Protein AF-0000000077863018 (afdb_homodimer)

Sequence (1254 aa):
MVYASTLLSLLALSTGALASYSTNLNYRSPSLNHARMGIDLDIVQRRSLSKRDETPFSPSDLKFTHSVASGDPYPDSVILWTRIAPSMEADNSNVTVSGDVPLYNHETERYIKASPHPICLDYRVYADQNGTKVVTKGRAYTTSDIDYTVKVEADGLKPFTTYWYQFNVCNSHVVSPMGRTKTAPKGRTDEVKLAVHSCSNYPNGYFNAYGNVVRKDNVDYVVHLGDYIYEYENGVPGVDERAAQPPHEIFTLYDYRTRFNQYRTDPDLSASHQNFPWINVWDDHEIANNGYRDGFSGLRNTEDSFLNYGPQISVDQRKMNAVRAYFEWMPLRQVDMDDGLRIWRSFKMGDLLDLIMLDTRHYDRSITDIGDNEDYIYLIHNDAGRSLMGARQENWFYRQMSESAARGTKWRVVGNQLRFTRVETTSADDGTVSFSLDSWDGYRAHQNRTLKHLFDNNIGDNIMIAGDTHVNWVSDLAWIGEHDYDERTGAGSVGVEFAGTAVSSTGFGGTISSAEEEAAGYKENKELLWTEGYYRGYYELHLRRDEAEARFFGCPTVATRNAWELPLANFTVKHGDSHLMRPVAGGKVEAGFIQEGEVKHTNLTLNTETGEWRVIGFEQMFLKSEHMVYASTLLSLLALSTGALASYSTNLNYRSPSLNHARMGIDLDIVQRRSLSKRDETPFSPSDLKFTHSVASGDPYPDSVILWTRIAPSMEADNSNVTVSGDVPLYNHETERYIKASPHPICLDYRVYADQNGTKVVTKGRAYTTSDIDYTVKVEADGLKPFTTYWYQFNVCNSHVVSPMGRTKTAPKGRTDEVKLAVHSCSNYPNGYFNAYGNVVRKDNVDYVVHLGDYIYEYENGVPGVDERAAQPPHEIFTLYDYRTRFNQYRTDPDLSASHQNFPWINVWDDHEIANNGYRDGFSGLRNTEDSFLNYGPQISVDQRKMNAVRAYFEWMPLRQVDMDDGLRIWRSFKMGDLLDLIMLDTRHYDRSITDIGDNEDYIYLIHNDAGRSLMGARQENWFYRQMSESAARGTKWRVVGNQLRFTRVETTSADDGTVSFSLDSWDGYRAHQNRTLKHLFDNNIGDNIMIAGDTHVNWVSDLAWIGEHDYDERTGAGSVGVEFAGTAVSSTGFGGTISSAEEEAAGYKENKELLWTEGYYRGYYELHLRRDEAEARFFGCPTVATRNAWELPLANFTVKHGDSHLMRPVAGGKVEAGFIQEGEVKHTNLTLNTETGEWRVIGFEQMFLKSEH

Secondary structure (DSSP, 8-state):
-------------------------------TTS---S--GGG-----S----PPPPPGGG-B-TT-EEEE---SS-EEEEEE-BSSSPPP---GGGSTTPPTT----HHHHHH-SSPEEEEEEEESSTTS--EEEEEEEEE-GGGTTEEEEEE-SPPTT-EEEEEEEETTSS-BPPPEEEEPPP-SS--EEEEEEE----GGG---HHHHHHHHH---SEEEE-S-SS--S--S-TTTSTT--SSSS---SHHHHHHHHHHHTT-HHHHHHHHHSEEEE---GGGT-TT-BTTB-SS--SSHHHHHHSSSS--HHHHHHHHHHHHHHHS----S-TT-TT---EEEEETTTEEEEE---STTTPPP---SS-HHHHHHHTT-TT--SSHHHHHHHHHHHHHHHHHHT-SEEEEE-SS--S--EEE-TTT--EEE-SSSGGGGHHHHHHHHHHHHHTT---EEEEE-SSSSEEEEE---TTTS---TTT-TT-SEEEEE---SSS--S-SSHHHHHHHHHTTTT-TTEEEEE-S-EEEEEEEEESSEEEEEEEEES-SSS---EEEEEEEEEEETTT-SB-SSGGGGEESSSEESSSEE----EEEETTT--EEE---S-SS-----/-------------------------------TTS---S--GGG-----S----PPPPPGGG-B-TT-EEEEEEETTEEEEEEE-BSSSPPP---GGGSTTPPTT----HHHHHH-SSPEEEEEEEESSTTS--EEEEEEEEE-GGGTTEEEEEE-SPPTT-EEEEEEEETTSS-BPPPEEEEPPP-SS--EEEEEEE----GGG---HHHHHHHHH---SEEEE-S-SS--S--S-TTTSTT--SSSS---SHHHHHHHHHHHTT-HHHHHHHHHSEEEE---GGGT-TT-BTTB-SS--SSHHHHHHSSSS--HHHHHHHHHHHHHHHS----S-TT-TT---EEEEETTTEEEEE---STTTPPP---SS-HHHHHHHTT-TT--SSHHHHHHHHHHHHHHHHHHT-SEEEEE-SS--S--EEE-TTT--EEE-SSSGGGGHHHHHHHHHHHHHTT---EEEEE-SSSSEEEEE---TTTS---TTT-TT-SEEEEE---SSS--S-SSHHHHHHHHHTTTT-TTEEEEE-S-EEEEEEEEESSEEEEEEEEES-SSS---EEEEEEEEEEETTT-SBPSSGGGGEESSSEESSSEE----EEEETTT--EEE---S-SS-----

Foldseek 3Di:
DPPPPPPPPPPPPPPPPPPPQQQQQQDDQPPVPDPGLGPPPPPLPPPAPPADPDPADDQVLKAQQQFKFWADFAQFKIKIKTAIDSDLAAQQDCVCQDDPHDFLAQDCVVVQSNYPHWWKKKKFKALDQVRPHTQFIGMDTDDSNLRRMDMGMTGRHHGFGKIKMKMAGPPDDHIGDIFIETHFHAADDFKAKEWEAEADEQLWFALLQLQLCLLLVPHAAYEYFANLDAQAWFFDPPPRPRTAPVRGRDQALSRLLRRLSSSSPRPSNSSSRRYYHYDYDYDARLQHDQAAQQAALQQRQDPCSQVPPPDNQHRSSSVSSSSSSCSRRDSADQNDNVCSNDRWDWHDRHLAEIETEAQLHHAHFDHFDSPPCVVVLVVCLAPLPGGSHDDVVLVVVLVVQLVSVVSNRQAYEYRHAADLDDFWFADPVPGDIDDHRSHCSSNVNHSVVVVCSCVVSVRARYEYEHENQQKWWKFFAADPPPWDADLQFGPRGRAMYTYAHHSRDAWADDDLVRQQVVLVSRLPRSGTFWMGTHFHHIWMWMTGNFKIKIWTWGDLARQDRFQKIHTFFMWMDTGPRRGTGPPGSPQETQGHDGNGHDHHPPCFIARSNPRDTDRDHDPHRTHDHDD/DPPCPPPPPPPPPPPPPPPPQQQQQCDDLPPVPDGTLGPPPPPLPPPAPPADPDDADDQVLKAQQQFKFWADFAQFKIKIKTAIDSDLAAQPDCVCQDDPHDFLAQRCVVVQSNYPHWWKKKKFKALDQVRPHTQDIGMDTDDSNLRRMDMGMTGRHHGFGKIKMKMDGPPDDHIGDIFIETHFHAADDFKAKEWEAEADEQLWFALLQLQLCLLLVPHAAYEYFANLDAQAWFFDPPPRPRTAPVRGRDQALSRLLRRLSSSSPRPSNSSSRRYYHYDYDYDARLQHDQAAQQAALQQRQDPCSQVPPPDNQHRSSSVSSSSSSCSRRDSADQNHNVQSNDRWDWHDRHLAEIETEAQLHHQHFDHFDSPPCVVVLVVCLAPLPGGSHDDVVLVVVLVVQLVSVVSNRQAYEYRHAADLDDFWFADPVPGDIDDHRSHCSSNVNSSVVVVCSCVVSVRARYEYEHENQQKWWKFFAADPPPWDADLQFGPRGRAMYTYAHHSRDAWADDDQVRQQVVLVSRLVRSGTFWMGTHFHHIWMWMTGNFKIKIWTWGDLARQDRFQKIHTFFMWMDTGPRRGTDPPGSPQETQGHDGNGHDHHPPCFIARSNPRDTDRDHDPHRTHDGDD

Radius of gyration: 33.75 Å; Cα contacts (8 Å, |Δi|>4): 3259; chains: 2; bounding box: 115×115×92 Å

pLDDT: mean 90.86, std 19.6, range [20.06, 98.94]

Nearest PDB structures (foldseek):
  2yeq-assembly1_A  TM=8.523E-01  e=2.737E-50  Bacillus subtilis
  5hcd-assembly1_B  TM=5.216E-01  e=5.459E-03  Homo sapiens
  8cml-assembly1_E  TM=5.244E-01  e=2.316E-02  Homo sapiens
  3frp-assembly1_A  TM=5.587E-01  e=4.128E-02  Naja kaouthia
  7ad6-assembly1_B  TM=5.166E-01  e=4.128E-02  Homo sapiens

Organism: Aspergillus terreus (NCBI:txid33178)

InterPro domains:
  IPR018946 PhoD-like phosphatase, metallophosphatase domain [PF09423] (194-552)
  IPR018946 PhoD-like phosphatase, metallophosphatase domain [cd07389] (193-505)
  IPR029052 Metallo-dependent phosphatase-like [SSF56300] (190-477)
  IPR032093 Phospholipase D, N-terminal [PF16655] (58-185)
  IPR038607 PhoD-like superfamily [G3DSA:3.60.21.70] (186-621)
  IPR052900 Phospholipid Metabolizing Enzymes [PTHR43606] (6-583)

Solvent-accessible surface area (backbone atoms only — not comparable to full-atom values): 63599 Å² total; per-residue (Å²): 138,80,76,77,77,76,79,77,75,78,78,76,76,75,75,72,74,73,74,73,72,49,53,34,46,39,46,70,56,73,43,86,81,53,82,68,56,34,62,70,74,79,78,69,74,78,77,58,49,78,63,62,90,63,78,68,77,54,71,86,52,46,38,55,78,57,46,33,32,23,6,50,46,33,34,38,28,32,27,36,27,38,32,57,33,76,56,86,72,56,42,77,64,53,75,72,66,36,55,53,45,63,56,53,52,81,82,55,62,71,56,40,69,24,39,82,60,51,47,49,32,35,38,40,30,14,69,37,90,83,62,80,42,75,70,41,69,42,22,46,64,25,34,63,72,56,56,20,28,41,72,39,46,51,54,84,46,58,50,56,35,68,34,20,33,38,42,27,38,60,97,56,88,51,62,44,62,80,22,31,35,43,26,23,36,61,52,87,46,64,67,53,30,33,36,43,40,18,28,36,31,60,48,35,24,30,50,35,47,40,33,40,51,54,56,60,62,78,58,61,34,35,35,33,32,14,20,74,41,62,32,63,53,41,47,39,77,92,74,28,94,45,26,32,46,52,80,42,62,46,55,49,45,38,34,38,38,29,35,53,51,53,57,49,62,39,66,30,49,36,48,31,30,20,57,26,19,33,44,70,41,65,32,34,26,54,54,32,56,54,34,19,55,68,27,28,40,69,43,52,66,40,55,65,27,30,72,70,44,72,90,62,60,49,50,46,41,27,47,41,22,25,52,47,34,47,62,55,73,42,39,65,72,74,68,36,89,52,29,49,77,55,69,55,50,72,41,65,38,25,46,32,30,37,42,37,38,46,44,59,26,61,72,35,10,45,84,60,43,41,83,86,41,55,70,43,43,66,73,49,14,58,37,29,41,38,32,50,34,32,46,47,52,50,41,52,50,53,47,50,53,53,52,40,53,74,72,57,37,58,33,40,36,37,38,28,28,47,51,68,74,82,60,54,37,66,41,89,87,82,59,51,74,46,59,57,48,80,33,36,58,31,25,36,17,42,48,46,35,53,49,47,52,32,62,79,66,69,46,57,29,31,36,39,34,20,17,82,70,15,29,28,40,34,28,43,38,60,52,79,92,80,48,69,68,39,76,91,68,32,49,57,28,36,6,30,31,50,27,31,19,5,29,27,38,75,47,35,59,92,41,67,68,52,9,24,53,57,34,48,62,43,67,81,28,71,48,53,43,36,28,35,18,53,52,24,12,31,31,34,41,41,38,42,74,61,35,34,37,40,42,33,36,24,32,69,42,20,46,52,83,57,47,55,37,26,70,32,42,45,40,45,30,46,61,85,60,12,19,55,42,76,59,48,37,77,31,47,29,33,63,44,29,58,73,63,62,45,73,48,79,67,49,60,22,34,28,44,81,79,69,47,73,41,72,63,85,62,95,51,52,50,38,86,58,65,124,137,81,77,80,76,74,77,79,78,77,77,76,74,75,73,71,73,71,72,73,71,42,52,35,40,38,43,68,62,78,36,90,81,53,82,67,52,38,62,69,74,78,76,69,73,77,75,58,47,78,62,63,90,63,78,69,78,53,72,86,51,45,38,56,76,56,45,32,33,24,6,52,47,33,34,39,29,34,26,38,27,38,31,55,32,75,58,85,71,60,40,76,66,54,75,72,67,36,54,52,44,63,56,52,53,80,81,56,62,72,57,41,65,23,40,82,60,48,47,49,32,34,38,40,30,14,68,36,90,83,61,78,44,77,70,42,68,39,20,42,64,24,34,63,72,57,58,20,29,41,72,38,48,50,53,84,47,58,50,56,35,69,35,20,34,37,42,29,39,60,98,57,86,51,61,44,60,79,23,31,35,44,25,23,36,61,52,87,45,65,68,52,30,33,35,44,42,19,28,36,30,58,48,36,24,30,51,35,47,41,32,40,49,53,57,59,61,78,59,59,35,36,35,34,31,13,20,73,40,60,32,62,51,41,47,40,77,92,73,29,93,44,27,34,46,53,77,43,63,45,56,49,43,39,35,40,37,29,35,53,51,53,56,48,63,40,66,29,50,36,47,30,30,20,57,24,20,34,44,70,41,65,32,34,25,54,54,33,56,54,35,19,55,69,29,28,40,68,43,52,67,41,56,65,27,29,70,72,44,73,89,61,62,49,50,47,40,29,47,40,21,23,52,48,33,49,62,55,73,42,41,65,73,77,70,36,88,48,30,50,76,55,70,56,49,73,42,66,38,25,46,32,29,36,42,39,38,46,46,60,25,62,74,35,10,46,85,59,44,40,83,84,41,53,71,43,46,67,74,50,14,57,38,29,42,38,32,49,33,32,44,47,51,49,41,51,49,52,47,51,53,51,52,42,53,74,72,57,38,58,33,40,36,36,38,27,29,46,52,67,73,80,60,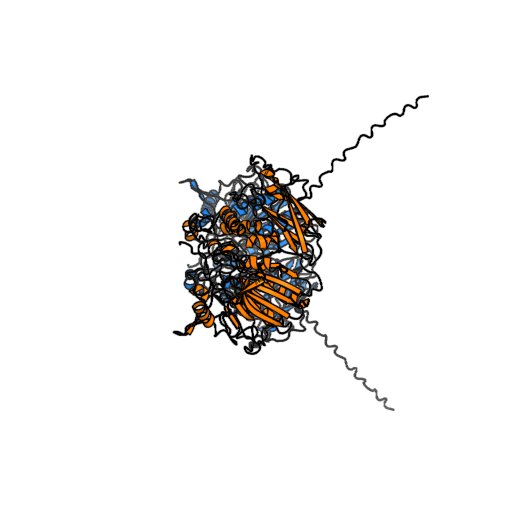55,37,66,41,90,87,80,56,53,75,45,62,55,48,80,32,35,59,33,24,37,16,40,49,45,35,54,50,48,53,33,62,77,64,68,44,58,30,32,35,38,33,19,18,81,70,15,30,28,40,34,27,42,38,60,52,79,94,79,48,69,67,39,76,88,68,33,50,56,26,36,6,30,34,50,26,30,18,4,30,27,37,75,46,35,59,93,42,67,68,51,8,23,53,57,34,48,62,43,68,81,28,71,48,52,44,37,28,34,19,51,52,24,13,32,31,34,43,41,38,42,75,62,34,36,36,41,41,33,36,24,30,69,41,21,47,52,82,58,47,56,37,26,70,34,41,44,40,44,31,46,61,84,61,11,17,55,43,76,58,47,36,77,30,46,29,35,62,43,28,56,74,63,62,44,72,47,78,71,50,60,22,34,28,44,80,77,68,46,76,43,74,62,84,63,94,51,52,50,38,85,58,67,125

Structure (mmCIF, N/CA/C/O backbone):
data_AF-0000000077863018-model_v1
#
loop_
_entity.id
_entity.type
_entity.pdbx_description
1 polymer 'Alkaline phosphatase'
#
loop_
_atom_site.group_PDB
_atom_site.id
_atom_site.type_symbol
_atom_site.label_atom_id
_atom_site.label_alt_id
_atom_site.label_comp_id
_atom_site.label_asym_id
_atom_site.label_entity_id
_atom_site.label_seq_id
_atom_site.pdbx_PDB_ins_code
_atom_site.Cartn_x
_atom_site.Cartn_y
_atom_site.Cartn_z
_atom_site.occupancy
_atom_site.B_iso_or_equiv
_atom_site.auth_seq_id
_atom_site.auth_comp_id
_atom_site.auth_asym_id
_atom_site.auth_atom_id
_atom_site.pdbx_PDB_model_num
ATOM 1 N N . MET A 1 1 ? 77.188 21.406 53.656 1 24.47 1 MET A N 1
ATOM 2 C CA . MET A 1 1 ? 76.5 20.156 53.5 1 24.47 1 MET A CA 1
ATOM 3 C C . MET A 1 1 ? 75.062 20.391 52.906 1 24.47 1 MET A C 1
ATOM 5 O O . MET A 1 1 ? 74.188 20.781 53.656 1 24.47 1 MET A O 1
ATOM 9 N N . VAL A 1 2 ? 74.938 21 51.781 1 26.27 2 VAL A N 1
ATOM 10 C CA . VAL A 1 2 ? 74.062 21.75 50.906 1 26.27 2 VAL A CA 1
ATOM 11 C C . VAL A 1 2 ? 73.062 20.797 50.281 1 26.27 2 VAL A C 1
ATOM 13 O O . VAL A 1 2 ? 73.375 19.875 49.562 1 26.27 2 VAL A O 1
ATOM 16 N N . TYR A 1 3 ? 72.062 20.391 51.188 1 22.58 3 TYR A N 1
ATOM 17 C CA . TYR A 1 3 ? 71.062 19.391 50.969 1 22.58 3 TYR A CA 1
ATOM 18 C C . TYR A 1 3 ? 70.312 19.672 49.656 1 22.58 3 TYR A C 1
ATOM 20 O O . TYR A 1 3 ? 69.812 20.797 49.438 1 22.58 3 TYR A O 1
ATOM 28 N N . ALA A 1 4 ? 70.75 18.922 48.625 1 26.2 4 ALA A N 1
ATOM 29 C CA . ALA A 1 4 ? 70.375 18.797 47.219 1 26.2 4 ALA A CA 1
ATOM 30 C C . ALA A 1 4 ? 68.875 18.578 47.062 1 26.2 4 ALA A C 1
ATOM 32 O O . ALA A 1 4 ? 68.312 17.547 47.469 1 26.2 4 ALA A O 1
ATOM 33 N N . SER A 1 5 ? 68 19.562 47.438 1 23.86 5 SER A N 1
ATOM 34 C CA . SER A 1 5 ? 66.5 19.516 47.438 1 23.86 5 SER A CA 1
ATOM 35 C C . SER A 1 5 ? 66 19.094 46.062 1 23.86 5 SER A C 1
ATOM 37 O O . SER A 1 5 ? 66.25 19.766 45.062 1 23.86 5 SER A O 1
ATOM 39 N N . THR A 1 6 ? 66.125 17.812 45.75 1 24.78 6 THR A N 1
ATOM 40 C CA . THR A 1 6 ? 65.75 17.203 44.5 1 24.78 6 THR A CA 1
ATOM 41 C C . THR A 1 6 ? 64.25 17.5 44.188 1 24.78 6 THR A C 1
ATOM 43 O O . THR A 1 6 ? 63.406 17.203 45 1 24.78 6 THR A O 1
ATOM 46 N N . LEU A 1 7 ? 63.969 18.516 43.375 1 25.36 7 LEU A N 1
ATOM 47 C CA . LEU A 1 7 ? 62.688 19.047 42.875 1 25.36 7 LEU A CA 1
ATOM 48 C C . LEU A 1 7 ? 61.906 17.984 42.094 1 25.36 7 LEU A C 1
ATOM 50 O O . LEU A 1 7 ? 62.375 17.5 41.062 1 25.36 7 LEU A O 1
ATOM 54 N N . LEU A 1 8 ? 61.344 16.953 42.75 1 24.14 8 LEU A N 1
ATOM 55 C CA . LEU A 1 8 ? 60.562 15.914 42.062 1 24.14 8 LEU A CA 1
ATOM 56 C C . LEU A 1 8 ? 59.438 16.531 41.25 1 24.14 8 LEU A C 1
ATOM 58 O O . LEU A 1 8 ? 58.594 17.219 41.812 1 24.14 8 LEU A O 1
ATOM 62 N N . SER A 1 9 ? 59.656 16.984 40.031 1 22.94 9 SER A N 1
ATOM 63 C CA . SER A 1 9 ? 58.719 17.547 39.094 1 22.94 9 SER A CA 1
ATOM 64 C C . SER A 1 9 ? 57.531 16.578 38.844 1 22.94 9 SER A C 1
ATOM 66 O O . SER A 1 9 ? 57.75 15.422 38.5 1 22.94 9 SER A O 1
ATOM 68 N N . LEU A 1 10 ? 56.469 16.641 39.656 1 23.16 10 LEU A N 1
ATOM 69 C CA . LEU A 1 10 ? 55.219 15.883 39.562 1 23.16 10 LEU A CA 1
ATOM 70 C C . LEU A 1 10 ? 54.625 16 38.188 1 23.16 10 LEU A C 1
ATOM 72 O O . LEU A 1 10 ? 54.344 17.109 37.719 1 23.16 10 LEU A O 1
ATOM 76 N N . LEU A 1 11 ? 55 15.141 37.25 1 23.95 11 LEU A N 1
ATOM 77 C CA . LEU A 1 11 ? 54.469 14.984 35.906 1 23.95 11 LEU A CA 1
ATOM 78 C C . LEU A 1 11 ? 52.938 14.844 35.938 1 23.95 11 LEU A C 1
ATOM 80 O O . LEU A 1 11 ? 52.406 13.906 36.531 1 23.95 11 LEU A O 1
ATOM 84 N N . ALA A 1 12 ? 52.156 15.977 35.906 1 24.55 12 ALA A N 1
ATOM 85 C CA . ALA A 1 12 ? 50.719 16.094 35.812 1 24.55 12 ALA A CA 1
ATOM 86 C C . ALA A 1 12 ? 50.156 15.312 34.625 1 24.55 12 ALA A C 1
ATOM 88 O O . ALA A 1 12 ? 50.469 15.617 33.469 1 24.55 12 ALA A O 1
ATOM 89 N N . LEU A 1 13 ? 49.969 14.016 34.781 1 23.95 13 LEU A N 1
ATOM 90 C CA . LEU A 1 13 ? 49.375 13.172 33.781 1 23.95 13 LEU A CA 1
ATOM 91 C C . LEU A 1 13 ? 48 13.734 33.344 1 23.95 13 LEU A C 1
ATOM 93 O O . LEU A 1 13 ? 47.125 13.906 34.188 1 23.95 13 LEU A O 1
ATOM 97 N N . SER A 1 14 ? 48 14.703 32.406 1 22.89 14 SER A N 1
ATOM 98 C CA . SER A 1 14 ? 46.781 15.266 31.828 1 22.89 14 SER A CA 1
ATOM 99 C C . SER A 1 14 ? 45.875 14.172 31.312 1 22.89 14 SER A C 1
ATOM 101 O O . SER A 1 14 ? 46.25 13.344 30.484 1 22.89 14 SER A O 1
ATOM 103 N N . THR A 1 15 ? 45.094 13.578 32.219 1 23.64 15 THR A N 1
ATOM 104 C CA . THR A 1 15 ? 44.094 12.594 31.812 1 23.64 15 THR A CA 1
ATOM 105 C C . THR A 1 15 ? 43.188 13.141 30.719 1 23.64 15 THR A C 1
ATOM 107 O O . THR A 1 15 ? 42.531 14.164 30.906 1 23.64 15 THR A O 1
ATOM 110 N N . GLY A 1 16 ? 43.656 13.195 29.5 1 20.81 16 GLY A N 1
ATOM 111 C CA . GLY A 1 16 ? 42.844 13.578 28.359 1 20.81 16 GLY A CA 1
ATOM 112 C C . GLY A 1 16 ? 41.469 12.953 28.375 1 20.81 16 GLY A C 1
ATOM 113 O O . GLY A 1 16 ? 41.344 11.742 28.547 1 20.81 16 GLY A O 1
ATOM 114 N N . ALA A 1 17 ? 40.469 13.742 28.859 1 22.92 17 ALA A N 1
ATOM 115 C CA . ALA A 1 17 ? 39.062 13.391 28.859 1 22.92 17 ALA A CA 1
ATOM 116 C C . ALA A 1 17 ? 38.625 12.852 27.5 1 22.92 17 ALA A C 1
ATOM 118 O O . ALA A 1 17 ? 38.844 13.5 26.469 1 22.92 17 ALA A O 1
ATOM 119 N N . LEU A 1 18 ? 38.781 11.602 27.391 1 21.84 18 LEU A N 1
ATOM 120 C CA . LEU A 1 18 ? 38.156 10.984 26.234 1 21.84 18 LEU A CA 1
ATOM 121 C C . LEU A 1 18 ? 36.75 11.516 26.031 1 21.84 18 LEU A C 1
ATOM 123 O O . LEU A 1 18 ? 35.906 11.484 26.953 1 21.84 18 LEU A O 1
ATOM 127 N N . ALA A 1 19 ? 36.594 12.664 25.312 1 22.8 19 ALA A N 1
ATOM 128 C CA . ALA A 1 19 ? 35.344 13.234 24.875 1 22.8 19 ALA A CA 1
ATOM 129 C C . ALA A 1 19 ? 34.375 12.141 24.453 1 22.8 19 ALA A C 1
ATOM 131 O O . ALA A 1 19 ? 34.688 11.32 23.578 1 22.8 19 ALA A O 1
ATOM 132 N N . SER A 1 20 ? 33.625 11.742 25.453 1 20.5 20 SER A N 1
ATOM 133 C CA . SER A 1 20 ? 32.531 10.812 25.234 1 20.5 20 SER A CA 1
ATOM 134 C C . SER A 1 20 ? 31.609 11.281 24.109 1 20.5 20 SER A C 1
ATOM 136 O O . SER A 1 20 ? 31.062 12.383 24.156 1 20.5 20 SER A O 1
ATOM 138 N N . TYR A 1 21 ? 32.156 11.25 22.922 1 21.64 21 TYR A N 1
ATOM 139 C CA . TYR A 1 21 ? 31.312 11.57 21.766 1 21.64 21 TYR A CA 1
ATOM 140 C C . TYR A 1 21 ? 29.938 10.922 21.906 1 21.64 21 TYR A C 1
ATOM 142 O O . TYR A 1 21 ? 29.844 9.695 22.016 1 21.64 21 TYR A O 1
ATOM 150 N N . SER A 1 22 ? 29.125 11.641 22.625 1 20.06 22 SER A N 1
ATOM 151 C CA . SER A 1 22 ? 27.719 11.281 22.719 1 20.06 22 SER A CA 1
ATOM 152 C C . SER A 1 22 ? 27.109 11.055 21.328 1 20.06 22 SER A C 1
ATOM 154 O O . SER A 1 22 ? 27.188 11.938 20.469 1 20.06 22 SER A O 1
ATOM 156 N N . THR A 1 23 ? 27.328 10.016 20.766 1 23.06 23 THR A N 1
ATOM 157 C CA . THR A 1 23 ? 26.797 9.531 19.5 1 23.06 23 THR A CA 1
ATOM 158 C C . THR A 1 23 ? 25.344 9.969 19.312 1 23.06 23 THR A C 1
ATOM 160 O O . THR A 1 23 ? 24.578 10.031 20.281 1 23.06 23 THR A O 1
ATOM 163 N N . ASN A 1 24 ? 25.141 10.906 18.484 1 20.38 24 ASN A N 1
ATOM 164 C CA . ASN A 1 24 ? 23.797 11.32 18.078 1 20.38 24 ASN A CA 1
ATOM 165 C C . ASN A 1 24 ? 22.828 10.141 18.047 1 20.38 24 ASN A C 1
ATOM 167 O O . ASN A 1 24 ? 23.094 9.141 17.375 1 20.38 24 ASN A O 1
ATOM 171 N N . LEU A 1 25 ? 22.188 9.977 19.188 1 21.61 25 LEU A N 1
ATOM 172 C CA . LEU A 1 25 ? 21.156 8.969 19.438 1 21.61 25 LEU A CA 1
ATOM 173 C C . LEU A 1 25 ? 20.141 8.93 18.312 1 21.61 25 LEU A C 1
ATOM 175 O O . LEU A 1 25 ? 19.297 9.82 18.188 1 21.61 25 LEU A O 1
ATOM 179 N N . ASN A 1 26 ? 20.453 9.094 17.078 1 23.14 26 ASN A N 1
ATOM 180 C CA . ASN A 1 26 ? 19.406 8.688 16.156 1 23.14 26 ASN A CA 1
ATOM 181 C C . ASN A 1 26 ? 18.516 7.602 16.766 1 23.14 26 ASN A C 1
ATOM 183 O O . ASN A 1 26 ? 19 6.5 17.062 1 23.14 26 ASN A O 1
ATOM 187 N N . TYR A 1 27 ? 17.5 7.895 17.391 1 23.53 27 TYR A N 1
ATOM 188 C CA . TYR A 1 27 ? 16.391 7.598 18.281 1 23.53 27 TYR A CA 1
ATOM 189 C C . TYR A 1 27 ? 15.75 6.262 17.938 1 23.53 27 TYR A C 1
ATOM 191 O O . TYR A 1 27 ? 15.852 5.793 16.797 1 23.53 27 TYR A O 1
ATOM 199 N N . ARG A 1 28 ? 15.242 5.59 19.062 1 26.47 28 ARG A N 1
ATOM 200 C CA . ARG A 1 28 ? 14.711 4.348 19.625 1 26.47 28 ARG A CA 1
ATOM 201 C C . ARG A 1 28 ? 13.352 4.016 19.031 1 26.47 28 ARG A C 1
ATOM 203 O O . ARG A 1 28 ? 12.312 4.273 19.641 1 26.47 28 ARG A O 1
ATOM 210 N N . SER A 1 29 ? 12.953 4.641 18.031 1 25.05 29 SER A N 1
ATOM 211 C CA . SER A 1 29 ? 11.562 4.301 17.734 1 25.05 29 SER A CA 1
ATOM 212 C C . SER A 1 29 ? 11.344 2.791 17.797 1 25.05 29 SER A C 1
ATOM 214 O O . SER A 1 29 ? 12.156 2.02 17.266 1 25.05 29 SER A O 1
ATOM 216 N N . PRO A 1 30 ? 10.539 2.371 18.75 1 29.34 30 PRO A N 1
ATOM 217 C CA . PRO A 1 30 ? 10.266 0.952 18.984 1 29.34 30 PRO A CA 1
ATOM 218 C C . PRO A 1 30 ? 9.859 0.21 17.719 1 29.34 30 PRO A C 1
ATOM 220 O O . PRO A 1 30 ? 9.141 -0.788 17.781 1 29.34 30 PRO A O 1
ATOM 223 N N . SER A 1 31 ? 10.273 0.6 16.625 1 29.7 31 SER A N 1
ATOM 224 C CA . SER A 1 31 ? 9.875 -0.498 15.75 1 29.7 31 SER A CA 1
ATOM 225 C C . SER A 1 31 ? 10.453 -1.826 16.234 1 29.7 31 SER A C 1
ATOM 227 O O . SER A 1 31 ? 11.633 -1.914 16.562 1 29.7 31 SER A O 1
ATOM 229 N N . LEU A 1 32 ? 9.617 -2.682 16.844 1 30.92 32 LEU A N 1
ATOM 230 C CA . LEU A 1 32 ? 9.914 -3.98 17.438 1 30.92 32 LEU A CA 1
ATOM 231 C C . LEU A 1 32 ? 11.016 -4.695 16.672 1 30.92 32 LEU A C 1
ATOM 233 O O . LEU A 1 32 ? 11.719 -5.547 17.219 1 30.92 32 LEU A O 1
ATOM 237 N N . ASN A 1 33 ? 10.922 -4.551 15.383 1 30.61 33 ASN A N 1
ATOM 238 C CA . ASN A 1 33 ? 11.797 -5.469 14.664 1 30.61 33 ASN A CA 1
ATOM 239 C C . ASN A 1 33 ? 13.203 -4.895 14.516 1 30.61 33 ASN A C 1
ATOM 241 O O . ASN A 1 33 ? 14.094 -5.551 13.969 1 30.61 33 ASN A O 1
ATOM 245 N N . HIS A 1 34 ? 13.383 -3.607 14.328 1 31.28 34 HIS A N 1
ATOM 246 C CA . HIS A 1 34 ? 14.75 -3.201 14.023 1 31.28 34 HIS A CA 1
ATOM 247 C C . HIS A 1 34 ? 15.406 -2.545 15.227 1 31.28 34 HIS A C 1
ATOM 249 O O . HIS A 1 34 ? 14.781 -1.747 15.93 1 31.28 34 HIS A O 1
ATOM 255 N N . ALA A 1 35 ? 16.547 -3.084 15.742 1 29.33 35 ALA A N 1
ATOM 256 C CA . ALA A 1 35 ? 17.406 -2.506 16.766 1 29.33 35 ALA A CA 1
ATOM 257 C C . ALA A 1 35 ? 17.562 -1.001 16.578 1 29.33 35 ALA A C 1
ATOM 259 O O . ALA A 1 35 ? 17.25 -0.472 15.508 1 29.33 35 ALA A O 1
ATOM 260 N N . ARG A 1 36 ? 18.531 -0.205 17.422 1 27.5 36 ARG A N 1
ATOM 261 C CA . ARG A 1 36 ? 18.906 1.177 17.719 1 27.5 36 ARG A CA 1
ATOM 262 C C . ARG A 1 36 ? 19.391 1.886 16.453 1 27.5 36 ARG A C 1
ATOM 264 O O . ARG A 1 36 ? 20.156 1.315 15.672 1 27.5 36 ARG A O 1
ATOM 271 N N . MET A 1 37 ? 18.594 2.818 15.992 1 30.11 37 MET A N 1
ATOM 272 C CA . MET A 1 37 ? 19.078 3.643 14.883 1 30.11 37 MET A CA 1
ATOM 273 C C . MET A 1 37 ? 20.438 4.258 15.211 1 30.11 37 MET A C 1
ATOM 275 O O . MET A 1 37 ? 20.938 5.078 14.453 1 30.11 37 MET A O 1
ATOM 279 N N . GLY A 1 38 ? 20.953 4.23 16.484 1 29.27 38 GLY A N 1
ATOM 280 C CA . GLY A 1 38 ? 22.188 4.973 16.688 1 29.27 38 GLY A CA 1
ATOM 281 C C . GLY A 1 38 ? 23.391 4.336 16.016 1 29.27 38 GLY A C 1
ATOM 282 O O . GLY A 1 38 ? 23.422 3.121 15.805 1 29.27 38 GLY A O 1
ATOM 283 N N . ILE A 1 39 ? 23.969 5.07 15.234 1 28.67 39 ILE A N 1
ATOM 284 C CA . ILE A 1 39 ? 25.234 4.66 14.641 1 28.67 39 ILE A CA 1
ATOM 285 C C . ILE A 1 39 ? 26.25 4.328 15.742 1 28.67 39 ILE A C 1
ATOM 287 O O . ILE A 1 39 ? 26.453 5.121 16.656 1 28.67 39 ILE A O 1
ATOM 291 N N . ASP A 1 40 ? 26.344 3.105 15.953 1 28.28 40 ASP A N 1
ATOM 292 C CA . ASP A 1 40 ? 27.625 2.848 16.609 1 28.28 40 ASP A CA 1
ATOM 293 C C . ASP A 1 40 ? 28.797 3.396 15.789 1 28.28 40 ASP A C 1
ATOM 295 O O . ASP A 1 40 ? 28.984 3.004 14.641 1 28.28 40 ASP A O 1
ATOM 299 N N . LEU A 1 41 ? 29.422 4.465 16.141 1 29.75 41 LEU A N 1
ATOM 300 C CA . LEU A 1 41 ? 30.484 5.242 15.523 1 29.75 41 LEU A CA 1
ATOM 301 C C . LEU A 1 41 ? 31.688 4.352 15.188 1 29.75 41 LEU A C 1
ATOM 303 O O . LEU A 1 41 ? 32.625 4.793 14.531 1 29.75 41 LEU A O 1
ATOM 307 N N . ASP A 1 42 ? 31.766 3.207 15.789 1 27.59 42 ASP A N 1
ATOM 308 C CA . ASP A 1 42 ? 33.125 2.705 15.578 1 27.59 42 ASP A CA 1
ATOM 309 C C . ASP A 1 42 ? 33.312 2.264 14.133 1 27.59 42 ASP A C 1
ATOM 311 O O . ASP A 1 42 ? 34.438 2.309 13.609 1 27.59 42 ASP A O 1
ATOM 315 N N . ILE A 1 43 ? 32.438 1.401 13.523 1 28.72 43 ILE A N 1
ATOM 316 C CA . ILE A 1 43 ? 32.938 0.801 12.297 1 28.72 43 ILE A CA 1
ATOM 317 C C . ILE A 1 43 ? 32.5 1.621 11.094 1 28.72 43 ILE A C 1
ATOM 319 O O . ILE A 1 43 ? 31.469 1.322 10.477 1 28.72 43 ILE A O 1
ATOM 323 N N . VAL A 1 44 ? 32.312 2.875 11.164 1 32.84 44 VAL A N 1
ATOM 324 C CA . VAL A 1 44 ? 32.125 3.635 9.93 1 32.84 44 VAL A CA 1
ATOM 325 C C . VAL A 1 44 ? 33.312 3.377 8.992 1 32.84 44 VAL A C 1
ATOM 327 O O . VAL A 1 44 ? 34.406 3.857 9.242 1 32.84 44 VAL A O 1
ATOM 330 N N . GLN A 1 45 ? 33.438 2.209 8.461 1 26.39 45 GLN A N 1
ATOM 331 C CA . GLN A 1 45 ? 34.406 2.117 7.371 1 26.39 45 GLN A CA 1
ATOM 332 C C . GLN A 1 45 ? 33.969 2.949 6.168 1 26.39 45 GLN A C 1
ATOM 334 O O . GLN A 1 45 ? 32.812 2.889 5.758 1 26.39 45 GLN A O 1
ATOM 339 N N . ARG A 1 46 ? 34.719 3.984 5.586 1 29.7 46 ARG A N 1
ATOM 340 C CA . ARG A 1 46 ? 34.719 5.059 4.598 1 29.7 46 ARG A CA 1
ATOM 341 C C . ARG A 1 46 ? 34.344 4.539 3.217 1 29.7 46 ARG A C 1
ATOM 343 O O . ARG A 1 46 ? 35.219 4.035 2.482 1 29.7 46 ARG A O 1
ATOM 350 N N . ARG A 1 47 ? 33.438 3.816 2.893 1 34.22 47 ARG A N 1
ATOM 351 C CA . ARG A 1 47 ? 33.312 3.906 1.442 1 34.22 47 ARG A CA 1
ATOM 352 C C . ARG A 1 47 ? 32.844 5.297 1.024 1 34.22 47 ARG A C 1
ATOM 354 O O . ARG A 1 47 ? 31.75 5.73 1.383 1 34.22 47 ARG A O 1
ATOM 361 N N . SER A 1 48 ? 33.688 6.289 0.861 1 35.56 48 SER A N 1
ATOM 362 C CA . SER A 1 48 ? 33.625 7.727 0.627 1 35.56 48 SER A CA 1
ATOM 363 C C . SER A 1 48 ? 32.781 8.055 -0.591 1 35.56 48 SER A C 1
ATOM 365 O O . SER A 1 48 ? 33 7.516 -1.677 1 35.56 48 SER A O 1
ATOM 367 N N . LEU A 1 49 ? 31.406 8.258 -0.431 1 46.25 49 LEU A N 1
ATOM 368 C CA . LEU A 1 49 ? 30.922 9.133 -1.499 1 46.25 49 LEU A CA 1
ATOM 369 C C . LEU A 1 49 ? 31.984 10.164 -1.882 1 46.25 49 LEU A C 1
ATOM 371 O O . LEU A 1 49 ? 32.781 10.57 -1.043 1 46.25 49 LEU A O 1
ATOM 375 N N . SER A 1 50 ? 32.469 10.195 -3.143 1 43.84 50 SER A N 1
ATOM 376 C CA . SER A 1 50 ? 33.5 11.164 -3.51 1 43.84 50 SER A CA 1
ATOM 377 C C . SER A 1 50 ? 33.469 12.375 -2.584 1 43.84 50 SER A C 1
ATOM 379 O O . SER A 1 50 ? 32.438 13.016 -2.412 1 43.84 50 SER A O 1
ATOM 381 N N . LYS A 1 51 ? 34.406 12.344 -1.705 1 45.91 51 LYS A N 1
ATOM 382 C CA . LYS A 1 51 ? 34.656 13.477 -0.815 1 45.91 51 LYS A CA 1
ATOM 383 C C . LYS A 1 51 ? 34.5 14.797 -1.559 1 45.91 51 LYS A C 1
ATOM 385 O O . LYS A 1 51 ? 35.219 15.062 -2.516 1 45.91 51 LYS A O 1
ATOM 390 N N . ARG A 1 52 ? 33.406 15.391 -1.463 1 50.09 52 ARG A N 1
ATOM 391 C CA . ARG A 1 52 ? 33.219 16.75 -1.973 1 50.09 52 ARG A CA 1
ATOM 392 C C . ARG A 1 52 ? 34.156 17.719 -1.288 1 50.09 52 ARG A C 1
ATOM 394 O O . ARG A 1 52 ? 34.312 17.703 -0.064 1 50.09 52 ARG A O 1
ATOM 401 N N . ASP A 1 53 ? 35.281 18.172 -1.876 1 48.91 53 ASP A N 1
ATOM 402 C CA . ASP A 1 53 ? 36.312 19.125 -1.463 1 48.91 53 ASP A CA 1
ATOM 403 C C . ASP A 1 53 ? 35.688 20.391 -0.866 1 48.91 53 ASP A C 1
ATOM 405 O O . ASP A 1 53 ? 35.719 21.453 -1.481 1 48.91 53 ASP A O 1
ATOM 409 N N . GLU A 1 54 ? 34.719 20.172 0.044 1 63.75 54 GLU A N 1
ATOM 410 C CA . GLU A 1 54 ? 34.156 21.406 0.562 1 63.75 54 GLU A CA 1
ATOM 411 C C . GLU A 1 54 ? 35 21.938 1.734 1 63.75 54 GLU A C 1
ATOM 413 O O . GLU A 1 54 ? 35.531 21.156 2.52 1 63.75 54 GLU A O 1
ATOM 418 N N . THR A 1 55 ? 35.469 23.109 1.659 1 74.56 55 THR A N 1
ATOM 419 C CA . THR A 1 55 ? 36.125 23.781 2.781 1 74.56 55 THR A CA 1
ATOM 420 C C . THR A 1 55 ? 35.219 23.75 4.016 1 74.56 55 THR A C 1
ATOM 422 O O . THR A 1 55 ? 34.031 24 3.926 1 74.56 55 THR A O 1
ATOM 425 N N . PRO A 1 56 ? 35.844 23.297 5.098 1 85.38 56 PRO A N 1
ATOM 426 C CA . PRO A 1 56 ? 35.062 23.297 6.336 1 85.38 56 PRO A CA 1
ATOM 427 C C . PRO A 1 56 ? 34.562 24.688 6.715 1 85.38 56 PRO A C 1
ATOM 429 O O . PRO A 1 56 ? 35.25 25.672 6.496 1 85.38 56 PRO A O 1
ATOM 432 N N . PHE A 1 57 ? 33.438 24.688 7.246 1 91.69 57 PHE A N 1
ATOM 433 C CA . PHE A 1 57 ? 32.875 25.953 7.742 1 91.69 57 PHE A CA 1
ATOM 434 C C . PHE A 1 57 ? 33.406 26.266 9.133 1 91.69 57 PHE A C 1
ATOM 436 O O . PHE A 1 57 ? 33.562 25.375 9.961 1 91.69 57 PHE A O 1
ATOM 443 N N . SER A 1 58 ? 33.656 27.516 9.352 1 94 58 SER A N 1
ATOM 444 C CA . SER A 1 58 ? 33.844 27.969 10.727 1 94 58 SER A CA 1
ATOM 445 C C . SER A 1 58 ? 32.5 28.172 11.43 1 94 58 SER A C 1
ATOM 447 O O . SER A 1 58 ? 31.484 28.469 10.781 1 94 58 SER A O 1
ATOM 449 N N . PRO A 1 59 ? 32.5 28 12.695 1 94.88 59 PRO A N 1
ATOM 450 C CA . PRO A 1 59 ? 31.234 28.219 13.414 1 94.88 59 PRO A CA 1
ATOM 451 C C . PRO A 1 59 ? 30.609 29.578 13.109 1 94.88 59 PRO A C 1
ATOM 453 O O . PRO A 1 59 ? 29.391 29.703 13.031 1 94.88 59 PRO A O 1
ATOM 456 N N . SER A 1 60 ? 31.438 30.547 12.945 1 94.44 60 SER A N 1
ATOM 457 C CA . SER A 1 60 ? 30.969 31.906 12.711 1 94.44 60 SER A CA 1
ATOM 458 C C . SER A 1 60 ? 30.281 32.031 11.352 1 94.44 60 SER A C 1
ATOM 460 O O . SER A 1 60 ? 29.547 32.969 11.102 1 94.44 60 SER A O 1
ATOM 462 N N . ASP A 1 61 ? 30.469 31.078 10.523 1 94.69 61 ASP A N 1
ATOM 463 C CA . ASP A 1 61 ? 29.859 31.062 9.203 1 94.69 61 ASP A CA 1
ATOM 464 C C . ASP A 1 61 ? 28.422 30.547 9.266 1 94.69 61 ASP A C 1
ATOM 466 O O . ASP A 1 61 ? 27.672 30.688 8.312 1 94.69 61 ASP A O 1
ATOM 470 N N . LEU A 1 62 ? 28.125 29.969 10.367 1 97.31 62 LEU A N 1
ATOM 471 C CA . LEU A 1 62 ? 26.875 29.203 10.477 1 97.31 62 LEU A CA 1
ATOM 472 C C . LEU A 1 62 ? 25.844 29.969 11.297 1 97.31 62 LEU A C 1
ATOM 474 O O . LEU A 1 62 ? 26.203 30.719 12.211 1 97.31 62 LEU A O 1
ATOM 478 N N . LYS A 1 63 ? 24.609 29.75 10.961 1 97.62 63 LYS A N 1
ATOM 479 C CA . LYS A 1 63 ? 23.469 30.312 11.695 1 97.62 63 LYS A CA 1
ATOM 480 C C . LYS A 1 63 ? 22.344 29.312 11.836 1 97.62 63 LYS A C 1
ATOM 482 O O . LYS A 1 63 ? 22.094 28.516 10.93 1 97.62 63 LYS A O 1
ATOM 487 N N . PHE A 1 64 ? 21.734 29.344 12.969 1 98.38 64 PHE A N 1
ATOM 488 C CA . PHE A 1 64 ? 20.469 28.641 13.117 1 98.38 64 PHE A CA 1
ATOM 489 C C . PHE A 1 64 ? 19.344 29.391 12.414 1 98.38 64 PHE A C 1
ATOM 491 O O . PHE A 1 64 ? 18.578 30.125 13.047 1 98.38 64 PHE A O 1
ATOM 498 N N . THR A 1 65 ? 19.141 29.094 11.172 1 97.69 65 THR A N 1
ATOM 499 C CA . THR A 1 65 ? 18.391 29.938 10.25 1 97.69 65 THR A CA 1
ATOM 500 C C . THR A 1 65 ? 16.891 29.844 10.516 1 97.69 65 THR A C 1
ATOM 502 O O . THR A 1 65 ? 16.141 30.75 10.172 1 97.69 65 THR A O 1
ATOM 505 N N . HIS A 1 66 ? 16.406 28.781 11.086 1 98.25 66 HIS A N 1
ATOM 506 C CA . HIS A 1 66 ? 14.969 28.547 11.219 1 98.25 66 HIS A CA 1
ATOM 507 C C . HIS A 1 66 ? 14.602 28.188 12.648 1 98.25 66 HIS A C 1
ATOM 509 O O . HIS A 1 66 ? 13.695 27.375 12.875 1 98.25 66 HIS A O 1
ATOM 515 N N . SER A 1 67 ? 15.312 28.734 13.578 1 98.25 67 SER A N 1
ATOM 516 C CA . SER A 1 67 ? 15.047 28.516 14.992 1 98.25 67 SER A CA 1
ATOM 517 C C . SER A 1 67 ? 15.047 27.031 15.328 1 98.25 67 SER A C 1
ATOM 519 O O . SER A 1 67 ? 15.906 26.281 14.859 1 98.25 67 SER A O 1
ATOM 521 N N . VAL A 1 68 ? 14.148 26.641 16.266 1 98.88 68 VAL A N 1
ATOM 522 C CA . VAL A 1 68 ? 14.055 25.25 16.703 1 98.88 68 VAL A CA 1
ATOM 523 C C . VAL A 1 68 ? 12.602 24.781 16.656 1 98.88 68 VAL A C 1
ATOM 525 O O . VAL A 1 68 ? 11.688 25.609 16.547 1 98.88 68 VAL A O 1
ATOM 528 N N . ALA A 1 69 ? 12.438 23.516 16.641 1 98.94 69 ALA A N 1
ATOM 529 C CA . ALA A 1 69 ? 11.109 22.906 16.688 1 98.94 69 ALA A CA 1
ATOM 530 C C . ALA A 1 69 ? 11.141 21.562 17.422 1 98.94 69 ALA A C 1
ATOM 532 O O . ALA A 1 69 ? 12.211 20.969 17.594 1 98.94 69 ALA A O 1
ATOM 533 N N . SER A 1 70 ? 10.047 21.172 17.938 1 98.94 70 SER A N 1
ATOM 534 C CA . SER A 1 70 ? 9.867 19.844 18.516 1 98.94 70 SER A CA 1
ATOM 535 C C . SER A 1 70 ? 8.547 19.219 18.094 1 98.94 70 SER A C 1
ATOM 537 O O . SER A 1 70 ? 7.652 19.922 17.609 1 98.94 70 SER A O 1
ATOM 539 N N . GLY A 1 71 ? 8.477 17.906 18.156 1 98.75 71 GLY A N 1
ATOM 540 C CA . GLY A 1 71 ? 7.254 17.234 17.75 1 98.75 71 GLY A CA 1
ATOM 541 C C . GLY A 1 71 ? 7.172 15.789 18.203 1 98.75 71 GLY A C 1
ATOM 542 O O . GLY A 1 71 ? 8.117 15.266 18.797 1 98.75 71 GLY A O 1
ATOM 543 N N . ASP A 1 72 ? 6.016 15.234 18.062 1 98.56 72 ASP A N 1
ATOM 544 C CA . ASP A 1 72 ? 5.691 13.836 18.312 1 98.56 72 ASP A CA 1
ATOM 545 C C . ASP A 1 72 ? 6.043 13.43 19.734 1 98.56 72 ASP A C 1
ATOM 547 O O . ASP A 1 72 ? 6.809 12.492 19.953 1 98.56 72 ASP A O 1
ATOM 551 N N . PRO A 1 73 ? 5.383 14.094 20.625 1 98.75 73 PRO A N 1
ATOM 552 C CA . PRO A 1 73 ? 5.676 13.812 22.031 1 98.75 73 PRO A CA 1
ATOM 553 C C . PRO A 1 73 ? 5.195 12.438 22.469 1 98.75 73 PRO A C 1
ATOM 555 O O . PRO A 1 73 ? 4.039 12.078 22.234 1 98.75 73 PRO A O 1
ATOM 558 N N . TYR A 1 74 ? 6.035 11.68 23.031 1 98.38 74 TYR A N 1
ATOM 559 C CA . TYR A 1 74 ? 5.742 10.484 23.828 1 98.38 74 TYR A CA 1
ATOM 560 C C . TYR A 1 74 ? 5.941 10.75 25.312 1 98.38 74 TYR A C 1
ATOM 562 O O . TYR A 1 74 ? 6.43 11.812 25.703 1 98.38 74 TYR A O 1
ATOM 570 N N . PRO A 1 75 ? 5.484 9.852 26.141 1 98.62 75 PRO A N 1
ATOM 571 C CA . PRO A 1 75 ? 5.621 10.109 27.578 1 98.62 75 PRO A CA 1
ATOM 572 C C . PRO A 1 75 ? 7.078 10.234 28.016 1 98.62 75 PRO A C 1
ATOM 574 O O . PRO A 1 75 ? 7.375 10.922 29 1 98.62 75 PRO A O 1
ATOM 577 N N . ASP A 1 76 ? 7.996 9.672 27.203 1 98.5 76 ASP A N 1
ATOM 578 C CA . ASP A 1 76 ? 9.367 9.617 27.703 1 98.5 76 ASP A CA 1
ATOM 579 C C . ASP A 1 76 ? 10.344 10.195 26.672 1 98.5 76 ASP A C 1
ATOM 581 O O . ASP A 1 76 ? 11.555 10.062 26.828 1 98.5 76 ASP A O 1
ATOM 585 N N . SER A 1 77 ? 9.812 10.773 25.641 1 98.5 77 SER A N 1
ATOM 586 C CA . SER A 1 77 ? 10.711 11.312 24.609 1 98.5 77 SER A CA 1
ATOM 587 C C . SER A 1 77 ? 9.984 12.305 23.719 1 98.5 77 SER A C 1
ATOM 589 O O . SER A 1 77 ? 8.758 12.344 23.688 1 98.5 77 SER A O 1
ATOM 591 N N . VAL A 1 78 ? 10.742 13.109 23.031 1 98.69 78 VAL A N 1
ATOM 592 C CA . VAL A 1 78 ? 10.25 14.07 22.047 1 98.69 78 VAL A CA 1
ATOM 593 C C . VAL A 1 78 ? 11.25 14.195 20.906 1 98.69 78 VAL A C 1
ATOM 595 O O . VAL A 1 78 ? 12.43 13.883 21.062 1 98.69 78 VAL A O 1
ATOM 598 N N . ILE A 1 79 ? 10.773 14.547 19.75 1 98.75 79 ILE A N 1
ATOM 599 C CA . ILE A 1 79 ? 11.633 14.844 18.609 1 98.75 79 ILE A CA 1
ATOM 600 C C . ILE A 1 79 ? 12.055 16.312 18.656 1 98.75 79 ILE A C 1
ATOM 602 O O . ILE A 1 79 ? 11.211 17.203 18.812 1 98.75 79 ILE A O 1
ATOM 606 N N . LEU A 1 80 ? 13.32 16.562 18.516 1 98.88 80 LEU A N 1
ATOM 607 C CA . LEU A 1 80 ? 13.852 17.922 18.391 1 98.88 80 LEU A CA 1
ATOM 608 C C . LEU A 1 80 ? 14.391 18.172 17 1 98.88 80 LEU A C 1
ATOM 610 O O . LEU A 1 80 ? 14.961 17.281 16.375 1 98.88 80 LEU A O 1
ATOM 614 N N . TRP A 1 81 ? 14.25 19.359 16.547 1 98.81 81 TRP A N 1
ATOM 615 C CA . TRP A 1 81 ? 14.617 19.719 15.172 1 98.81 81 TRP A CA 1
ATOM 616 C C . TRP A 1 81 ? 15.273 21.094 15.133 1 98.81 81 TRP A C 1
ATOM 618 O O . TRP A 1 81 ? 14.906 21.984 15.898 1 98.81 81 TRP A O 1
ATOM 628 N N . THR A 1 82 ? 16.234 21.281 14.25 1 98.88 82 THR A N 1
ATOM 629 C CA . THR A 1 82 ? 16.75 22.594 13.867 1 98.88 82 THR A CA 1
ATOM 630 C C . THR A 1 82 ? 17.406 22.531 12.492 1 98.88 82 THR A C 1
ATOM 632 O O . THR A 1 82 ? 17.422 21.484 11.844 1 98.88 82 THR A O 1
ATOM 635 N N . ARG A 1 83 ? 17.766 23.656 11.984 1 98.69 83 ARG A N 1
ATOM 636 C CA . ARG A 1 83 ? 18.578 23.812 10.773 1 98.69 83 ARG A CA 1
ATOM 637 C C . ARG A 1 83 ? 19.734 24.766 11.008 1 98.69 83 ARG A C 1
ATOM 639 O O . ARG A 1 83 ? 19.547 25.875 11.492 1 98.69 83 ARG A O 1
ATOM 646 N N . ILE A 1 84 ? 20.938 24.375 10.797 1 98.31 84 ILE A N 1
ATOM 647 C CA . ILE A 1 84 ? 22.156 25.172 10.938 1 98.31 84 ILE A CA 1
ATOM 648 C C . ILE A 1 84 ? 22.875 25.25 9.594 1 98.31 84 ILE A C 1
ATOM 650 O O . ILE A 1 84 ? 23.391 24.234 9.102 1 98.31 84 ILE A O 1
ATOM 654 N N . ALA A 1 85 ? 22.922 26.406 9.031 1 97.31 85 ALA A N 1
ATOM 655 C CA . ALA A 1 85 ? 23.391 26.531 7.652 1 97.31 85 ALA A CA 1
ATOM 656 C C . ALA A 1 85 ? 24.188 27.812 7.457 1 97.31 85 ALA A C 1
ATOM 658 O O . ALA A 1 85 ? 24.047 28.766 8.234 1 97.31 85 ALA A O 1
ATOM 659 N N . PRO A 1 86 ? 25.047 27.812 6.418 1 96.44 86 PRO A N 1
ATOM 660 C CA . PRO A 1 86 ? 25.812 29.031 6.113 1 96.44 86 PRO A CA 1
ATOM 661 C C . PRO A 1 86 ? 24.953 30.125 5.48 1 96.44 86 PRO A C 1
ATOM 663 O O . PRO A 1 86 ? 25.344 31.297 5.465 1 96.44 86 PRO A O 1
ATOM 666 N N . SER A 1 87 ? 23.828 29.719 4.93 1 95.62 87 SER A N 1
ATOM 667 C CA . SER A 1 87 ? 22.875 30.641 4.332 1 95.62 87 SER A CA 1
ATOM 668 C C . SER A 1 87 ? 21.453 30.109 4.395 1 95.62 87 SER A C 1
ATOM 670 O O . SER A 1 87 ? 21.234 28.969 4.797 1 95.62 87 SER A O 1
ATOM 672 N N . MET A 1 88 ? 20.578 30.922 3.9 1 95.38 88 MET A N 1
ATOM 673 C CA . MET A 1 88 ? 19.172 30.516 3.893 1 95.38 88 MET A CA 1
ATOM 674 C C . MET A 1 88 ? 18.875 29.609 2.711 1 95.38 88 MET A C 1
ATOM 676 O O . MET A 1 88 ? 17.844 28.922 2.691 1 95.38 88 MET A O 1
ATOM 680 N N . GLU A 1 89 ? 19.734 29.5 1.793 1 95.75 89 GLU A N 1
ATOM 681 C CA . GLU A 1 89 ? 19.484 28.781 0.549 1 95.75 89 GLU A CA 1
ATOM 682 C C . GLU A 1 89 ? 19.406 27.281 0.791 1 95.75 89 GLU A C 1
ATOM 684 O O . GLU A 1 89 ? 20.188 26.734 1.576 1 95.75 89 GLU A O 1
ATOM 689 N N . ALA A 1 90 ? 18.453 26.641 0.104 1 97.12 90 ALA A N 1
ATOM 690 C CA . ALA A 1 90 ? 18.359 25.188 0.15 1 97.12 90 ALA A CA 1
ATOM 691 C C . ALA A 1 90 ? 19.484 24.531 -0.651 1 97.12 90 ALA A C 1
ATOM 693 O O . ALA A 1 90 ? 20 25.125 -1.595 1 97.12 90 ALA A O 1
ATOM 694 N N . ASP A 1 91 ? 19.812 23.328 -0.206 1 95.5 91 ASP A N 1
ATOM 695 C CA . ASP A 1 91 ? 20.797 22.578 -0.987 1 95.5 91 ASP A CA 1
ATOM 696 C C . ASP A 1 91 ? 20.156 22.016 -2.256 1 95.5 91 ASP A C 1
ATOM 698 O O . ASP A 1 91 ? 19.016 21.531 -2.232 1 95.5 91 ASP A O 1
ATOM 702 N N . ASN A 1 92 ? 20.906 22.016 -3.318 1 95.12 92 ASN A N 1
ATOM 703 C CA . ASN A 1 92 ? 20.359 21.594 -4.605 1 95.12 92 ASN A CA 1
ATOM 704 C C . ASN A 1 92 ? 20.766 20.156 -4.949 1 95.12 92 ASN A C 1
ATOM 706 O O . ASN A 1 92 ? 20.5 19.688 -6.055 1 95.12 92 ASN A O 1
ATOM 710 N N . SER A 1 93 ? 21.312 19.469 -4.023 1 93.56 93 SER A N 1
ATOM 711 C CA . SER A 1 93 ? 21.719 18.094 -4.281 1 93.56 93 SER A CA 1
ATOM 712 C C . SER A 1 93 ? 20.516 17.156 -4.289 1 93.56 93 SER A C 1
ATOM 714 O O . SER A 1 93 ? 19.609 17.281 -3.463 1 93.56 93 SER A O 1
ATOM 716 N N . ASN A 1 94 ? 20.562 16.141 -5.219 1 96.19 94 ASN A N 1
ATOM 717 C CA . ASN A 1 94 ? 19.531 15.109 -5.289 1 96.19 94 ASN A CA 1
ATOM 718 C C . ASN A 1 94 ? 20.047 13.773 -4.777 1 96.19 94 ASN A C 1
ATOM 720 O O . ASN A 1 94 ? 19.422 12.734 -4.988 1 96.19 94 ASN A O 1
ATOM 724 N N . VAL A 1 95 ? 21.109 13.742 -4.09 1 95.44 95 VAL A N 1
ATOM 725 C CA . VAL A 1 95 ? 21.812 12.508 -3.744 1 95.44 95 VAL A CA 1
ATOM 726 C C . VAL A 1 95 ? 20.922 11.633 -2.859 1 95.44 95 VAL A C 1
ATOM 728 O O . VAL A 1 95 ? 21.031 10.406 -2.883 1 95.44 95 VAL A O 1
ATOM 731 N N . THR A 1 96 ? 20.016 12.266 -2.148 1 97.06 96 THR A N 1
ATOM 732 C CA . THR A 1 96 ? 19.156 11.523 -1.224 1 97.06 96 THR A CA 1
ATOM 733 C C . THR A 1 96 ? 17.953 10.93 -1.951 1 97.06 96 THR A C 1
ATOM 735 O O . THR A 1 96 ? 17.203 10.133 -1.38 1 97.06 96 THR A O 1
ATOM 738 N N . VAL A 1 97 ? 17.719 11.281 -3.295 1 97.75 97 VAL A N 1
ATOM 739 C CA . VAL A 1 97 ? 16.531 10.82 -4 1 97.75 97 VAL A CA 1
ATOM 740 C C . VAL A 1 97 ? 16.922 10.359 -5.406 1 97.75 97 VAL A C 1
ATOM 742 O O . VAL A 1 97 ? 16.078 10.383 -6.316 1 97.75 97 VAL A O 1
ATOM 745 N N . SER A 1 98 ? 18.125 10 -5.688 1 96.38 98 SER A N 1
ATOM 746 C CA . SER A 1 98 ? 18.578 9.578 -7.008 1 96.38 98 SER A CA 1
ATOM 747 C C . SER A 1 98 ? 19.344 8.258 -6.934 1 96.38 98 SER A C 1
ATOM 749 O O . SER A 1 98 ? 19.766 7.84 -5.855 1 96.38 98 SER A O 1
ATOM 751 N N . GLY A 1 99 ? 19.438 7.613 -8.031 1 94.44 99 GLY A N 1
ATOM 752 C CA . GLY A 1 99 ? 20.203 6.387 -8.117 1 94.44 99 GLY A CA 1
ATOM 753 C C . GLY A 1 99 ? 19.531 5.203 -7.441 1 94.44 99 GLY A C 1
ATOM 754 O O . GLY A 1 99 ? 18.359 4.934 -7.68 1 94.44 99 GLY A O 1
ATOM 755 N N . ASP A 1 100 ? 20.312 4.582 -6.609 1 92.94 100 ASP A N 1
ATOM 756 C CA . ASP A 1 100 ? 19.828 3.346 -6.004 1 92.94 100 ASP A CA 1
ATOM 757 C C . ASP A 1 100 ? 19.531 3.537 -4.52 1 92.94 100 ASP A C 1
ATOM 759 O O . ASP A 1 100 ? 19.703 2.611 -3.723 1 92.94 100 ASP A O 1
ATOM 763 N N . VAL A 1 101 ? 19.188 4.805 -4.164 1 95.12 101 VAL A N 1
ATOM 764 C CA . VAL A 1 101 ? 18.812 5.031 -2.77 1 95.12 101 VAL A CA 1
ATOM 765 C C . VAL A 1 101 ? 17.547 4.25 -2.438 1 95.12 101 VAL A C 1
ATOM 767 O O . VAL A 1 101 ? 16.703 4.031 -3.307 1 95.12 101 VAL A O 1
ATOM 770 N N . PRO A 1 102 ? 17.438 3.826 -1.203 1 94.31 102 PRO A N 1
ATOM 771 C CA . PRO A 1 102 ? 16.203 3.145 -0.84 1 94.31 102 PRO A CA 1
ATOM 772 C C . PRO A 1 102 ? 14.969 4.035 -0.998 1 94.31 102 PRO A C 1
ATOM 774 O O . PRO A 1 102 ? 15.031 5.238 -0.722 1 94.31 102 PRO A O 1
ATOM 777 N N . LEU A 1 103 ? 13.898 3.406 -1.417 1 95.5 103 LEU A N 1
ATOM 778 C CA . LEU A 1 103 ? 12.648 4.121 -1.659 1 95.5 103 LEU A CA 1
ATOM 779 C C . LEU A 1 103 ? 12.125 4.754 -0.374 1 95.5 103 LEU A C 1
ATOM 781 O O . LEU A 1 103 ? 11.984 4.07 0.645 1 95.5 103 LEU A O 1
ATOM 785 N N . TYR A 1 104 ? 11.867 6.098 -0.363 1 95.69 104 TYR A N 1
ATOM 786 C CA . TYR A 1 104 ? 11.352 6.887 0.75 1 95.69 104 TYR A CA 1
ATOM 787 C C . TYR A 1 104 ? 12.227 6.723 1.986 1 95.69 104 TYR A C 1
ATOM 789 O O . TYR A 1 104 ? 11.719 6.629 3.105 1 95.69 104 TYR A O 1
ATOM 797 N N . ASN A 1 105 ? 13.453 6.68 1.789 1 89.94 105 ASN A N 1
ATOM 798 C CA . ASN A 1 105 ? 14.414 6.527 2.883 1 89.94 105 ASN A CA 1
ATOM 799 C C . ASN A 1 105 ? 14.664 7.855 3.594 1 89.94 105 ASN A C 1
ATOM 801 O O . ASN A 1 105 ? 14.789 8.898 2.947 1 89.94 105 ASN A O 1
ATOM 805 N N . HIS A 1 106 ? 14.734 7.758 4.953 1 91.75 106 HIS A N 1
ATOM 806 C CA . HIS A 1 106 ? 14.953 8.984 5.715 1 91.75 106 HIS A CA 1
ATOM 807 C C . HIS A 1 106 ? 16.25 8.898 6.527 1 91.75 106 HIS A C 1
ATOM 809 O O . HIS A 1 106 ? 16.516 9.773 7.352 1 91.75 106 HIS A O 1
ATOM 815 N N . GLU A 1 107 ? 17 7.871 6.27 1 87.5 107 GLU A N 1
ATOM 816 C CA . GLU A 1 107 ? 18.266 7.75 6.973 1 87.5 107 GLU A CA 1
ATOM 817 C C . GLU A 1 107 ? 19.219 8.883 6.602 1 87.5 107 GLU A C 1
ATOM 819 O O . GLU A 1 107 ? 19.172 9.398 5.484 1 87.5 107 GLU A O 1
ATOM 824 N N . THR A 1 108 ? 20.062 9.25 7.555 1 92.75 108 THR A N 1
ATOM 825 C CA . THR A 1 108 ? 20.969 10.383 7.32 1 92.75 108 THR A CA 1
ATOM 826 C C . THR A 1 108 ? 22.422 9.961 7.492 1 92.75 108 THR A C 1
ATOM 828 O O . THR A 1 108 ? 23.328 10.672 7.07 1 92.75 108 THR A O 1
ATOM 831 N N . GLU A 1 109 ? 22.656 8.859 8.078 1 91.56 109 GLU A N 1
ATOM 832 C CA . GLU A 1 109 ? 24 8.43 8.461 1 91.56 109 GLU A CA 1
ATOM 833 C C . GLU A 1 109 ? 24.906 8.344 7.246 1 91.56 109 GLU A C 1
ATOM 835 O O . GLU A 1 109 ? 26.062 8.766 7.305 1 91.56 109 GLU A O 1
ATOM 840 N N . ARG A 1 110 ? 24.422 7.77 6.238 1 89.75 110 ARG A N 1
ATOM 841 C CA . ARG A 1 110 ? 25.219 7.598 5.031 1 89.75 110 ARG A CA 1
ATOM 842 C C . ARG A 1 110 ? 25.719 8.938 4.504 1 89.75 110 ARG A C 1
ATOM 844 O O . ARG A 1 110 ? 26.828 9.039 3.994 1 89.75 110 ARG A O 1
ATOM 851 N N . TYR A 1 111 ? 24.953 9.914 4.617 1 93.5 111 TYR A N 1
ATOM 852 C CA . TYR A 1 111 ? 25.281 11.227 4.086 1 93.5 111 TYR A CA 1
ATOM 853 C C . TYR A 1 111 ? 26.219 11.977 5.031 1 93.5 111 TYR A C 1
ATOM 855 O O . TYR A 1 111 ? 27.078 12.742 4.59 1 93.5 111 TYR A O 1
ATOM 863 N N . ILE A 1 112 ? 26.016 11.758 6.34 1 94.62 112 ILE A N 1
ATOM 864 C CA . ILE A 1 112 ? 26.906 12.32 7.34 1 94.62 112 ILE A CA 1
ATOM 865 C C . ILE A 1 112 ? 28.312 11.719 7.172 1 94.62 112 ILE A C 1
ATOM 867 O O . ILE A 1 112 ? 29.312 12.445 7.156 1 94.62 112 ILE A O 1
ATOM 871 N N . LYS A 1 113 ? 28.344 10.422 6.957 1 92.75 113 LYS A N 1
ATOM 872 C CA . LYS A 1 113 ? 29.609 9.719 6.816 1 92.75 113 LYS A CA 1
ATOM 873 C C . LYS A 1 113 ? 30.312 10.102 5.516 1 92.75 113 LYS A C 1
ATOM 875 O O . LYS A 1 113 ? 31.547 10.094 5.445 1 92.75 113 LYS A O 1
ATOM 880 N N . ALA A 1 114 ? 29.547 10.43 4.582 1 91.94 114 ALA A N 1
ATOM 881 C CA . ALA A 1 114 ? 30.094 10.734 3.264 1 91.94 114 ALA A CA 1
ATOM 882 C C . ALA A 1 114 ? 30.688 12.141 3.227 1 91.94 114 ALA A C 1
ATOM 884 O O . ALA A 1 114 ? 31.469 12.477 2.322 1 91.94 114 ALA A O 1
ATOM 885 N N . SER A 1 115 ? 30.344 12.977 4.113 1 91.25 115 SER A N 1
ATOM 886 C CA . SER A 1 115 ? 30.828 14.352 4.137 1 91.25 115 SER A CA 1
ATOM 887 C C . SER A 1 115 ? 32.188 14.453 4.828 1 91.25 115 SER A C 1
ATOM 889 O O . SER A 1 115 ? 32.375 13.93 5.934 1 91.25 115 SER A O 1
ATOM 891 N N . PRO A 1 116 ? 33.188 15.102 4.27 1 90.62 116 PRO A N 1
ATOM 892 C CA . PRO A 1 116 ? 34.5 15.273 4.93 1 90.62 116 PRO A CA 1
ATOM 893 C C . PRO A 1 116 ? 34.406 16.203 6.141 1 90.62 116 PRO A C 1
ATOM 895 O O . PRO A 1 116 ? 35.25 16.109 7.051 1 90.62 116 PRO A O 1
ATOM 898 N N . HIS A 1 117 ? 33.438 17.109 6.098 1 91.75 117 HIS A N 1
ATOM 899 C CA . HIS A 1 117 ? 33.344 18.078 7.176 1 91.75 117 HIS A CA 1
ATOM 900 C C . HIS A 1 117 ? 31.906 18.266 7.648 1 91.75 117 HIS A C 1
ATOM 902 O O . HIS A 1 117 ? 31.328 19.344 7.523 1 91.75 117 HIS A O 1
ATOM 908 N N . PRO A 1 118 ? 31.328 17.25 8.211 1 95.69 118 PRO A N 1
ATOM 909 C CA . PRO A 1 118 ? 29.984 17.422 8.75 1 95.69 118 PRO A CA 1
ATOM 910 C C . PRO A 1 118 ? 29.922 18.469 9.867 1 95.69 118 PRO A C 1
ATOM 912 O O . PRO A 1 118 ? 30.906 18.656 10.594 1 95.69 118 PRO A O 1
ATOM 915 N N . ILE A 1 119 ? 28.844 19.141 9.938 1 97.25 119 ILE A N 1
ATOM 916 C CA . ILE A 1 119 ? 28.641 20.125 11 1 97.25 119 ILE A CA 1
ATOM 917 C C . ILE A 1 119 ? 28.188 19.422 12.273 1 97.25 119 ILE A C 1
ATOM 919 O O . ILE A 1 119 ? 27.219 18.656 12.25 1 97.25 119 ILE A O 1
ATOM 923 N N . CYS A 1 120 ? 28.859 19.719 13.32 1 97.19 120 CYS A N 1
ATOM 924 C CA . CYS A 1 120 ? 28.609 19.078 14.594 1 97.19 120 CYS A CA 1
ATOM 925 C C . CYS A 1 120 ? 27.781 19.953 15.516 1 97.19 120 CYS A C 1
ATOM 927 O O . CYS A 1 120 ? 28.094 21.125 15.711 1 97.19 120 CYS A O 1
ATOM 929 N N . LEU A 1 121 ? 26.688 19.375 16.078 1 98.5 121 LEU A N 1
ATOM 930 C CA . LEU A 1 121 ? 25.844 20.078 17.047 1 98.5 121 LEU A CA 1
ATOM 931 C C . LEU A 1 121 ? 25.719 19.266 18.328 1 98.5 121 LEU A C 1
ATOM 933 O O . LEU A 1 121 ? 25.594 18.047 18.297 1 98.5 121 LEU A O 1
ATOM 937 N N . ASP A 1 122 ? 25.781 20.016 19.422 1 98.25 122 ASP A N 1
ATOM 938 C CA . ASP A 1 122 ? 25.312 19.484 20.703 1 98.25 122 ASP A CA 1
ATOM 939 C C . ASP A 1 122 ? 23.906 19.969 21.016 1 98.25 122 ASP A C 1
ATOM 941 O O . ASP A 1 122 ? 23.562 21.109 20.703 1 98.25 122 ASP A O 1
ATOM 945 N N . TYR A 1 123 ? 23.125 19.078 21.547 1 98.56 123 TYR A N 1
ATOM 946 C CA . TYR A 1 123 ? 21.844 19.547 22.062 1 98.56 123 TYR A CA 1
ATOM 947 C C . TYR A 1 123 ? 21.703 19.234 23.547 1 98.56 123 TYR A C 1
ATOM 949 O O . TYR A 1 123 ? 22.281 18.266 24.047 1 98.56 123 TYR A O 1
ATOM 957 N N . ARG A 1 124 ? 20.969 20.078 24.234 1 98.62 124 ARG A N 1
ATOM 958 C CA . ARG A 1 124 ? 20.656 19.906 25.641 1 98.62 124 ARG A CA 1
ATOM 959 C C . ARG A 1 124 ? 19.172 20.156 25.922 1 98.62 124 ARG A C 1
ATOM 961 O O . ARG A 1 124 ? 18.562 21.031 25.297 1 98.62 124 ARG A O 1
ATOM 968 N N . VAL A 1 125 ? 18.656 19.359 26.812 1 98.88 125 VAL A N 1
ATOM 969 C CA . VAL A 1 125 ? 17.297 19.531 27.312 1 98.88 125 VAL A CA 1
ATOM 970 C C . VAL A 1 125 ? 17.328 19.922 28.797 1 98.88 125 VAL A C 1
ATOM 972 O O . VAL A 1 125 ? 18.031 19.297 29.594 1 98.88 125 VAL A O 1
ATOM 975 N N . TYR A 1 126 ? 16.578 20.938 29.109 1 98.75 126 TYR A N 1
ATOM 976 C CA . TYR A 1 126 ? 16.625 21.5 30.453 1 98.75 126 TYR A CA 1
ATOM 977 C C . TYR A 1 126 ? 15.289 21.328 31.156 1 98.75 126 TYR A C 1
ATOM 979 O O . TYR A 1 126 ? 14.234 21.344 30.516 1 98.75 126 TYR A O 1
ATOM 987 N N . ALA A 1 127 ? 15.328 21.281 32.469 1 98.25 127 ALA A N 1
ATOM 988 C CA . ALA A 1 127 ? 14.125 21.203 33.281 1 98.25 127 ALA A CA 1
ATOM 989 C C . ALA A 1 127 ? 13.531 22.594 33.5 1 98.25 127 ALA A C 1
ATOM 991 O O . ALA A 1 127 ? 12.383 22.719 33.969 1 98.25 127 ALA A O 1
ATOM 992 N N . ASP A 1 128 ? 14.375 23.609 33.125 1 96.69 128 ASP A N 1
ATOM 993 C CA . ASP A 1 128 ? 13.93 24.969 33.406 1 96.69 128 ASP A CA 1
ATOM 994 C C . ASP A 1 128 ? 14.266 25.922 32.25 1 96.69 128 ASP A C 1
ATOM 996 O O . ASP A 1 128 ? 15.188 25.656 31.484 1 96.69 128 ASP A O 1
ATOM 1000 N N . GLN A 1 129 ? 13.648 27.031 32.219 1 96.31 129 GLN A N 1
ATOM 1001 C CA . GLN A 1 129 ? 13.742 27.969 31.125 1 96.31 129 GLN A CA 1
ATOM 1002 C C . GLN A 1 129 ? 15.102 28.656 31.094 1 96.31 129 GLN A C 1
ATOM 1004 O O . GLN A 1 129 ? 15.578 29.062 30.031 1 96.31 129 GLN A O 1
ATOM 1009 N N . ASN A 1 130 ? 15.75 28.688 32.25 1 95.56 130 ASN A N 1
ATOM 1010 C CA . ASN A 1 130 ? 17.031 29.375 32.344 1 95.56 130 ASN A CA 1
ATOM 1011 C C . ASN A 1 130 ? 18.188 28.469 31.953 1 95.56 130 ASN A C 1
ATOM 1013 O O . ASN A 1 130 ? 19.344 28.906 31.875 1 95.56 130 ASN A O 1
ATOM 1017 N N . GLY A 1 131 ? 17.922 27.266 31.719 1 95.31 131 GLY A N 1
ATOM 1018 C CA . GLY A 1 131 ? 18.953 26.344 31.266 1 95.31 131 GLY A CA 1
ATOM 1019 C C . GLY A 1 131 ? 19.938 25.969 32.344 1 95.31 131 GLY A C 1
ATOM 1020 O O . GLY A 1 131 ? 21.141 25.828 32.062 1 95.31 131 GLY A O 1
ATOM 1021 N N . THR A 1 132 ? 19.438 25.797 33.5 1 95.38 132 THR A N 1
ATOM 1022 C CA . THR A 1 132 ? 20.359 25.562 34.625 1 95.38 132 THR A CA 1
ATOM 1023 C C . THR A 1 132 ? 20.484 24.062 34.875 1 95.38 132 THR A C 1
ATOM 1025 O O . THR A 1 132 ? 21.516 23.609 35.406 1 95.38 132 THR A O 1
ATOM 1028 N N . LYS A 1 133 ? 19.469 23.344 34.594 1 97.44 133 LYS A N 1
ATOM 1029 C CA . LYS A 1 133 ? 19.484 21.922 34.906 1 97.44 133 LYS A CA 1
ATOM 1030 C C . LYS A 1 133 ? 19.297 21.078 33.656 1 97.44 133 LYS A C 1
ATOM 1032 O O . LYS A 1 133 ? 18.172 20.906 33.156 1 97.44 133 LYS A O 1
ATOM 1037 N N . VAL A 1 134 ? 20.328 20.422 33.281 1 98.19 134 VAL A N 1
ATOM 1038 C CA . VAL A 1 134 ? 20.281 19.547 32.094 1 98.19 134 VAL A CA 1
ATOM 1039 C C . VAL A 1 134 ? 19.703 18.188 32.5 1 98.19 134 VAL A C 1
ATOM 1041 O O . VAL A 1 134 ? 20.141 17.562 33.469 1 98.19 134 VAL A O 1
ATOM 1044 N N . VAL A 1 135 ? 18.75 17.797 31.734 1 98.31 135 VAL A N 1
ATOM 1045 C CA . VAL A 1 135 ? 18.094 16.516 32 1 98.31 135 VAL A CA 1
ATOM 1046 C C . VAL A 1 135 ? 18.609 15.461 31.031 1 98.31 135 VAL A C 1
ATOM 1048 O O . VAL A 1 135 ? 18.703 14.273 31.375 1 98.31 135 VAL A O 1
ATOM 1051 N N . THR A 1 136 ? 18.797 15.781 29.781 1 97.94 136 THR A N 1
ATOM 1052 C CA . THR A 1 136 ? 19.391 14.922 28.766 1 97.94 136 THR A CA 1
ATOM 1053 C C . THR A 1 136 ? 20.156 15.75 27.75 1 97.94 136 THR A C 1
ATOM 1055 O O . THR A 1 136 ? 19.984 16.969 27.672 1 97.94 136 THR A O 1
ATOM 1058 N N . LYS A 1 137 ? 21.047 15.188 27.094 1 98.25 137 LYS A N 1
ATOM 1059 C CA . LYS A 1 137 ? 21.875 15.852 26.094 1 98.25 137 LYS A CA 1
ATOM 1060 C C . LYS A 1 137 ? 22.359 14.859 25.047 1 98.25 137 LYS A C 1
ATOM 1062 O O . LYS A 1 137 ? 22.266 13.641 25.234 1 98.25 137 LYS A O 1
ATOM 1067 N N . GLY A 1 138 ? 22.734 15.289 23.969 1 98.12 138 GLY A N 1
ATOM 1068 C CA . GLY A 1 138 ? 23.281 14.461 22.906 1 98.12 138 GLY A CA 1
ATOM 1069 C C . GLY A 1 138 ? 23.984 15.25 21.828 1 98.12 138 GLY A C 1
ATOM 1070 O O . GLY A 1 138 ? 24.094 16.484 21.922 1 98.12 138 GLY A O 1
ATOM 1071 N N . ARG A 1 139 ? 24.719 14.562 20.938 1 96.81 139 ARG A N 1
ATOM 1072 C CA . ARG A 1 139 ? 25.453 15.117 19.812 1 96.81 139 ARG A CA 1
ATOM 1073 C C . ARG A 1 139 ? 24.875 14.617 18.484 1 96.81 139 ARG A C 1
ATOM 1075 O O . ARG A 1 139 ? 24.469 13.461 18.375 1 96.81 139 ARG A O 1
ATOM 1082 N N . ALA A 1 140 ? 24.688 15.492 17.531 1 97.62 140 ALA A N 1
ATOM 1083 C CA . ALA A 1 140 ? 24.203 15.156 16.188 1 97.62 140 ALA A CA 1
ATOM 1084 C C . ALA A 1 140 ? 25.016 15.883 15.117 1 97.62 140 ALA A C 1
ATOM 1086 O O . ALA A 1 140 ? 25.75 16.828 15.414 1 97.62 140 ALA A O 1
ATOM 1087 N N . TYR A 1 141 ? 24.922 15.414 13.883 1 97.19 141 TYR A N 1
ATOM 1088 C CA . TYR A 1 141 ? 25.641 15.984 12.758 1 97.19 141 TYR A CA 1
ATOM 1089 C C . TYR A 1 141 ? 24.703 16.266 11.586 1 97.19 141 TYR A C 1
ATOM 1091 O O . TYR A 1 141 ? 23.641 15.641 11.477 1 97.19 141 TYR A O 1
ATOM 1099 N N . THR A 1 142 ? 25.062 17.156 10.781 1 97.5 142 THR A N 1
ATOM 1100 C CA . THR A 1 142 ? 24.328 17.422 9.555 1 97.5 142 THR A CA 1
ATOM 1101 C C . THR A 1 142 ? 25.266 17.828 8.43 1 97.5 142 THR A C 1
ATOM 1103 O O . THR A 1 142 ? 26.469 18.016 8.664 1 97.5 142 THR A O 1
ATOM 1106 N N . THR A 1 143 ? 24.812 17.781 7.215 1 96.25 143 THR A N 1
ATOM 1107 C CA . THR A 1 143 ? 25.531 18.172 6.008 1 96.25 143 THR A CA 1
ATOM 1108 C C . THR A 1 143 ? 24.594 18.844 5.012 1 96.25 143 THR A C 1
ATOM 1110 O O . THR A 1 143 ? 23.375 18.906 5.234 1 96.25 143 THR A O 1
ATOM 1113 N N . SER A 1 144 ? 25.125 19.328 3.936 1 95.69 144 SER A N 1
ATOM 1114 C CA . SER A 1 144 ? 24.328 19.938 2.881 1 95.69 144 SER A CA 1
ATOM 1115 C C . SER A 1 144 ? 23.422 18.906 2.215 1 95.69 144 SER A C 1
ATOM 1117 O O . SER A 1 144 ? 22.312 19.25 1.765 1 95.69 144 SER A O 1
ATOM 1119 N N . ASP A 1 145 ? 23.75 17.594 2.252 1 95.56 145 ASP A N 1
ATOM 1120 C CA . ASP A 1 145 ? 23 16.531 1.584 1 95.56 145 ASP A CA 1
ATOM 1121 C C . ASP A 1 145 ? 21.594 16.406 2.168 1 95.56 145 ASP A C 1
ATOM 1123 O O . ASP A 1 145 ? 20.672 15.961 1.479 1 95.56 145 ASP A O 1
ATOM 1127 N N . ILE A 1 146 ? 21.516 16.75 3.391 1 97.12 146 ILE A N 1
ATOM 1128 C CA . ILE A 1 146 ? 20.203 16.641 4.035 1 97.12 146 ILE A CA 1
ATOM 1129 C C . ILE A 1 146 ? 19.703 18.031 4.41 1 97.12 146 ILE A C 1
ATOM 1131 O O . ILE A 1 146 ? 19.031 18.203 5.434 1 97.12 146 ILE A O 1
ATOM 1135 N N . ASP A 1 147 ? 20.125 19 3.678 1 97.88 147 ASP A N 1
ATOM 1136 C CA . ASP A 1 147 ? 19.688 20.391 3.723 1 97.88 147 ASP A CA 1
ATOM 1137 C C . ASP A 1 147 ? 19.984 21.031 5.082 1 97.88 147 ASP A C 1
ATOM 1139 O O . ASP A 1 147 ? 19.203 21.828 5.582 1 97.88 147 ASP A O 1
ATOM 1143 N N . TYR A 1 148 ? 21 20.562 5.75 1 97.81 148 TYR A N 1
ATOM 1144 C CA . TYR A 1 148 ? 21.516 21.125 6.992 1 97.81 148 TYR A CA 1
ATOM 1145 C C . TYR A 1 148 ? 20.516 20.953 8.125 1 97.81 148 TYR A C 1
ATOM 1147 O O . TYR A 1 148 ? 20.562 21.703 9.109 1 97.81 148 TYR A O 1
ATOM 1155 N N . THR A 1 149 ? 19.531 20.047 7.949 1 98.19 149 THR A N 1
ATOM 1156 C CA . THR A 1 149 ? 18.562 19.812 9.008 1 98.19 149 THR A CA 1
ATOM 1157 C C . THR A 1 149 ? 19.094 18.766 10 1 98.19 149 THR A C 1
ATOM 1159 O O . THR A 1 149 ? 19.922 17.922 9.641 1 98.19 149 THR A O 1
ATOM 1162 N N . VAL A 1 150 ? 18.672 18.922 11.203 1 97.69 150 VAL A N 1
ATOM 1163 C CA . VAL A 1 150 ? 18.969 17.984 12.273 1 97.69 150 VAL A CA 1
ATOM 1164 C C . VAL A 1 150 ? 17.672 17.578 12.977 1 97.69 150 VAL A C 1
ATOM 1166 O O . VAL A 1 150 ? 16.844 18.438 13.297 1 97.69 150 VAL A O 1
ATOM 1169 N N . LYS A 1 151 ? 17.484 16.344 13.109 1 97.06 151 LYS A N 1
ATOM 1170 C CA . LYS A 1 151 ? 16.375 15.789 13.883 1 97.06 151 LYS A CA 1
ATOM 1171 C C . LYS A 1 151 ? 16.875 14.703 14.828 1 97.06 151 LYS A C 1
ATOM 1173 O O . LYS A 1 151 ? 17.516 13.742 14.398 1 97.06 151 LYS A O 1
ATOM 1178 N N . VAL A 1 152 ? 16.562 14.859 16.125 1 97.44 152 VAL A N 1
ATOM 1179 C CA . VAL A 1 152 ? 17.016 13.883 17.109 1 97.44 152 VAL A CA 1
ATOM 1180 C C . VAL A 1 152 ? 15.859 13.539 18.047 1 97.44 152 VAL A C 1
ATOM 1182 O O . VAL A 1 152 ? 14.906 14.312 18.172 1 97.44 152 VAL A O 1
ATOM 1185 N N . GLU A 1 153 ? 15.891 12.398 18.594 1 97.19 153 GLU A N 1
ATOM 1186 C CA . GLU A 1 153 ? 14.969 12.031 19.672 1 97.19 153 GLU A CA 1
ATOM 1187 C C . GLU A 1 153 ? 15.609 12.25 21.047 1 97.19 153 GLU A C 1
ATOM 1189 O O . GLU A 1 153 ? 16.641 11.656 21.359 1 97.19 153 GLU A O 1
ATOM 1194 N N . ALA A 1 154 ? 15.078 13.148 21.766 1 98.5 154 ALA A N 1
ATOM 1195 C CA . ALA A 1 154 ? 15.484 13.32 23.156 1 98.5 154 ALA A CA 1
ATOM 1196 C C . ALA A 1 154 ? 14.727 12.359 24.062 1 98.5 154 ALA A C 1
ATOM 1198 O O . ALA A 1 154 ? 13.5 12.461 24.219 1 98.5 154 ALA A O 1
ATOM 1199 N N . ASP A 1 155 ? 15.391 11.469 24.703 1 97.75 155 ASP A N 1
ATOM 1200 C CA . ASP A 1 155 ? 14.766 10.445 25.547 1 97.75 155 ASP A CA 1
ATOM 1201 C C . ASP A 1 155 ? 15.117 10.641 27.016 1 97.75 155 ASP A C 1
ATOM 1203 O O . ASP A 1 155 ? 15.703 11.664 27.391 1 97.75 155 ASP A O 1
ATOM 1207 N N . GLY A 1 156 ? 14.578 9.75 27.812 1 97.94 156 GLY A N 1
ATOM 1208 C CA . GLY A 1 156 ? 14.844 9.836 29.25 1 97.94 156 GLY A CA 1
ATOM 1209 C C . GLY A 1 156 ? 14.039 10.922 29.938 1 97.94 156 GLY A C 1
ATOM 1210 O O . GLY A 1 156 ? 14.461 11.469 30.953 1 97.94 156 GLY A O 1
ATOM 1211 N N . LEU A 1 157 ? 12.969 11.32 29.422 1 98.75 157 LEU A N 1
ATOM 1212 C CA . LEU A 1 157 ? 12.141 12.398 29.938 1 98.75 157 LEU A CA 1
ATOM 1213 C C . LEU A 1 157 ? 10.977 11.836 30.766 1 98.75 157 LEU A C 1
ATOM 1215 O O . LEU A 1 157 ? 10.719 10.633 30.734 1 98.75 157 LEU A O 1
ATOM 1219 N N . LYS A 1 158 ? 10.344 12.711 31.547 1 98.62 158 LYS A N 1
ATOM 1220 C CA . LYS A 1 158 ? 9.188 12.328 32.344 1 98.62 158 LYS A CA 1
ATOM 1221 C C . LYS A 1 158 ? 7.883 12.695 31.656 1 98.62 158 LYS A C 1
ATOM 1223 O O . LYS A 1 158 ? 7.832 13.672 30.891 1 98.62 158 LYS A O 1
ATOM 1228 N N . PRO A 1 159 ? 6.816 11.93 31.938 1 98.75 159 PRO A N 1
ATOM 1229 C CA . PRO A 1 159 ? 5.539 12.195 31.266 1 98.75 159 PRO A CA 1
ATOM 1230 C C . PRO A 1 159 ? 4.934 13.539 31.656 1 98.75 159 PRO A C 1
ATOM 1232 O O . PRO A 1 159 ? 5.055 13.969 32.812 1 98.75 159 PRO A O 1
ATOM 1235 N N . PHE A 1 160 ? 4.324 14.125 30.703 1 98.75 160 PHE A N 1
ATOM 1236 C CA . PHE A 1 160 ? 3.521 15.336 30.844 1 98.75 160 PHE A CA 1
ATOM 1237 C C . PHE A 1 160 ? 4.309 16.438 31.547 1 98.75 160 PHE A C 1
ATOM 1239 O O . PHE A 1 160 ? 3.803 17.078 32.469 1 98.75 160 PHE A O 1
ATOM 1246 N N . THR A 1 161 ? 5.449 16.625 31.062 1 98.81 161 THR A N 1
ATOM 1247 C CA . THR A 1 161 ? 6.371 17.562 31.672 1 98.81 161 THR A CA 1
ATOM 1248 C C . THR A 1 161 ? 6.906 18.562 30.641 1 98.81 161 THR A C 1
ATOM 1250 O O . THR A 1 161 ? 7.25 18.172 29.531 1 98.81 161 THR A O 1
ATOM 1253 N N . THR A 1 162 ? 6.906 19.828 31.016 1 98.75 162 THR A N 1
ATOM 1254 C CA . THR A 1 162 ? 7.473 20.859 30.172 1 98.75 162 THR A CA 1
ATOM 1255 C C . THR A 1 162 ? 8.992 20.906 30.312 1 98.75 162 THR A C 1
ATOM 1257 O O . THR A 1 162 ? 9.523 20.844 31.422 1 98.75 162 THR A O 1
ATOM 1260 N N . TYR A 1 163 ? 9.656 20.953 29.172 1 98.94 163 TYR A N 1
ATOM 1261 C CA . TYR A 1 163 ? 11.109 21.078 29.094 1 98.94 163 TYR A CA 1
ATOM 1262 C C . TYR A 1 163 ? 11.508 22.219 28.172 1 98.94 163 TYR A C 1
ATOM 1264 O O . TYR A 1 163 ? 10.688 22.734 27.406 1 98.94 163 TYR A O 1
ATOM 1272 N N . TRP A 1 164 ? 12.719 22.625 28.344 1 98.88 164 TRP A N 1
ATOM 1273 C CA . TRP A 1 164 ? 13.352 23.562 27.422 1 98.88 164 TRP A CA 1
ATOM 1274 C C . TRP A 1 164 ? 14.562 22.938 26.75 1 98.88 164 TRP A C 1
ATOM 1276 O O . TRP A 1 164 ? 15.164 22 27.281 1 98.88 164 TRP A O 1
ATOM 1286 N N . TYR A 1 165 ? 14.93 23.375 25.531 1 98.88 165 TYR A N 1
ATOM 1287 C CA . TYR A 1 165 ? 16.031 22.734 24.812 1 98.88 165 TYR A CA 1
ATOM 1288 C C . TYR A 1 165 ? 16.766 23.75 23.953 1 98.88 165 TYR A C 1
ATOM 1290 O O . TYR A 1 165 ? 16.203 24.797 23.578 1 98.88 165 TYR A O 1
ATOM 1298 N N . GLN A 1 166 ? 18 23.406 23.688 1 98.56 166 GLN A N 1
ATOM 1299 C CA . GLN A 1 166 ? 18.859 24.281 22.891 1 98.56 166 GLN A CA 1
ATOM 1300 C C . GLN A 1 166 ? 19.938 23.469 22.172 1 98.56 166 GLN A C 1
ATOM 1302 O O . GLN A 1 166 ? 20.359 22.422 22.641 1 98.56 166 GLN A O 1
ATOM 1307 N N . PHE A 1 167 ? 20.25 23.984 20.938 1 98.69 167 PHE A N 1
ATOM 1308 C CA . PHE A 1 167 ? 21.359 23.438 20.172 1 98.69 167 PHE A CA 1
ATOM 1309 C C . PHE A 1 167 ? 22.562 24.391 20.188 1 98.69 167 PHE A C 1
ATOM 1311 O O . PHE A 1 167 ? 22.391 25.609 20.281 1 98.69 167 PHE A O 1
ATOM 1318 N N . ASN A 1 168 ? 23.719 23.922 20.062 1 97.75 168 ASN A N 1
ATOM 1319 C CA . ASN A 1 168 ? 24.922 24.734 19.844 1 97.75 168 ASN A CA 1
ATOM 1320 C C . ASN A 1 168 ? 25.906 24.031 18.922 1 97.75 168 ASN A C 1
ATOM 1322 O O . ASN A 1 168 ? 26.016 22.797 18.938 1 97.75 168 ASN A O 1
ATOM 1326 N N . VAL A 1 169 ? 26.562 24.812 18.094 1 98.25 169 VAL A N 1
ATOM 1327 C CA . VAL A 1 169 ? 27.656 24.281 17.312 1 98.25 169 VAL A CA 1
ATOM 1328 C C . VAL A 1 169 ? 28.766 23.797 18.234 1 98.25 169 VAL A C 1
ATOM 1330 O O . VAL A 1 169 ? 29.172 24.516 19.156 1 98.25 169 VAL A O 1
ATOM 1333 N N . CYS A 1 170 ? 29.266 22.578 17.984 1 97.06 170 CYS A N 1
ATOM 1334 C CA . CYS A 1 170 ? 30.266 21.984 18.875 1 97.06 170 CYS A CA 1
ATOM 1335 C C . CYS A 1 170 ? 31.453 22.938 19.078 1 97.06 170 CYS A C 1
ATOM 1337 O O . CYS A 1 170 ? 31.922 23.562 18.125 1 97.06 170 CYS A O 1
ATOM 1339 N N . ASN A 1 171 ? 31.812 23 20.328 1 95.31 171 ASN A N 1
ATOM 1340 C CA . ASN A 1 171 ? 33 23.75 20.734 1 95.31 171 ASN A CA 1
ATOM 1341 C C . ASN A 1 171 ? 32.938 25.203 20.281 1 95.31 171 ASN A C 1
ATOM 1343 O O . ASN A 1 171 ? 33.906 25.75 19.781 1 95.31 171 ASN A O 1
ATOM 1347 N N . SER A 1 172 ? 31.75 25.719 20.344 1 96.81 172 SER A N 1
ATOM 1348 C CA . SER A 1 172 ? 31.594 27.109 19.938 1 96.81 172 SER A CA 1
ATOM 1349 C C . SER A 1 172 ? 30.531 27.812 20.766 1 96.81 172 SER A C 1
ATOM 1351 O O . SER A 1 172 ? 29.891 27.203 21.625 1 96.81 172 SER A O 1
ATOM 1353 N N . HIS A 1 173 ? 30.391 29.156 20.469 1 95.19 173 HIS A N 1
ATOM 1354 C CA . HIS A 1 173 ? 29.391 29.953 21.188 1 95.19 173 HIS A CA 1
ATOM 1355 C C . HIS A 1 173 ? 28.172 30.234 20.297 1 95.19 173 HIS A C 1
ATOM 1357 O O . HIS A 1 173 ? 27.328 31.047 20.656 1 95.19 173 HIS A O 1
ATOM 1363 N N . VAL A 1 174 ? 28.141 29.609 19.203 1 97.81 174 VAL A N 1
ATOM 1364 C CA . VAL A 1 174 ? 26.969 29.734 18.328 1 97.81 174 VAL A CA 1
ATOM 1365 C C . VAL A 1 174 ? 25.844 28.828 18.844 1 97.81 174 VAL A C 1
ATOM 1367 O O . VAL A 1 174 ? 25.953 27.609 18.766 1 97.81 174 VAL A O 1
ATOM 1370 N N . VAL A 1 175 ? 24.781 29.469 19.312 1 97.69 175 VAL A N 1
ATOM 1371 C CA . VAL A 1 175 ? 23.719 28.719 19.984 1 97.69 175 VAL A CA 1
ATOM 1372 C C . VAL A 1 175 ? 22.375 29.078 19.344 1 97.69 175 VAL A C 1
ATOM 1374 O O . VAL A 1 175 ? 22.188 30.188 18.844 1 97.69 175 VAL A O 1
ATOM 1377 N N . SER A 1 176 ? 21.516 28.109 19.328 1 98.5 176 SER A N 1
ATOM 1378 C CA . SER A 1 176 ? 20.156 28.359 18.859 1 98.5 176 SER A CA 1
ATOM 1379 C C . SER A 1 176 ? 19.344 29.125 19.906 1 98.5 176 SER A C 1
ATOM 1381 O O . SER A 1 176 ? 19.75 29.219 21.062 1 98.5 176 SER A O 1
ATOM 1383 N N . PRO A 1 177 ? 18.172 29.656 19.453 1 98.19 177 PRO A N 1
ATOM 1384 C CA . PRO A 1 177 ? 17.219 30.109 20.484 1 98.19 177 PRO A CA 1
ATOM 1385 C C . PRO A 1 177 ? 16.781 28.984 21.422 1 98.19 177 PRO A C 1
ATOM 1387 O O . PRO A 1 177 ? 16.859 27.797 21.047 1 98.19 177 PRO A O 1
ATOM 1390 N N . MET A 1 178 ? 16.359 29.406 22.609 1 98.56 178 MET A N 1
ATOM 1391 C CA . MET A 1 178 ? 15.805 28.422 23.547 1 98.56 178 MET A CA 1
ATOM 1392 C C . MET A 1 178 ? 14.406 28 23.094 1 98.56 178 MET A C 1
ATOM 1394 O O . MET A 1 178 ? 13.539 28.828 22.859 1 98.56 178 MET A O 1
ATOM 1398 N N . GLY A 1 179 ? 14.242 26.688 22.875 1 98.88 179 GLY A N 1
ATOM 1399 C CA . GLY A 1 179 ? 12.93 26.156 22.578 1 98.88 179 GLY A CA 1
ATOM 1400 C C . GLY A 1 179 ? 12.242 25.562 23.797 1 98.88 179 GLY A C 1
ATOM 1401 O O . GLY A 1 179 ? 12.891 25.266 24.797 1 98.88 179 GLY A O 1
ATOM 1402 N N . ARG A 1 180 ? 10.977 25.469 23.734 1 98.88 180 ARG A N 1
ATOM 1403 C CA . ARG A 1 180 ? 10.148 24.812 24.75 1 98.88 180 ARG A CA 1
ATOM 1404 C C . ARG A 1 180 ? 9.422 23.609 24.156 1 98.88 180 ARG A C 1
ATOM 1406 O O . ARG A 1 180 ? 9 23.641 23 1 98.88 180 ARG A O 1
ATOM 1413 N N . THR A 1 181 ? 9.32 22.516 24.922 1 98.88 181 THR A N 1
ATOM 1414 C CA . THR A 1 181 ? 8.602 21.328 24.516 1 98.88 181 THR A CA 1
ATOM 1415 C C . THR A 1 181 ? 7.895 20.672 25.703 1 98.88 181 THR A C 1
ATOM 1417 O O . THR A 1 181 ? 7.961 21.188 26.812 1 98.88 181 THR A O 1
ATOM 1420 N N . LYS A 1 182 ? 7.066 19.688 25.375 1 98.94 182 LYS A N 1
ATOM 1421 C CA . LYS A 1 182 ? 6.312 18.984 26.406 1 98.94 182 LYS A CA 1
ATOM 1422 C C . LYS A 1 182 ? 6.066 17.531 26.031 1 98.94 182 LYS A C 1
ATOM 1424 O O . LYS A 1 182 ? 5.68 17.234 24.891 1 98.94 182 LYS A O 1
ATOM 1429 N N . THR A 1 183 ? 6.32 16.594 26.953 1 98.88 183 THR A N 1
ATOM 1430 C CA . THR A 1 183 ? 6.082 15.18 26.719 1 98.88 183 THR A CA 1
ATOM 1431 C C . THR A 1 183 ? 4.602 14.852 26.891 1 98.88 183 THR A C 1
ATOM 1433 O O . THR A 1 183 ? 3.857 15.609 27.5 1 98.88 183 THR A O 1
ATOM 1436 N N . ALA A 1 184 ? 4.168 13.766 26.359 1 98.88 184 ALA A N 1
ATOM 1437 C CA . ALA A 1 184 ? 2.801 13.273 26.516 1 98.88 184 ALA A CA 1
ATOM 1438 C C . ALA A 1 184 ? 2.562 12.727 27.922 1 98.88 184 ALA A C 1
ATOM 1440 O O . ALA A 1 184 ? 3.502 12.297 28.594 1 98.88 184 ALA A O 1
ATOM 1441 N N . PRO A 1 185 ? 1.325 12.75 28.344 1 98.81 185 PRO A N 1
ATOM 1442 C CA . PRO A 1 185 ? 1.034 12.156 29.656 1 98.81 185 PRO A CA 1
ATOM 1443 C C . PRO A 1 185 ? 1.021 10.633 29.625 1 98.81 185 PRO A C 1
ATOM 1445 O O . PRO A 1 185 ? 0.907 10.031 28.547 1 98.81 185 PRO A O 1
ATOM 1448 N N . LYS A 1 186 ? 1.158 10.062 30.719 1 98.12 186 LYS A N 1
ATOM 1449 C CA . LYS A 1 186 ? 1.015 8.633 30.984 1 98.12 186 LYS A CA 1
ATOM 1450 C C . LYS A 1 186 ? 0.153 8.383 32.219 1 98.12 186 LYS A C 1
ATOM 1452 O O . LYS A 1 186 ? 0.25 9.117 33.188 1 98.12 186 LYS A O 1
ATOM 1457 N N . GLY A 1 187 ? -0.732 7.398 32.156 1 97.38 187 GLY A N 1
ATOM 1458 C CA . GLY A 1 187 ? -1.602 7.086 33.25 1 97.38 187 GLY A CA 1
ATOM 1459 C C . GLY A 1 187 ? -2.77 8.047 33.406 1 97.38 187 GLY A C 1
ATOM 1460 O O . GLY A 1 187 ? -3.322 8.5 32.406 1 97.38 187 GLY A O 1
ATOM 1461 N N . ARG A 1 188 ? -3.193 8.273 34.594 1 97.69 188 ARG A N 1
ATOM 1462 C CA . ARG A 1 188 ? -4.352 9.133 34.844 1 97.69 188 ARG A CA 1
ATOM 1463 C C . ARG A 1 188 ? -4.07 10.57 34.406 1 97.69 188 ARG A C 1
ATOM 1465 O O . ARG A 1 188 ? -3.1 11.18 34.875 1 97.69 188 ARG A O 1
ATOM 1472 N N . THR A 1 189 ? -4.816 11.094 33.594 1 98.5 189 THR A N 1
ATOM 1473 C CA . THR A 1 189 ? -4.676 12.438 33.031 1 98.5 189 THR A CA 1
ATOM 1474 C C . THR A 1 189 ? -5.996 13.195 33.094 1 98.5 189 THR A C 1
ATOM 1476 O O . THR A 1 189 ? -7.023 12.703 32.625 1 98.5 189 THR A O 1
ATOM 1479 N N . ASP A 1 190 ? -5.93 14.414 33.625 1 98.44 190 ASP A N 1
ATOM 1480 C CA . ASP A 1 190 ? -7.156 15.148 33.906 1 98.44 190 ASP A CA 1
ATOM 1481 C C . ASP A 1 190 ? -7.527 16.078 32.75 1 98.44 190 ASP A C 1
ATOM 1483 O O . ASP A 1 190 ? -8.711 16.312 32.5 1 98.44 190 ASP A O 1
ATOM 1487 N N . GLU A 1 191 ? -6.52 16.578 32.125 1 98.75 191 GLU A N 1
ATOM 1488 C CA . GLU A 1 191 ? -6.805 17.547 31.062 1 98.75 191 GLU A CA 1
ATOM 1489 C C . GLU A 1 191 ? -5.691 17.562 30.031 1 98.75 191 GLU A C 1
ATOM 1491 O O . GLU A 1 191 ? -4.512 17.438 30.359 1 98.75 191 GLU A O 1
ATOM 1496 N N . VAL A 1 192 ? -6.031 17.641 28.766 1 98.88 192 VAL A N 1
ATOM 1497 C CA . VAL A 1 192 ? -5.133 17.891 27.641 1 98.88 192 VAL A CA 1
ATOM 1498 C C . VAL A 1 192 ? -5.746 18.922 26.703 1 98.88 192 VAL A C 1
ATOM 1500 O O . VAL A 1 192 ? -6.938 18.859 26.391 1 98.88 192 VAL A O 1
ATOM 1503 N N . LYS A 1 193 ? -4.957 19.938 26.344 1 98.88 193 LYS A N 1
ATOM 1504 C CA . LYS A 1 193 ? -5.418 21 25.469 1 98.88 193 LYS A CA 1
ATOM 1505 C C . LYS A 1 193 ? -4.637 21.016 24.156 1 98.88 193 LYS A C 1
ATOM 1507 O O . LYS A 1 193 ? -3.404 20.984 24.156 1 98.88 193 LYS A O 1
ATOM 1512 N N . LEU A 1 194 ? -5.398 21.047 23.031 1 98.94 194 LEU A N 1
ATOM 1513 C CA . LEU A 1 194 ? -4.82 21.031 21.688 1 98.94 194 LEU A CA 1
ATOM 1514 C C . LEU A 1 194 ? -5.195 22.281 20.922 1 98.94 194 LEU A C 1
ATOM 1516 O O . LEU A 1 194 ? -6.324 22.766 21.016 1 98.94 194 LEU A O 1
ATOM 1520 N N . ALA A 1 195 ? -4.277 22.875 20.203 1 98.94 195 ALA A N 1
ATOM 1521 C CA . ALA A 1 195 ? -4.59 23.828 19.125 1 98.94 195 ALA A CA 1
ATOM 1522 C C . ALA A 1 195 ? -4.562 23.125 17.766 1 98.94 195 ALA A C 1
ATOM 1524 O O . ALA A 1 195 ? -3.574 22.484 17.422 1 98.94 195 ALA A O 1
ATOM 1525 N N . VAL A 1 196 ? -5.633 23.234 16.984 1 98.94 196 VAL A N 1
ATOM 1526 C CA . VAL A 1 196 ? -5.762 22.516 15.727 1 98.94 196 VAL A CA 1
ATOM 1527 C C . VAL A 1 196 ? -5.715 23.5 14.555 1 98.94 196 VAL A C 1
ATOM 1529 O O . VAL A 1 196 ? -6.516 24.438 14.5 1 98.94 196 VAL A O 1
ATOM 1532 N N . HIS A 1 197 ? -4.742 23.281 13.695 1 98.88 197 HIS A N 1
ATOM 1533 C CA . HIS A 1 197 ? -4.531 24.141 12.539 1 98.88 197 HIS A CA 1
ATOM 1534 C C . HIS A 1 197 ? -4.504 23.328 11.242 1 98.88 197 HIS A C 1
ATOM 1536 O O . HIS A 1 197 ? -4.305 22.109 11.273 1 98.88 197 HIS A O 1
ATOM 1542 N N . SER A 1 198 ? -4.754 23.984 10.07 1 98.62 198 SER A N 1
ATOM 1543 C CA . SER A 1 198 ? -4.484 23.453 8.742 1 98.62 198 SER A CA 1
ATOM 1544 C C . SER A 1 198 ? -4.457 24.562 7.695 1 98.62 198 SER A C 1
ATOM 1546 O O . SER A 1 198 ? -4.887 25.688 7.965 1 98.62 198 SER A O 1
ATOM 1548 N N . CYS A 1 199 ? -3.871 24.344 6.551 1 98.62 199 CYS A N 1
ATOM 1549 C CA . CYS A 1 199 ? -4.039 25.109 5.324 1 98.62 199 CYS A CA 1
ATOM 1550 C C . CYS A 1 199 ? -3.438 26.5 5.469 1 98.62 199 CYS A C 1
ATOM 1552 O O . CYS A 1 199 ? -4.148 27.516 5.371 1 98.62 199 CYS A O 1
ATOM 1554 N N . SER A 1 200 ? -2.17 26.547 5.48 1 98.44 200 SER A N 1
ATOM 1555 C CA . SER A 1 200 ? -1.385 27.766 5.578 1 98.44 200 SER A CA 1
ATOM 1556 C C . SER A 1 200 ? -0.825 28.172 4.219 1 98.44 200 SER A C 1
ATOM 1558 O O . SER A 1 200 ? 0.263 27.734 3.834 1 98.44 200 SER A O 1
ATOM 1560 N N . ASN A 1 201 ? -1.482 29.078 3.553 1 98.19 201 ASN A N 1
ATOM 1561 C CA . ASN A 1 201 ? -1.005 29.578 2.268 1 98.19 201 ASN A CA 1
ATOM 1562 C C . ASN A 1 201 ? -0.186 30.859 2.43 1 98.19 201 ASN A C 1
ATOM 1564 O O . ASN A 1 201 ? -0.745 31.938 2.633 1 98.19 201 ASN A O 1
ATOM 1568 N N . TYR A 1 202 ? 1.084 30.75 2.227 1 98.31 202 TYR A N 1
ATOM 1569 C CA . TYR A 1 202 ? 2.051 31.797 2.535 1 98.31 202 TYR A CA 1
ATOM 1570 C C . TYR A 1 202 ? 1.767 33.062 1.728 1 98.31 202 TYR A C 1
ATOM 1572 O O . TYR A 1 202 ? 1.665 34.156 2.287 1 98.31 202 TYR A O 1
ATOM 1580 N N . PRO A 1 203 ? 1.576 33 0.409 1 97.5 203 PRO A N 1
ATOM 1581 C CA . PRO A 1 203 ? 1.357 34.219 -0.377 1 97.5 203 PRO A CA 1
ATOM 1582 C C . PRO A 1 203 ? 0.04 34.906 -0.037 1 97.5 203 PRO A C 1
ATOM 1584 O O . PRO A 1 203 ? -0.109 36.094 -0.274 1 97.5 203 PRO A O 1
ATOM 1587 N N . ASN A 1 204 ? -0.904 34.188 0.544 1 96.62 204 ASN A N 1
ATOM 1588 C CA . ASN A 1 204 ? -2.238 34.719 0.795 1 96.62 204 ASN A CA 1
ATOM 1589 C C . ASN A 1 204 ? -2.258 35.625 2.016 1 96.62 204 ASN A C 1
ATOM 1591 O O . ASN A 1 204 ? -3.164 36.438 2.166 1 96.62 204 ASN A O 1
ATOM 1595 N N . GLY A 1 205 ? -1.319 35.375 3.01 1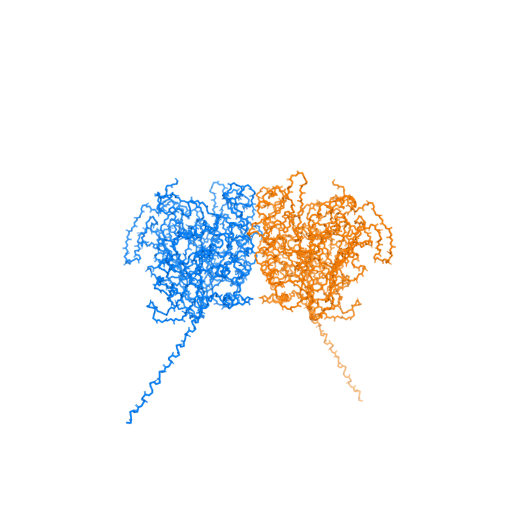 97.62 205 GLY A N 1
ATOM 1596 C CA . GLY A 1 205 ? -1.349 36.219 4.188 1 97.62 205 GLY A CA 1
ATOM 1597 C C . GLY A 1 205 ? -0.431 35.75 5.297 1 97.62 205 GLY A C 1
ATOM 1598 O O . GLY A 1 205 ? 0.327 34.781 5.109 1 97.62 205 GLY A O 1
ATOM 1599 N N . TYR A 1 206 ? -0.561 36.5 6.379 1 98.31 206 TYR A N 1
ATOM 1600 C CA . TYR A 1 206 ? 0.267 36.219 7.547 1 98.31 206 TYR A CA 1
ATOM 1601 C C . TYR A 1 206 ? -0.369 35.125 8.422 1 98.31 206 TYR A C 1
ATOM 1603 O O . TYR A 1 206 ? -1.589 34.969 8.414 1 98.31 206 TYR A O 1
ATOM 1611 N N . PHE A 1 207 ? 0.505 34.438 9.133 1 98.81 207 PHE A N 1
ATOM 1612 C CA . PHE A 1 207 ? 0.054 33.281 9.914 1 98.81 207 PHE A CA 1
ATOM 1613 C C . PHE A 1 207 ? -0.268 33.688 11.344 1 98.81 207 PHE A C 1
ATOM 1615 O O . PHE A 1 207 ? 0.209 33.062 12.297 1 98.81 207 PHE A O 1
ATOM 1622 N N . ASN A 1 208 ? -1.169 34.688 11.508 1 98.81 208 ASN A N 1
ATOM 1623 C CA . ASN A 1 208 ? -1.544 35.25 12.797 1 98.81 208 ASN A CA 1
ATOM 1624 C C . ASN A 1 208 ? -2.104 34.188 13.742 1 98.81 208 ASN A C 1
ATOM 1626 O O . ASN A 1 208 ? -1.928 34.25 14.953 1 98.81 208 ASN A O 1
ATOM 1630 N N . ALA A 1 209 ? -2.795 33.219 13.148 1 98.88 209 ALA A N 1
ATOM 1631 C CA . ALA A 1 209 ? -3.416 32.156 13.93 1 98.88 209 ALA A CA 1
ATOM 1632 C C . ALA A 1 209 ? -2.383 31.422 14.773 1 98.88 209 ALA A C 1
ATOM 1634 O O . ALA A 1 209 ? -2.65 31.062 15.93 1 98.88 209 ALA A O 1
ATOM 1635 N N . TYR A 1 210 ? -1.194 31.156 14.227 1 98.88 210 TYR A N 1
ATOM 1636 C CA . TYR A 1 210 ? -0.129 30.5 14.977 1 98.88 210 TYR A CA 1
ATOM 1637 C C . TYR A 1 210 ? 0.335 31.391 16.125 1 98.88 210 TYR A C 1
ATOM 1639 O O . TYR A 1 210 ? 0.545 30.906 17.25 1 98.88 210 TYR A O 1
ATOM 1647 N N . GLY A 1 211 ? 0.515 32.656 15.875 1 98.88 211 GLY A N 1
ATOM 1648 C CA . GLY A 1 211 ? 0.992 33.594 16.875 1 98.88 211 GLY A CA 1
ATOM 1649 C C . GLY A 1 211 ? 0.036 33.75 18.031 1 98.88 211 GLY A C 1
ATOM 1650 O O . GLY A 1 211 ? 0.466 33.938 19.188 1 98.88 211 GLY A O 1
ATOM 1651 N N . ASN A 1 212 ? -1.25 33.812 17.688 1 98.88 212 ASN A N 1
ATOM 1652 C CA . ASN A 1 212 ? -2.254 33.969 18.75 1 98.88 212 ASN A CA 1
ATOM 1653 C C . ASN A 1 212 ? -2.168 32.812 19.766 1 98.88 212 ASN A C 1
ATOM 1655 O O . ASN A 1 212 ? -2.291 33.062 20.969 1 98.88 212 ASN A O 1
ATOM 1659 N N . VAL A 1 213 ? -1.908 31.641 19.312 1 98.88 213 VAL A N 1
ATOM 1660 C CA . VAL A 1 213 ? -1.766 30.5 20.219 1 98.88 213 VAL A CA 1
ATOM 1661 C C . VAL A 1 213 ? -0.549 30.703 21.109 1 98.88 213 VAL A C 1
ATOM 1663 O O . VAL A 1 213 ? -0.607 30.422 22.312 1 98.88 213 VAL A O 1
ATOM 1666 N N . VAL A 1 214 ? 0.551 31.141 20.547 1 98.81 214 VAL A N 1
ATOM 1667 C CA . VAL A 1 214 ? 1.788 31.359 21.281 1 98.81 214 VAL A CA 1
ATOM 1668 C C . VAL A 1 214 ? 1.564 32.406 22.375 1 98.81 214 VAL A C 1
ATOM 1670 O O . VAL A 1 214 ? 1.946 32.219 23.531 1 98.81 214 VAL A O 1
ATOM 1673 N N . ARG A 1 215 ? 0.949 33.469 22.078 1 98.69 215 ARG A N 1
ATOM 1674 C CA . ARG A 1 215 ? 0.762 34.594 22.984 1 98.69 215 ARG A CA 1
ATOM 1675 C C . ARG A 1 215 ? -0.217 34.25 24.094 1 98.69 215 ARG A C 1
ATOM 1677 O O . ARG A 1 215 ? -0.049 34.688 25.234 1 98.69 215 ARG A O 1
ATOM 1684 N N . LYS A 1 216 ? -1.292 33.469 23.719 1 98.25 216 LYS A N 1
ATOM 1685 C CA . LYS A 1 216 ? -2.227 33.031 24.75 1 98.25 216 LYS A CA 1
ATOM 1686 C C . LYS A 1 216 ? -1.588 32 25.656 1 98.25 216 LYS A C 1
ATOM 1688 O O . LYS A 1 216 ? -1.86 31.969 26.859 1 98.25 216 LYS A O 1
ATOM 1693 N N . ASP A 1 217 ? -0.814 31.125 25.109 1 98.25 217 ASP A N 1
ATOM 1694 C CA . ASP A 1 217 ? -0.053 30.094 25.812 1 98.25 217 ASP A CA 1
ATOM 1695 C C . ASP A 1 217 ? -0.958 29.266 26.719 1 98.25 217 ASP A C 1
ATOM 1697 O O . ASP A 1 217 ? -0.673 29.109 27.906 1 98.25 217 ASP A O 1
ATOM 1701 N N . ASN A 1 218 ? -1.999 28.766 26.156 1 97 218 ASN A N 1
ATOM 1702 C CA . ASN A 1 218 ? -2.971 28.062 27 1 97 218 ASN A CA 1
ATOM 1703 C C . ASN A 1 218 ? -3.232 26.656 26.5 1 97 218 ASN A C 1
ATOM 1705 O O . ASN A 1 218 ? -4.277 26.062 26.781 1 97 218 ASN A O 1
ATOM 1709 N N . VAL A 1 219 ? -2.357 26.109 25.625 1 98.81 219 VAL A N 1
ATOM 1710 C CA . VAL A 1 219 ? -2.516 24.75 25.141 1 98.81 219 VAL A CA 1
ATOM 1711 C C . VAL A 1 219 ? -1.249 23.938 25.422 1 98.81 219 VAL A C 1
ATOM 1713 O O . VAL A 1 219 ? -0.219 24.516 25.797 1 98.81 219 VAL A O 1
ATOM 1716 N N . ASP A 1 220 ? -1.396 22.594 25.266 1 98.81 220 ASP A N 1
ATOM 1717 C CA . ASP A 1 220 ? -0.266 21.703 25.5 1 98.81 220 ASP A CA 1
ATOM 1718 C C . ASP A 1 220 ? 0.457 21.375 24.203 1 98.81 220 ASP A C 1
ATOM 1720 O O . ASP A 1 220 ? 1.688 21.312 24.172 1 98.81 220 ASP A O 1
ATOM 1724 N N . TYR A 1 221 ? -0.304 21.125 23.156 1 98.88 221 TYR A N 1
ATOM 1725 C CA . TYR A 1 221 ? 0.236 20.641 21.891 1 98.88 221 TYR A CA 1
ATOM 1726 C C . TYR A 1 221 ? -0.438 21.344 20.719 1 98.88 221 TYR A C 1
ATOM 1728 O O . TYR A 1 221 ? -1.542 21.875 20.859 1 98.88 221 TYR A O 1
ATOM 1736 N N . VAL A 1 222 ? 0.24 21.359 19.625 1 98.94 222 VAL A N 1
ATOM 1737 C CA . VAL A 1 222 ? -0.332 21.844 18.359 1 98.94 222 VAL A CA 1
ATOM 1738 C C . VAL A 1 222 ? -0.521 20.656 17.406 1 98.94 222 VAL A C 1
ATOM 1740 O O . VAL A 1 222 ? 0.407 19.891 17.172 1 98.94 222 VAL A O 1
ATOM 1743 N N . VAL A 1 223 ? -1.74 20.5 16.922 1 98.94 223 VAL A N 1
ATOM 1744 C CA . VAL A 1 223 ? -2.066 19.516 15.898 1 98.94 223 VAL A CA 1
ATOM 1745 C C . VAL A 1 223 ? -2.232 20.203 14.547 1 98.94 223 VAL A C 1
ATOM 1747 O O . VAL A 1 223 ? -2.984 21.172 14.422 1 98.94 223 VAL A O 1
ATOM 1750 N N . HIS A 1 224 ? -1.479 19.75 13.602 1 98.81 224 HIS A N 1
ATOM 1751 C CA . HIS A 1 224 ? -1.608 20.297 12.258 1 98.81 224 HIS A CA 1
ATOM 1752 C C . HIS A 1 224 ? -2.084 19.234 11.273 1 98.81 224 HIS A C 1
ATOM 1754 O O . HIS A 1 224 ? -1.437 18.203 11.117 1 98.81 224 HIS A O 1
ATOM 1760 N N . LEU A 1 225 ? -3.176 19.5 10.547 1 98.81 225 LEU A N 1
ATOM 1761 C CA . LEU A 1 225 ? -3.873 18.469 9.789 1 98.81 225 LEU A CA 1
ATOM 1762 C C . LEU A 1 225 ? -3.506 18.531 8.305 1 98.81 225 LEU A C 1
ATOM 1764 O O . LEU A 1 225 ? -4.133 17.891 7.473 1 98.81 225 LEU A O 1
ATOM 1768 N N . GLY A 1 226 ? -2.492 19.328 7.977 1 98.56 226 GLY A N 1
ATOM 1769 C CA . GLY A 1 226 ? -1.956 19.312 6.625 1 98.56 226 GLY A CA 1
ATOM 1770 C C . GLY A 1 226 ? -2.143 20.641 5.898 1 98.56 226 GLY A C 1
ATOM 1771 O O . GLY A 1 226 ? -2.801 21.547 6.406 1 98.56 226 GLY A O 1
ATOM 1772 N N . ASP A 1 227 ? -1.509 20.719 4.633 1 98.69 227 ASP A N 1
ATOM 1773 C CA . ASP A 1 227 ? -1.364 21.938 3.842 1 98.69 227 ASP A CA 1
ATOM 1774 C C . ASP A 1 227 ? -0.542 22.984 4.59 1 98.69 227 ASP A C 1
ATOM 1776 O O . ASP A 1 227 ? -0.98 24.125 4.75 1 98.69 227 ASP A O 1
ATOM 1780 N N . TYR A 1 228 ? 0.515 22.391 5.078 1 98.69 228 TYR A N 1
ATOM 1781 C CA . TYR A 1 228 ? 1.538 23.219 5.715 1 98.69 228 TYR A CA 1
ATOM 1782 C C . TYR A 1 228 ? 2.217 24.125 4.703 1 98.69 228 TYR A C 1
ATOM 1784 O O . TYR A 1 228 ? 2.598 25.25 5.031 1 98.69 228 TYR A O 1
ATOM 1792 N N . ILE A 1 229 ? 2.326 23.594 3.506 1 98.81 229 ILE A N 1
ATOM 1793 C CA . ILE A 1 229 ? 2.768 24.375 2.352 1 98.81 229 ILE A CA 1
ATOM 1794 C C . ILE A 1 229 ? 1.806 24.156 1.186 1 98.81 229 ILE A C 1
ATOM 1796 O O . ILE A 1 229 ? 0.99 23.234 1.211 1 98.81 229 ILE A O 1
ATOM 1800 N N . TYR A 1 230 ? 1.925 25.047 0.248 1 98.62 230 TYR A N 1
ATOM 1801 C CA . TYR A 1 230 ? 1.25 24.859 -1.032 1 98.62 230 TYR A CA 1
ATOM 1802 C C . TYR A 1 230 ? 2.258 24.75 -2.17 1 98.62 230 TYR A C 1
ATOM 1804 O O . TYR A 1 230 ? 3.188 25.547 -2.268 1 98.62 230 TYR A O 1
ATOM 1812 N N . GLU A 1 231 ? 2.109 23.797 -3.053 1 98.44 231 GLU A N 1
ATOM 1813 C CA . GLU A 1 231 ? 3.098 23.453 -4.074 1 98.44 231 GLU A CA 1
ATOM 1814 C C . GLU A 1 231 ? 3.033 24.438 -5.246 1 98.44 231 GLU A C 1
ATOM 1816 O O . GLU A 1 231 ? 3.979 24.531 -6.031 1 98.44 231 GLU A O 1
ATOM 1821 N N . TYR A 1 232 ? 1.937 25.125 -5.527 1 96.75 232 TYR A N 1
ATOM 1822 C CA . TYR A 1 232 ? 1.776 25.969 -6.707 1 96.75 232 TYR A CA 1
ATOM 1823 C C . TYR A 1 232 ? 2.352 27.359 -6.461 1 96.75 232 TYR A C 1
ATOM 1825 O O . TYR A 1 232 ? 2.609 27.734 -5.316 1 96.75 232 TYR A O 1
ATOM 1833 N N . GLU A 1 233 ? 2.572 28.031 -7.539 1 94.94 233 GLU A N 1
ATOM 1834 C CA . GLU A 1 233 ? 3.1 29.406 -7.488 1 94.94 233 GLU A CA 1
ATOM 1835 C C . GLU A 1 233 ? 1.985 30.422 -7.258 1 94.94 233 GLU A C 1
ATOM 1837 O O . GLU A 1 233 ? 0.845 30.203 -7.672 1 94.94 233 GLU A O 1
ATOM 1842 N N . ASN A 1 234 ? 2.365 31.406 -6.527 1 93.69 234 ASN A N 1
ATOM 1843 C CA . ASN A 1 234 ? 1.512 32.594 -6.348 1 93.69 234 ASN A CA 1
ATOM 1844 C C . ASN A 1 234 ? 2.332 33.812 -6.035 1 93.69 234 ASN A C 1
ATOM 1846 O O . ASN A 1 234 ? 3.293 33.781 -5.266 1 93.69 234 ASN A O 1
ATOM 1850 N N . GLY A 1 235 ? 1.928 34.906 -6.762 1 94.25 235 GLY A N 1
ATOM 1851 C CA . GLY A 1 235 ? 2.627 36.156 -6.559 1 94.25 235 GLY A CA 1
ATOM 1852 C C . GLY A 1 235 ? 3.84 36.312 -7.457 1 94.25 235 GLY A C 1
ATOM 1853 O O . GLY A 1 235 ? 4.332 35.344 -8.023 1 94.25 235 GLY A O 1
ATOM 1854 N N . VAL A 1 236 ? 4.332 37.562 -7.555 1 94.19 236 VAL A N 1
ATOM 1855 C CA . VAL A 1 236 ? 5.488 37.906 -8.367 1 94.19 236 VAL A CA 1
ATOM 1856 C C . VAL A 1 236 ? 6.637 38.344 -7.473 1 94.19 236 VAL A C 1
ATOM 1858 O O . VAL A 1 236 ? 6.516 39.344 -6.766 1 94.19 236 VAL A O 1
ATOM 1861 N N . PRO A 1 237 ? 7.746 37.656 -7.586 1 93.38 237 PRO A N 1
ATOM 1862 C CA . PRO A 1 237 ? 8.898 38.062 -6.781 1 93.38 237 PRO A CA 1
ATOM 1863 C C . PRO A 1 237 ? 9.297 39.531 -7.051 1 93.38 237 PRO A C 1
ATOM 1865 O O . PRO A 1 237 ? 9.312 39.969 -8.203 1 93.38 237 PRO A O 1
ATOM 1868 N N . GLY A 1 238 ? 9.609 40.25 -6.055 1 91.94 238 GLY A N 1
ATOM 1869 C CA . GLY A 1 238 ? 10 41.625 -6.184 1 91.94 238 GLY A CA 1
ATOM 1870 C C . GLY A 1 238 ? 8.828 42.594 -6.164 1 91.94 238 GLY A C 1
ATOM 1871 O O . GLY A 1 238 ? 8.992 43.781 -5.926 1 91.94 238 GLY A O 1
ATOM 1872 N N . VAL A 1 239 ? 7.684 42.094 -6.41 1 92.94 239 VAL A N 1
ATOM 1873 C CA . VAL A 1 239 ? 6.473 42.875 -6.406 1 92.94 239 VAL A CA 1
ATOM 1874 C C . VAL A 1 239 ? 5.617 42.531 -5.188 1 92.94 239 VAL A C 1
ATOM 1876 O O . VAL A 1 239 ? 5.258 43.438 -4.406 1 92.94 239 VAL A O 1
ATOM 1879 N N . ASP A 1 240 ? 5.398 41.281 -5.074 1 94.12 240 ASP A N 1
ATOM 1880 C CA . ASP A 1 240 ? 4.582 40.812 -3.961 1 94.12 240 ASP A CA 1
ATOM 1881 C C . ASP A 1 240 ? 5.453 40.406 -2.775 1 94.12 240 ASP A C 1
ATOM 1883 O O . ASP A 1 240 ? 6.383 39.625 -2.928 1 94.12 240 ASP A O 1
ATOM 1887 N N . GLU A 1 241 ? 5.113 40.844 -1.64 1 92 241 GLU A N 1
ATOM 1888 C CA . GLU A 1 241 ? 5.934 40.688 -0.442 1 92 241 GLU A CA 1
ATOM 1889 C C . GLU A 1 241 ? 6.098 39.219 -0.07 1 92 241 GLU A C 1
ATOM 1891 O O . GLU A 1 241 ? 7.141 38.812 0.444 1 92 241 GLU A O 1
ATOM 1896 N N . ARG A 1 242 ? 5.09 38.438 -0.347 1 96.75 242 ARG A N 1
ATOM 1897 C CA . ARG A 1 242 ? 5.117 37.031 0.086 1 96.75 242 ARG A CA 1
ATOM 1898 C C . ARG A 1 242 ? 4.957 36.094 -1.1 1 96.75 242 ARG A C 1
ATOM 1900 O O . ARG A 1 242 ? 4.297 35.062 -0.988 1 96.75 242 ARG A O 1
ATOM 1907 N N . ALA A 1 243 ? 5.574 36.531 -2.209 1 97.19 243 ALA A N 1
ATOM 1908 C CA . ALA A 1 243 ? 5.547 35.688 -3.406 1 97.19 243 ALA A CA 1
ATOM 1909 C C . ALA A 1 243 ? 6.191 34.344 -3.139 1 97.19 243 ALA A C 1
ATOM 1911 O O . ALA A 1 243 ? 7.199 34.25 -2.438 1 97.19 243 ALA A O 1
ATOM 1912 N N . ALA A 1 244 ? 5.641 33.344 -3.754 1 97.31 244 ALA A N 1
ATOM 1913 C CA . ALA A 1 244 ? 6.129 31.984 -3.572 1 97.31 244 ALA A CA 1
ATOM 1914 C C . ALA A 1 244 ? 7.578 31.859 -4.039 1 97.31 244 ALA A C 1
ATOM 1916 O O . ALA A 1 244 ? 7.961 32.438 -5.059 1 97.31 244 ALA A O 1
ATOM 1917 N N . GLN A 1 245 ? 8.32 31.156 -3.227 1 97.38 245 GLN A N 1
ATOM 1918 C CA . GLN A 1 245 ? 9.68 30.781 -3.594 1 97.38 245 GLN A CA 1
ATOM 1919 C C . GLN A 1 245 ? 9.852 29.266 -3.584 1 97.38 245 GLN A C 1
ATOM 1921 O O . GLN A 1 245 ? 9.508 28.594 -2.605 1 97.38 245 GLN A O 1
ATOM 1926 N N . PRO A 1 246 ? 10.492 28.594 -4.609 1 97.62 246 PRO A N 1
ATOM 1927 C CA . PRO A 1 246 ? 10.766 29.266 -5.879 1 97.62 246 PRO A CA 1
ATOM 1928 C C . PRO A 1 246 ? 9.5 29.75 -6.578 1 97.62 246 PRO A C 1
ATOM 1930 O O . PRO A 1 246 ? 8.391 29.375 -6.195 1 97.62 246 PRO A O 1
ATOM 1933 N N . PRO A 1 247 ? 9.648 30.672 -7.52 1 96.88 247 PRO A N 1
ATOM 1934 C CA . PRO A 1 247 ? 8.461 31.281 -8.117 1 96.88 247 PRO A CA 1
ATOM 1935 C C . PRO A 1 247 ? 7.836 30.438 -9.219 1 96.88 247 PRO A C 1
ATOM 1937 O O . PRO A 1 247 ? 7.582 30.922 -10.32 1 96.88 247 PRO A O 1
ATOM 1940 N N . HIS A 1 248 ? 7.602 29.188 -8.977 1 97.75 248 HIS A N 1
ATOM 1941 C CA . HIS A 1 248 ? 6.934 28.25 -9.859 1 97.75 248 HIS A CA 1
ATOM 1942 C C . HIS A 1 248 ? 6.355 27.078 -9.07 1 97.75 248 HIS A C 1
ATOM 1944 O O . HIS A 1 248 ? 6.629 26.922 -7.879 1 97.75 248 HIS A O 1
ATOM 1950 N N . GLU A 1 249 ? 5.492 26.359 -9.68 1 98.25 249 GLU A N 1
ATOM 1951 C CA . GLU A 1 249 ? 5.047 25.109 -9.07 1 98.25 249 GLU A CA 1
ATOM 1952 C C . GLU A 1 249 ? 6.223 24.172 -8.805 1 98.25 249 GLU A C 1
ATOM 1954 O O . GLU A 1 249 ? 7.137 24.062 -9.625 1 98.25 249 GLU A O 1
ATOM 1959 N N . ILE A 1 250 ? 6.207 23.469 -7.707 1 98.81 250 ILE A N 1
ATOM 1960 C CA . ILE A 1 250 ? 7.41 22.781 -7.258 1 98.81 250 ILE A CA 1
ATOM 1961 C C . ILE A 1 250 ? 7.32 21.297 -7.617 1 98.81 250 ILE A C 1
ATOM 1963 O O . ILE A 1 250 ? 6.242 20.719 -7.57 1 98.81 250 ILE A O 1
ATOM 1967 N N . PHE A 1 251 ? 8.492 20.719 -8.047 1 98.62 251 PHE A N 1
ATOM 1968 C CA . PHE A 1 251 ? 8.594 19.328 -8.492 1 98.62 251 PHE A CA 1
ATOM 1969 C C . PHE A 1 251 ? 9.859 18.688 -7.938 1 98.62 251 PHE A C 1
ATOM 1971 O O . PHE A 1 251 ? 9.836 17.516 -7.523 1 98.62 251 PHE A O 1
ATOM 1978 N N . THR A 1 252 ? 10.992 19.328 -7.91 1 98.56 252 THR A N 1
ATOM 1979 C CA . THR A 1 252 ? 12.281 18.781 -7.527 1 98.56 252 THR A CA 1
ATOM 1980 C C . THR A 1 252 ? 12.469 18.828 -6.012 1 98.56 252 THR A C 1
ATOM 1982 O O . THR A 1 252 ? 11.734 19.531 -5.316 1 98.56 252 THR A O 1
ATOM 1985 N N . LEU A 1 253 ? 13.445 18.078 -5.512 1 98.69 253 LEU A N 1
ATOM 1986 C CA . LEU A 1 253 ? 13.773 18.141 -4.094 1 98.69 253 LEU A CA 1
ATOM 1987 C C . LEU A 1 253 ? 14.164 19.562 -3.693 1 98.69 253 LEU A C 1
ATOM 1989 O O . LEU A 1 253 ? 13.742 20.062 -2.645 1 98.69 253 LEU A O 1
ATOM 1993 N N . TYR A 1 254 ? 14.914 20.219 -4.547 1 98.69 254 TYR A N 1
ATOM 1994 C CA . TYR A 1 254 ? 15.305 21.594 -4.305 1 98.69 254 TYR A CA 1
ATOM 1995 C C . TYR A 1 254 ? 14.078 22.5 -4.168 1 98.69 254 TYR A C 1
ATOM 1997 O O . TYR A 1 254 ? 14.031 23.359 -3.283 1 98.69 254 TYR A O 1
ATOM 2005 N N . ASP A 1 255 ? 13.133 22.297 -5.066 1 98.81 255 ASP A N 1
ATOM 2006 C CA . ASP A 1 255 ? 11.914 23.109 -5.031 1 98.81 255 ASP A CA 1
ATOM 2007 C C . ASP A 1 255 ? 11.195 22.969 -3.689 1 98.81 255 ASP A C 1
ATOM 2009 O O . ASP A 1 255 ? 10.828 23.969 -3.068 1 98.81 255 ASP A O 1
ATOM 2013 N N . TYR A 1 256 ? 11.023 21.734 -3.279 1 98.88 256 TYR A N 1
ATOM 2014 C CA . TYR A 1 256 ? 10.297 21.469 -2.041 1 98.88 256 TYR A CA 1
ATOM 2015 C C . TYR A 1 256 ? 11.055 22.031 -0.839 1 98.88 256 TYR A C 1
ATOM 2017 O O . TYR A 1 256 ? 10.461 22.641 0.049 1 98.88 256 TYR A O 1
ATOM 2025 N N . ARG A 1 257 ? 12.375 21.797 -0.764 1 98.88 257 ARG A N 1
ATOM 2026 C CA . ARG A 1 257 ? 13.203 22.359 0.304 1 98.88 257 ARG A CA 1
ATOM 2027 C C . ARG A 1 257 ? 13.07 23.875 0.367 1 98.88 257 ARG A C 1
ATOM 2029 O O . ARG A 1 257 ? 12.938 24.453 1.451 1 98.88 257 ARG A O 1
ATOM 2036 N N . THR A 1 258 ? 13.047 24.469 -0.805 1 98.75 258 THR A N 1
ATOM 2037 C CA . THR A 1 258 ? 12.977 25.922 -0.887 1 98.75 258 THR A CA 1
ATOM 2038 C C . THR A 1 258 ? 11.617 26.422 -0.396 1 98.75 258 THR A C 1
ATOM 2040 O O . THR A 1 258 ? 11.539 27.469 0.264 1 98.75 258 THR A O 1
ATOM 2043 N N . ARG A 1 259 ? 10.594 25.734 -0.734 1 98.81 259 ARG A N 1
ATOM 2044 C CA . ARG A 1 259 ? 9.258 26.141 -0.298 1 98.81 259 ARG A CA 1
ATOM 2045 C C . ARG A 1 259 ? 9.117 26.031 1.216 1 98.81 259 ARG A C 1
ATOM 2047 O O . ARG A 1 259 ? 8.602 26.938 1.866 1 98.81 259 ARG A O 1
ATOM 2054 N N . PHE A 1 260 ? 9.578 24.938 1.813 1 98.69 260 PHE A N 1
ATOM 2055 C CA . PHE A 1 260 ? 9.57 24.797 3.266 1 98.69 260 PHE A CA 1
ATOM 2056 C C . PHE A 1 260 ? 10.383 25.906 3.916 1 98.69 260 PHE A C 1
ATOM 2058 O O . PHE A 1 260 ? 9.977 26.469 4.934 1 98.69 260 PHE A O 1
ATOM 2065 N N . ASN A 1 261 ? 11.516 26.172 3.312 1 98.44 261 ASN A N 1
ATOM 2066 C CA . ASN A 1 261 ? 12.391 27.234 3.789 1 98.44 261 ASN A CA 1
ATOM 2067 C C . ASN A 1 261 ? 11.656 28.562 3.883 1 98.44 261 ASN A C 1
ATOM 2069 O O . ASN A 1 261 ? 11.727 29.25 4.906 1 98.44 261 ASN A O 1
ATOM 2073 N N . GLN A 1 262 ? 10.969 28.828 2.908 1 98.19 262 GLN A N 1
ATOM 2074 C CA . GLN A 1 262 ? 10.242 30.094 2.887 1 98.19 262 GLN A CA 1
ATOM 2075 C C . GLN A 1 262 ? 9.172 30.141 3.973 1 98.19 262 GLN A C 1
ATOM 2077 O O . GLN A 1 262 ? 9.07 31.109 4.723 1 98.19 262 GLN A O 1
ATOM 2082 N N . TYR A 1 263 ? 8.344 29.141 3.992 1 98.62 263 TYR A N 1
ATOM 2083 C CA . TYR A 1 263 ? 7.23 29.125 4.934 1 98.62 263 TYR A CA 1
ATOM 2084 C C . TYR A 1 263 ? 7.727 29.25 6.367 1 98.62 263 TYR A C 1
ATOM 2086 O O . TYR A 1 263 ? 7.121 29.953 7.18 1 98.62 263 TYR A O 1
ATOM 2094 N N . ARG A 1 264 ? 8.867 28.688 6.66 1 98.12 264 ARG A N 1
ATOM 2095 C CA . ARG A 1 264 ? 9.414 28.641 8.016 1 98.12 264 ARG A CA 1
ATOM 2096 C C . ARG A 1 264 ? 10 30 8.406 1 98.12 264 ARG A C 1
ATOM 2098 O O . ARG A 1 264 ? 10.367 30.203 9.562 1 98.12 264 ARG A O 1
ATOM 2105 N N . THR A 1 265 ? 9.961 30.922 7.527 1 97.56 265 THR A N 1
ATOM 2106 C CA . THR A 1 265 ? 10.438 32.281 7.848 1 97.56 265 THR A CA 1
ATOM 2107 C C . THR A 1 265 ? 9.32 33.094 8.453 1 97.56 265 THR A C 1
ATOM 2109 O O . THR A 1 265 ? 9.57 34.188 9.016 1 97.56 265 THR A O 1
ATOM 2112 N N . ASP A 1 266 ? 8.055 32.719 8.32 1 98.56 266 ASP A N 1
ATOM 2113 C CA . ASP A 1 266 ? 6.984 33.406 9.016 1 98.56 266 ASP A CA 1
ATOM 2114 C C . ASP A 1 266 ? 7.234 33.469 10.523 1 98.56 266 ASP A C 1
ATOM 2116 O O . ASP A 1 266 ? 7.383 32.406 11.156 1 98.56 266 ASP A O 1
ATOM 2120 N N . PRO A 1 267 ? 7.223 34.656 11.102 1 98.25 267 PRO A N 1
ATOM 2121 C CA . PRO A 1 267 ? 7.629 34.75 12.508 1 98.25 267 PRO A CA 1
ATOM 2122 C C . PRO A 1 267 ? 6.668 34.031 13.453 1 98.25 267 PRO A C 1
ATOM 2124 O O . PRO A 1 267 ? 7.086 33.5 14.492 1 98.25 267 PRO A O 1
ATOM 2127 N N . ASP A 1 268 ? 5.398 34.062 13.148 1 98.81 268 ASP A N 1
ATOM 2128 C CA . ASP A 1 268 ? 4.426 33.406 14.031 1 98.81 268 ASP A CA 1
ATOM 2129 C C . ASP A 1 268 ? 4.516 31.906 13.93 1 98.81 268 ASP A C 1
ATOM 2131 O O . ASP A 1 268 ? 4.359 31.203 14.93 1 98.81 268 ASP A O 1
ATOM 2135 N N . LEU A 1 269 ? 4.762 31.406 12.703 1 98.88 269 LEU A N 1
ATOM 2136 C CA . LEU A 1 269 ? 4.988 29.969 12.555 1 98.88 269 LEU A CA 1
ATOM 2137 C C . LEU A 1 269 ? 6.25 29.547 13.297 1 98.88 269 LEU A C 1
ATOM 2139 O O . LEU A 1 269 ? 6.25 28.516 13.984 1 98.88 269 LEU A O 1
ATOM 2143 N N . SER A 1 270 ? 7.305 30.281 13.117 1 98.69 270 SER A N 1
ATOM 2144 C CA . SER A 1 270 ? 8.555 30 13.82 1 98.69 270 SER A CA 1
ATOM 2145 C C . SER A 1 270 ? 8.344 29.969 15.328 1 98.69 270 SER A C 1
ATOM 2147 O O . SER A 1 270 ? 8.844 29.062 16.016 1 98.69 270 SER A O 1
ATOM 2149 N N . ALA A 1 271 ? 7.59 30.938 15.812 1 98.88 271 ALA A N 1
ATOM 2150 C CA . ALA A 1 271 ? 7.316 31.016 17.25 1 98.88 271 ALA A CA 1
ATOM 2151 C C . ALA A 1 271 ? 6.512 29.797 17.719 1 98.88 271 ALA A C 1
ATOM 2153 O O . ALA A 1 271 ? 6.742 29.281 18.812 1 98.88 271 ALA A O 1
ATOM 2154 N N . SER A 1 272 ? 5.539 29.438 16.969 1 98.94 272 SER A N 1
ATOM 2155 C CA . SER A 1 272 ? 4.723 28.297 17.344 1 98.94 272 SER A CA 1
ATOM 2156 C C . SER A 1 272 ? 5.566 27.031 17.469 1 98.94 272 SER A C 1
ATOM 2158 O O . SER A 1 272 ? 5.434 26.266 18.438 1 98.94 272 SER A O 1
ATOM 2160 N N . HIS A 1 273 ? 6.445 26.781 16.5 1 98.88 273 HIS A N 1
ATOM 2161 C CA . HIS A 1 273 ? 7.336 25.625 16.531 1 98.88 273 HIS A CA 1
ATOM 2162 C C . HIS A 1 273 ? 8.273 25.703 17.734 1 98.88 273 HIS A C 1
ATOM 2164 O O . HIS A 1 273 ? 8.594 24.672 18.344 1 98.88 273 HIS A O 1
ATOM 2170 N N . GLN A 1 274 ? 8.75 26.859 18.031 1 98.81 274 GLN A N 1
ATOM 2171 C CA . GLN A 1 274 ? 9.703 27.062 19.109 1 98.81 274 GLN A CA 1
ATOM 2172 C C . GLN A 1 274 ? 9.07 26.766 20.469 1 98.81 274 GLN A C 1
ATOM 2174 O O . GLN A 1 274 ? 9.75 26.297 21.391 1 98.81 274 GLN A O 1
ATOM 2179 N N . ASN A 1 275 ? 7.75 26.938 20.562 1 98.81 275 ASN A N 1
ATOM 2180 C CA . ASN A 1 275 ? 7.148 26.969 21.891 1 98.81 275 ASN A CA 1
ATOM 2181 C C . ASN A 1 275 ? 6.32 25.719 22.172 1 98.81 275 ASN A C 1
ATOM 2183 O O . ASN A 1 275 ? 6.02 25.422 23.328 1 98.81 275 ASN A O 1
ATOM 2187 N N . PHE A 1 276 ? 5.887 25.016 21.109 1 98.88 276 PHE A N 1
ATOM 2188 C CA . PHE A 1 276 ? 5.008 23.859 21.312 1 98.88 276 PHE A CA 1
ATOM 2189 C C . PHE A 1 276 ? 5.492 22.656 20.531 1 98.88 276 PHE A C 1
ATOM 2191 O O . PHE A 1 276 ? 5.973 22.797 19.406 1 98.88 276 PHE A O 1
ATOM 2198 N N . PRO A 1 277 ? 5.426 21.422 21.125 1 98.88 277 PRO A N 1
ATOM 2199 C CA . PRO A 1 277 ? 5.578 20.234 20.266 1 98.88 277 PRO A CA 1
ATOM 2200 C C . PRO A 1 277 ? 4.406 20.047 19.297 1 98.88 277 PRO A C 1
ATOM 2202 O O . PRO A 1 277 ? 3.248 20.141 19.703 1 98.88 277 PRO A O 1
ATOM 2205 N N . TRP A 1 278 ? 4.707 19.797 18.062 1 98.88 278 TRP A N 1
ATOM 2206 C CA . TRP A 1 278 ? 3.697 19.625 17.016 1 98.88 278 TRP A CA 1
ATOM 2207 C C . TRP A 1 278 ? 3.412 18.141 16.781 1 98.88 278 TRP A C 1
ATOM 2209 O O . TRP A 1 278 ? 4.309 17.297 16.891 1 98.88 278 TRP A O 1
ATOM 2219 N N . ILE A 1 279 ? 2.186 17.844 16.516 1 98.75 279 ILE A N 1
ATOM 2220 C CA . ILE A 1 279 ? 1.725 16.578 15.961 1 98.75 279 ILE A CA 1
ATOM 2221 C C . ILE A 1 279 ? 1.125 16.812 14.578 1 98.75 279 ILE A C 1
ATOM 2223 O O . ILE A 1 279 ? 0.039 17.375 14.453 1 98.75 279 ILE A O 1
ATOM 2227 N N . ASN A 1 280 ? 1.846 16.359 13.547 1 97.31 280 ASN A N 1
ATOM 2228 C CA . ASN A 1 280 ? 1.456 16.781 12.203 1 97.31 280 ASN A CA 1
ATOM 2229 C C . ASN A 1 280 ? 1.24 15.594 11.273 1 97.31 280 ASN A C 1
ATOM 2231 O O . ASN A 1 280 ? 1.854 14.539 11.453 1 97.31 280 ASN A O 1
ATOM 2235 N N . VAL A 1 281 ? 0.341 15.695 10.32 1 98 281 VAL A N 1
ATOM 2236 C CA . VAL A 1 281 ? 0.19 14.883 9.117 1 98 281 VAL A CA 1
ATOM 2237 C C . VAL A 1 281 ? 0.145 15.773 7.883 1 98 281 VAL A C 1
ATOM 2239 O O . VAL A 1 281 ? -0.117 16.969 7.988 1 98 281 VAL A O 1
ATOM 2242 N N . TRP A 1 282 ? 0.478 15.219 6.703 1 98.38 282 TRP A N 1
ATOM 2243 C CA . TRP A 1 282 ? 0.365 16.016 5.48 1 98.38 282 TRP A CA 1
ATOM 2244 C C . TRP A 1 282 ? -1.059 15.969 4.934 1 98.38 282 TRP A C 1
ATOM 2246 O O . TRP A 1 282 ? -1.879 15.164 5.383 1 98.38 282 TRP A O 1
ATOM 2256 N N . ASP A 1 283 ? -1.467 16.938 4.176 1 98.56 283 ASP A N 1
ATOM 2257 C CA . ASP A 1 283 ? -2.561 16.906 3.209 1 98.56 283 ASP A CA 1
ATOM 2258 C C . ASP A 1 283 ? -2.027 16.844 1.779 1 98.56 283 ASP A C 1
ATOM 2260 O O . ASP A 1 283 ? -0.908 16.375 1.55 1 98.56 283 ASP A O 1
ATOM 2264 N N . ASP A 1 284 ? -2.795 17.188 0.751 1 98.31 284 ASP A N 1
ATOM 2265 C CA . ASP A 1 284 ? -2.354 16.938 -0.62 1 98.31 284 ASP A CA 1
ATOM 2266 C C . ASP A 1 284 ? -1.262 17.938 -1.022 1 98.31 284 ASP A C 1
ATOM 2268 O O . ASP A 1 284 ? -0.292 17.562 -1.687 1 98.31 284 ASP A O 1
ATOM 2272 N N . HIS A 1 285 ? -1.193 19.156 -0.512 1 98.62 285 HIS A N 1
ATOM 2273 C CA . HIS A 1 285 ? -0.344 20.219 -1.056 1 98.62 285 HIS A CA 1
ATOM 2274 C C . HIS A 1 285 ? 1.094 20.078 -0.568 1 98.62 285 HIS A C 1
ATOM 2276 O O . HIS A 1 285 ? 2.002 20.703 -1.104 1 98.62 285 HIS A O 1
ATOM 2282 N N . GLU A 1 286 ? 1.334 19.188 0.424 1 98.69 286 GLU A N 1
ATOM 2283 C CA . GLU A 1 286 ? 2.719 18.844 0.725 1 98.69 286 GLU A CA 1
ATOM 2284 C C . GLU A 1 286 ? 3.391 18.172 -0.467 1 98.69 286 GLU A C 1
ATOM 2286 O O . GLU A 1 286 ? 4.621 18.156 -0.565 1 98.69 286 GLU A O 1
ATOM 2291 N N . ILE A 1 287 ? 2.58 17.531 -1.379 1 98.56 287 ILE A N 1
ATOM 2292 C CA . ILE A 1 287 ? 3.092 16.969 -2.623 1 98.56 287 ILE A CA 1
ATOM 2293 C C . ILE A 1 287 ? 2.469 17.703 -3.814 1 98.56 287 ILE A C 1
ATOM 2295 O O . ILE A 1 287 ? 3.148 18.453 -4.516 1 98.56 287 ILE A O 1
ATOM 2299 N N . ALA A 1 288 ? 1.176 17.5 -3.986 1 98.62 288 ALA A N 1
ATOM 2300 C CA . ALA A 1 288 ? 0.477 18.219 -5.047 1 98.62 288 ALA A CA 1
ATOM 2301 C C . ALA A 1 288 ? -1.034 18.047 -4.922 1 98.62 288 ALA A C 1
ATOM 2303 O O . ALA A 1 288 ? -1.508 17.094 -4.309 1 98.62 288 ALA A O 1
ATOM 2304 N N . ASN A 1 289 ? -1.725 18.969 -5.562 1 98.25 289 ASN A N 1
ATOM 2305 C CA . ASN A 1 289 ? -3.174 19.078 -5.449 1 98.25 289 ASN A CA 1
ATOM 2306 C C . ASN A 1 289 ? -3.877 17.781 -5.816 1 98.25 289 ASN A C 1
ATOM 2308 O O . ASN A 1 289 ? -3.602 17.203 -6.867 1 98.25 289 ASN A O 1
ATOM 2312 N N . ASN A 1 290 ? -4.785 17.391 -4.914 1 98.19 290 ASN A N 1
ATOM 2313 C CA . ASN A 1 290 ? -5.664 16.234 -5.07 1 98.19 290 ASN A CA 1
ATOM 2314 C C . ASN A 1 290 ? -4.875 14.961 -5.355 1 98.19 290 ASN A C 1
ATOM 2316 O O . ASN A 1 290 ? -5.176 14.242 -6.309 1 98.19 290 ASN A O 1
ATOM 2320 N N . GLY A 1 291 ? -3.906 14.758 -4.527 1 97.75 291 GLY A N 1
ATOM 2321 C CA . GLY A 1 291 ? -3.061 13.578 -4.641 1 97.75 291 GLY A CA 1
ATOM 2322 C C . GLY A 1 291 ? -3.791 12.289 -4.32 1 97.75 291 GLY A C 1
ATOM 2323 O O . GLY A 1 291 ? -4.68 12.266 -3.465 1 97.75 291 GLY A O 1
ATOM 2324 N N . TYR A 1 292 ? -3.525 11.188 -5.027 1 97.38 292 TYR A N 1
ATOM 2325 C CA . TYR A 1 292 ? -3.887 9.797 -4.797 1 97.38 292 TYR A CA 1
ATOM 2326 C C . TYR A 1 292 ? -2.705 8.875 -5.066 1 97.38 292 TYR A C 1
ATOM 2328 O O . TYR A 1 292 ? -1.582 9.336 -5.277 1 97.38 292 TYR A O 1
ATOM 2336 N N . ARG A 1 293 ? -2.865 7.582 -4.914 1 96.44 293 ARG A N 1
ATOM 2337 C CA . ARG A 1 293 ? -1.724 6.676 -4.84 1 96.44 293 ARG A CA 1
ATOM 2338 C C . ARG A 1 293 ? -0.881 6.754 -6.109 1 96.44 293 ARG A C 1
ATOM 2340 O O . ARG A 1 293 ? 0.325 6.504 -6.078 1 96.44 293 ARG A O 1
ATOM 2347 N N . ASP A 1 294 ? -1.479 7.164 -7.305 1 96.44 294 ASP A N 1
ATOM 2348 C CA . ASP A 1 294 ? -0.715 7.055 -8.547 1 96.44 294 ASP A CA 1
ATOM 2349 C C . ASP A 1 294 ? -0.848 8.32 -9.383 1 96.44 294 ASP A C 1
ATOM 2351 O O . ASP A 1 294 ? -0.779 8.273 -10.617 1 96.44 294 ASP A O 1
ATOM 2355 N N . GLY A 1 295 ? -1.076 9.492 -8.656 1 97.5 295 GLY A N 1
ATOM 2356 C CA . GLY A 1 295 ? -1.122 10.727 -9.43 1 97.5 295 GLY A CA 1
ATOM 2357 C C . GLY A 1 295 ? -1.702 11.891 -8.656 1 97.5 295 GLY A C 1
ATOM 2358 O O . GLY A 1 295 ? -1.952 11.781 -7.457 1 97.5 295 GLY A O 1
ATOM 2359 N N . PHE A 1 296 ? -1.855 13.031 -9.398 1 98.06 296 PHE A N 1
ATOM 2360 C CA . PHE A 1 296 ? -2.367 14.305 -8.914 1 98.06 296 PHE A CA 1
ATOM 2361 C C . PHE A 1 296 ? -3.285 14.953 -9.945 1 98.06 296 PHE A C 1
ATOM 2363 O O . PHE A 1 296 ? -3.5 14.398 -11.023 1 98.06 296 PHE A O 1
ATOM 2370 N N . SER A 1 297 ? -3.848 16.125 -9.633 1 97.38 297 SER A N 1
ATOM 2371 C CA . SER A 1 297 ? -4.738 16.812 -10.562 1 97.38 297 SER A CA 1
ATOM 2372 C C . SER A 1 297 ? -4.023 17.156 -11.867 1 97.38 297 SER A C 1
ATOM 2374 O O . SER A 1 297 ? -4.605 17.031 -12.945 1 97.38 297 SER A O 1
ATOM 2376 N N . GLY A 1 298 ? -2.764 17.609 -11.766 1 97 298 GLY A N 1
ATOM 2377 C CA . GLY A 1 298 ? -2.02 18.016 -12.945 1 97 298 GLY A CA 1
ATOM 2378 C C . GLY A 1 298 ? -1.164 16.906 -13.523 1 97 298 GLY A C 1
ATOM 2379 O O . GLY A 1 298 ? -1.3 16.547 -14.695 1 97 298 GLY A O 1
ATOM 2380 N N . LEU A 1 299 ? -0.295 16.344 -12.75 1 97.88 299 LEU A N 1
ATOM 2381 C CA . LEU A 1 299 ? 0.581 15.234 -13.133 1 97.88 299 LEU A CA 1
ATOM 2382 C C . LEU A 1 299 ? -0.106 13.891 -12.898 1 97.88 299 LEU A C 1
ATOM 2384 O O . LEU A 1 299 ? -0.094 13.367 -11.781 1 97.88 299 LEU A O 1
ATOM 2388 N N . ARG A 1 300 ? -0.536 13.195 -13.961 1 95.62 300 ARG A N 1
ATOM 2389 C CA . ARG A 1 300 ? -1.518 12.117 -13.859 1 95.62 300 ARG A CA 1
ATOM 2390 C C . ARG A 1 300 ? -0.914 10.781 -14.281 1 95.62 300 ARG A C 1
ATOM 2392 O O . ARG A 1 300 ? -1.637 9.867 -14.672 1 95.62 300 ARG A O 1
ATOM 2399 N N . ASN A 1 301 ? 0.301 10.602 -14.297 1 96.56 301 ASN A N 1
ATOM 2400 C CA . ASN A 1 301 ? 1.059 9.398 -14.602 1 96.56 301 ASN A CA 1
ATOM 2401 C C . ASN A 1 301 ? 0.84 8.953 -16.047 1 96.56 301 ASN A C 1
ATOM 2403 O O . ASN A 1 301 ? 0.684 7.762 -16.328 1 96.56 301 ASN A O 1
ATOM 2407 N N . THR A 1 302 ? 0.69 9.836 -16.953 1 96.5 302 THR A N 1
ATOM 2408 C CA . THR A 1 302 ? 0.626 9.617 -18.391 1 96.5 302 THR A CA 1
ATOM 2409 C C . THR A 1 302 ? 1.818 10.273 -19.094 1 96.5 302 THR A C 1
ATOM 2411 O O . THR A 1 302 ? 2.436 11.188 -18.547 1 96.5 302 THR A O 1
ATOM 2414 N N . GLU A 1 303 ? 2.109 9.766 -20.281 1 96.56 303 GLU A N 1
ATOM 2415 C CA . GLU A 1 303 ? 3.16 10.391 -21.078 1 96.56 303 GLU A CA 1
ATOM 2416 C C . GLU A 1 303 ? 2.863 11.859 -21.328 1 96.56 303 GLU A C 1
ATOM 2418 O O . GLU A 1 303 ? 3.76 12.703 -21.25 1 96.56 303 GLU A O 1
ATOM 2423 N N . ASP A 1 304 ? 1.587 12.148 -21.609 1 96.88 304 ASP A N 1
ATOM 2424 C CA . ASP A 1 304 ? 1.182 13.516 -21.922 1 96.88 304 ASP A CA 1
ATOM 2425 C C . ASP A 1 304 ? 1.482 14.453 -20.75 1 96.88 304 ASP A C 1
ATOM 2427 O O . ASP A 1 304 ? 2.098 15.5 -20.922 1 96.88 304 ASP A O 1
ATOM 2431 N N . SER A 1 305 ? 1.012 14.102 -19.531 1 97.31 305 SER A N 1
ATOM 2432 C CA . SER A 1 305 ? 1.248 14.969 -18.391 1 97.31 305 SER A CA 1
ATOM 2433 C C . SER A 1 305 ? 2.734 15.055 -18.047 1 97.31 305 SER A C 1
ATOM 2435 O O . SER A 1 305 ? 3.221 16.094 -17.609 1 97.31 305 SER A O 1
ATOM 2437 N N . PHE A 1 306 ? 3.488 13.953 -18.266 1 98 306 PHE A N 1
ATOM 2438 C CA . PHE A 1 306 ? 4.926 13.945 -18.016 1 98 306 PHE A CA 1
ATOM 2439 C C . PHE A 1 306 ? 5.629 14.945 -18.938 1 98 306 PHE A C 1
ATOM 2441 O O . PHE A 1 306 ? 6.48 15.711 -18.484 1 98 306 PHE A O 1
ATOM 2448 N N . LEU A 1 307 ? 5.285 14.906 -20.188 1 97.94 307 LEU A N 1
ATOM 2449 C CA . LEU A 1 307 ? 5.969 15.719 -21.188 1 97.94 307 LEU A CA 1
ATOM 2450 C C . LEU A 1 307 ? 5.527 17.172 -21.109 1 97.94 307 LEU A C 1
ATOM 2452 O O . LEU A 1 307 ? 6.312 18.078 -21.391 1 97.94 307 LEU A O 1
ATOM 2456 N N . ASN A 1 308 ? 4.273 17.391 -20.703 1 97.69 308 ASN A N 1
ATOM 2457 C CA . ASN A 1 308 ? 3.701 18.719 -20.953 1 97.69 308 ASN A CA 1
ATOM 2458 C C . ASN A 1 308 ? 3.336 19.422 -19.656 1 97.69 308 ASN A C 1
ATOM 2460 O O . ASN A 1 308 ? 2.99 20.609 -19.672 1 97.69 308 ASN A O 1
ATOM 2464 N N . TYR A 1 309 ? 3.398 18.703 -18.531 1 97.19 309 TYR A N 1
ATOM 2465 C CA . TYR A 1 309 ? 3.09 19.312 -17.25 1 97.19 309 TYR A CA 1
ATOM 2466 C C . TYR A 1 309 ? 4.309 19.312 -16.328 1 97.19 309 TYR A C 1
ATOM 2468 O O . TYR A 1 309 ? 4.602 18.312 -15.68 1 97.19 309 TYR A O 1
ATOM 2476 N N . GLY A 1 310 ? 4.957 20.469 -16.203 1 96.25 310 GLY A N 1
ATOM 2477 C CA . GLY A 1 310 ? 6.109 20.578 -15.32 1 96.25 310 GLY A CA 1
ATOM 2478 C C . GLY A 1 310 ? 7.418 20.234 -16 1 96.25 310 GLY A C 1
ATOM 2479 O O . GLY A 1 310 ? 7.492 20.203 -17.234 1 96.25 310 GLY A O 1
ATOM 2480 N N . PRO A 1 311 ? 8.516 19.938 -15.227 1 97.56 311 PRO A N 1
ATOM 2481 C CA . PRO A 1 311 ? 9.859 19.75 -15.773 1 97.56 311 PRO A CA 1
ATOM 2482 C C . PRO A 1 311 ? 10.195 18.281 -16.031 1 97.56 311 PRO A C 1
ATOM 2484 O O . PRO A 1 311 ? 11.312 17.844 -15.766 1 97.56 311 PRO A O 1
ATOM 2487 N N . GLN A 1 312 ? 9.289 17.469 -16.453 1 97.44 312 GLN A N 1
ATOM 2488 C CA . GLN A 1 312 ? 9.477 16.078 -16.828 1 97.44 312 GLN A CA 1
ATOM 2489 C C . GLN A 1 312 ? 10.031 15.25 -15.672 1 97.44 312 GLN A C 1
ATOM 2491 O O . GLN A 1 312 ? 11.031 14.547 -15.828 1 97.44 312 GLN A O 1
ATOM 2496 N N . ILE A 1 313 ? 9.492 15.391 -14.523 1 98.19 313 ILE A N 1
ATOM 2497 C CA . ILE A 1 313 ? 9.641 14.555 -13.344 1 98.19 313 ILE A CA 1
ATOM 2498 C C . ILE A 1 313 ? 8.414 13.664 -13.172 1 98.19 313 ILE A C 1
ATOM 2500 O O . ILE A 1 313 ? 7.277 14.156 -13.195 1 98.19 313 ILE A O 1
ATOM 2504 N N . SER A 1 314 ? 8.609 12.391 -13.07 1 98.5 314 SER A N 1
ATOM 2505 C CA . SER A 1 314 ? 7.496 11.453 -13.031 1 98.5 314 SER A CA 1
ATOM 2506 C C . SER A 1 314 ? 6.734 11.562 -11.711 1 98.5 314 SER A C 1
ATOM 2508 O O . SER A 1 314 ? 7.219 12.172 -10.758 1 98.5 314 SER A O 1
ATOM 2510 N N . VAL A 1 315 ? 5.543 10.992 -11.688 1 98.44 315 VAL A N 1
ATOM 2511 C CA . VAL A 1 315 ? 4.668 10.984 -10.516 1 98.44 315 VAL A CA 1
ATOM 2512 C C . VAL A 1 315 ? 5.41 10.398 -9.32 1 98.44 315 VAL A C 1
ATOM 2514 O O . VAL A 1 315 ? 5.438 11 -8.242 1 98.44 315 VAL A O 1
ATOM 2517 N N . ASP A 1 316 ? 6.039 9.281 -9.484 1 98.25 316 ASP A N 1
ATOM 2518 C CA . ASP A 1 316 ? 6.707 8.586 -8.383 1 98.25 316 ASP A CA 1
ATOM 2519 C C . ASP A 1 316 ? 7.926 9.375 -7.906 1 98.25 316 ASP A C 1
ATOM 2521 O O . ASP A 1 316 ? 8.195 9.438 -6.703 1 98.25 316 ASP A O 1
ATOM 2525 N N . GLN A 1 317 ? 8.648 9.914 -8.82 1 98.5 317 GLN A N 1
ATOM 2526 C CA . GLN A 1 317 ? 9.836 10.688 -8.445 1 98.5 317 GLN A CA 1
ATOM 2527 C C . GLN A 1 317 ? 9.445 11.977 -7.73 1 98.5 317 GLN A C 1
ATOM 2529 O O . GLN A 1 317 ? 10.094 12.367 -6.758 1 98.5 317 GLN A O 1
ATOM 2534 N N . ARG A 1 318 ? 8.445 12.688 -8.211 1 98.75 318 ARG A N 1
ATOM 2535 C CA . ARG A 1 318 ? 7.973 13.883 -7.523 1 98.75 318 ARG A CA 1
ATOM 2536 C C . ARG A 1 318 ? 7.562 13.57 -6.09 1 98.75 318 ARG A C 1
ATOM 2538 O O . ARG A 1 318 ? 7.879 14.328 -5.168 1 98.75 318 ARG A O 1
ATOM 2545 N N . LYS A 1 319 ? 6.789 12.523 -5.969 1 98.44 319 LYS A N 1
ATOM 2546 C CA . LYS A 1 319 ? 6.367 12.094 -4.637 1 98.44 319 LYS A CA 1
ATOM 2547 C C . LYS A 1 319 ? 7.57 11.836 -3.736 1 98.44 319 LYS A C 1
ATOM 2549 O O . LYS A 1 319 ? 7.578 12.242 -2.572 1 98.44 319 LYS A O 1
ATOM 2554 N N . MET A 1 320 ? 8.578 11.141 -4.23 1 98.38 320 MET A N 1
ATOM 2555 C CA . MET A 1 320 ? 9.781 10.852 -3.459 1 98.38 320 MET A CA 1
ATOM 2556 C C . MET A 1 320 ? 10.484 12.141 -3.039 1 98.38 320 MET A C 1
ATOM 2558 O O . MET A 1 320 ? 10.953 12.25 -1.906 1 98.38 320 MET A O 1
ATOM 2562 N N . ASN A 1 321 ? 10.555 13.086 -3.932 1 98.75 321 ASN A N 1
ATOM 2563 C CA . ASN A 1 321 ? 11.164 14.383 -3.631 1 98.75 321 ASN A CA 1
ATOM 2564 C C . ASN A 1 321 ? 10.422 15.102 -2.502 1 98.75 321 ASN A C 1
ATOM 2566 O O . ASN A 1 321 ? 11.047 15.602 -1.569 1 98.75 321 ASN A O 1
ATOM 2570 N N . ALA A 1 322 ? 9.156 15.117 -2.602 1 98.81 322 ALA A N 1
ATOM 2571 C CA . ALA A 1 322 ? 8.32 15.805 -1.624 1 98.81 322 ALA A CA 1
ATOM 2572 C C . ALA A 1 322 ? 8.422 15.148 -0.251 1 98.81 322 ALA A C 1
ATOM 2574 O O . ALA A 1 322 ? 8.516 15.836 0.769 1 98.81 322 ALA A O 1
ATOM 2575 N N . VAL A 1 323 ? 8.352 13.844 -0.261 1 98.19 323 VAL A N 1
ATOM 2576 C CA . VAL A 1 323 ? 8.391 13.078 0.983 1 98.19 323 VAL A CA 1
ATOM 2577 C C . VAL A 1 323 ? 9.727 13.312 1.685 1 98.19 323 VAL A C 1
ATOM 2579 O O . VAL A 1 323 ? 9.773 13.492 2.904 1 98.19 323 VAL A O 1
ATOM 2582 N N . ARG A 1 324 ? 10.805 13.328 0.937 1 97.75 324 ARG A N 1
ATOM 2583 C CA . ARG A 1 324 ? 12.125 13.594 1.494 1 97.75 324 ARG A CA 1
ATOM 2584 C C . ARG A 1 324 ? 12.18 14.961 2.164 1 97.75 324 ARG A C 1
ATOM 2586 O O . ARG A 1 324 ? 12.625 15.086 3.307 1 97.75 324 ARG A O 1
ATOM 2593 N N . ALA A 1 325 ? 11.688 15.93 1.479 1 98.56 325 ALA A N 1
ATOM 2594 C CA . ALA A 1 325 ? 11.703 17.281 2.025 1 98.56 325 ALA A CA 1
ATOM 2595 C C . ALA A 1 325 ? 10.836 17.391 3.275 1 98.56 325 ALA A C 1
ATOM 2597 O O . ALA A 1 325 ? 11.211 18.031 4.25 1 98.56 325 ALA A O 1
ATOM 2598 N N . TYR A 1 326 ? 9.711 16.781 3.268 1 98.5 326 TYR A N 1
ATOM 2599 C CA . TYR A 1 326 ? 8.805 16.797 4.406 1 98.5 326 TYR A CA 1
ATOM 2600 C C . TYR A 1 326 ? 9.477 16.234 5.652 1 98.5 326 TYR A C 1
ATOM 2602 O O . TYR A 1 326 ? 9.406 16.828 6.73 1 98.5 326 TYR A O 1
ATOM 2610 N N . PHE A 1 327 ? 10.133 15.141 5.492 1 97.44 327 PHE A N 1
ATOM 2611 C CA . PHE A 1 327 ? 10.758 14.492 6.641 1 97.44 327 PHE A CA 1
ATOM 2612 C C . PHE A 1 327 ? 11.992 15.273 7.09 1 97.44 327 PHE A C 1
ATOM 2614 O O . PHE A 1 327 ? 12.375 15.203 8.258 1 97.44 327 PHE A O 1
ATOM 2621 N N . GLU A 1 328 ? 12.609 15.984 6.223 1 97.69 328 GLU A N 1
ATOM 2622 C CA . GLU A 1 328 ? 13.734 16.828 6.609 1 97.69 328 GLU A CA 1
ATOM 2623 C C . GLU A 1 328 ? 13.273 18.047 7.402 1 97.69 328 GLU A C 1
ATOM 2625 O O . GLU A 1 328 ? 13.938 18.453 8.359 1 97.69 328 GLU A O 1
ATOM 2630 N N . TRP A 1 329 ? 12.117 18.516 7.094 1 98.5 329 TRP A N 1
ATOM 2631 C CA . TRP A 1 329 ? 11.773 19.859 7.57 1 98.5 329 TRP A CA 1
ATOM 2632 C C . TRP A 1 329 ? 10.773 19.797 8.711 1 98.5 329 TRP A C 1
ATOM 2634 O O . TRP A 1 329 ? 10.562 20.781 9.422 1 98.5 329 TRP A O 1
ATOM 2644 N N . MET A 1 330 ? 10.086 18.656 8.891 1 98.25 330 MET A N 1
ATOM 2645 C CA . MET A 1 330 ? 9.086 18.547 9.953 1 98.25 330 MET A CA 1
ATOM 2646 C C . MET A 1 330 ? 9.633 17.75 11.133 1 98.25 330 MET A C 1
ATOM 2648 O O . MET A 1 330 ? 10.344 16.766 10.945 1 98.25 330 MET A O 1
ATOM 2652 N N . PRO A 1 331 ? 9.328 18.172 12.383 1 98.06 331 PRO A N 1
ATOM 2653 C CA . PRO A 1 331 ? 9.734 17.406 13.555 1 98.06 331 PRO A CA 1
ATOM 2654 C C . PRO A 1 331 ? 8.867 16.156 13.773 1 98.06 331 PRO A C 1
ATOM 2656 O O . PRO A 1 331 ? 8.211 16.031 14.812 1 98.06 331 PRO A O 1
ATOM 2659 N N . LEU A 1 332 ? 8.953 15.289 12.859 1 95.5 332 LEU A N 1
ATOM 2660 C CA . LEU A 1 332 ? 8.125 14.094 12.781 1 95.5 332 LEU A CA 1
ATOM 2661 C C . LEU A 1 332 ? 8.961 12.844 13.039 1 95.5 332 LEU A C 1
ATOM 2663 O O . LEU A 1 332 ? 10.094 12.734 12.57 1 95.5 332 LEU A O 1
ATOM 2667 N N . ARG A 1 333 ? 8.297 12 13.812 1 93.62 333 ARG A N 1
ATOM 2668 C CA . ARG A 1 333 ? 8.922 10.711 14.062 1 93.62 333 ARG A CA 1
ATOM 2669 C C . ARG A 1 333 ? 8.75 9.773 12.875 1 93.62 333 ARG A C 1
ATOM 2671 O O . ARG A 1 333 ? 7.688 9.734 12.258 1 93.62 333 ARG A O 1
ATOM 2678 N N . GLN A 1 334 ? 9.805 9.023 12.562 1 87.62 334 GLN A N 1
ATOM 2679 C CA . GLN A 1 334 ? 9.633 7.902 11.641 1 87.62 334 GLN A CA 1
ATOM 2680 C C . GLN A 1 334 ? 8.953 6.723 12.328 1 87.62 334 GLN A C 1
ATOM 2682 O O . GLN A 1 334 ? 9.57 6.027 13.133 1 87.62 334 GLN A O 1
ATOM 2687 N N . VAL A 1 335 ? 7.777 6.465 11.977 1 84.5 335 VAL A N 1
ATOM 2688 C CA . VAL A 1 335 ? 6.902 5.535 12.688 1 84.5 335 VAL A CA 1
ATOM 2689 C C . VAL A 1 335 ? 7.316 4.098 12.383 1 84.5 335 VAL A C 1
ATOM 2691 O O . VAL A 1 335 ? 7.23 3.225 13.25 1 84.5 335 VAL A O 1
ATOM 2694 N N . ASP A 1 336 ? 7.641 3.863 11.156 1 87.44 336 ASP A N 1
ATOM 2695 C CA . ASP A 1 336 ? 8.047 2.551 10.656 1 87.44 336 ASP A CA 1
ATOM 2696 C C . ASP A 1 336 ? 9.258 2.66 9.734 1 87.44 336 ASP A C 1
ATOM 2698 O O . ASP A 1 336 ? 9.164 3.236 8.648 1 87.44 336 ASP A O 1
ATOM 2702 N N . MET A 1 337 ? 10.312 2.059 10.148 1 83.88 337 MET A N 1
ATOM 2703 C CA . MET A 1 337 ? 11.555 2.193 9.391 1 83.88 337 MET A CA 1
ATOM 2704 C C . MET A 1 337 ? 11.477 1.425 8.078 1 83.88 337 MET A C 1
ATOM 2706 O O . MET A 1 337 ? 12.234 1.706 7.145 1 83.88 337 MET A O 1
ATOM 2710 N N . ASP A 1 338 ? 10.562 0.482 8.008 1 89.75 338 ASP A N 1
ATOM 2711 C CA . ASP A 1 338 ? 10.43 -0.318 6.789 1 89.75 338 ASP A CA 1
ATOM 2712 C C . ASP A 1 338 ? 9.352 0.252 5.867 1 89.75 338 ASP A C 1
ATOM 2714 O O . ASP A 1 338 ? 9.141 -0.254 4.766 1 89.75 338 ASP A O 1
ATOM 2718 N N . ASP A 1 339 ? 8.742 1.236 6.309 1 93.12 339 ASP A N 1
ATOM 2719 C CA . ASP A 1 339 ? 7.688 1.887 5.539 1 93.12 339 ASP A CA 1
ATOM 2720 C C . ASP A 1 339 ? 7.828 3.406 5.59 1 93.12 339 ASP A C 1
ATOM 2722 O O . ASP A 1 339 ? 7.102 4.078 6.328 1 93.12 339 ASP A O 1
ATOM 2726 N N . GLY A 1 340 ? 8.688 3.92 4.746 1 93.25 340 GLY A N 1
ATOM 2727 C CA . GLY A 1 340 ? 9.117 5.309 4.812 1 93.25 340 GLY A CA 1
ATOM 2728 C C . GLY A 1 340 ? 8.055 6.285 4.359 1 93.25 340 GLY A C 1
ATOM 2729 O O . GLY A 1 340 ? 8.156 7.488 4.609 1 93.25 340 GLY A O 1
ATOM 2730 N N . LEU A 1 341 ? 6.973 5.789 3.727 1 96.5 341 LEU A N 1
ATOM 2731 C CA . LEU A 1 341 ? 5.887 6.656 3.281 1 96.5 341 LEU A CA 1
ATOM 2732 C C . LEU A 1 341 ? 4.859 6.859 4.391 1 96.5 341 LEU A C 1
ATOM 2734 O O . LEU A 1 341 ? 4.078 7.812 4.355 1 96.5 341 LEU A O 1
ATOM 2738 N N . ARG A 1 342 ? 4.824 6 5.371 1 96.5 342 ARG A N 1
ATOM 2739 C CA . ARG A 1 342 ? 3.791 5.98 6.402 1 96.5 342 ARG A CA 1
ATOM 2740 C C . ARG A 1 342 ? 3.979 7.125 7.387 1 96.5 342 ARG A C 1
ATOM 2742 O O . ARG A 1 342 ? 5.051 7.273 7.977 1 96.5 342 ARG A O 1
ATOM 2749 N N . ILE A 1 343 ? 2.893 7.902 7.594 1 97.44 343 ILE A N 1
ATOM 2750 C CA . ILE A 1 343 ? 2.938 8.953 8.602 1 97.44 343 ILE A CA 1
ATOM 2751 C C . ILE A 1 343 ? 1.796 8.758 9.602 1 97.44 343 ILE A C 1
ATOM 2753 O O . ILE A 1 343 ? 1.728 9.453 10.617 1 97.44 343 ILE A O 1
ATOM 2757 N N . TRP A 1 344 ? 0.787 7.902 9.234 1 97.69 344 TRP A N 1
ATOM 2758 C CA . TRP A 1 344 ? -0.32 7.66 10.156 1 97.69 344 TRP A CA 1
ATOM 2759 C C . TRP A 1 344 ? 0.159 6.922 11.406 1 97.69 344 TRP A C 1
ATOM 2761 O O . TRP A 1 344 ? 1.057 6.078 11.328 1 97.69 344 TRP A O 1
ATOM 2771 N N . ARG A 1 345 ? -0.28 7.336 12.555 1 97.94 345 ARG A N 1
ATOM 2772 C CA . ARG A 1 345 ? 0.13 6.844 13.867 1 97.94 345 ARG A CA 1
ATOM 2773 C C . ARG A 1 345 ? -0.834 7.305 14.953 1 97.94 345 ARG A C 1
ATOM 2775 O O . ARG A 1 345 ? -1.77 8.062 14.68 1 97.94 345 ARG A O 1
ATOM 2782 N N . SER A 1 346 ? -0.631 6.797 16.172 1 97.81 346 SER A N 1
ATOM 2783 C CA . SER A 1 346 ? -1.506 7.172 17.281 1 97.81 346 SER A CA 1
ATOM 2784 C C . SER A 1 346 ? -0.701 7.594 18.5 1 97.81 346 SER A C 1
ATOM 2786 O O . SER A 1 346 ? 0.474 7.242 18.625 1 97.81 346 SER A O 1
ATOM 2788 N N . PHE A 1 347 ? -1.266 8.43 19.328 1 98.38 347 PHE A N 1
ATOM 2789 C CA . PHE A 1 347 ? -0.725 8.898 20.594 1 98.38 347 PHE A CA 1
ATOM 2790 C C . PHE A 1 347 ? -1.667 8.562 21.75 1 98.38 347 PHE A C 1
ATOM 2792 O O . PHE A 1 347 ? -2.824 8.984 21.75 1 98.38 347 PHE A O 1
ATOM 2799 N N . LYS A 1 348 ? -1.185 7.801 22.672 1 97.94 348 LYS A N 1
ATOM 2800 C CA . LYS A 1 348 ? -1.909 7.582 23.922 1 97.94 348 LYS A CA 1
ATOM 2801 C C . LYS A 1 348 ? -1.616 8.688 24.922 1 97.94 348 LYS A C 1
ATOM 2803 O O . LYS A 1 348 ? -0.535 8.734 25.516 1 97.94 348 LYS A O 1
ATOM 2808 N N . MET A 1 349 ? -2.5 9.555 25.094 1 98.5 349 MET A N 1
ATOM 2809 C CA . MET A 1 349 ? -2.348 10.656 26.047 1 98.5 349 MET A CA 1
ATOM 2810 C C . MET A 1 349 ? -2.947 10.289 27.391 1 98.5 349 MET A C 1
ATOM 2812 O O . MET A 1 349 ? -3.982 10.836 27.781 1 98.5 349 MET A O 1
ATOM 2816 N N . GLY A 1 350 ? -2.189 9.422 28.047 1 98.25 350 GLY A N 1
ATOM 2817 C CA . GLY A 1 350 ? -2.736 8.844 29.266 1 98.25 350 GLY A CA 1
ATOM 2818 C C . GLY A 1 350 ? -3.998 8.039 29.031 1 98.25 350 GLY A C 1
ATOM 2819 O O . GLY A 1 350 ? -4.113 7.336 28.031 1 98.25 350 GLY A O 1
ATOM 2820 N N . ASP A 1 351 ? -4.793 8.039 30.062 1 98.31 351 ASP A N 1
ATOM 2821 C CA . ASP A 1 351 ? -6.066 7.34 29.938 1 98.31 351 ASP A CA 1
ATOM 2822 C C . ASP A 1 351 ? -7.184 8.305 29.531 1 98.31 351 ASP A C 1
ATOM 2824 O O . ASP A 1 351 ? -8.359 7.934 29.547 1 98.31 351 ASP A O 1
ATOM 2828 N N . LEU A 1 352 ? -6.801 9.547 29.156 1 98.75 352 LEU A N 1
ATOM 2829 C CA . LEU A 1 352 ? -7.789 10.578 28.844 1 98.75 352 LEU A CA 1
ATOM 2830 C C . LEU A 1 352 ? -8.172 10.523 27.375 1 98.75 352 LEU A C 1
ATOM 2832 O O . LEU A 1 352 ? -9.359 10.578 27.031 1 98.75 352 LEU A O 1
ATOM 2836 N N . LEU A 1 353 ? -7.156 10.508 26.5 1 98.06 353 LEU A N 1
ATOM 2837 C CA . LEU A 1 353 ? -7.523 10.484 25.078 1 98.06 353 LEU A CA 1
ATOM 2838 C C . LEU A 1 353 ? -6.5 9.695 24.266 1 98.06 353 LEU A C 1
ATOM 2840 O O . LEU A 1 353 ? -5.324 9.641 24.641 1 98.06 353 LEU A O 1
ATOM 2844 N N . ASP A 1 354 ? -6.984 9 23.266 1 98.75 354 ASP A N 1
ATOM 2845 C CA . ASP A 1 354 ? -6.16 8.531 22.156 1 98.75 354 ASP A CA 1
ATOM 2846 C C . ASP A 1 354 ? -6.309 9.445 20.938 1 98.75 354 ASP A C 1
ATOM 2848 O O . ASP A 1 354 ? -7.422 9.703 20.484 1 98.75 354 ASP A O 1
ATOM 2852 N N . LEU A 1 355 ? -5.18 10.008 20.5 1 98.88 355 LEU A N 1
ATOM 2853 C CA . LEU A 1 355 ? -5.129 10.789 19.266 1 98.88 355 LEU A CA 1
ATOM 2854 C C . LEU A 1 355 ? -4.676 9.93 18.094 1 98.88 355 LEU A C 1
ATOM 2856 O O . LEU A 1 355 ? -3.521 9.5 18.047 1 98.88 355 LEU A O 1
ATOM 2860 N N . ILE A 1 356 ? -5.625 9.648 17.188 1 98.81 356 ILE A N 1
ATOM 2861 C CA . ILE A 1 356 ? -5.383 8.781 16.031 1 98.81 356 ILE A CA 1
ATOM 2862 C C . ILE A 1 356 ? -5.262 9.625 14.773 1 98.81 356 ILE A C 1
ATOM 2864 O O . ILE A 1 356 ? -6.254 10.172 14.281 1 98.81 356 ILE A O 1
ATOM 2868 N N . MET A 1 357 ? -4.02 9.703 14.203 1 98.75 357 MET A N 1
ATOM 2869 C CA . MET A 1 357 ? -3.734 10.578 13.062 1 98.75 357 MET A CA 1
ATOM 2870 C C . MET A 1 357 ? -3.668 9.773 11.766 1 98.75 357 MET A C 1
ATOM 2872 O O . MET A 1 357 ? -2.842 8.867 11.633 1 98.75 357 MET A O 1
ATOM 2876 N N . LEU A 1 358 ? -4.496 10.141 10.758 1 98.75 358 LEU A N 1
ATOM 2877 C CA . LEU A 1 358 ? -4.652 9.344 9.539 1 98.75 358 LEU A CA 1
ATOM 2878 C C . LEU A 1 358 ? -3.982 10.031 8.359 1 98.75 358 LEU A C 1
ATOM 2880 O O . LEU A 1 358 ? -3.773 11.25 8.375 1 98.75 358 LEU A O 1
ATOM 2884 N N . ASP A 1 359 ? -3.57 9.273 7.352 1 98.38 359 ASP A N 1
ATOM 2885 C CA . ASP A 1 359 ? -3.252 9.719 6 1 98.38 359 ASP A CA 1
ATOM 2886 C C . ASP A 1 359 ? -4.355 9.328 5.02 1 98.38 359 ASP A C 1
ATOM 2888 O O . ASP A 1 359 ? -4.418 8.188 4.566 1 98.38 359 ASP A O 1
ATOM 2892 N N . THR A 1 360 ? -5.137 10.273 4.648 1 98.5 360 THR A N 1
ATOM 2893 C CA . THR A 1 360 ? -6.23 10.016 3.719 1 98.5 360 THR A CA 1
ATOM 2894 C C . THR A 1 360 ? -5.875 10.5 2.316 1 98.5 360 THR A C 1
ATOM 2896 O O . THR A 1 360 ? -6.758 10.742 1.494 1 98.5 360 THR A O 1
ATOM 2899 N N . ARG A 1 361 ? -4.57 10.672 2.064 1 98.12 361 ARG A N 1
ATOM 2900 C CA . ARG A 1 361 ? -4.176 11.289 0.798 1 98.12 361 ARG A CA 1
ATOM 2901 C C . ARG A 1 361 ? -3.201 10.391 0.039 1 98.12 361 ARG A C 1
ATOM 2903 O O . ARG A 1 361 ? -3.547 9.828 -1.003 1 98.12 361 ARG A O 1
ATOM 2910 N N . HIS A 1 362 ? -2.041 10.133 0.554 1 97.25 362 HIS A N 1
ATOM 2911 C CA . HIS A 1 362 ? -0.937 9.742 -0.315 1 97.25 362 HIS A CA 1
ATOM 2912 C C . HIS A 1 362 ? -0.559 8.281 -0.102 1 97.25 362 HIS A C 1
ATOM 2914 O O . HIS A 1 362 ? 0.144 7.688 -0.925 1 97.25 362 HIS A O 1
ATOM 2920 N N . TYR A 1 363 ? -0.961 7.672 0.92 1 96.88 363 TYR A N 1
ATOM 2921 C CA . TYR A 1 363 ? -0.462 6.34 1.239 1 96.88 363 TYR A CA 1
ATOM 2922 C C . TYR A 1 363 ? -1.057 5.293 0.302 1 96.88 363 TYR A C 1
ATOM 2924 O O . TYR A 1 363 ? -0.326 4.504 -0.301 1 96.88 363 TYR A O 1
ATOM 2932 N N . ASP A 1 364 ? -2.363 5.254 0.182 1 97.06 364 ASP A N 1
ATOM 2933 C CA . ASP A 1 364 ? -3.02 4.254 -0.653 1 97.06 364 ASP A CA 1
ATOM 2934 C C . ASP A 1 364 ? -4.434 4.691 -1.028 1 97.06 364 ASP A C 1
ATOM 2936 O O . ASP A 1 364 ? -5.367 3.887 -0.999 1 97.06 364 ASP A O 1
ATOM 2940 N N . ARG A 1 365 ? -4.605 5.902 -1.35 1 98.06 365 ARG A N 1
ATOM 2941 C CA . ARG A 1 365 ? -5.898 6.484 -1.685 1 98.06 365 ARG A CA 1
ATOM 2942 C C . ARG A 1 365 ? -6.289 6.164 -3.125 1 98.06 365 ARG A C 1
ATOM 2944 O O . ARG A 1 365 ? -5.48 6.328 -4.043 1 98.06 365 ARG A O 1
ATOM 2951 N N . SER A 1 366 ? -7.543 5.793 -3.342 1 98.38 366 SER A N 1
ATOM 2952 C CA . SER A 1 366 ? -8.117 5.66 -4.68 1 98.38 366 SER A CA 1
ATOM 2953 C C . SER A 1 366 ? -8.211 7.008 -5.379 1 98.38 366 SER A C 1
ATOM 2955 O O . SER A 1 366 ? -8.211 8.055 -4.727 1 98.38 366 SER A O 1
ATOM 2957 N N . ILE A 1 367 ? -8.352 6.934 -6.672 1 98.06 367 ILE A N 1
ATOM 2958 C CA . ILE A 1 367 ? -8.445 8.148 -7.469 1 98.06 367 ILE A CA 1
ATOM 2959 C C . ILE A 1 367 ? -9.555 9.047 -6.926 1 98.06 367 ILE A C 1
ATOM 2961 O O . ILE A 1 367 ? -10.562 8.547 -6.406 1 98.06 367 ILE A O 1
ATOM 2965 N N . THR A 1 368 ? -9.344 10.344 -6.992 1 97.88 368 THR A N 1
ATOM 2966 C CA . THR A 1 368 ? -10.289 11.367 -6.555 1 97.88 368 THR A CA 1
ATOM 2967 C C . THR A 1 368 ? -10.648 12.297 -7.707 1 97.88 368 THR A C 1
ATOM 2969 O O . THR A 1 368 ? -10.367 12 -8.867 1 97.88 368 THR A O 1
ATOM 2972 N N . ASP A 1 369 ? -11.398 13.367 -7.359 1 97.19 369 ASP A N 1
ATOM 2973 C CA . ASP A 1 369 ? -11.664 14.422 -8.328 1 97.19 369 ASP A CA 1
ATOM 2974 C C . ASP A 1 369 ? -10.375 15.141 -8.727 1 97.19 369 ASP A C 1
ATOM 2976 O O . ASP A 1 369 ? -9.719 15.766 -7.891 1 97.19 369 ASP A O 1
ATOM 2980 N N . ILE A 1 370 ? -10.047 15.008 -9.984 1 96.38 370 ILE A N 1
ATOM 2981 C CA . ILE A 1 370 ? -8.805 15.625 -10.43 1 96.38 370 ILE A CA 1
ATOM 2982 C C . ILE A 1 370 ? -9.117 16.766 -11.391 1 96.38 370 ILE A C 1
ATOM 2984 O O . ILE A 1 370 ? -8.266 17.188 -12.18 1 96.38 370 ILE A O 1
ATOM 2988 N N . GLY A 1 371 ? -10.352 17.266 -11.383 1 94.88 371 GLY A N 1
ATOM 2989 C CA . GLY A 1 371 ? -10.75 18.453 -12.109 1 94.88 371 GLY A CA 1
ATOM 2990 C C . GLY A 1 371 ? -11.602 18.172 -13.328 1 94.88 371 GLY A C 1
ATOM 2991 O O . GLY A 1 371 ? -12.562 18.891 -13.602 1 94.88 371 GLY A O 1
ATOM 2992 N N . ASP A 1 372 ? -11.312 17.094 -14.102 1 95.62 372 ASP A N 1
ATOM 2993 C CA . ASP A 1 372 ? -12.055 16.828 -15.328 1 95.62 372 ASP A CA 1
ATOM 2994 C C . ASP A 1 372 ? -12.664 15.43 -15.312 1 95.62 372 ASP A C 1
ATOM 2996 O O . ASP A 1 372 ? -12.984 14.875 -16.375 1 95.62 372 ASP A O 1
ATOM 3000 N N . ASN A 1 373 ? -12.773 14.836 -14.148 1 97.38 373 ASN A N 1
ATOM 3001 C CA . ASN A 1 373 ? -13.32 13.484 -14.062 1 97.38 373 ASN A CA 1
ATOM 3002 C C . ASN A 1 373 ? -14.445 13.406 -13.039 1 97.38 373 ASN A C 1
ATOM 3004 O O . ASN A 1 373 ? -14.648 12.359 -12.422 1 97.38 373 ASN A O 1
ATOM 3008 N N . GLU A 1 374 ? -15.141 14.469 -12.742 1 96.44 374 GLU A N 1
ATOM 3009 C CA . GLU A 1 374 ? -16.188 14.508 -11.727 1 96.44 374 GLU A CA 1
ATOM 3010 C C . GLU A 1 374 ? -17.281 13.477 -12.016 1 96.44 374 GLU A C 1
ATOM 3012 O O . GLU A 1 374 ? -17.75 12.797 -11.102 1 96.44 374 GLU A O 1
ATOM 3017 N N . ASP A 1 375 ? -17.734 13.398 -13.266 1 96.44 375 ASP A N 1
ATOM 3018 C CA . ASP A 1 375 ? -18.766 12.438 -13.633 1 96.44 375 ASP A CA 1
ATOM 3019 C C . ASP A 1 375 ? -18.344 11.016 -13.273 1 96.44 375 ASP A C 1
ATOM 3021 O O . ASP A 1 375 ? -19.141 10.227 -12.773 1 96.44 375 ASP A O 1
ATOM 3025 N N . TYR A 1 376 ? -17.078 10.773 -13.57 1 97.69 376 TYR A N 1
ATOM 3026 C CA . TYR A 1 376 ? -16.531 9.453 -13.266 1 97.69 376 TYR A CA 1
ATOM 3027 C C . TYR A 1 376 ? -16.578 9.172 -11.773 1 97.69 376 TYR A C 1
ATOM 3029 O O . TYR A 1 376 ? -17.031 8.102 -11.352 1 97.69 376 TYR A O 1
ATOM 3037 N N . ILE A 1 377 ? -16.172 10.102 -10.961 1 98.06 377 ILE A N 1
ATOM 3038 C CA . ILE A 1 377 ? -16.125 9.914 -9.516 1 98.06 377 ILE A CA 1
ATOM 3039 C C . ILE A 1 377 ? -17.531 9.766 -8.961 1 98.06 377 ILE A C 1
ATOM 3041 O O . ILE A 1 377 ? -17.766 8.984 -8.031 1 98.06 377 ILE A O 1
ATOM 3045 N N . TYR A 1 378 ? -18.484 10.539 -9.492 1 96.56 378 TYR A N 1
ATOM 3046 C CA . TYR A 1 378 ? -19.875 10.367 -9.086 1 96.56 378 TYR A CA 1
ATOM 3047 C C . TYR A 1 378 ? -20.344 8.938 -9.352 1 96.56 378 TYR A C 1
ATOM 3049 O O . TYR A 1 378 ? -21.047 8.352 -8.523 1 96.56 378 TYR A O 1
ATOM 3057 N N . LEU A 1 379 ? -19.938 8.383 -10.453 1 96.94 379 LEU A N 1
ATOM 3058 C CA . LEU A 1 379 ? -20.391 7.051 -10.852 1 96.94 379 LEU A CA 1
ATOM 3059 C C . LEU A 1 379 ? -19.828 5.984 -9.922 1 96.94 379 LEU A C 1
ATOM 3061 O O . LEU A 1 379 ? -20.484 4.973 -9.656 1 96.94 379 LEU A O 1
ATOM 3065 N N . ILE A 1 380 ? -18.609 6.242 -9.359 1 97.94 380 ILE A N 1
ATOM 3066 C CA . ILE A 1 380 ? -17.969 5.156 -8.625 1 97.94 380 ILE A CA 1
ATOM 3067 C C . ILE A 1 380 ? -17.922 5.492 -7.137 1 97.94 380 ILE A C 1
ATOM 3069 O O . ILE A 1 380 ? -17.344 4.754 -6.344 1 97.94 380 ILE A O 1
ATOM 3073 N N . HIS A 1 381 ? -18.547 6.562 -6.641 1 97.56 381 HIS A N 1
ATOM 3074 C CA . HIS A 1 381 ? -18.359 7.109 -5.301 1 97.56 381 HIS A CA 1
ATOM 3075 C C . HIS A 1 381 ? -18.766 6.098 -4.234 1 97.56 381 HIS A C 1
ATOM 3077 O O . HIS A 1 381 ? -18.297 6.164 -3.098 1 97.56 381 HIS A O 1
ATOM 3083 N N . ASN A 1 382 ? -19.578 5.105 -4.562 1 97.19 382 ASN A N 1
ATOM 3084 C CA . ASN A 1 382 ? -20.094 4.164 -3.576 1 97.19 382 ASN A CA 1
ATOM 3085 C C . ASN A 1 382 ? -19.578 2.75 -3.824 1 97.19 382 ASN A C 1
ATOM 3087 O O . ASN A 1 382 ? -20.141 1.776 -3.33 1 97.19 382 ASN A O 1
ATOM 3091 N N . ASP A 1 383 ? -18.531 2.604 -4.676 1 97.88 383 ASP A N 1
ATOM 3092 C CA . ASP A 1 383 ? -17.922 1.3 -4.906 1 97.88 383 ASP A CA 1
ATOM 3093 C C . ASP A 1 383 ? -17.266 0.768 -3.631 1 97.88 383 ASP A C 1
ATOM 3095 O O . ASP A 1 383 ? -16.562 1.501 -2.938 1 97.88 383 ASP A O 1
ATOM 3099 N N . ALA A 1 384 ? -17.484 -0.534 -3.371 1 97.81 384 ALA A N 1
ATOM 3100 C CA . ALA A 1 384 ? -16.938 -1.168 -2.168 1 97.81 384 ALA A CA 1
ATOM 3101 C C . ALA A 1 384 ? -15.422 -1.222 -2.209 1 97.81 384 ALA A C 1
ATOM 3103 O O . ALA A 1 384 ? -14.766 -1.179 -1.165 1 97.81 384 ALA A O 1
ATOM 3104 N N . GLY A 1 385 ? -14.883 -1.218 -3.371 1 97.62 385 GLY A N 1
ATOM 3105 C CA . GLY A 1 385 ? -13.445 -1.391 -3.527 1 97.62 385 GLY A CA 1
ATOM 3106 C C . GLY A 1 385 ? -12.672 -0.099 -3.359 1 97.62 385 GLY A C 1
ATOM 3107 O O . GLY A 1 385 ? -11.438 -0.113 -3.301 1 97.62 385 GLY A O 1
ATOM 3108 N N . ARG A 1 386 ? -13.344 1.034 -3.186 1 97.75 386 ARG A N 1
ATOM 3109 C CA . ARG A 1 386 ? -12.672 2.326 -3.08 1 97.75 386 ARG A CA 1
ATOM 3110 C C . ARG A 1 386 ? -12.344 2.654 -1.628 1 97.75 386 ARG A C 1
ATOM 3112 O O . ARG A 1 386 ? -13.086 2.283 -0.717 1 97.75 386 ARG A O 1
ATOM 3119 N N . SER A 1 387 ? -11.203 3.348 -1.46 1 98.06 387 SER A N 1
ATOM 3120 C CA . SER A 1 387 ? -10.766 3.697 -0.113 1 98.06 387 SER A CA 1
ATOM 3121 C C . SER A 1 387 ? -9.938 4.98 -0.116 1 98.06 387 SER A C 1
ATOM 3123 O O . SER A 1 387 ? -9.211 5.254 -1.07 1 98.06 387 SER A O 1
ATOM 3125 N N . LEU A 1 388 ? -10.023 5.711 1.004 1 98.25 388 LEU A N 1
ATOM 3126 C CA . LEU A 1 388 ? -9.219 6.91 1.22 1 98.25 388 LEU A CA 1
ATOM 3127 C C . LEU A 1 388 ? -7.828 6.547 1.731 1 98.25 388 LEU A C 1
ATOM 3129 O O . LEU A 1 388 ? -6.922 7.383 1.72 1 98.25 388 LEU A O 1
ATOM 3133 N N . MET A 1 389 ? -7.66 5.336 2.197 1 97.88 389 MET A N 1
ATOM 3134 C CA . MET A 1 389 ? -6.418 5.117 2.932 1 97.88 389 MET A CA 1
ATOM 3135 C C . MET A 1 389 ? -5.883 3.713 2.686 1 97.88 389 MET A C 1
ATOM 3137 O O . MET A 1 389 ? -4.762 3.393 3.088 1 97.88 389 MET A O 1
ATOM 3141 N N . GLY A 1 390 ? -6.602 2.84 1.945 1 96.5 390 GLY A N 1
ATOM 3142 C CA . GLY A 1 390 ? -6.172 1.471 1.708 1 96.5 390 GLY A CA 1
ATOM 3143 C C . GLY A 1 390 ? -6.531 0.529 2.842 1 96.5 390 GLY A C 1
ATOM 3144 O O . GLY A 1 390 ? -6.816 0.971 3.957 1 96.5 390 GLY A O 1
ATOM 3145 N N . ALA A 1 391 ? -6.438 -0.724 2.611 1 95.12 391 ALA A N 1
ATOM 3146 C CA . ALA A 1 391 ? -6.922 -1.752 3.529 1 95.12 391 ALA A CA 1
ATOM 3147 C C . ALA A 1 391 ? -6.082 -1.795 4.801 1 95.12 391 ALA A C 1
ATOM 3149 O O . ALA A 1 391 ? -6.609 -1.977 5.898 1 95.12 391 ALA A O 1
ATOM 3150 N N . ARG A 1 392 ? -4.824 -1.691 4.66 1 95.25 392 ARG A N 1
ATOM 3151 C CA . ARG A 1 392 ? -3.934 -1.791 5.809 1 95.25 392 ARG A CA 1
ATOM 3152 C C . ARG A 1 392 ? -4.227 -0.694 6.828 1 95.25 392 ARG A C 1
ATOM 3154 O O . ARG A 1 392 ? -4.375 -0.97 8.023 1 95.25 392 ARG A O 1
ATOM 3161 N N . GLN A 1 393 ? -4.285 0.5 6.402 1 97.5 393 GLN A N 1
ATOM 3162 C CA . GLN A 1 393 ? -4.551 1.604 7.32 1 97.5 393 GLN A CA 1
ATOM 3163 C C . GLN A 1 393 ? -5.98 1.545 7.852 1 97.5 393 GLN A C 1
ATOM 3165 O O . GLN A 1 393 ? -6.227 1.87 9.016 1 97.5 393 GLN A O 1
ATOM 3170 N N . GLU A 1 394 ? -6.984 1.166 7.012 1 97.75 394 GLU A N 1
ATOM 3171 C CA . GLU A 1 394 ? -8.359 1.027 7.5 1 97.75 394 GLU A CA 1
ATOM 3172 C C . GLU A 1 394 ? -8.422 0.081 8.695 1 97.75 394 GLU A C 1
ATOM 3174 O O . GLU A 1 394 ? -9.039 0.406 9.711 1 97.75 394 GLU A O 1
ATOM 3179 N N . ASN A 1 395 ? -7.828 -1.066 8.516 1 97 395 ASN A N 1
ATOM 3180 C CA . ASN A 1 395 ? -7.879 -2.064 9.578 1 97 395 ASN A CA 1
ATOM 3181 C C . ASN A 1 395 ? -7.133 -1.594 10.828 1 97 395 ASN A C 1
ATOM 3183 O O . ASN A 1 395 ? -7.574 -1.842 11.953 1 97 395 ASN A O 1
ATOM 3187 N N . TRP A 1 396 ? -5.98 -0.983 10.617 1 97.56 396 TRP A N 1
ATOM 3188 C CA . TRP A 1 396 ? -5.238 -0.395 11.734 1 97.56 396 TRP A CA 1
ATOM 3189 C C . TRP A 1 396 ? -6.102 0.615 12.484 1 97.56 396 TRP A C 1
ATOM 3191 O O . TRP A 1 396 ? -6.156 0.596 13.719 1 97.56 396 TRP A O 1
ATOM 3201 N N . PHE A 1 397 ? -6.777 1.441 11.711 1 98.56 397 PHE A N 1
ATOM 3202 C CA . PHE A 1 397 ? -7.648 2.473 12.266 1 98.56 397 PHE A CA 1
ATOM 3203 C C . PHE A 1 397 ? -8.75 1.852 13.117 1 98.56 397 PHE A C 1
ATOM 3205 O O . PHE A 1 397 ? -8.938 2.24 14.273 1 98.56 397 PHE A O 1
ATOM 3212 N N . TYR A 1 398 ? -9.414 0.892 12.602 1 98.25 398 TYR A N 1
ATOM 3213 C CA . TYR A 1 398 ? -10.516 0.246 13.305 1 98.25 398 TYR A CA 1
ATOM 3214 C C . TYR A 1 398 ? -10.016 -0.455 14.562 1 98.25 398 TYR A C 1
ATOM 3216 O O . TYR A 1 398 ? -10.672 -0.405 15.609 1 98.25 398 TYR A O 1
ATOM 3224 N N . ARG A 1 399 ? -8.914 -1.044 14.445 1 97.88 399 ARG A N 1
ATOM 3225 C CA . ARG A 1 399 ? -8.336 -1.688 15.617 1 97.88 399 ARG A CA 1
ATOM 3226 C C . ARG A 1 399 ? -8.008 -0.664 16.703 1 97.88 399 ARG A C 1
ATOM 3228 O O . ARG A 1 399 ? -8.242 -0.91 17.891 1 97.88 399 ARG A O 1
ATOM 3235 N N . GLN A 1 400 ? -7.418 0.485 16.266 1 98.44 400 GLN A N 1
ATOM 3236 C CA . GLN A 1 400 ? -7.129 1.546 17.234 1 98.44 400 GLN A CA 1
ATOM 3237 C C . GLN A 1 400 ? -8.391 1.976 17.969 1 98.44 400 GLN A C 1
ATOM 3239 O O . GLN A 1 400 ? -8.367 2.178 19.188 1 98.44 400 GLN A O 1
ATOM 3244 N N . MET A 1 401 ? -9.453 2.088 17.25 1 98.62 401 MET A N 1
ATOM 3245 C CA . MET A 1 401 ? -10.719 2.506 17.844 1 98.62 401 MET A CA 1
ATOM 3246 C C . MET A 1 401 ? -11.211 1.473 18.844 1 98.62 401 MET A C 1
ATOM 3248 O O . MET A 1 401 ? -11.609 1.823 19.969 1 98.62 401 MET A O 1
ATOM 3252 N N . SER A 1 402 ? -11.188 0.246 18.469 1 98.44 402 SER A N 1
ATOM 3253 C CA . SER A 1 402 ? -11.664 -0.834 19.328 1 98.44 402 SER A CA 1
ATOM 3254 C C . SER A 1 402 ? -10.797 -0.967 20.578 1 98.44 402 SER A C 1
ATOM 3256 O O . SER A 1 402 ? -11.32 -1.143 21.688 1 98.44 402 SER A O 1
ATOM 3258 N N . GLU A 1 403 ? -9.5 -0.928 20.375 1 98.19 403 GLU A N 1
ATOM 3259 C CA . GLU A 1 403 ? -8.586 -1.058 21.5 1 98.19 403 GLU A CA 1
ATOM 3260 C C . GLU A 1 403 ? -8.742 0.11 22.469 1 98.19 403 GLU A C 1
ATOM 3262 O O . GLU A 1 403 ? -8.664 -0.074 23.688 1 98.19 403 GLU A O 1
ATOM 3267 N N . SER A 1 404 ? -8.867 1.28 21.938 1 98.38 404 SER A N 1
ATOM 3268 C CA . SER A 1 404 ? -9.086 2.461 22.766 1 98.38 404 SER A CA 1
ATOM 3269 C C . SER A 1 404 ? -10.328 2.305 23.641 1 98.38 404 SER A C 1
ATOM 3271 O O . SER A 1 404 ? -10.305 2.598 24.828 1 98.38 404 SER A O 1
ATOM 3273 N N . ALA A 1 405 ? -11.383 1.906 23.031 1 98.12 405 ALA A N 1
ATOM 3274 C CA . ALA A 1 405 ? -12.633 1.691 23.75 1 98.12 405 ALA A CA 1
ATOM 3275 C C . ALA A 1 405 ? -12.477 0.614 24.828 1 98.12 405 ALA A C 1
ATOM 3277 O O . ALA A 1 405 ? -12.945 0.774 25.953 1 98.12 405 ALA A O 1
ATOM 3278 N N . ALA A 1 406 ? -11.852 -0.476 24.484 1 98 406 ALA A N 1
ATOM 3279 C CA . ALA A 1 406 ? -11.672 -1.609 25.391 1 98 406 ALA A CA 1
ATOM 3280 C C . ALA A 1 406 ? -10.859 -1.208 26.609 1 98 406 ALA A C 1
ATOM 3282 O O . ALA A 1 406 ? -11.094 -1.716 27.703 1 98 406 ALA A O 1
ATOM 3283 N N . ARG A 1 407 ? -9.945 -0.282 26.406 1 97.06 407 ARG A N 1
ATOM 3284 C CA . ARG A 1 407 ? -9.094 0.163 27.5 1 97.06 407 ARG A CA 1
ATOM 3285 C C . ARG A 1 407 ? -9.82 1.167 28.391 1 97.06 407 ARG A C 1
ATOM 3287 O O . ARG A 1 407 ? -9.367 1.463 29.5 1 97.06 407 ARG A O 1
ATOM 3294 N N . GLY A 1 408 ? -10.828 1.692 27.922 1 97.31 408 GLY A N 1
ATOM 3295 C CA . GLY A 1 408 ? -11.609 2.625 28.719 1 97.31 408 GLY A CA 1
ATOM 3296 C C . GLY A 1 408 ? -11.156 4.066 28.562 1 97.31 408 GLY A C 1
ATOM 3297 O O . GLY A 1 408 ? -11.453 4.91 29.406 1 97.31 408 GLY A O 1
ATOM 3298 N N . THR A 1 409 ? -10.445 4.359 27.547 1 98.12 409 THR A N 1
ATOM 3299 C CA . THR A 1 409 ? -10.039 5.73 27.266 1 98.12 409 THR A CA 1
ATOM 3300 C C . THR A 1 409 ? -11.258 6.637 27.125 1 98.12 409 THR A C 1
ATOM 3302 O O . THR A 1 409 ? -12.266 6.246 26.531 1 98.12 409 THR A O 1
ATOM 3305 N N . LYS A 1 410 ? -11.156 7.832 27.672 1 98.44 410 LYS A N 1
ATOM 3306 C CA . LYS A 1 410 ? -12.32 8.703 27.75 1 98.44 410 LYS A CA 1
ATOM 3307 C C . LYS A 1 410 ? -12.711 9.227 26.375 1 98.44 410 LYS A C 1
ATOM 3309 O O . LYS A 1 410 ? -13.883 9.203 26 1 98.44 410 LYS A O 1
ATOM 3314 N N . TRP A 1 411 ? -11.727 9.734 25.641 1 98.81 411 TRP A N 1
ATOM 3315 C CA . TRP A 1 411 ? -11.992 10.367 24.344 1 98.81 411 TRP A CA 1
ATOM 3316 C C . TRP A 1 411 ? -11.164 9.711 23.25 1 98.81 411 TRP A C 1
ATOM 3318 O O . TRP A 1 411 ? -10.023 9.297 23.469 1 98.81 411 TRP A O 1
ATOM 3328 N N . ARG A 1 412 ? -11.719 9.531 22.094 1 98.75 412 ARG A N 1
ATOM 3329 C CA . ARG A 1 412 ? -11.016 9.156 20.859 1 98.75 412 ARG A CA 1
ATOM 3330 C C . ARG A 1 412 ? -11.047 10.297 19.844 1 98.75 412 ARG A C 1
ATOM 3332 O O . ARG A 1 412 ? -12.086 10.578 19.25 1 98.75 412 ARG A O 1
ATOM 3339 N N . VAL A 1 413 ? -9.922 10.93 19.641 1 98.94 413 VAL A N 1
ATOM 3340 C CA . VAL A 1 413 ? -9.805 12.016 18.672 1 98.94 413 VAL A CA 1
ATOM 3341 C C . VAL A 1 413 ? -9.141 11.5 17.406 1 98.94 413 VAL A C 1
ATOM 3343 O O . VAL A 1 413 ? -8.016 11 17.438 1 98.94 413 VAL A O 1
ATOM 3346 N N . VAL A 1 414 ? -9.836 11.594 16.312 1 98.88 414 VAL A N 1
ATOM 3347 C CA . VAL A 1 414 ? -9.336 11.102 15.039 1 98.88 414 VAL A CA 1
ATOM 3348 C C . VAL A 1 414 ? -8.992 12.281 14.133 1 98.88 414 VAL A C 1
ATOM 3350 O O . VAL A 1 414 ? -9.875 13 13.664 1 98.88 414 VAL A O 1
ATOM 3353 N N . GLY A 1 415 ? -7.676 12.461 13.914 1 98.75 415 GLY A N 1
ATOM 3354 C CA . GLY A 1 415 ? -7.215 13.508 13.023 1 98.75 415 GLY A CA 1
ATOM 3355 C C . GLY A 1 415 ? -7.059 13.039 11.586 1 98.75 415 GLY A C 1
ATOM 3356 O O . GLY A 1 415 ? -6.414 12.023 11.328 1 98.75 415 GLY A O 1
ATOM 3357 N N . ASN A 1 416 ? -7.719 13.727 10.625 1 95.06 416 ASN A N 1
ATOM 3358 C CA . ASN A 1 416 ? -7.562 13.461 9.203 1 95.06 416 ASN A CA 1
ATOM 3359 C C . ASN A 1 416 ? -7.656 14.742 8.383 1 95.06 416 ASN A C 1
ATOM 3361 O O . ASN A 1 416 ? -7.77 15.836 8.938 1 95.06 416 ASN A O 1
ATOM 3365 N N . GLN A 1 417 ? -7.512 14.695 7.098 1 97.94 417 GLN A N 1
ATOM 3366 C CA . GLN A 1 417 ? -7.445 15.859 6.223 1 97.94 417 GLN A CA 1
ATOM 3367 C C . GLN A 1 417 ? -8.836 16.297 5.77 1 97.94 417 GLN A C 1
ATOM 3369 O O . GLN A 1 417 ? -9.094 17.484 5.578 1 97.94 417 GLN A O 1
ATOM 3374 N N . LEU A 1 418 ? -9.734 15.32 5.715 1 98.12 418 LEU A N 1
ATOM 3375 C CA . LEU A 1 418 ? -10.984 15.539 4.992 1 98.12 418 LEU A CA 1
ATOM 3376 C C . LEU A 1 418 ? -12.18 15.484 5.941 1 98.12 418 LEU A C 1
ATOM 3378 O O . LEU A 1 418 ? -12.211 14.656 6.852 1 98.12 418 LEU A O 1
ATOM 3382 N N . ARG A 1 419 ? -13.133 16.391 5.699 1 97.44 419 ARG A N 1
ATOM 3383 C CA . ARG A 1 419 ? -14.367 16.328 6.469 1 97.44 419 ARG A CA 1
ATOM 3384 C C . ARG A 1 419 ? -15.047 14.969 6.316 1 97.44 419 ARG A C 1
ATOM 3386 O O . ARG A 1 419 ? -15.227 14.477 5.199 1 97.44 419 ARG A O 1
ATOM 3393 N N . PHE A 1 420 ? -15.445 14.414 7.367 1 98 420 PHE A N 1
ATOM 3394 C CA . PHE A 1 420 ? -15.977 13.055 7.402 1 98 420 PHE A CA 1
ATOM 3395 C C . PHE A 1 420 ? -17.484 13.055 7.152 1 98 420 PHE A C 1
ATOM 3397 O O . PHE A 1 420 ? -17.984 12.227 6.395 1 98 420 PHE A O 1
ATOM 3404 N N . THR A 1 421 ? -18.203 13.945 7.805 1 96.69 421 THR A N 1
ATOM 3405 C CA . THR A 1 421 ? -19.672 13.961 7.781 1 96.69 421 THR A CA 1
ATOM 3406 C C . THR A 1 421 ? -20.188 14.227 6.367 1 96.69 421 THR A C 1
ATOM 3408 O O . THR A 1 421 ? -19.609 15.023 5.629 1 96.69 421 THR A O 1
ATOM 3411 N N . ARG A 1 422 ? -21.297 13.562 6.09 1 94.5 422 ARG A N 1
ATOM 3412 C CA . ARG A 1 422 ? -21.953 13.75 4.801 1 94.5 422 ARG A CA 1
ATOM 3413 C C . ARG A 1 422 ? -22.531 15.148 4.684 1 94.5 422 ARG A C 1
ATOM 3415 O O . ARG A 1 422 ? -23.25 15.602 5.574 1 94.5 422 ARG A O 1
ATOM 3422 N N . VAL A 1 423 ? -22.141 15.82 3.699 1 94.81 423 VAL A N 1
ATOM 3423 C CA . VAL A 1 423 ? -22.688 17.141 3.4 1 94.81 423 VAL A CA 1
ATOM 3424 C C . VAL A 1 423 ? -23.094 17.219 1.93 1 94.81 423 VAL A C 1
ATOM 3426 O O . VAL A 1 423 ? -22.25 17.078 1.04 1 94.81 423 VAL A O 1
ATOM 3429 N N . GLU A 1 424 ? -24.344 17.391 1.731 1 93.31 424 GLU A N 1
ATOM 3430 C CA . GLU A 1 424 ? -24.906 17.422 0.38 1 93.31 424 GLU A CA 1
ATOM 3431 C C . GLU A 1 424 ? -25.703 18.703 0.14 1 93.31 424 GLU A C 1
ATOM 3433 O O . GLU A 1 424 ? -26.141 19.344 1.089 1 93.31 424 GLU A O 1
ATOM 3438 N N . THR A 1 425 ? -25.688 19.094 -1.059 1 91.56 425 THR A N 1
ATOM 3439 C CA . THR A 1 425 ? -26.562 20.188 -1.489 1 91.56 425 THR A CA 1
ATOM 3440 C C . THR A 1 425 ? -27.531 19.703 -2.574 1 91.56 425 THR A C 1
ATOM 3442 O O . THR A 1 425 ? -27.188 18.797 -3.35 1 91.56 425 THR A O 1
ATOM 3445 N N . THR A 1 426 ? -28.688 20.219 -2.559 1 87.94 426 THR A N 1
ATOM 3446 C CA . THR A 1 426 ? -29.688 19.891 -3.559 1 87.94 426 THR A CA 1
ATOM 3447 C C . THR A 1 426 ? -30.062 21.109 -4.391 1 87.94 426 THR A C 1
ATOM 3449 O O . THR A 1 426 ? -30.422 22.156 -3.846 1 87.94 426 THR A O 1
ATOM 3452 N N . SER A 1 427 ? -29.922 20.938 -5.68 1 87.44 427 SER A N 1
ATOM 3453 C CA . SER A 1 427 ? -30.312 22.016 -6.578 1 87.44 427 SER A CA 1
ATOM 3454 C C . SER A 1 427 ? -31.828 22.25 -6.508 1 87.44 427 SER A C 1
ATOM 3456 O O . SER A 1 427 ? -32.625 21.328 -6.629 1 87.44 427 SER A O 1
ATOM 3458 N N . ALA A 1 428 ? -32.156 23.547 -6.371 1 83.12 428 ALA A N 1
ATOM 3459 C CA . ALA A 1 428 ? -33.594 23.906 -6.328 1 83.12 428 ALA A CA 1
ATOM 3460 C C . ALA A 1 428 ? -34.219 23.781 -7.707 1 83.12 428 ALA A C 1
ATOM 3462 O O . ALA A 1 428 ? -35.438 23.578 -7.82 1 83.12 428 ALA A O 1
ATOM 3463 N N . ASP A 1 429 ? -33.375 23.906 -8.695 1 86.62 429 ASP A N 1
ATOM 3464 C CA . ASP A 1 429 ? -33.875 23.953 -10.07 1 86.62 429 ASP A CA 1
ATOM 3465 C C . ASP A 1 429 ? -34.281 22.562 -10.555 1 86.62 429 ASP A C 1
ATOM 3467 O O . ASP A 1 429 ? -35.344 22.375 -11.117 1 86.62 429 ASP A O 1
ATOM 3471 N N . ASP A 1 430 ? -33.375 21.484 -10.336 1 88.5 430 ASP A N 1
ATOM 3472 C CA . ASP A 1 430 ? -33.656 20.188 -10.953 1 88.5 430 ASP A CA 1
ATOM 3473 C C . ASP A 1 430 ? -33.562 19.062 -9.93 1 88.5 430 ASP A C 1
ATOM 3475 O O . ASP A 1 430 ? -33.719 17.891 -10.273 1 88.5 430 ASP A O 1
ATOM 3479 N N . GLY A 1 431 ? -33.188 19.406 -8.688 1 86.44 431 GLY A N 1
ATOM 3480 C CA . GLY A 1 431 ? -33.188 18.422 -7.625 1 86.44 431 GLY A CA 1
ATOM 3481 C C . GLY A 1 431 ? -31.906 17.609 -7.59 1 86.44 431 GLY A C 1
ATOM 3482 O O . GLY A 1 431 ? -31.781 16.672 -6.797 1 86.44 431 GLY A O 1
ATOM 3483 N N . THR A 1 432 ? -30.969 17.984 -8.328 1 88.62 432 THR A N 1
ATOM 3484 C CA . THR A 1 432 ? -29.719 17.25 -8.367 1 88.62 432 THR A CA 1
ATOM 3485 C C . THR A 1 432 ? -28.953 17.391 -7.047 1 88.62 432 THR A C 1
ATOM 3487 O O . THR A 1 432 ? -28.828 18.5 -6.527 1 88.62 432 THR A O 1
ATOM 3490 N N . VAL A 1 433 ? -28.562 16.234 -6.551 1 87.69 433 VAL A N 1
ATOM 3491 C CA . VAL A 1 433 ? -27.797 16.219 -5.309 1 87.69 433 VAL A CA 1
ATOM 3492 C C . VAL A 1 433 ? -26.297 16.281 -5.625 1 87.69 433 VAL A C 1
ATOM 3494 O O . VAL A 1 433 ? -25.812 15.531 -6.469 1 87.69 433 VAL A O 1
ATOM 3497 N N . SER A 1 434 ? -25.641 17.172 -4.977 1 92.62 434 SER A N 1
ATOM 3498 C CA . SER A 1 434 ? -24.203 17.344 -5.172 1 92.62 434 SER A CA 1
ATOM 3499 C C . SER A 1 434 ? -23.453 17.281 -3.846 1 92.62 434 SER A C 1
ATOM 3501 O O . SER A 1 434 ? -24.016 17.625 -2.801 1 92.62 434 SER A O 1
ATOM 3503 N N . PHE A 1 435 ? -22.344 16.766 -3.904 1 93.62 435 PHE A N 1
ATOM 3504 C CA . PHE A 1 435 ? -21.453 16.719 -2.754 1 93.62 435 PHE A CA 1
ATOM 3505 C C . PHE A 1 435 ? -20 16.766 -3.201 1 93.62 435 PHE A C 1
ATOM 3507 O O . PHE A 1 435 ? -19.703 16.609 -4.387 1 93.62 435 PHE A O 1
ATOM 3514 N N . SER A 1 436 ? -19.125 17.094 -2.273 1 94.12 436 SER A N 1
ATOM 3515 C CA . SER A 1 436 ? -17.703 17.172 -2.586 1 94.12 436 SER A CA 1
ATOM 3516 C C . SER A 1 436 ? -17.141 15.781 -2.887 1 94.12 436 SER A C 1
ATOM 3518 O O . SER A 1 436 ? -17.25 14.867 -2.068 1 94.12 436 SER A O 1
ATOM 3520 N N . LEU A 1 437 ? -16.469 15.672 -4.023 1 96.31 437 LEU A N 1
ATOM 3521 C CA . LEU A 1 437 ? -15.938 14.391 -4.465 1 96.31 437 LEU A CA 1
ATOM 3522 C C . LEU A 1 437 ? -14.531 14.156 -3.92 1 96.31 437 LEU A C 1
ATOM 3524 O O . LEU A 1 437 ? -14.031 13.031 -3.945 1 96.31 437 LEU A O 1
ATOM 3528 N N . ASP A 1 438 ? -13.875 15.195 -3.434 1 96.5 438 ASP A N 1
ATOM 3529 C CA . ASP A 1 438 ? -12.594 15.094 -2.746 1 96.5 438 ASP A CA 1
ATOM 3530 C C . ASP A 1 438 ? -12.773 15.133 -1.231 1 96.5 438 ASP A C 1
ATOM 3532 O O . ASP A 1 438 ? -12.172 15.961 -0.548 1 96.5 438 ASP A O 1
ATOM 3536 N N . SER A 1 439 ? -13.625 14.383 -0.697 1 96 439 SER A N 1
ATOM 3537 C CA . SER A 1 439 ? -13.969 14.172 0.704 1 96 439 SER A CA 1
ATOM 3538 C C . SER A 1 439 ? -14.43 12.734 0.947 1 96 439 SER A C 1
ATOM 3540 O O . SER A 1 439 ? -14.422 11.914 0.03 1 96 439 SER A O 1
ATOM 3542 N N . TRP A 1 440 ? -14.82 12.414 2.129 1 97.81 440 TRP A N 1
ATOM 3543 C CA . TRP A 1 440 ? -15.336 11.086 2.436 1 97.81 440 TRP A CA 1
ATOM 3544 C C . TRP A 1 440 ? -16.578 10.773 1.601 1 97.81 440 TRP A C 1
ATOM 3546 O O . TRP A 1 440 ? -16.859 9.609 1.319 1 97.81 440 TRP A O 1
ATOM 3556 N N . ASP A 1 441 ? -17.281 11.812 1.13 1 96.88 441 ASP A N 1
ATOM 3557 C CA . ASP A 1 441 ? -18.469 11.633 0.305 1 96.88 441 ASP A CA 1
ATOM 3558 C C . ASP A 1 441 ? -18.125 10.953 -1.016 1 96.88 441 ASP A C 1
ATOM 3560 O O . ASP A 1 441 ? -18.969 10.242 -1.588 1 96.88 441 ASP A O 1
ATOM 3564 N N . GLY A 1 442 ? -16.953 11.172 -1.508 1 97.69 442 GLY A N 1
ATOM 3565 C CA . GLY A 1 442 ? -16.5 10.516 -2.723 1 97.69 442 GLY A CA 1
ATOM 3566 C C . GLY A 1 442 ? -16.094 9.07 -2.504 1 97.69 442 GLY A C 1
ATOM 3567 O O . GLY A 1 442 ? -15.727 8.367 -3.451 1 97.69 442 GLY A O 1
ATOM 3568 N N . TYR A 1 443 ? -16.172 8.617 -1.301 1 98.12 443 TYR A N 1
ATOM 3569 C CA . TYR A 1 443 ? -15.82 7.273 -0.855 1 98.12 443 TYR A CA 1
ATOM 3570 C C . TYR A 1 443 ? -16.859 6.73 0.11 1 98.12 443 TYR A C 1
ATOM 3572 O O . TYR A 1 443 ? -16.531 6.281 1.209 1 98.12 443 TYR A O 1
ATOM 3580 N N . ARG A 1 444 ? -18.062 6.684 -0.341 1 97.19 444 ARG A N 1
ATOM 3581 C CA . ARG A 1 444 ? -19.234 6.453 0.501 1 97.19 444 ARG A CA 1
ATOM 3582 C C . ARG A 1 444 ? -19.172 5.078 1.158 1 97.19 444 ARG A C 1
ATOM 3584 O O . ARG A 1 444 ? -19.5 4.934 2.34 1 97.19 444 ARG A O 1
ATOM 3591 N N . ALA A 1 445 ? -18.828 4.047 0.428 1 97.62 445 ALA A N 1
ATOM 3592 C CA . ALA A 1 445 ? -18.719 2.719 1.021 1 97.62 445 ALA A CA 1
ATOM 3593 C C . ALA A 1 445 ? -17.719 2.709 2.17 1 97.62 445 ALA A C 1
ATOM 3595 O O . ALA A 1 445 ? -17.938 2.062 3.195 1 97.62 445 ALA A O 1
ATOM 3596 N N . HIS A 1 446 ? -16.609 3.375 1.971 1 98.06 446 HIS A N 1
ATOM 3597 C CA . HIS A 1 446 ? -15.602 3.488 3.021 1 98.06 446 HIS A CA 1
ATOM 3598 C C . HIS A 1 446 ? -16.156 4.234 4.23 1 98.06 446 HIS A C 1
ATOM 3600 O O . HIS A 1 446 ? -15.914 3.838 5.375 1 98.06 446 HIS A O 1
ATOM 3606 N N . GLN A 1 447 ? -16.797 5.328 4.02 1 98.06 447 GLN A N 1
ATOM 3607 C CA . GLN A 1 447 ? -17.453 6.078 5.09 1 98.06 447 GLN A CA 1
ATOM 3608 C C . GLN A 1 447 ? -18.406 5.191 5.883 1 98.06 447 GLN A C 1
ATOM 3610 O O . GLN A 1 447 ? -18.391 5.195 7.117 1 98.06 447 GLN A O 1
ATOM 3615 N N . ASN A 1 448 ? -19.156 4.418 5.18 1 97.69 448 ASN A N 1
ATOM 3616 C CA . ASN A 1 448 ? -20.125 3.518 5.809 1 97.69 448 ASN A CA 1
ATOM 3617 C C . ASN A 1 448 ? -19.422 2.43 6.617 1 97.69 448 ASN A C 1
ATOM 3619 O O . ASN A 1 448 ? -19.875 2.066 7.703 1 97.69 448 ASN A O 1
ATOM 3623 N N . ARG A 1 449 ? -18.297 1.896 6.129 1 97.12 449 ARG A N 1
ATOM 3624 C CA . ARG A 1 449 ? -17.547 0.886 6.875 1 97.12 449 ARG A CA 1
ATOM 3625 C C . ARG A 1 449 ? -17.047 1.444 8.203 1 97.12 449 ARG A C 1
ATOM 3627 O O . ARG A 1 449 ? -17.031 0.737 9.211 1 97.12 449 ARG A O 1
ATOM 3634 N N . THR A 1 450 ? -16.656 2.646 8.133 1 98.44 450 THR A N 1
ATOM 3635 C CA . THR A 1 450 ? -16.172 3.289 9.352 1 98.44 450 THR A CA 1
ATOM 3636 C C . THR A 1 450 ? -17.297 3.439 10.367 1 98.44 450 THR A C 1
ATOM 3638 O O . THR A 1 450 ? -17.141 3.066 11.531 1 98.44 450 THR A O 1
ATOM 3641 N N . LEU A 1 451 ? -18.406 3.959 9.93 1 98.31 451 LEU A N 1
ATOM 3642 C CA . LEU A 1 451 ? -19.547 4.125 10.805 1 98.31 451 LEU A CA 1
ATOM 3643 C C . LEU A 1 451 ? -20.062 2.775 11.305 1 98.31 451 LEU A C 1
ATOM 3645 O O . LEU A 1 451 ? -20.391 2.629 12.484 1 98.31 451 LEU A O 1
ATOM 3649 N N . LYS A 1 452 ? -20.094 1.847 10.391 1 97.62 452 LYS A N 1
ATOM 3650 C CA . LYS A 1 452 ? -20.531 0.507 10.773 1 97.62 452 LYS A CA 1
ATOM 3651 C C . LYS A 1 452 ? -19.688 -0.043 11.914 1 97.62 452 LYS A C 1
ATOM 3653 O O . LYS A 1 452 ? -20.203 -0.644 12.859 1 97.62 452 LYS A O 1
ATOM 3658 N N . HIS A 1 453 ? -18.406 0.104 11.797 1 98.06 453 HIS A N 1
ATOM 3659 C CA . HIS A 1 453 ? -17.516 -0.372 12.852 1 98.06 453 HIS A CA 1
ATOM 3660 C C . HIS A 1 453 ? -17.828 0.288 14.188 1 98.06 453 HIS A C 1
ATOM 3662 O O . HIS A 1 453 ? -17.891 -0.384 15.219 1 98.06 453 HIS A O 1
ATOM 3668 N N . LEU A 1 454 ? -18 1.552 14.188 1 98.62 454 LEU A N 1
ATOM 3669 C CA . LEU A 1 454 ? -18.281 2.285 15.422 1 98.62 454 LEU A CA 1
ATOM 3670 C C . LEU A 1 454 ? -19.609 1.854 16.016 1 98.62 454 LEU A C 1
ATOM 3672 O O . LEU A 1 454 ? -19.703 1.595 17.219 1 98.62 454 LEU A O 1
ATOM 3676 N N . PHE A 1 455 ? -20.656 1.783 15.234 1 98.06 455 PHE A N 1
ATOM 3677 C CA . PHE A 1 455 ? -22 1.437 15.703 1 98.06 455 PHE A CA 1
ATOM 3678 C C . PHE A 1 455 ? -22.047 -0.016 16.156 1 98.06 455 PHE A C 1
ATOM 3680 O O . PHE A 1 455 ? -22.562 -0.315 17.234 1 98.06 455 PHE A O 1
ATOM 3687 N N . ASP A 1 456 ? -21.469 -0.913 15.352 1 96.69 456 ASP A N 1
ATOM 3688 C CA . ASP A 1 456 ? -21.516 -2.338 15.664 1 96.69 456 ASP A CA 1
ATOM 3689 C C . ASP A 1 456 ? -20.781 -2.643 16.969 1 96.69 456 ASP A C 1
ATOM 3691 O O . ASP A 1 456 ? -21.141 -3.588 17.672 1 96.69 456 ASP A O 1
ATOM 3695 N N . ASN A 1 457 ? -19.781 -1.87 17.219 1 97.81 457 ASN A N 1
ATOM 3696 C CA . ASN A 1 457 ? -18.984 -2.143 18.406 1 97.81 457 ASN A CA 1
ATOM 3697 C C . ASN A 1 457 ? -19.297 -1.173 19.547 1 97.81 457 ASN A C 1
ATOM 3699 O O . ASN A 1 457 ? -18.594 -1.126 20.547 1 97.81 457 ASN A O 1
ATOM 3703 N N . ASN A 1 458 ? -20.281 -0.365 19.422 1 97.44 458 ASN A N 1
ATOM 3704 C CA . ASN A 1 458 ? -20.75 0.588 20.422 1 97.44 458 ASN A CA 1
ATOM 3705 C C . ASN A 1 458 ? -19.625 1.503 20.891 1 97.44 458 ASN A C 1
ATOM 3707 O O . ASN A 1 458 ? -19.391 1.633 22.094 1 97.44 458 ASN A O 1
ATOM 3711 N N . ILE A 1 459 ? -18.906 1.997 19.969 1 98.62 459 ILE A N 1
ATOM 3712 C CA . ILE A 1 459 ? -17.812 2.898 20.281 1 98.62 459 ILE A CA 1
ATOM 3713 C C . ILE A 1 459 ? -18.281 4.348 20.219 1 98.62 459 ILE A C 1
ATOM 3715 O O . ILE A 1 459 ? -18.531 4.871 19.125 1 98.62 459 ILE A O 1
ATOM 3719 N N . GLY A 1 460 ? -18.375 5.012 21.375 1 97.88 460 GLY A N 1
ATOM 3720 C CA . GLY A 1 460 ? -18.812 6.395 21.469 1 97.88 460 GLY A CA 1
ATOM 3721 C C . GLY A 1 460 ? -17.688 7.344 21.859 1 97.88 460 GLY A C 1
ATOM 3722 O O . GLY A 1 460 ? -16.516 6.961 21.859 1 97.88 460 GLY A O 1
ATOM 3723 N N . ASP A 1 461 ? -18.094 8.641 22.016 1 97.75 461 ASP A N 1
ATOM 3724 C CA . ASP A 1 461 ? -17.203 9.711 22.469 1 97.75 461 ASP A CA 1
ATOM 3725 C C . ASP A 1 461 ? -16.047 9.906 21.484 1 97.75 461 ASP A C 1
ATOM 3727 O O . ASP A 1 461 ? -14.898 10.07 21.906 1 97.75 461 ASP A O 1
ATOM 3731 N N . ASN A 1 462 ? -16.422 9.719 20.219 1 98.81 462 ASN A N 1
ATOM 3732 C CA . ASN A 1 462 ? -15.484 9.984 19.141 1 98.81 462 ASN A CA 1
ATOM 3733 C C . ASN A 1 462 ? -15.492 11.453 18.734 1 98.81 462 ASN A C 1
ATOM 3735 O O . ASN A 1 462 ? -16.547 12.086 18.688 1 98.81 462 ASN A O 1
ATOM 3739 N N . ILE A 1 463 ? -14.328 12.016 18.5 1 98.88 463 ILE A N 1
ATOM 3740 C CA . ILE A 1 463 ? -14.188 13.367 17.969 1 98.88 463 ILE A CA 1
ATOM 3741 C C . ILE A 1 463 ? -13.367 13.328 16.688 1 98.88 463 ILE A C 1
ATOM 3743 O O . ILE A 1 463 ? -12.148 13.133 16.734 1 98.88 463 ILE A O 1
ATOM 3747 N N . MET A 1 464 ? -14.016 13.5 15.602 1 98.81 464 MET A N 1
ATOM 3748 C CA . MET A 1 464 ? -13.328 13.648 14.32 1 98.81 464 MET A CA 1
ATOM 3749 C C . MET A 1 464 ? -12.867 15.086 14.117 1 98.81 464 MET A C 1
ATOM 3751 O O . MET A 1 464 ? -13.648 16.031 14.281 1 98.81 464 MET A O 1
ATOM 3755 N N . ILE A 1 465 ? -11.586 15.258 13.758 1 98.88 465 ILE A N 1
ATOM 3756 C CA . ILE A 1 465 ? -11.109 16.594 13.422 1 98.88 465 ILE A CA 1
ATOM 3757 C C . ILE A 1 465 ? -10.547 16.594 12 1 98.88 465 ILE A C 1
ATOM 3759 O O . ILE A 1 465 ? -9.945 15.609 11.562 1 98.88 465 ILE A O 1
ATOM 3763 N N . ALA A 1 466 ? -10.797 17.672 11.25 1 98.06 466 ALA A N 1
ATOM 3764 C CA . ALA A 1 466 ? -10.398 17.734 9.852 1 98.06 466 ALA A CA 1
ATOM 3765 C C . ALA A 1 466 ? -10.078 19.172 9.43 1 98.06 466 ALA A C 1
ATOM 3767 O O . ALA A 1 466 ? -10.43 20.125 10.133 1 98.06 466 ALA A O 1
ATOM 3768 N N . GLY A 1 467 ? -9.367 19.312 8.297 1 97.31 467 GLY A N 1
ATOM 3769 C CA . GLY A 1 467 ? -9.078 20.562 7.613 1 97.31 467 GLY A CA 1
ATOM 3770 C C . GLY A 1 467 ? -9.406 20.531 6.133 1 97.31 467 GLY A C 1
ATOM 3771 O O . GLY A 1 467 ? -10.508 20.125 5.75 1 97.31 467 GLY A O 1
ATOM 3772 N N . ASP A 1 468 ? -8.617 21 5.301 1 96.69 468 ASP A N 1
ATOM 3773 C CA . ASP A 1 468 ? -8.594 20.891 3.844 1 96.69 468 ASP A CA 1
ATOM 3774 C C . ASP A 1 468 ? -9.594 21.844 3.207 1 96.69 468 ASP A C 1
ATOM 3776 O O . ASP A 1 468 ? -9.289 22.5 2.205 1 96.69 468 ASP A O 1
ATOM 3780 N N . THR A 1 469 ? -10.828 22 3.752 1 97 469 THR A N 1
ATOM 3781 C CA . THR A 1 469 ? -11.93 22.688 3.084 1 97 469 THR A CA 1
ATOM 3782 C C . THR A 1 469 ? -11.844 24.203 3.309 1 97 469 THR A C 1
ATOM 3784 O O . THR A 1 469 ? -12.539 24.969 2.643 1 97 469 THR A O 1
ATOM 3787 N N . HIS A 1 470 ? -11.125 24.656 4.215 1 98.06 470 HIS A N 1
ATOM 3788 C CA . HIS A 1 470 ? -10.945 26.062 4.562 1 98.06 470 HIS A CA 1
ATOM 3789 C C . HIS A 1 470 ? -12.195 26.625 5.215 1 98.06 470 HIS A C 1
ATOM 3791 O O . HIS A 1 470 ? -12.453 27.828 5.133 1 98.06 470 HIS A O 1
ATOM 3797 N N . VAL A 1 471 ? -13.031 25.766 5.75 1 98.06 471 VAL A N 1
ATOM 3798 C CA . VAL A 1 471 ? -14.32 26.141 6.332 1 98.06 471 VAL A CA 1
ATOM 3799 C C . VAL A 1 471 ? -14.492 25.438 7.68 1 98.06 471 VAL A C 1
ATOM 3801 O O . VAL A 1 471 ? -14.07 24.297 7.855 1 98.06 471 VAL A O 1
ATOM 3804 N N . ASN A 1 472 ? -15.062 26.172 8.648 1 98.56 472 ASN A N 1
ATOM 3805 C CA . ASN A 1 472 ? -15.484 25.531 9.891 1 98.56 472 ASN A CA 1
ATOM 3806 C C . ASN A 1 472 ? -16.766 24.734 9.695 1 98.56 472 ASN A C 1
ATOM 3808 O O . ASN A 1 472 ? -17.781 25.281 9.258 1 98.56 472 ASN A O 1
ATOM 3812 N N . TRP A 1 473 ? -16.703 23.422 9.891 1 98.31 473 TRP A N 1
ATOM 3813 C CA . TRP A 1 473 ? -17.859 22.516 9.883 1 98.31 473 TRP A CA 1
ATOM 3814 C C . TRP A 1 473 ? -18 21.828 11.234 1 98.31 473 TRP A C 1
ATOM 3816 O O . TRP A 1 473 ? -17.094 21.125 11.68 1 98.31 473 TRP A O 1
ATOM 3826 N N . VAL A 1 474 ? -19.109 22.031 11.945 1 98.81 474 VAL A N 1
ATOM 3827 C CA . VAL A 1 474 ? -19.359 21.359 13.211 1 98.81 474 VAL A CA 1
ATOM 3828 C C . VAL A 1 474 ? -20.609 20.484 13.102 1 98.81 474 VAL A C 1
ATOM 3830 O O . VAL A 1 474 ? -21.672 20.969 12.734 1 98.81 474 VAL A O 1
ATOM 3833 N N . SER A 1 475 ? -20.438 19.172 13.422 1 98.62 475 SER A N 1
ATOM 3834 C CA . SER A 1 475 ? -21.531 18.219 13.227 1 98.62 475 SER A CA 1
ATOM 3835 C C . SER A 1 475 ? -21.562 17.172 14.336 1 98.62 475 SER A C 1
ATOM 3837 O O . SER A 1 475 ? -20.547 16.938 15 1 98.62 475 SER A O 1
ATOM 3839 N N . ASP A 1 476 ? -22.781 16.656 14.562 1 98.5 476 ASP A N 1
ATOM 3840 C CA . ASP A 1 476 ? -22.875 15.336 15.18 1 98.5 476 ASP A CA 1
ATOM 3841 C C . ASP A 1 476 ? -22.469 14.234 14.195 1 98.5 476 ASP A C 1
ATOM 3843 O O . ASP A 1 476 ? -22.625 14.398 12.984 1 98.5 476 ASP A O 1
ATOM 3847 N N . LEU A 1 477 ? -21.906 13.164 14.703 1 98.19 477 LEU A N 1
ATOM 3848 C CA . LEU A 1 477 ? -21.562 12.008 13.875 1 98.19 477 LEU A CA 1
ATOM 3849 C C . LEU A 1 477 ? -22.688 10.977 13.922 1 98.19 477 LEU A C 1
ATOM 3851 O O . LEU A 1 477 ? -22.719 10.125 14.812 1 98.19 477 LEU A O 1
ATOM 3855 N N . ALA A 1 478 ? -23.547 11.008 12.953 1 97.44 478 ALA A N 1
ATOM 3856 C CA . ALA A 1 478 ? -24.656 10.078 12.852 1 97.44 478 ALA A CA 1
ATOM 3857 C C . ALA A 1 478 ? -24.578 9.258 11.562 1 97.44 478 ALA A C 1
ATOM 3859 O O . ALA A 1 478 ? -23.844 9.625 10.633 1 97.44 478 ALA A O 1
ATOM 3860 N N . TRP A 1 479 ? -25.188 8.109 11.57 1 96.75 479 TRP A N 1
ATOM 3861 C CA . TRP A 1 479 ? -25.281 7.262 10.383 1 96.75 479 TRP A CA 1
ATOM 3862 C C . TRP A 1 479 ? -26.672 7.367 9.75 1 96.75 479 TRP A C 1
ATOM 3864 O O . TRP A 1 479 ? -27.469 6.426 9.82 1 96.75 479 TRP A O 1
ATOM 3874 N N . ILE A 1 480 ? -26.828 8.445 9.039 1 93 480 ILE A N 1
ATOM 3875 C CA . ILE A 1 480 ? -28.125 8.805 8.484 1 93 480 ILE A CA 1
ATOM 3876 C C . ILE A 1 480 ? -28.562 7.758 7.465 1 93 480 ILE A C 1
ATOM 3878 O O . ILE A 1 480 ? -27.781 7.383 6.578 1 93 480 ILE A O 1
ATOM 3882 N N . GLY A 1 481 ? -29.797 7.367 7.551 1 91.62 481 GLY A N 1
ATOM 3883 C CA . GLY A 1 481 ? -30.344 6.363 6.648 1 91.62 481 GLY A CA 1
ATOM 3884 C C . GLY A 1 481 ? -30.219 4.949 7.184 1 91.62 481 GLY A C 1
ATOM 3885 O O . GLY A 1 481 ? -30.953 4.055 6.762 1 91.62 481 GLY A O 1
ATOM 3886 N N . GLU A 1 482 ? -29.266 4.711 8.109 1 94.12 482 GLU A N 1
ATOM 3887 C CA . GLU A 1 482 ? -29.031 3.367 8.633 1 94.12 482 GLU A CA 1
ATOM 3888 C C . GLU A 1 482 ? -29.453 3.26 10.094 1 94.12 482 GLU A C 1
ATOM 3890 O O . GLU A 1 482 ? -29.844 2.186 10.555 1 94.12 482 GLU A O 1
ATOM 3895 N N . HIS A 1 483 ? -29.266 4.348 10.844 1 96 483 HIS A N 1
ATOM 3896 C CA . HIS A 1 483 ? -29.656 4.41 12.25 1 96 483 HIS A CA 1
ATOM 3897 C C . HIS A 1 483 ? -30.469 5.664 12.547 1 96 483 HIS A C 1
ATOM 3899 O O . HIS A 1 483 ? -30.359 6.664 11.836 1 96 483 HIS A O 1
ATOM 3905 N N . ASP A 1 484 ? -31.234 5.609 13.633 1 96.06 484 ASP A N 1
ATOM 3906 C CA . ASP A 1 484 ? -32.031 6.766 14.031 1 96.06 484 ASP A CA 1
ATOM 3907 C C . ASP A 1 484 ? -31.141 7.887 14.57 1 96.06 484 ASP A C 1
ATOM 3909 O O . ASP A 1 484 ? -30.125 7.621 15.211 1 96.06 484 ASP A O 1
ATOM 3913 N N . TYR A 1 485 ? -31.547 9.062 14.234 1 97.25 485 TYR A N 1
ATOM 3914 C CA . TYR A 1 485 ? -30.891 10.273 14.719 1 97.25 485 TYR A CA 1
ATOM 3915 C C . TYR A 1 485 ? -31.906 11.352 15.031 1 97.25 485 TYR A C 1
ATOM 3917 O O . TYR A 1 485 ? -32.781 11.664 14.203 1 97.25 485 TYR A O 1
ATOM 3925 N N . ASP A 1 486 ? -31.828 11.875 16.266 1 97.19 486 ASP A N 1
ATOM 3926 C CA . ASP A 1 486 ? -32.688 12.977 16.672 1 97.19 486 ASP A CA 1
ATOM 3927 C C . ASP A 1 486 ? -31.969 14.32 16.562 1 97.19 486 ASP A C 1
ATOM 3929 O O . ASP A 1 486 ? -31.141 14.656 17.406 1 97.19 486 ASP A O 1
ATOM 3933 N N . GLU A 1 487 ? -32.344 15.094 15.57 1 93.25 487 GLU A N 1
ATOM 3934 C CA . GLU A 1 487 ? -31.641 16.359 15.312 1 93.25 487 GLU A CA 1
ATOM 3935 C C . GLU A 1 487 ? -31.859 17.344 16.453 1 93.25 487 GLU A C 1
ATOM 3937 O O . GLU A 1 487 ? -31.062 18.25 16.656 1 93.25 487 GLU A O 1
ATOM 3942 N N . ARG A 1 488 ? -33 17.203 17.359 1 93.94 488 ARG A N 1
ATOM 3943 C CA . ARG A 1 488 ? -33.281 18.125 18.453 1 93.94 488 ARG A CA 1
ATOM 3944 C C . ARG A 1 488 ? -32.438 17.828 19.672 1 93.94 488 ARG A C 1
ATOM 3946 O O . ARG A 1 488 ? -32.031 18.734 20.391 1 93.94 488 ARG A O 1
ATOM 3953 N N . THR A 1 489 ? -31.953 16.562 19.781 1 96.5 489 THR A N 1
ATOM 3954 C CA . THR A 1 489 ? -31.25 16.188 21 1 96.5 489 THR A CA 1
ATOM 3955 C C . THR A 1 489 ? -29.828 15.703 20.672 1 96.5 489 THR A C 1
ATOM 3957 O O . THR A 1 489 ? -28.969 15.703 21.547 1 96.5 489 THR A O 1
ATOM 3960 N N . GLY A 1 490 ? -29.672 15.266 19.531 1 97.31 490 GLY A N 1
ATOM 3961 C CA . GLY A 1 490 ? -28.406 14.672 19.156 1 97.31 490 GLY A CA 1
ATOM 3962 C C . GLY A 1 490 ? -28.344 13.18 19.406 1 97.31 490 GLY A C 1
ATOM 3963 O O . GLY A 1 490 ? -27.344 12.523 19.078 1 97.31 490 GLY A O 1
ATOM 3964 N N . ALA A 1 491 ? -29.375 12.578 19.922 1 97.31 491 ALA A N 1
ATOM 3965 C CA . ALA A 1 491 ? -29.422 11.148 20.219 1 97.31 491 ALA A CA 1
ATOM 3966 C C . ALA A 1 491 ? -29.219 10.312 18.953 1 97.31 491 ALA A C 1
ATOM 3968 O O . ALA A 1 491 ? -29.766 10.648 17.891 1 97.31 491 ALA A O 1
ATOM 3969 N N . GLY A 1 492 ? -28.484 9.273 19.094 1 97.31 492 GLY A N 1
ATOM 3970 C CA . GLY A 1 492 ? -28.203 8.414 17.953 1 97.31 492 GLY A CA 1
ATOM 3971 C C . GLY A 1 492 ? -26.844 8.664 17.344 1 97.31 492 GLY A C 1
ATOM 3972 O O . GLY A 1 492 ? -26.453 7.988 16.391 1 97.31 492 GLY A O 1
ATOM 3973 N N . SER A 1 493 ? -26.125 9.602 17.875 1 98.12 493 SER A N 1
ATOM 3974 C CA . SER A 1 493 ? -24.781 9.914 17.406 1 98.12 493 SER A CA 1
ATOM 3975 C C . SER A 1 493 ? -23.734 9.07 18.125 1 98.12 493 SER A C 1
ATOM 3977 O O . SER A 1 493 ? -23.953 8.625 19.266 1 98.12 493 SER A O 1
ATOM 3979 N N . VAL A 1 494 ? -22.625 8.891 17.438 1 98.5 494 VAL A N 1
ATOM 3980 C CA . VAL A 1 494 ? -21.531 8.156 18.078 1 98.5 494 VAL A CA 1
ATOM 3981 C C . VAL A 1 494 ? -20.359 9.109 18.344 1 98.5 494 VAL A C 1
ATOM 3983 O O . VAL A 1 494 ? -19.281 8.672 18.75 1 98.5 494 VAL A O 1
ATOM 3986 N N . GLY A 1 495 ? -20.547 10.367 18.125 1 98.69 495 GLY A N 1
ATOM 3987 C CA . GLY A 1 495 ? -19.531 11.383 18.344 1 98.69 495 GLY A CA 1
ATOM 3988 C C . GLY A 1 495 ? -19.844 12.703 17.672 1 98.69 495 GLY A C 1
ATOM 3989 O O . GLY A 1 495 ? -21.016 13.016 17.422 1 98.69 495 GLY A O 1
ATOM 3990 N N . VAL A 1 496 ? -18.781 13.516 17.516 1 98.88 496 VAL A N 1
ATOM 3991 C CA . VAL A 1 496 ? -18.922 14.828 16.891 1 98.88 496 VAL A CA 1
ATOM 3992 C C . VAL A 1 496 ? -17.766 15.047 15.906 1 98.88 496 VAL A C 1
ATOM 3994 O O . VAL A 1 496 ? -16.781 14.305 15.922 1 98.88 496 VAL A O 1
ATOM 3997 N N . GLU A 1 497 ? -17.938 15.93 15.008 1 98.81 497 GLU A N 1
ATOM 3998 C CA . GLU A 1 497 ? -16.859 16.375 14.133 1 98.81 497 GLU A CA 1
ATOM 3999 C C . GLU A 1 497 ? -16.609 17.875 14.273 1 98.81 497 GLU A C 1
ATOM 4001 O O . GLU A 1 497 ? -17.547 18.672 14.258 1 98.81 497 GLU A O 1
ATOM 4006 N N . PHE A 1 498 ? -15.375 18.203 14.453 1 98.88 498 PHE A N 1
ATOM 4007 C CA . PHE A 1 498 ? -14.891 19.578 14.406 1 98.88 498 PHE A CA 1
ATOM 4008 C C . PHE A 1 498 ? -13.906 19.766 13.258 1 98.88 498 PHE A C 1
ATOM 4010 O O . PHE A 1 498 ? -12.711 19.469 13.406 1 98.88 498 PHE A O 1
ATOM 4017 N N . ALA A 1 499 ? -14.328 20.266 12.141 1 98.56 499 ALA A N 1
ATOM 4018 C CA . ALA A 1 499 ? -13.453 20.672 11.047 1 98.56 499 ALA A CA 1
ATOM 4019 C C . ALA A 1 499 ? -13.156 22.172 11.102 1 98.56 499 ALA A C 1
ATOM 4021 O O . ALA A 1 499 ? -14.039 22.969 11.406 1 98.56 499 ALA A O 1
ATOM 4022 N N . GLY A 1 500 ? -11.953 22.484 10.859 1 98.12 500 GLY A N 1
ATOM 4023 C CA . GLY A 1 500 ? -11.539 23.859 11.055 1 98.12 500 GLY A CA 1
ATOM 4024 C C . GLY A 1 500 ? -11.266 24.594 9.75 1 98.12 500 GLY A C 1
ATOM 4025 O O . GLY A 1 500 ? -11.008 23.969 8.727 1 98.12 500 GLY A O 1
ATOM 4026 N N . THR A 1 501 ? -11.359 25.906 9.828 1 98.31 501 THR A N 1
ATOM 4027 C CA . THR A 1 501 ? -11.008 26.781 8.711 1 98.31 501 THR A CA 1
ATOM 4028 C C . THR A 1 501 ? -9.5 26.766 8.484 1 98.31 501 THR A C 1
ATOM 4030 O O . THR A 1 501 ? -8.781 25.938 9.031 1 98.31 501 THR A O 1
ATOM 4033 N N . ALA A 1 502 ? -9.055 27.641 7.551 1 98.69 502 ALA A N 1
ATOM 4034 C CA . ALA A 1 502 ? -7.648 27.719 7.16 1 98.69 502 ALA A CA 1
ATOM 4035 C C . ALA A 1 502 ? -6.918 28.797 7.957 1 98.69 502 ALA A C 1
ATOM 4037 O O . ALA A 1 502 ? -7.516 29.797 8.359 1 98.69 502 ALA A O 1
ATOM 4038 N N . VAL A 1 503 ? -5.645 28.594 8.117 1 98.81 503 VAL A N 1
ATOM 4039 C CA . VAL A 1 503 ? -4.773 29.625 8.695 1 98.81 503 VAL A CA 1
ATOM 4040 C C . VAL A 1 503 ? -4.781 30.859 7.82 1 98.81 503 VAL A C 1
ATOM 4042 O O . VAL A 1 503 ? -4.895 31.984 8.32 1 98.81 503 VAL A O 1
ATOM 4045 N N . SER A 1 504 ? -4.672 30.609 6.465 1 98.31 504 SER A N 1
ATOM 4046 C CA . SER A 1 504 ? -4.602 31.781 5.617 1 98.31 504 SER A CA 1
ATOM 4047 C C . SER A 1 504 ? -5.168 31.5 4.23 1 98.31 504 SER A C 1
ATOM 4049 O O . SER A 1 504 ? -5.27 32.406 3.4 1 98.31 504 SER A O 1
ATOM 4051 N N . SER A 1 505 ? -5.523 30.234 3.91 1 97.12 505 SER A N 1
ATOM 4052 C CA . SER A 1 505 ? -6.105 29.922 2.609 1 97.12 505 SER A CA 1
ATOM 4053 C C . SER A 1 505 ? -7.516 30.484 2.479 1 97.12 505 SER A C 1
ATOM 4055 O O . SER A 1 505 ? -8.219 30.656 3.479 1 97.12 505 SER A O 1
ATOM 4057 N N . THR A 1 506 ? -7.988 30.688 1.282 1 94.38 506 THR A N 1
ATOM 4058 C CA . THR A 1 506 ? -9.273 31.344 1.047 1 94.38 506 THR A CA 1
ATOM 4059 C C . THR A 1 506 ? -10.43 30.422 1.427 1 94.38 506 THR A C 1
ATOM 4061 O O . THR A 1 506 ? -10.25 29.219 1.554 1 94.38 506 THR A O 1
ATOM 4064 N N . GLY A 1 507 ? -11.547 31.047 1.685 1 93.69 507 GLY A N 1
ATOM 4065 C CA . GLY A 1 507 ? -12.75 30.328 2.062 1 93.69 507 GLY A CA 1
ATOM 4066 C C . GLY A 1 507 ? -13.984 30.781 1.301 1 93.69 507 GLY A C 1
ATOM 4067 O O . GLY A 1 507 ? -13.914 31.031 0.097 1 93.69 507 GLY A O 1
ATOM 4068 N N . PHE A 1 508 ? -15.07 30.812 2.066 1 91.81 508 PHE A N 1
ATOM 4069 C CA . PHE A 1 508 ? -16.344 31.172 1.458 1 91.81 508 PHE A CA 1
ATOM 4070 C C . PHE A 1 508 ? -16.391 32.656 1.153 1 91.81 508 PHE A C 1
ATOM 4072 O O . PHE A 1 508 ? -16.031 33.5 1.998 1 91.81 508 PHE A O 1
ATOM 4079 N N . GLY A 1 509 ? -16.891 33 0.009 1 85.06 509 GLY A N 1
ATOM 4080 C CA . GLY A 1 509 ? -17.312 34.344 -0.34 1 85.06 509 GLY A CA 1
ATOM 4081 C C . GLY A 1 509 ? -16.203 35.344 -0.248 1 85.06 509 GLY A C 1
ATOM 4082 O O . GLY A 1 509 ? -15.047 35 -0.021 1 85.06 509 GLY A O 1
ATOM 4083 N N . GLY A 1 510 ? -16.672 36.656 -0.552 1 87.56 510 GLY A N 1
ATOM 4084 C CA . GLY A 1 510 ? -15.773 37.812 -0.46 1 87.56 510 GLY A CA 1
ATOM 4085 C C . GLY A 1 510 ? -16.109 38.75 0.687 1 87.56 510 GLY A C 1
ATOM 4086 O O . GLY A 1 510 ? -15.281 39.562 1.086 1 87.56 510 GLY A O 1
ATOM 4087 N N . THR A 1 511 ? -17.328 38.562 1.248 1 93.56 511 THR A N 1
ATOM 4088 C CA . THR A 1 511 ? -17.797 39.312 2.406 1 93.56 511 THR A CA 1
ATOM 4089 C C . THR A 1 511 ? -18.406 38.375 3.447 1 93.56 511 THR A C 1
ATOM 4091 O O . THR A 1 511 ? -18.688 37.188 3.152 1 93.56 511 THR A O 1
ATOM 4094 N N . ILE A 1 512 ? -18.547 38.938 4.633 1 95.12 512 ILE A N 1
ATOM 4095 C CA . ILE A 1 512 ? -19.156 38.156 5.699 1 95.12 512 ILE A CA 1
ATOM 4096 C C . ILE A 1 512 ? -20.562 37.719 5.266 1 95.12 512 ILE A C 1
ATOM 4098 O O . ILE A 1 512 ? -20.922 36.562 5.434 1 95.12 512 ILE A O 1
ATOM 4102 N N . SER A 1 513 ? -21.297 38.625 4.676 1 95.25 513 SER A N 1
ATOM 4103 C CA . SER A 1 513 ? -22.672 38.344 4.27 1 95.25 513 SER A CA 1
ATOM 4104 C C . SER A 1 513 ? -22.719 37.25 3.213 1 95.25 513 SER A C 1
ATOM 4106 O O . SER A 1 513 ? -23.547 36.312 3.297 1 95.25 513 SER A O 1
ATOM 4108 N N . SER A 1 514 ? -21.922 37.344 2.172 1 96.31 514 SER A N 1
ATOM 4109 C CA . SER A 1 514 ? -21.922 36.344 1.109 1 96.31 514 SER A CA 1
ATOM 4110 C C . SER A 1 514 ? -21.469 34.969 1.627 1 96.31 514 SER A C 1
ATOM 4112 O O . SER A 1 514 ? -21.938 33.938 1.174 1 96.31 514 SER A O 1
ATOM 4114 N N . ALA A 1 515 ? -20.484 35 2.479 1 97.38 515 ALA A N 1
ATOM 4115 C CA . ALA A 1 515 ? -20.031 33.75 3.092 1 97.38 515 ALA A CA 1
ATOM 4116 C C . ALA A 1 515 ? -21.156 33.094 3.885 1 97.38 515 ALA A C 1
ATOM 4118 O O . ALA A 1 515 ? -21.297 31.875 3.869 1 97.38 515 ALA A O 1
ATOM 4119 N N . GLU A 1 516 ? -21.922 33.906 4.586 1 97.31 516 GLU A N 1
ATOM 4120 C CA . GLU A 1 516 ? -23.031 33.375 5.379 1 97.31 516 GLU A CA 1
ATOM 4121 C C . GLU A 1 516 ? -24.141 32.812 4.484 1 97.31 516 GLU A C 1
ATOM 4123 O O . GLU A 1 516 ? -24.797 31.844 4.836 1 97.31 516 GLU A O 1
ATOM 4128 N N . GLU A 1 517 ? -24.359 33.438 3.385 1 96.19 517 GLU A N 1
ATOM 4129 C CA . GLU A 1 517 ? -25.312 32.938 2.412 1 96.19 517 GLU A CA 1
ATOM 4130 C C . GLU A 1 517 ? -24.875 31.547 1.908 1 96.19 517 GLU A C 1
ATOM 4132 O O . GLU A 1 517 ? -25.703 30.641 1.78 1 96.19 517 GLU A O 1
ATOM 4137 N N . GLU A 1 518 ? -23.594 31.484 1.597 1 95.56 518 GLU A N 1
ATOM 4138 C CA . GLU A 1 518 ? -23.062 30.188 1.165 1 95.56 518 GLU A CA 1
ATOM 4139 C C . GLU A 1 518 ? -23.203 29.141 2.262 1 95.56 518 GLU A C 1
ATOM 4141 O O . GLU A 1 518 ? -23.594 28 1.99 1 95.56 518 GLU A O 1
ATOM 4146 N N . ALA A 1 519 ? -22.891 29.484 3.439 1 97.06 519 ALA A N 1
ATOM 4147 C CA . ALA A 1 519 ? -23.031 28.578 4.578 1 97.06 519 ALA A CA 1
ATOM 4148 C C . ALA A 1 519 ? -24.469 28.125 4.742 1 97.06 519 ALA A C 1
ATOM 4150 O O . ALA A 1 519 ? -24.734 26.953 5.043 1 97.06 519 ALA A O 1
ATOM 4151 N N . ALA A 1 520 ? -25.375 29 4.59 1 95.5 520 ALA A N 1
ATOM 4152 C CA . ALA A 1 520 ? -26.797 28.703 4.738 1 95.5 520 ALA A CA 1
ATOM 4153 C C . ALA A 1 520 ? -27.266 27.734 3.668 1 95.5 520 ALA A C 1
ATOM 4155 O O . ALA A 1 520 ? -28.297 27.078 3.83 1 95.5 520 ALA A O 1
ATOM 4156 N N . GLY A 1 521 ? -26.516 27.609 2.604 1 93.44 521 GLY A N 1
ATOM 4157 C CA . GLY A 1 521 ? -26.828 26.688 1.537 1 93.44 521 GLY A CA 1
ATOM 4158 C C . GLY A 1 521 ? -26.781 25.234 1.978 1 93.44 521 GLY A C 1
ATOM 4159 O O . GLY A 1 521 ? -27.297 24.344 1.29 1 93.44 521 GLY A O 1
ATOM 4160 N N . TYR A 1 522 ? -26.234 24.984 3.129 1 95.44 522 TYR A N 1
ATOM 4161 C CA . TYR A 1 522 ? -26.078 23.625 3.613 1 95.44 522 TYR A CA 1
ATOM 4162 C C . TYR A 1 522 ? -27.094 23.312 4.707 1 95.44 522 TYR A C 1
ATOM 4164 O O . TYR A 1 522 ? -26.984 22.297 5.398 1 95.44 522 TYR A O 1
ATOM 4172 N N . LYS A 1 523 ? -28.094 24.078 4.891 1 93.5 523 LYS A N 1
ATOM 4173 C CA . LYS A 1 523 ? -29.031 24.031 6.012 1 93.5 523 LYS A CA 1
ATOM 4174 C C . LYS A 1 523 ? -29.828 22.734 6.02 1 93.5 523 LYS A C 1
ATOM 4176 O O . LYS A 1 523 ? -30.344 22.328 7.059 1 93.5 523 LYS A O 1
ATOM 4181 N N . GLU A 1 524 ? -29.891 21.984 4.898 1 93 524 GLU A N 1
ATOM 4182 C CA . GLU A 1 524 ? -30.719 20.797 4.824 1 93 524 GLU A CA 1
ATOM 4183 C C . GLU A 1 524 ? -30.016 19.594 5.434 1 93 524 GLU A C 1
ATOM 4185 O O . GLU A 1 524 ? -30.656 18.547 5.668 1 93 524 GLU A O 1
ATOM 4190 N N . ASN A 1 525 ? -28.75 19.703 5.691 1 95.88 525 ASN A N 1
ATOM 4191 C CA . ASN A 1 525 ? -28.016 18.609 6.332 1 95.88 525 ASN A CA 1
ATOM 4192 C C . ASN A 1 525 ? -28.297 18.562 7.832 1 95.88 525 ASN A C 1
ATOM 4194 O O . ASN A 1 525 ? -27.734 19.328 8.602 1 95.88 525 ASN A O 1
ATOM 4198 N N . LYS A 1 526 ? -28.938 17.562 8.281 1 91.88 526 LYS A N 1
ATOM 4199 C CA . LYS A 1 526 ? -29.516 17.5 9.625 1 91.88 526 LYS A CA 1
ATOM 4200 C C . LYS A 1 526 ? -28.422 17.422 10.688 1 91.88 526 LYS A C 1
ATOM 4202 O O . LYS A 1 526 ? -28.594 17.922 11.797 1 91.88 526 LYS A O 1
ATOM 4207 N N . GLU A 1 527 ? -27.391 16.797 10.43 1 95.75 527 GLU A N 1
ATOM 4208 C CA . GLU A 1 527 ? -26.359 16.578 11.438 1 95.75 527 GLU A CA 1
ATOM 4209 C C . GLU A 1 527 ? -25.344 17.734 11.453 1 95.75 527 GLU A C 1
ATOM 4211 O O . GLU A 1 527 ? -24.5 17.812 12.359 1 95.75 527 GLU A O 1
ATOM 4216 N N . LEU A 1 528 ? -25.391 18.609 10.445 1 97.62 528 LEU A N 1
ATOM 4217 C CA . LEU A 1 528 ? -24.516 19.781 10.375 1 97.62 528 LEU A CA 1
ATOM 4218 C C . LEU A 1 528 ? -25.109 20.938 11.164 1 97.62 528 LEU A C 1
ATOM 4220 O O . LEU A 1 528 ? -26.156 21.484 10.789 1 97.62 528 LEU A O 1
ATOM 4224 N N . LEU A 1 529 ? -24.422 21.375 12.195 1 98.5 529 LEU A N 1
ATOM 4225 C CA . LEU A 1 529 ? -25.062 22.266 13.156 1 98.5 529 LEU A CA 1
ATOM 4226 C C . LEU A 1 529 ? -24.5 23.688 13.047 1 98.5 529 LEU A C 1
ATOM 4228 O O . LEU A 1 529 ? -25.172 24.656 13.406 1 98.5 529 LEU A O 1
ATOM 4232 N N . TRP A 1 530 ? -23.297 23.812 12.633 1 98.62 530 TRP A N 1
ATOM 4233 C CA . TRP A 1 530 ? -22.703 25.125 12.414 1 98.62 530 TRP A CA 1
ATOM 4234 C C . TRP A 1 530 ? -21.703 25.094 11.258 1 98.62 530 TRP A C 1
ATOM 4236 O O . TRP A 1 530 ? -20.938 24.156 11.133 1 98.62 530 TRP A O 1
ATOM 4246 N N . THR A 1 531 ? -21.812 26.125 10.352 1 98.38 531 THR A N 1
ATOM 4247 C CA . THR A 1 531 ? -20.906 26.312 9.227 1 98.38 531 THR A CA 1
ATOM 4248 C C . THR A 1 531 ? -20.453 27.766 9.141 1 98.38 531 THR A C 1
ATOM 4250 O O . THR A 1 531 ? -21.281 28.672 9.164 1 98.38 531 THR A O 1
ATOM 4253 N N . GLU A 1 532 ? -19.188 28 9.078 1 98.38 532 GLU A N 1
ATOM 4254 C CA . GLU A 1 532 ? -18.609 29.328 8.945 1 98.38 532 GLU A CA 1
ATOM 4255 C C . GLU A 1 532 ? -17.391 29.328 8.039 1 98.38 532 GLU A C 1
ATOM 4257 O O . GLU A 1 532 ? -16.422 28.609 8.305 1 98.38 532 GLU A O 1
ATOM 4262 N N . GLY A 1 533 ? -17.375 30.078 6.926 1 97.94 533 GLY A N 1
ATOM 4263 C CA . GLY A 1 533 ? -16.312 29.938 5.949 1 97.94 533 GLY A CA 1
ATOM 4264 C C . GLY A 1 533 ? -15.633 31.25 5.598 1 97.94 533 GLY A C 1
ATOM 4265 O O . GLY A 1 533 ? -14.812 31.297 4.684 1 97.94 533 GLY A O 1
ATOM 4266 N N . TYR A 1 534 ? -15.969 32.344 6.301 1 97.62 534 TYR A N 1
ATOM 4267 C CA . TYR A 1 534 ? -15.391 33.625 5.957 1 97.62 534 TYR A CA 1
ATOM 4268 C C . TYR A 1 534 ? -14.039 33.812 6.645 1 97.62 534 TYR A C 1
ATOM 4270 O O . TYR A 1 534 ? -13.055 34.188 6.004 1 97.62 534 TYR A O 1
ATOM 4278 N N . TYR A 1 535 ? -13.984 33.594 7.918 1 97.75 535 TYR A N 1
ATOM 4279 C CA . TYR A 1 535 ? -12.805 33.938 8.703 1 97.75 535 TYR A CA 1
ATOM 4280 C C . TYR A 1 535 ? -11.734 32.875 8.57 1 97.75 535 TYR A C 1
ATOM 4282 O O . TYR A 1 535 ? -12.047 31.688 8.438 1 97.75 535 TYR A O 1
ATOM 4290 N N . ARG A 1 536 ? -10.484 33.281 8.531 1 98.31 536 ARG A N 1
ATOM 4291 C CA . ARG A 1 536 ? -9.312 32.438 8.742 1 98.31 536 ARG A CA 1
ATOM 4292 C C . ARG A 1 536 ? -9.008 32.281 10.234 1 98.31 536 ARG A C 1
ATOM 4294 O O . ARG A 1 536 ? -9.406 33.125 11.039 1 98.31 536 ARG A O 1
ATOM 4301 N N . GLY A 1 537 ? -8.359 31.172 10.586 1 98.69 537 GLY A N 1
ATOM 4302 C CA . GLY A 1 537 ? -8.141 30.984 12.008 1 98.69 537 GLY A CA 1
ATOM 4303 C C . GLY A 1 537 ? -7.793 29.562 12.375 1 98.69 537 GLY A C 1
ATOM 4304 O O . GLY A 1 537 ? -7.004 28.906 11.68 1 98.69 537 GLY A O 1
ATOM 4305 N N . TYR A 1 538 ? -8.227 29.141 13.562 1 98.81 538 TYR A N 1
ATOM 4306 C CA . TYR A 1 538 ? -7.977 27.844 14.172 1 98.81 538 TYR A CA 1
ATOM 4307 C C . TYR A 1 538 ? -8.977 27.562 15.289 1 98.81 538 TYR A C 1
ATOM 4309 O O . TYR A 1 538 ? -9.898 28.344 15.516 1 98.81 538 TYR A O 1
ATOM 4317 N N . TYR A 1 539 ? -8.922 26.438 15.891 1 98.81 539 TYR A N 1
ATOM 4318 C CA . TYR A 1 539 ? -9.688 26.203 17.109 1 98.81 539 TYR A CA 1
ATOM 4319 C C . TYR A 1 539 ? -8.859 25.422 18.125 1 98.81 539 TYR A C 1
ATOM 4321 O O . TYR A 1 539 ? -7.82 24.859 17.797 1 98.81 539 TYR A O 1
ATOM 4329 N N . GLU A 1 540 ? -9.266 25.547 19.391 1 98.88 540 GLU A N 1
ATOM 4330 C CA . GLU A 1 540 ? -8.688 24.797 20.5 1 98.88 540 GLU A CA 1
ATOM 4331 C C . GLU A 1 540 ? -9.641 23.703 20.984 1 98.88 540 GLU A C 1
ATOM 4333 O O . GLU A 1 540 ? -10.852 23.906 21.031 1 98.88 540 GLU A O 1
ATOM 4338 N N . LEU A 1 541 ? -9.102 22.578 21.188 1 98.88 541 LEU A N 1
ATOM 4339 C CA . LEU A 1 541 ? -9.836 21.453 21.766 1 98.88 541 LEU A CA 1
ATOM 4340 C C . LEU A 1 541 ? -9.344 21.172 23.188 1 98.88 541 LEU A C 1
ATOM 4342 O O . LEU A 1 541 ? -8.219 20.703 23.375 1 98.88 541 LEU A O 1
ATOM 4346 N N . HIS A 1 542 ? -10.156 21.516 24.203 1 98.81 542 HIS A N 1
ATOM 4347 C CA . HIS A 1 542 ? -9.875 21.234 25.609 1 98.81 542 HIS A CA 1
ATOM 4348 C C . HIS A 1 542 ? -10.578 19.969 26.078 1 98.81 542 HIS A C 1
ATOM 4350 O O . HIS A 1 542 ? -11.805 19.938 26.172 1 98.81 542 HIS A O 1
ATOM 4356 N N . LEU A 1 543 ? -9.797 18.969 26.344 1 98.88 543 LEU A N 1
ATOM 4357 C CA . LEU A 1 543 ? -10.359 17.688 26.734 1 98.88 543 LEU A CA 1
ATOM 4358 C C . LEU A 1 543 ? -10.195 17.453 28.234 1 98.88 543 LEU A C 1
ATOM 4360 O O . LEU A 1 543 ? -9.078 17.531 28.75 1 98.88 543 LEU A O 1
ATOM 4364 N N . ARG A 1 544 ? -11.203 17.203 28.906 1 98.75 544 ARG A N 1
ATOM 4365 C CA . ARG A 1 544 ? -11.266 16.812 30.312 1 98.75 544 ARG A CA 1
ATOM 4366 C C . ARG A 1 544 ? -12 15.484 30.469 1 98.75 544 ARG A C 1
ATOM 4368 O O . ARG A 1 544 ? -12.492 14.922 29.5 1 98.75 544 ARG A O 1
ATOM 4375 N N . ARG A 1 545 ? -11.977 15.008 31.688 1 98.31 545 ARG A N 1
ATOM 4376 C CA . ARG A 1 545 ? -12.547 13.68 31.938 1 98.31 545 ARG A CA 1
ATOM 4377 C C . ARG A 1 545 ? -14.055 13.688 31.75 1 98.31 545 ARG A C 1
ATOM 4379 O O . ARG A 1 545 ? -14.641 12.703 31.297 1 98.31 545 ARG A O 1
ATOM 4386 N N . ASP A 1 546 ? -14.688 14.789 31.969 1 98.31 546 ASP A N 1
ATOM 4387 C CA . ASP A 1 546 ? -16.141 14.812 31.984 1 98.31 546 ASP A CA 1
ATOM 4388 C C . ASP A 1 546 ? -16.703 15.539 30.766 1 98.31 546 ASP A C 1
ATOM 4390 O O . ASP A 1 546 ? -17.875 15.391 30.438 1 98.31 546 ASP A O 1
ATOM 4394 N N . GLU A 1 547 ? -15.875 16.344 30.109 1 98.31 547 GLU A N 1
ATOM 4395 C CA . GLU A 1 547 ? -16.375 17.062 28.938 1 98.31 547 GLU A CA 1
ATOM 4396 C C . GLU A 1 547 ? -15.219 17.469 28.016 1 98.31 547 GLU A C 1
ATOM 4398 O O . GLU A 1 547 ? -14.062 17.516 28.438 1 98.31 547 GLU A O 1
ATOM 4403 N N . ALA A 1 548 ? -15.539 17.719 26.781 1 98.81 548 ALA A N 1
ATOM 4404 C CA . ALA A 1 548 ? -14.648 18.297 25.781 1 98.81 548 ALA A CA 1
ATOM 4405 C C . ALA A 1 548 ? -15.227 19.609 25.234 1 98.81 548 ALA A C 1
ATOM 4407 O O . ALA A 1 548 ? -16.438 19.719 25.031 1 98.81 548 ALA A O 1
ATOM 4408 N N . GLU A 1 549 ? -14.328 20.578 25.062 1 98.75 549 GLU A N 1
ATOM 4409 C CA . GLU A 1 549 ? -14.742 21.875 24.547 1 98.75 549 GLU A CA 1
ATOM 4410 C C . GLU A 1 549 ? -13.938 22.25 23.297 1 98.75 549 GLU A C 1
ATOM 4412 O O . GLU A 1 549 ? -12.711 22.156 23.297 1 98.75 549 GLU A O 1
ATOM 4417 N N . ALA A 1 550 ? -14.672 22.609 22.281 1 98.88 550 ALA A N 1
ATOM 4418 C CA . ALA A 1 550 ? -14.055 23.188 21.078 1 98.88 550 ALA A CA 1
ATOM 4419 C C . ALA A 1 550 ? -14.32 24.672 20.984 1 98.88 550 ALA A C 1
ATOM 4421 O O . ALA A 1 550 ? -15.477 25.109 20.953 1 98.88 550 ALA A O 1
ATOM 4422 N N . ARG A 1 551 ? -13.25 25.453 20.969 1 98.81 551 ARG A N 1
ATOM 4423 C CA . ARG A 1 551 ? -13.328 26.906 20.891 1 98.81 551 ARG A CA 1
ATOM 4424 C C . ARG A 1 551 ? -12.742 27.422 19.578 1 98.81 551 ARG A C 1
ATOM 4426 O O . ARG A 1 551 ? -11.531 27.359 19.375 1 98.81 551 ARG A O 1
ATOM 4433 N N . PHE A 1 552 ? -13.617 27.984 18.797 1 98.88 552 PHE A N 1
ATOM 4434 C CA . PHE A 1 552 ? -13.203 28.438 17.469 1 98.88 552 PHE A CA 1
ATOM 4435 C C . PHE A 1 552 ? -12.836 29.906 17.484 1 98.88 552 PHE A C 1
ATOM 4437 O O . PHE A 1 552 ? -13.547 30.719 18.078 1 98.88 552 PHE A O 1
ATOM 4444 N N . PHE A 1 553 ? -11.742 30.25 16.797 1 98.81 553 PHE A N 1
ATOM 4445 C CA . PHE A 1 553 ? -11.234 31.625 16.734 1 98.81 553 PHE A CA 1
ATOM 4446 C C . PHE A 1 553 ? -10.969 32.031 15.297 1 98.81 553 PHE A C 1
ATOM 4448 O O . PHE A 1 553 ? -10.484 31.234 14.492 1 98.81 553 PHE A O 1
ATOM 4455 N N . GLY A 1 554 ? -11.266 33.281 15.008 1 98.5 554 GLY A N 1
ATOM 4456 C CA . GLY A 1 554 ? -10.961 33.875 13.711 1 98.5 554 GLY A CA 1
ATOM 4457 C C . GLY A 1 554 ? -9.938 35 13.789 1 98.5 554 GLY A C 1
ATOM 4458 O O . GLY A 1 554 ? -9.797 35.656 14.828 1 98.5 554 GLY A O 1
ATOM 4459 N N . CYS A 1 555 ? -9.219 35.125 12.742 1 98.06 555 CYS A N 1
ATOM 4460 C CA . CYS A 1 555 ? -8.406 36.312 12.523 1 98.06 555 CYS A CA 1
ATOM 4461 C C . CYS A 1 555 ? -9.188 37.375 11.742 1 98.06 555 CYS A C 1
ATOM 4463 O O . CYS A 1 555 ? -9.641 37.094 10.625 1 98.06 555 CYS A O 1
ATOM 4465 N N . PRO A 1 556 ? -9.289 38.531 12.297 1 96.69 556 PRO A N 1
ATOM 4466 C CA . PRO A 1 556 ? -10.047 39.562 11.562 1 96.69 556 PRO A CA 1
ATOM 4467 C C . PRO A 1 556 ? -9.445 39.875 10.188 1 96.69 556 PRO A C 1
ATOM 4469 O O . PRO A 1 556 ? -10.156 40.281 9.281 1 96.69 556 PRO A O 1
ATOM 4472 N N . THR A 1 557 ? -8.164 39.688 10.086 1 96.88 557 THR A N 1
ATOM 4473 C CA . THR A 1 557 ? -7.457 39.781 8.812 1 96.88 557 THR A CA 1
ATOM 4474 C C . THR A 1 557 ? -6.156 38.969 8.859 1 96.88 557 THR A C 1
ATOM 4476 O O . THR A 1 557 ? -5.609 38.75 9.938 1 96.88 557 THR A O 1
ATOM 4479 N N . VAL A 1 558 ? -5.715 38.531 7.68 1 97.81 558 VAL A N 1
ATOM 4480 C CA . VAL A 1 558 ? -4.387 37.938 7.57 1 97.81 558 VAL A CA 1
ATOM 4481 C C . VAL A 1 558 ? -3.547 38.75 6.574 1 97.81 558 VAL A C 1
ATOM 4483 O O . VAL A 1 558 ? -2.443 38.344 6.207 1 97.81 558 VAL A O 1
ATOM 4486 N N . ALA A 1 559 ? -4.035 39.875 6.148 1 96.94 559 ALA A N 1
ATOM 4487 C CA . ALA A 1 559 ? -3.322 40.75 5.215 1 96.94 559 ALA A CA 1
ATOM 4488 C C . ALA A 1 559 ? -2.131 41.406 5.887 1 96.94 559 ALA A C 1
ATOM 4490 O O . ALA A 1 559 ? -1.209 41.875 5.211 1 96.94 559 ALA A O 1
ATOM 4491 N N . THR A 1 560 ? -2.236 41.562 7.203 1 96.88 560 THR A N 1
ATOM 4492 C CA . THR A 1 560 ? -1.157 42.125 8.008 1 96.88 560 THR A CA 1
ATOM 4493 C C . THR A 1 560 ? -0.851 41.219 9.203 1 96.88 560 THR A C 1
ATOM 4495 O O . THR A 1 560 ? -1.726 40.5 9.688 1 96.88 560 THR A O 1
ATOM 4498 N N . ARG A 1 561 ? 0.384 41.281 9.602 1 97.69 561 ARG A N 1
ATOM 4499 C CA . ARG A 1 561 ? 0.724 40.594 10.852 1 97.69 561 ARG A CA 1
ATOM 4500 C C . ARG A 1 561 ? 0.18 41.375 12.055 1 97.69 561 ARG A C 1
ATOM 4502 O O . ARG A 1 561 ? 0.442 42.562 12.203 1 97.69 561 ARG A O 1
ATOM 4509 N N . ASN A 1 562 ? -0.592 40.75 12.867 1 97.69 562 ASN A N 1
ATOM 4510 C CA . ASN A 1 562 ? -1.199 41.375 14.039 1 97.69 562 ASN A CA 1
ATOM 4511 C C . ASN A 1 562 ? -1.562 40.344 15.102 1 97.69 562 ASN A C 1
ATOM 4513 O O . ASN A 1 562 ? -1.405 39.156 14.891 1 97.69 562 ASN A O 1
ATOM 4517 N N . ALA A 1 563 ? -2.09 40.844 16.25 1 98.31 563 ALA A N 1
ATOM 4518 C CA . ALA A 1 563 ? -2.342 39.969 17.391 1 98.31 563 ALA A CA 1
ATOM 4519 C C . ALA A 1 563 ? -3.836 39.875 17.688 1 98.31 563 ALA A C 1
ATOM 4521 O O . ALA A 1 563 ? -4.23 39.5 18.797 1 98.31 563 ALA A O 1
ATOM 4522 N N . TRP A 1 564 ? -4.695 40.219 16.703 1 98.19 564 TRP A N 1
ATOM 4523 C CA . TRP A 1 564 ? -6.133 40.25 16.953 1 98.19 564 TRP A CA 1
ATOM 4524 C C . TRP A 1 564 ? -6.758 38.875 16.75 1 98.19 564 TRP A C 1
ATOM 4526 O O . TRP A 1 564 ? -6.426 38.188 15.789 1 98.19 564 TRP A O 1
ATOM 4536 N N . GLU A 1 565 ? -7.605 38.562 17.641 1 98.44 565 GLU A N 1
ATOM 4537 C CA . GLU A 1 565 ? -8.312 37.281 17.594 1 98.44 565 GLU A CA 1
ATOM 4538 C C . GLU A 1 565 ? -9.797 37.469 17.906 1 98.44 565 GLU A C 1
ATOM 4540 O O . GLU A 1 565 ? -10.156 38.062 18.938 1 98.44 565 GLU A O 1
ATOM 4545 N N . LEU A 1 566 ? -10.625 36.938 17.031 1 98.31 566 LEU A N 1
ATOM 4546 C CA . LEU A 1 566 ? -12.078 37 17.172 1 98.31 566 LEU A CA 1
ATOM 4547 C C . LEU A 1 566 ? -12.656 35.688 17.609 1 98.31 566 LEU A C 1
ATOM 4549 O O . LEU A 1 566 ? -12.602 34.688 16.859 1 98.31 566 LEU A O 1
ATOM 4553 N N . PRO A 1 567 ? -13.195 35.594 18.844 1 98.31 567 PRO A N 1
ATOM 4554 C CA . PRO A 1 567 ? -13.938 34.375 19.172 1 98.31 567 PRO A CA 1
ATOM 4555 C C . PRO A 1 567 ? -15.156 34.156 18.266 1 98.31 567 PRO A C 1
ATOM 4557 O O . PRO A 1 567 ? -15.953 35.094 18.094 1 98.31 567 PRO A O 1
ATOM 4560 N N . LEU A 1 568 ? -15.312 32.969 17.719 1 98.62 568 LEU A N 1
ATOM 4561 C CA . LEU A 1 568 ? -16.375 32.75 16.75 1 98.62 568 LEU A CA 1
ATOM 4562 C C . LEU A 1 568 ? -17.484 31.906 17.359 1 98.62 568 LEU A C 1
ATOM 4564 O O . LEU A 1 568 ? -18.672 32.219 17.156 1 98.62 568 LEU A O 1
ATOM 4568 N N . ALA A 1 569 ? -17.156 30.797 17.984 1 98.62 569 ALA A N 1
ATOM 4569 C CA . ALA A 1 569 ? -18.141 29.875 18.547 1 98.62 569 ALA A CA 1
ATOM 4570 C C . ALA A 1 569 ? -17.469 28.891 19.516 1 98.62 569 ALA A C 1
ATOM 4572 O O . ALA A 1 569 ? -16.297 28.547 19.344 1 98.62 569 ALA A O 1
ATOM 4573 N N . ASN A 1 570 ? -18.219 28.438 20.5 1 98.31 570 ASN A N 1
ATOM 4574 C CA . ASN A 1 570 ? -17.781 27.422 21.453 1 98.31 570 ASN A CA 1
ATOM 4575 C C . ASN A 1 570 ? -18.75 26.266 21.531 1 98.31 570 ASN A C 1
ATOM 4577 O O . ASN A 1 570 ? -19.969 26.469 21.578 1 98.31 570 ASN A O 1
ATOM 4581 N N . PHE A 1 571 ? -18.234 25.078 21.5 1 98.81 571 PHE A N 1
ATOM 4582 C CA . PHE A 1 571 ? -19.062 23.875 21.547 1 98.81 571 PHE A CA 1
ATOM 4583 C C . PHE A 1 571 ? -18.625 22.969 22.688 1 98.81 571 PHE A C 1
ATOM 4585 O O . PHE A 1 571 ? -17.438 22.875 23 1 98.81 571 PHE A O 1
ATOM 4592 N N . THR A 1 572 ? -19.562 22.297 23.297 1 98.69 572 THR A N 1
ATOM 4593 C CA . THR A 1 572 ? -19.297 21.375 24.406 1 98.69 572 THR A CA 1
ATOM 4594 C C . THR A 1 572 ? -19.859 20 24.109 1 98.69 572 THR A C 1
ATOM 4596 O O . THR A 1 572 ? -20.953 19.875 23.531 1 98.69 572 THR A O 1
ATOM 4599 N N . VAL A 1 573 ? -19.156 19 24.391 1 98.81 573 VAL A N 1
ATOM 4600 C CA . VAL A 1 573 ? -19.578 17.594 24.375 1 98.81 573 VAL A CA 1
ATOM 4601 C C . VAL A 1 573 ? -19.406 16.984 25.766 1 98.81 573 VAL A C 1
ATOM 4603 O O . VAL A 1 573 ? -18.297 16.938 26.297 1 98.81 573 VAL A O 1
ATOM 4606 N N . LYS A 1 574 ? -20.469 16.531 26.359 1 98.56 574 LYS A N 1
ATOM 4607 C CA . LYS A 1 574 ? -20.375 15.812 27.641 1 98.56 574 LYS A CA 1
ATOM 4608 C C . LYS A 1 574 ? -19.969 14.359 27.422 1 98.56 574 LYS A C 1
ATOM 4610 O O . LYS A 1 574 ? -20.469 13.695 26.516 1 98.56 574 LYS A O 1
ATOM 4615 N N . HIS A 1 575 ? -19.016 13.922 28.281 1 98.25 575 HIS A N 1
ATOM 4616 C CA . HIS A 1 575 ? -18.578 12.531 28.156 1 98.25 575 HIS A CA 1
ATOM 4617 C C . HIS A 1 575 ? -19.75 11.57 28.312 1 98.25 575 HIS A C 1
ATOM 4619 O O . HIS A 1 575 ? -20.578 11.719 29.219 1 98.25 575 HIS A O 1
ATOM 4625 N N . GLY A 1 576 ? -19.812 10.617 27.406 1 97.56 576 GLY A N 1
ATOM 4626 C CA . GLY A 1 576 ? -20.891 9.633 27.453 1 97.56 576 GLY A CA 1
ATOM 4627 C C . GLY A 1 576 ? -22.047 9.969 26.531 1 97.56 576 GLY A C 1
ATOM 4628 O O . GLY A 1 576 ? -22.797 9.078 26.125 1 97.56 576 GLY A O 1
ATOM 4629 N N . ASP A 1 577 ? -22.203 11.258 26.203 1 97.56 577 ASP A N 1
ATOM 4630 C CA . ASP A 1 577 ? -23.344 11.664 25.391 1 97.56 577 ASP A CA 1
ATOM 4631 C C . ASP A 1 577 ? -23.078 11.414 23.906 1 97.56 577 ASP A C 1
ATOM 4633 O O . ASP A 1 577 ? -24 11.086 23.156 1 97.56 577 ASP A O 1
ATOM 4637 N N . SER A 1 578 ? -21.859 11.633 23.438 1 98 578 SER A N 1
ATOM 4638 C CA . SER A 1 578 ? -21.406 11.406 22.078 1 98 578 SER A CA 1
ATOM 4639 C C . SER A 1 578 ? -22.109 12.336 21.094 1 98 578 SER A C 1
ATOM 4641 O O . SER A 1 578 ? -22.375 11.961 19.953 1 98 578 SER A O 1
ATOM 4643 N N . HIS A 1 579 ? -22.562 13.43 21.469 1 98.56 579 HIS A N 1
ATOM 4644 C CA . HIS A 1 579 ? -23.125 14.477 20.625 1 98.56 579 HIS A CA 1
ATOM 4645 C C . HIS A 1 579 ? -22.922 15.852 21.25 1 98.56 579 HIS A C 1
ATOM 4647 O O . HIS A 1 579 ? -22.531 15.961 22.406 1 98.56 579 HIS A O 1
ATOM 4653 N N . LEU A 1 580 ? -23.141 16.906 20.484 1 98.75 580 LEU A N 1
ATOM 4654 C CA . LEU A 1 580 ? -23 18.266 21 1 98.75 580 LEU A CA 1
ATOM 4655 C C . LEU A 1 580 ? -24.078 18.578 22.047 1 98.75 580 LEU A C 1
ATOM 4657 O O . LEU A 1 580 ? -25.234 18.172 21.891 1 98.75 580 LEU A O 1
ATOM 4661 N N . MET A 1 581 ? -23.656 19.266 23.016 1 98.06 581 MET A N 1
ATOM 4662 C CA . MET A 1 581 ? -24.594 19.766 24 1 98.06 581 MET A CA 1
ATOM 4663 C C . MET A 1 581 ? -25.547 20.781 23.391 1 98.06 581 MET A C 1
ATOM 4665 O O . MET A 1 581 ? -25.141 21.594 22.547 1 98.06 581 MET A O 1
ATOM 4669 N N . ARG A 1 582 ? -26.812 20.75 23.766 1 96.94 582 ARG A N 1
ATOM 4670 C CA . ARG A 1 582 ? -27.812 21.719 23.344 1 96.94 582 ARG A CA 1
ATOM 4671 C C . ARG A 1 582 ? -28.125 22.703 24.453 1 96.94 582 ARG A C 1
ATOM 4673 O O . ARG A 1 582 ? -28.156 22.344 25.625 1 96.94 582 ARG A O 1
ATOM 4680 N N . PRO A 1 583 ? -28.469 24 24.219 1 96.88 583 PRO A N 1
ATOM 4681 C CA . PRO A 1 583 ? -28.438 24.531 22.859 1 96.88 583 PRO A CA 1
ATOM 4682 C C . PRO A 1 583 ? -27.031 24.547 22.266 1 96.88 583 PRO A C 1
ATOM 4684 O O . PRO A 1 583 ? -26.062 24.797 22.984 1 96.88 583 PRO A O 1
ATOM 4687 N N . VAL A 1 584 ? -26.953 24.297 21.047 1 97.19 584 VAL A N 1
ATOM 4688 C CA . VAL A 1 584 ? -25.688 24.219 20.328 1 97.19 584 VAL A CA 1
ATOM 4689 C C . VAL A 1 584 ? -24.938 25.547 20.453 1 97.19 584 VAL A C 1
ATOM 4691 O O . VAL A 1 584 ? -25.531 26.609 20.266 1 97.19 584 VAL A O 1
ATOM 4694 N N . ALA A 1 585 ? -23.688 25.469 20.828 1 97.75 585 ALA A N 1
ATOM 4695 C CA . ALA A 1 585 ? -22.812 26.641 20.984 1 97.75 585 ALA A CA 1
ATOM 4696 C C . ALA A 1 585 ? -23.391 27.625 21.984 1 97.75 585 ALA A C 1
ATOM 4698 O O . ALA A 1 585 ? -23.156 28.828 21.891 1 97.75 585 ALA A O 1
ATOM 4699 N N . GLY A 1 586 ? -24.266 27.172 22.891 1 96 586 GLY A N 1
ATOM 4700 C CA . GLY A 1 586 ? -24.922 28.062 23.844 1 96 586 GLY A CA 1
ATOM 4701 C C . GLY A 1 586 ? -26.016 28.891 23.203 1 96 586 GLY A C 1
ATOM 4702 O O . GLY A 1 586 ? -26.547 29.812 23.828 1 96 586 GLY A O 1
ATOM 4703 N N . GLY A 1 587 ? -26.297 28.672 21.969 1 96.69 587 GLY A N 1
ATOM 4704 C CA . GLY A 1 587 ? -27.375 29.328 21.25 1 96.69 587 GLY A CA 1
ATOM 4705 C C . GLY A 1 587 ? -26.922 30.578 20.5 1 96.69 587 GLY A C 1
ATOM 4706 O O . GLY A 1 587 ? -27.734 31.25 19.859 1 96.69 587 GLY A O 1
ATOM 4707 N N . LYS A 1 588 ? -25.703 30.875 20.578 1 96.69 588 LYS A N 1
ATOM 4708 C CA . LYS A 1 588 ? -25.234 32.094 19.938 1 96.69 588 LYS A CA 1
ATOM 4709 C C . LYS A 1 588 ? -23.828 31.906 19.344 1 96.69 588 LYS A C 1
ATOM 4711 O O . LYS A 1 588 ? -22.953 31.344 20 1 96.69 588 LYS A O 1
ATOM 4716 N N . VAL A 1 589 ? -23.625 32.375 18.109 1 98.38 589 VAL A N 1
ATOM 4717 C CA . VAL A 1 589 ? -22.328 32.344 17.453 1 98.38 589 VAL A CA 1
ATOM 4718 C C . VAL A 1 589 ? -22.016 33.688 16.859 1 98.38 589 VAL A C 1
ATOM 4720 O O . VAL A 1 589 ? -22.906 34.5 16.641 1 98.38 589 VAL A O 1
ATOM 4723 N N . GLU A 1 590 ? -20.812 34 16.609 1 97.94 590 GLU A N 1
ATOM 4724 C CA . GLU A 1 590 ? -20.344 35.312 16.094 1 97.94 590 GLU A CA 1
ATOM 4725 C C . GLU A 1 590 ? -20.609 35.438 14.609 1 97.94 590 GLU A C 1
ATOM 4727 O O . GLU A 1 590 ? -20.875 36.531 14.117 1 97.94 590 GLU A O 1
ATOM 4732 N N . ALA A 1 591 ? -20.484 34.344 13.859 1 97.88 591 ALA A N 1
ATOM 4733 C CA . ALA A 1 591 ? -20.578 34.375 12.406 1 97.88 591 ALA A CA 1
ATOM 4734 C C . ALA A 1 591 ? -20.969 33 11.859 1 97.88 591 ALA A C 1
ATOM 4736 O O . ALA A 1 591 ? -20.953 32.031 12.594 1 97.88 591 ALA A O 1
ATOM 4737 N N . GLY A 1 592 ? -21.344 33.031 10.547 1 98.12 592 GLY A N 1
ATOM 4738 C CA . GLY A 1 592 ? -21.688 31.797 9.875 1 98.12 592 GLY A CA 1
ATOM 4739 C C . GLY A 1 592 ? -23.188 31.5 9.883 1 98.12 592 GLY A C 1
ATOM 4740 O O . GLY A 1 592 ? -24 32.406 9.812 1 98.12 592 GLY A O 1
ATOM 4741 N N . PHE A 1 593 ? -23.484 30.234 9.727 1 98.06 593 PHE A N 1
ATOM 4742 C CA . PHE A 1 593 ? -24.859 29.734 9.797 1 98.06 593 PHE A CA 1
ATOM 4743 C C . PHE A 1 593 ? -24.984 28.672 10.891 1 98.06 593 PHE A C 1
ATOM 4745 O O . PHE A 1 593 ? -24.188 27.734 10.953 1 98.06 593 PHE A O 1
ATOM 4752 N N . ILE A 1 594 ? -25.891 28.859 11.758 1 97.88 594 ILE A N 1
ATOM 4753 C CA . ILE A 1 594 ? -26.172 27.906 12.82 1 97.88 594 ILE A CA 1
ATOM 4754 C C . ILE A 1 594 ? -27.594 27.375 12.672 1 97.88 594 ILE A C 1
ATOM 4756 O O . ILE A 1 594 ? -28.516 28.125 12.344 1 97.88 594 ILE A O 1
ATOM 4760 N N . GLN A 1 595 ? -27.797 26.109 12.828 1 95.25 595 GLN A N 1
ATOM 4761 C CA . GLN A 1 595 ? -29.094 25.469 12.609 1 95.25 595 GLN A CA 1
ATOM 4762 C C . GLN A 1 595 ? -30.141 26 13.578 1 95.25 595 GLN A C 1
ATOM 4764 O O . GLN A 1 595 ? -31.281 26.25 13.188 1 95.25 595 GLN A O 1
ATOM 4769 N N . GLU A 1 596 ? -29.891 26.031 14.852 1 94.38 596 GLU A N 1
ATOM 4770 C CA . GLU A 1 596 ? -30.75 26.594 15.891 1 94.38 596 GLU A CA 1
ATOM 4771 C C . GLU A 1 596 ? -29.984 27.578 16.75 1 94.38 596 GLU A C 1
ATOM 4773 O O . GLU A 1 596 ? -28.953 27.25 17.344 1 94.38 596 GLU A O 1
ATOM 4778 N N . GLY A 1 597 ? -30.406 28.734 16.812 1 95.56 597 GLY A N 1
ATOM 4779 C CA . GLY A 1 597 ? -29.734 29.797 17.531 1 95.56 597 GLY A CA 1
ATOM 4780 C C . GLY A 1 597 ? -29.656 31.094 16.75 1 95.56 597 GLY A C 1
ATOM 4781 O O . GLY A 1 597 ? -30.438 31.312 15.82 1 95.56 597 GLY A O 1
ATOM 4782 N N . GLU A 1 598 ? -28.75 31.969 17.234 1 96.81 598 GLU A N 1
ATOM 4783 C CA . GLU A 1 598 ? -28.641 33.281 16.625 1 96.81 598 GLU A CA 1
ATOM 4784 C C . GLU A 1 598 ? -27.188 33.594 16.25 1 96.81 598 GLU A C 1
ATOM 4786 O O . GLU A 1 598 ? -26.266 33.25 16.984 1 96.81 598 GLU A O 1
ATOM 4791 N N . VAL A 1 599 ? -27.062 34.25 15.109 1 97.81 599 VAL A N 1
ATOM 4792 C CA . VAL A 1 599 ? -25.781 34.844 14.719 1 97.81 599 VAL A CA 1
ATOM 4793 C C . VAL A 1 599 ? -25.75 36.312 15.102 1 97.81 599 VAL A C 1
ATOM 4795 O O . VAL A 1 599 ? -26.609 37.094 14.68 1 97.81 599 VAL A O 1
ATOM 4798 N N . LYS A 1 600 ? -24.859 36.688 15.906 1 96.62 600 LYS A N 1
ATOM 4799 C CA . LYS A 1 600 ? -24.688 38.062 16.297 1 96.62 600 LYS A CA 1
ATOM 4800 C C . LYS A 1 600 ? -23.25 38.531 16.047 1 96.62 600 LYS A C 1
ATOM 4802 O O . LYS A 1 600 ? -22.312 38.094 16.703 1 96.62 600 LYS A O 1
ATOM 4807 N N . HIS A 1 601 ? -23.141 39.5 15.18 1 96.31 601 HIS A N 1
ATOM 4808 C CA . HIS A 1 601 ? -21.828 40.062 14.828 1 96.31 601 HIS A CA 1
ATOM 4809 C C . HIS A 1 601 ? -21.406 41.125 15.828 1 96.31 601 HIS A C 1
ATOM 4811 O O . HIS A 1 601 ? -21.672 42.312 15.633 1 96.31 601 HIS A O 1
ATOM 4817 N N . THR A 1 602 ? -20.656 40.75 16.781 1 95.31 602 THR A N 1
ATOM 4818 C CA . THR A 1 602 ? -20.188 41.719 17.766 1 95.31 602 THR A CA 1
ATOM 4819 C C . THR A 1 602 ? -18.875 42.344 17.328 1 95.31 602 THR A C 1
ATOM 4821 O O . THR A 1 602 ? -18.594 43.5 17.672 1 95.31 602 THR A O 1
ATOM 4824 N N . ASN A 1 603 ? -18.094 41.562 16.734 1 95.38 603 ASN A N 1
ATOM 4825 C CA . ASN A 1 603 ? -16.75 41.938 16.312 1 95.38 603 ASN A CA 1
ATOM 4826 C C . ASN A 1 603 ? -15.852 42.281 17.5 1 95.38 603 ASN A C 1
ATOM 4828 O O . ASN A 1 603 ? -14.859 43 17.359 1 95.38 603 ASN A O 1
ATOM 4832 N N . LEU A 1 604 ? -16.312 41.938 18.625 1 97.06 604 LEU A N 1
ATOM 4833 C CA . LEU A 1 604 ? -15.461 42.094 19.797 1 97.06 604 LEU A CA 1
ATOM 4834 C C . LEU A 1 604 ? -14.242 41.188 19.719 1 97.06 604 LEU A C 1
ATOM 4836 O O . LEU A 1 604 ? -14.375 39.969 19.812 1 97.06 604 LEU A O 1
ATOM 4840 N N . THR A 1 605 ? -13.086 41.812 19.594 1 97.56 605 THR A N 1
ATOM 4841 C CA . THR A 1 605 ? -11.852 41.125 19.25 1 97.56 605 THR A CA 1
ATOM 4842 C C . THR A 1 605 ? -10.789 41.312 20.312 1 97.56 605 THR A C 1
ATOM 4844 O O . THR A 1 605 ? -10.68 42.406 20.891 1 97.56 605 THR A O 1
ATOM 4847 N N . LEU A 1 606 ? -10.109 40.281 20.609 1 98.19 606 LEU A N 1
ATOM 4848 C CA . LEU A 1 606 ? -9.062 40.312 21.609 1 98.19 606 LEU A CA 1
ATOM 4849 C C . LEU A 1 606 ? -7.699 40.562 20.984 1 98.19 606 LEU A C 1
ATOM 4851 O O . LEU A 1 606 ? -7.336 39.906 20 1 98.19 606 LEU A O 1
ATOM 4855 N N . ASN A 1 607 ? -6.977 41.531 21.5 1 98.38 607 ASN A N 1
ATOM 4856 C CA . ASN A 1 607 ? -5.543 41.594 21.234 1 98.38 607 ASN A CA 1
ATOM 4857 C C . ASN A 1 607 ? -4.762 40.656 22.141 1 98.38 607 ASN A C 1
ATOM 4859 O O . ASN A 1 607 ? -4.594 40.906 23.328 1 98.38 607 ASN A O 1
ATOM 4863 N N . THR A 1 608 ? -4.254 39.562 21.609 1 98.38 608 THR A N 1
ATOM 4864 C CA . THR A 1 608 ? -3.66 38.5 22.406 1 98.38 608 THR A CA 1
ATOM 4865 C C . THR A 1 608 ? -2.311 38.938 22.969 1 98.38 608 THR A C 1
ATOM 4867 O O . THR A 1 608 ? -1.769 38.312 23.875 1 98.38 608 THR A O 1
ATOM 4870 N N . GLU A 1 609 ? -1.753 39.969 22.5 1 97.56 609 GLU A N 1
ATOM 4871 C CA . GLU A 1 609 ? -0.5 40.5 23.016 1 97.56 609 GLU A CA 1
ATOM 4872 C C . GLU A 1 609 ? -0.74 41.375 24.25 1 97.56 609 GLU A C 1
ATOM 4874 O O . GLU A 1 609 ? 0.02 41.281 25.219 1 97.56 609 GLU A O 1
ATOM 4879 N N . THR A 1 610 ? -1.833 42.156 24.234 1 97.44 610 THR A N 1
ATOM 4880 C CA . THR A 1 610 ? -2.035 43.156 25.281 1 97.44 610 THR A CA 1
ATOM 4881 C C . THR A 1 610 ? -3.146 42.719 26.234 1 97.44 610 THR A C 1
ATOM 4883 O O . THR A 1 610 ? -3.266 43.25 27.344 1 97.44 610 THR A O 1
ATOM 4886 N N . GLY A 1 611 ? -4.035 41.938 25.734 1 96.88 611 GLY A N 1
ATOM 4887 C CA . GLY A 1 611 ? -5.188 41.531 26.531 1 96.88 611 GLY A CA 1
ATOM 4888 C C . GLY A 1 611 ? -6.375 42.469 26.359 1 96.88 611 GLY A C 1
ATOM 4889 O O . GLY A 1 611 ? -7.438 42.219 26.953 1 96.88 611 GLY A O 1
ATOM 4890 N N . GLU A 1 612 ? -6.258 43.406 25.547 1 97.25 612 GLU A N 1
ATOM 4891 C CA . GLU A 1 612 ? -7.312 44.406 25.344 1 97.25 612 GLU A CA 1
ATOM 4892 C C . GLU A 1 612 ? -8.406 43.875 24.422 1 97.25 612 GLU A C 1
ATOM 4894 O O . GLU A 1 612 ? -8.109 43.219 23.422 1 97.25 612 GLU A O 1
ATOM 4899 N N . TRP A 1 613 ? -9.633 44.188 24.766 1 97.5 613 TRP A N 1
ATOM 4900 C CA . TRP A 1 613 ? -10.781 43.906 23.922 1 97.5 613 TRP A CA 1
ATOM 4901 C C . TRP A 1 613 ? -11.25 45.156 23.188 1 97.5 613 TRP A C 1
ATOM 4903 O O . TRP A 1 613 ? -11.383 46.219 23.797 1 97.5 613 TRP A O 1
ATOM 4913 N N . ARG A 1 614 ? -11.492 45.031 21.875 1 97 614 ARG A N 1
ATOM 4914 C CA . ARG A 1 614 ? -11.984 46.156 21.062 1 97 614 ARG A CA 1
ATOM 4915 C C . ARG A 1 614 ? -12.852 45.656 19.922 1 97 614 ARG A C 1
ATOM 4917 O O . ARG A 1 614 ? -12.68 44.531 19.453 1 97 614 ARG A O 1
ATOM 4924 N N . VAL A 1 615 ? -13.781 46.469 19.578 1 96.62 615 VAL A N 1
ATOM 4925 C CA . VAL A 1 615 ? -14.492 46.219 18.328 1 96.62 615 VAL A CA 1
ATOM 4926 C C . VAL A 1 615 ? -13.656 46.719 17.156 1 96.62 615 VAL A C 1
ATOM 4928 O O . VAL A 1 615 ? -13.406 47.906 17.016 1 96.62 615 VAL A O 1
ATOM 4931 N N . ILE A 1 616 ? -13.258 45.812 16.391 1 91.44 616 ILE A N 1
ATOM 4932 C CA . ILE A 1 616 ? -12.398 46.219 15.273 1 91.44 616 ILE A CA 1
ATOM 4933 C C . ILE A 1 616 ? -12.867 45.531 13.984 1 91.44 616 ILE A C 1
ATOM 4935 O O . ILE A 1 616 ? -13.555 44.5 14.031 1 91.44 616 ILE A O 1
ATOM 4939 N N . GLY A 1 617 ? -12.602 46.188 12.852 1 88.25 617 GLY A N 1
ATOM 4940 C CA . GLY A 1 617 ? -12.867 45.656 11.523 1 88.25 617 GLY A CA 1
ATOM 4941 C C . GLY A 1 617 ? -11.797 46.031 10.508 1 88.25 617 GLY A C 1
ATOM 4942 O O . GLY A 1 617 ? -11.141 47.062 10.633 1 88.25 617 GLY A O 1
ATOM 4943 N N . PHE A 1 618 ? -11.617 45.094 9.68 1 91.25 618 PHE A N 1
ATOM 4944 C CA . PHE A 1 618 ? -10.672 45.312 8.594 1 91.25 618 PHE A CA 1
ATOM 4945 C C . PHE A 1 618 ? -11.367 45.219 7.242 1 91.25 618 PHE A C 1
ATOM 4947 O O . PHE A 1 618 ? -12.281 44.406 7.066 1 91.25 618 PHE A O 1
ATOM 4954 N N . GLU A 1 619 ? -10.898 45.969 6.281 1 88.06 619 GLU A N 1
ATOM 4955 C CA . GLU A 1 619 ? -11.516 45.969 4.957 1 88.06 619 GLU A CA 1
ATOM 4956 C C . GLU A 1 619 ? -10.977 44.844 4.094 1 88.06 619 GLU A C 1
ATOM 4958 O O . GLU A 1 619 ? -11.656 44.375 3.18 1 88.06 619 GLU A O 1
ATOM 4963 N N . GLN A 1 620 ? -9.805 44.438 4.387 1 91.69 620 GLN A N 1
ATOM 4964 C CA . GLN A 1 620 ? -9.125 43.469 3.557 1 91.69 620 GLN A CA 1
ATOM 4965 C C . GLN A 1 620 ? -8.734 42.219 4.371 1 91.69 620 GLN A C 1
ATOM 4967 O O . GLN A 1 620 ? -8.062 42.344 5.398 1 91.69 620 GLN A O 1
ATOM 4972 N N . MET A 1 621 ? -9.18 41.062 3.893 1 94.75 621 MET A N 1
ATOM 4973 C CA . MET A 1 621 ? -8.883 39.812 4.605 1 94.75 621 MET A CA 1
ATOM 4974 C C . MET A 1 621 ? -7.516 39.281 4.199 1 94.75 621 MET A C 1
ATOM 4976 O O . MET A 1 621 ? -6.766 38.781 5.043 1 94.75 621 MET A O 1
ATOM 4980 N N . PHE A 1 622 ? -7.168 39.406 2.896 1 96.06 622 PHE A N 1
ATOM 4981 C CA . PHE A 1 622 ? -5.969 38.75 2.371 1 96.06 622 PHE A CA 1
ATOM 4982 C C . PHE A 1 622 ? -5.008 39.781 1.799 1 96.06 622 PHE A C 1
ATOM 4984 O O . PHE A 1 622 ? -5.395 40.938 1.546 1 96.06 622 PHE A O 1
ATOM 4991 N N . LEU A 1 623 ? -3.791 39.344 1.658 1 94.19 623 LEU A N 1
ATOM 4992 C CA . LEU A 1 623 ? -2.832 40.125 0.913 1 94.19 623 LEU A CA 1
ATOM 4993 C C . LEU A 1 623 ? -3.242 40.25 -0.552 1 94.19 623 LEU A C 1
ATOM 4995 O O . LEU A 1 623 ? -3.723 39.281 -1.146 1 94.19 623 LEU A O 1
ATOM 4999 N N . LYS A 1 624 ? -3.135 41.5 -1.1 1 85.94 624 LYS A N 1
ATOM 5000 C CA . LYS A 1 624 ? -3.418 41.688 -2.52 1 85.94 624 LYS A CA 1
ATOM 5001 C C . LYS A 1 624 ? -2.244 41.219 -3.379 1 85.94 624 LYS A C 1
ATOM 5003 O O . LYS A 1 624 ? -1.09 41.531 -3.086 1 85.94 624 LYS A O 1
ATOM 5008 N N . SER A 1 625 ? -2.494 40.094 -4.012 1 74.5 625 SER A N 1
ATOM 5009 C CA . SER A 1 625 ? -1.429 39.625 -4.895 1 74.5 625 SER A CA 1
ATOM 5010 C C . SER A 1 625 ? -1.708 40 -6.344 1 74.5 625 SER A C 1
ATOM 5012 O O . SER A 1 625 ? -2.865 40.062 -6.766 1 74.5 625 SER A O 1
ATOM 5014 N N . GLU A 1 626 ? -0.733 40.656 -7.008 1 59.62 626 GLU A N 1
ATOM 5015 C CA . GLU A 1 626 ? -0.835 40.812 -8.453 1 59.62 626 GLU A CA 1
ATOM 5016 C C . GLU A 1 626 ? -0.732 39.469 -9.18 1 59.62 626 GLU A C 1
ATOM 5018 O O . GLU A 1 626 ? 0.098 38.625 -8.82 1 59.62 626 GLU A O 1
ATOM 5023 N N . HIS A 1 627 ? -1.923 38.969 -9.641 1 54.88 627 HIS A N 1
ATOM 5024 C CA . HIS A 1 627 ? -1.867 37.719 -10.391 1 54.88 627 HIS A CA 1
ATOM 5025 C C . HIS A 1 627 ? -1.149 37.906 -11.719 1 54.88 627 HIS A C 1
ATOM 5027 O O . HIS A 1 627 ? -1.194 39 -12.305 1 54.88 627 HIS A O 1
ATOM 5033 N N . MET B 1 1 ? -38.656 -70.625 49.594 1 23.2 1 MET B N 1
ATOM 5034 C CA . MET B 1 1 ? -38.531 -69.188 49.719 1 23.2 1 MET B CA 1
ATOM 5035 C C . MET B 1 1 ? -37.812 -68.562 48.531 1 23.2 1 MET B C 1
ATOM 5037 O O . MET B 1 1 ? -36.656 -68.875 48.281 1 23.2 1 MET B O 1
ATOM 5041 N N . VAL B 1 2 ? -38.531 -68.312 47.469 1 25.95 2 VAL B N 1
ATOM 5042 C CA . VAL B 1 2 ? -38.531 -67.938 46.062 1 25.95 2 VAL B CA 1
ATOM 5043 C C . VAL B 1 2 ? -38 -66.5 45.938 1 25.95 2 VAL B C 1
ATOM 5045 O O . VAL B 1 2 ? -38.562 -65.562 46.438 1 25.95 2 VAL B O 1
ATOM 5048 N N . TYR B 1 3 ? -36.656 -66.438 46.094 1 22.83 3 TYR B N 1
ATOM 5049 C CA . TYR B 1 3 ? -35.906 -65.188 46.188 1 22.83 3 TYR B CA 1
ATOM 5050 C C . TYR B 1 3 ? -36.219 -64.312 45 1 22.83 3 TYR B C 1
ATOM 5052 O O . TYR B 1 3 ? -36.312 -64.75 43.875 1 22.83 3 TYR B O 1
ATOM 5060 N N . ALA B 1 4 ? -37 -63.25 45.344 1 24.38 4 ALA B N 1
ATOM 5061 C CA . ALA B 1 4 ? -37.531 -62.062 44.656 1 24.38 4 ALA B CA 1
ATOM 5062 C C . ALA B 1 4 ? -36.469 -61.375 43.812 1 24.38 4 ALA B C 1
ATOM 5064 O O . ALA B 1 4 ? -35.562 -60.75 44.344 1 24.38 4 ALA B O 1
ATOM 5065 N N . SER B 1 5 ? -35.812 -62.031 42.844 1 23.17 5 SER B N 1
ATOM 5066 C CA . SER B 1 5 ? -34.688 -61.562 42.031 1 23.17 5 SER B CA 1
ATOM 5067 C C . SER B 1 5 ? -35.062 -60.281 41.281 1 23.17 5 SER B C 1
ATOM 5069 O O . SER B 1 5 ? -35.906 -60.344 40.375 1 23.17 5 SER B O 1
ATOM 5071 N N . THR B 1 6 ? -35.438 -59.281 42.062 1 24.09 6 THR B N 1
ATOM 5072 C CA . THR B 1 6 ? -35.875 -58.062 41.406 1 24.09 6 THR B CA 1
ATOM 5073 C C . THR B 1 6 ? -34.906 -57.594 40.344 1 24.09 6 THR B C 1
ATOM 5075 O O . THR B 1 6 ? -33.688 -57.531 40.594 1 24.09 6 THR B O 1
ATOM 5078 N N . LEU B 1 7 ? -35.25 -57.656 39.094 1 22.56 7 LEU B N 1
ATOM 5079 C CA . LEU B 1 7 ? -34.688 -57.312 37.781 1 22.56 7 LEU B CA 1
ATOM 5080 C C . LEU B 1 7 ? -34.344 -55.812 37.688 1 22.56 7 LEU B C 1
ATOM 5082 O O . LEU B 1 7 ? -35.25 -55 37.719 1 22.56 7 LEU B O 1
ATOM 5086 N N . LEU B 1 8 ? -33.344 -55.312 38.469 1 23.92 8 LEU B N 1
ATOM 5087 C CA . LEU B 1 8 ? -32.938 -53.906 38.375 1 23.92 8 LEU B CA 1
ATOM 5088 C C . LEU B 1 8 ? -32.656 -53.5 36.938 1 23.92 8 LEU B C 1
ATOM 5090 O O . LEU B 1 8 ? -31.797 -54.125 36.25 1 23.92 8 LEU B O 1
ATOM 5094 N N . SER B 1 9 ? -33.719 -53.094 36.188 1 22.02 9 SER B N 1
ATOM 5095 C CA . SER B 1 9 ? -33.688 -52.562 34.812 1 22.02 9 SER B CA 1
ATOM 5096 C C . SER B 1 9 ? -32.656 -51.438 34.688 1 22.02 9 SER B C 1
ATOM 5098 O O . SER B 1 9 ? -32.719 -50.469 35.438 1 22.02 9 SER B O 1
ATOM 5100 N N . LEU B 1 10 ? -31.359 -51.781 34.406 1 23.89 10 LEU B N 1
ATOM 5101 C CA . LEU B 1 10 ? -30.25 -50.875 34.156 1 23.89 10 LEU B CA 1
ATOM 5102 C C . LEU B 1 10 ? -30.609 -49.844 33.062 1 23.89 10 LEU B C 1
ATOM 5104 O O . LEU B 1 10 ? -30.922 -50.219 31.938 1 23.89 10 LEU B O 1
ATOM 5108 N N . LEU B 1 11 ? -31.375 -48.812 33.406 1 24.14 11 LEU B N 1
ATOM 5109 C CA . LEU B 1 11 ? -31.656 -47.688 32.531 1 24.14 11 LEU B CA 1
ATOM 5110 C C . LEU B 1 11 ? -30.375 -47.188 31.891 1 24.14 11 LEU B C 1
ATOM 5112 O O . LEU B 1 11 ? -29.438 -46.781 32.594 1 24.14 11 LEU B O 1
ATOM 5116 N N . ALA B 1 12 ? -30.031 -47.719 30.688 1 24.2 12 ALA B N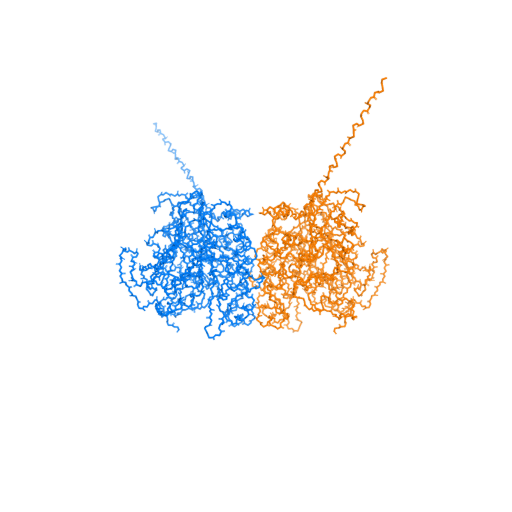 1
ATOM 5117 C CA . ALA B 1 12 ? -28.953 -47.344 29.766 1 24.2 12 ALA B CA 1
ATOM 5118 C C . ALA B 1 12 ? -28.953 -45.844 29.469 1 24.2 12 ALA B C 1
ATOM 5120 O O . ALA B 1 12 ? -29.906 -45.344 28.859 1 24.2 12 ALA B O 1
ATOM 5121 N N . LEU B 1 13 ? -28.484 -45.062 30.406 1 23.58 13 LEU B N 1
ATOM 5122 C CA . LEU B 1 13 ? -28.344 -43.625 30.156 1 23.58 13 LEU B CA 1
ATOM 5123 C C . LEU B 1 13 ? -27.578 -43.375 28.859 1 23.58 13 LEU B C 1
ATOM 5125 O O . LEU B 1 13 ? -26.453 -43.844 28.703 1 23.58 13 LEU B O 1
ATOM 5129 N N . SER B 1 14 ? -28.281 -43.344 27.719 1 22.28 14 SER B N 1
ATOM 5130 C CA . SER B 1 14 ? -27.766 -43 26.406 1 22.28 14 SER B CA 1
ATOM 5131 C C . SER B 1 14 ? -26.984 -41.688 26.469 1 22.28 14 SER B C 1
ATOM 5133 O O . SER B 1 14 ? -27.531 -40.656 26.844 1 22.28 14 SER B O 1
ATOM 5135 N N . THR B 1 15 ? -25.766 -41.75 27 1 23.39 15 THR B N 1
ATOM 5136 C CA . THR B 1 15 ? -24.922 -40.562 26.984 1 23.39 15 THR B CA 1
ATOM 5137 C C . THR B 1 15 ? -24.844 -39.969 25.594 1 23.39 15 THR B C 1
ATOM 5139 O O . THR B 1 15 ? -24.422 -40.656 24.641 1 23.39 15 THR B O 1
ATOM 5142 N N . GLY B 1 16 ? -25.891 -39.281 25.172 1 21.08 16 GLY B N 1
ATOM 5143 C CA . GLY B 1 16 ? -25.859 -38.562 23.922 1 21.08 16 GLY B CA 1
ATOM 5144 C C . GLY B 1 16 ? -24.531 -37.844 23.703 1 21.08 16 GLY B C 1
ATOM 5145 O O . GLY B 1 16 ? -24.016 -37.188 24.594 1 21.08 16 GLY B O 1
ATOM 5146 N N . ALA B 1 17 ? -23.672 -38.531 22.891 1 21.8 17 ALA B N 1
ATOM 5147 C CA . ALA B 1 17 ? -22.391 -38 22.438 1 21.8 17 ALA B CA 1
ATOM 5148 C C . ALA B 1 17 ? -22.531 -36.562 21.969 1 21.8 17 ALA B C 1
ATOM 5150 O O . ALA B 1 17 ? -23.359 -36.25 21.125 1 21.8 17 ALA B O 1
ATOM 5151 N N . LEU B 1 18 ? -22.5 -35.719 22.938 1 21.72 18 LEU B N 1
ATOM 5152 C CA . LEU B 1 18 ? -22.375 -34.312 22.516 1 21.72 18 LEU B CA 1
ATOM 5153 C C . LEU B 1 18 ? -21.359 -34.188 21.391 1 21.72 18 LEU B C 1
ATOM 5155 O O . LEU B 1 18 ? -20.219 -34.625 21.516 1 21.72 18 LEU B O 1
ATOM 5159 N N . ALA B 1 19 ? -21.844 -34.406 20.125 1 22.62 19 ALA B N 1
ATOM 5160 C CA . ALA B 1 19 ? -21.094 -34.125 18.906 1 22.62 19 ALA B CA 1
ATOM 5161 C C . ALA B 1 19 ? -20.234 -32.875 19.062 1 22.62 19 ALA B C 1
ATOM 5163 O O . ALA B 1 19 ? -20.734 -31.797 19.359 1 22.62 19 ALA B O 1
ATOM 5164 N N . SER B 1 20 ? -19.062 -33.156 19.578 1 20.69 20 SER B N 1
ATOM 5165 C CA . SER B 1 20 ? -18.047 -32.125 19.656 1 20.69 20 SER B CA 1
ATOM 5166 C C . SER B 1 20 ? -17.891 -31.406 18.312 1 20.69 20 SER B C 1
ATOM 5168 O O . SER B 1 20 ? -17.609 -32.031 17.297 1 20.69 20 SER B O 1
ATOM 5170 N N . TYR B 1 21 ? -18.922 -30.656 18 1 21.92 21 TYR B N 1
ATOM 5171 C CA . TYR B 1 21 ? -18.797 -29.828 16.797 1 21.92 21 TYR B CA 1
ATOM 5172 C C . TYR B 1 21 ? -17.422 -29.203 16.719 1 21.92 21 TYR B C 1
ATOM 5174 O O . TYR B 1 21 ? -17 -28.484 17.625 1 21.92 21 TYR B O 1
ATOM 5182 N N . SER B 1 22 ? -16.562 -30.016 16.172 1 20.12 22 SER B N 1
ATOM 5183 C CA . SER B 1 22 ? -15.219 -29.531 15.836 1 20.12 22 SER B CA 1
ATOM 5184 C C . SER B 1 22 ? -15.289 -28.219 15.055 1 20.12 22 SER B C 1
ATOM 5186 O O . SER B 1 22 ? -15.953 -28.156 14.016 1 20.12 22 SER B O 1
ATOM 5188 N N . THR B 1 23 ? -15.477 -27.188 15.68 1 23.14 23 THR B N 1
ATOM 5189 C CA . THR B 1 23 ? -15.492 -25.828 15.188 1 23.14 23 THR B CA 1
ATOM 5190 C C . THR B 1 23 ? -14.461 -25.641 14.078 1 23.14 23 THR B C 1
ATOM 5192 O O . THR B 1 23 ? -13.375 -26.219 14.125 1 23.14 23 THR B O 1
ATOM 5195 N N . ASN B 1 24 ? -14.906 -25.562 12.883 1 20.61 24 ASN B N 1
ATOM 5196 C CA . ASN B 1 24 ? -14.055 -25.203 11.758 1 20.61 24 ASN B CA 1
ATOM 5197 C C . ASN B 1 24 ? -12.984 -24.188 12.156 1 20.61 24 ASN B C 1
ATOM 5199 O O . ASN B 1 24 ? -13.305 -23.109 12.664 1 20.61 24 ASN B O 1
ATOM 5203 N N . LEU B 1 25 ? -11.867 -24.75 12.578 1 21.08 25 LEU B N 1
ATOM 5204 C CA . LEU B 1 25 ? -10.672 -24.047 13.031 1 21.08 25 LEU B CA 1
ATOM 5205 C C . LEU B 1 25 ? -10.312 -22.922 12.062 1 21.08 25 LEU B C 1
ATOM 5207 O O . LEU B 1 25 ? -9.859 -23.172 10.945 1 21.08 25 LEU B O 1
ATOM 5211 N N . ASN B 1 26 ? -11.195 -22.109 11.547 1 24.36 26 ASN B N 1
ATOM 5212 C CA . ASN B 1 26 ? -10.641 -20.875 10.984 1 24.36 26 ASN B CA 1
ATOM 5213 C C . ASN B 1 26 ? -9.336 -20.5 11.672 1 24.36 26 ASN B C 1
ATOM 5215 O O . ASN B 1 26 ? -9.344 -19.969 12.781 1 24.36 26 ASN B O 1
ATOM 5219 N N . TYR B 1 27 ? -8.359 -21.234 11.539 1 24.61 27 TYR B N 1
ATOM 5220 C CA . TYR B 1 27 ? -7.031 -21.594 12.031 1 24.61 27 TYR B CA 1
ATOM 5221 C C . TYR B 1 27 ? -6.195 -20.344 12.297 1 24.61 27 TYR B C 1
ATOM 5223 O O . TYR B 1 27 ? -6.496 -19.266 11.789 1 24.61 27 TYR B O 1
ATOM 5231 N N . ARG B 1 28 ? -4.984 -20.594 13.133 1 26.55 28 ARG B N 1
ATOM 5232 C CA . ARG B 1 28 ? -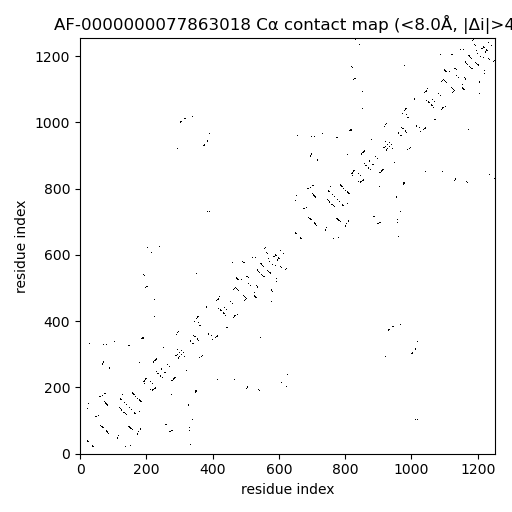4.016 -20.031 14.07 1 26.55 28 ARG B CA 1
ATOM 5233 C C . ARG B 1 28 ? -3.029 -19.109 13.344 1 26.55 28 ARG B C 1
ATOM 5235 O O . ARG B 1 28 ? -1.846 -19.438 13.234 1 26.55 28 ARG B O 1
ATOM 5242 N N . SER B 1 29 ? -3.23 -18.891 12.172 1 25.16 29 SER B N 1
ATOM 5243 C CA . SER B 1 29 ? -2.068 -18.172 11.656 1 25.16 29 SER B CA 1
ATOM 5244 C C . SER B 1 29 ? -1.647 -17.047 12.594 1 25.16 29 SER B C 1
ATOM 5246 O O . SER B 1 29 ? -2.48 -16.25 13.031 1 25.16 29 SER B O 1
ATOM 5248 N N . PRO B 1 30 ? -0.522 -17.25 13.234 1 29.41 30 PRO B N 1
ATOM 5249 C CA . PRO B 1 30 ? -0.004 -16.297 14.219 1 29.41 30 PRO B CA 1
ATOM 5250 C C . PRO B 1 30 ? -0.005 -14.859 13.703 1 29.41 30 PRO B C 1
ATOM 5252 O O . PRO B 1 30 ? 0.917 -14.461 12.984 1 29.41 30 PRO B O 1
ATOM 5255 N N . SER B 1 31 ? -0.957 -14.477 13.031 1 30.09 31 SER B N 1
ATOM 5256 C CA . SER B 1 31 ? -0.777 -13.031 13.062 1 30.09 31 SER B CA 1
ATOM 5257 C C . SER B 1 31 ? -0.654 -12.516 14.492 1 30.09 31 SER B C 1
ATOM 5259 O O . SER B 1 31 ? -1.447 -12.891 15.359 1 30.09 31 SER B O 1
ATOM 5261 N N . LEU B 1 32 ? 0.552 -12.18 14.93 1 31.14 32 LEU B N 1
ATOM 5262 C CA . LEU B 1 32 ? 0.927 -11.734 16.266 1 31.14 32 LEU B CA 1
ATOM 5263 C C . LEU B 1 32 ? -0.206 -10.953 16.922 1 31.14 32 LEU B C 1
ATOM 5265 O O . LEU B 1 32 ? -0.311 -10.914 18.156 1 31.14 32 LEU B O 1
ATOM 5269 N N . ASN B 1 33 ? -0.813 -10.164 16.094 1 30.73 33 ASN B N 1
ATOM 5270 C CA . ASN B 1 33 ? -1.691 -9.234 16.797 1 30.73 33 ASN B CA 1
ATOM 5271 C C . ASN B 1 33 ? -3.096 -9.805 16.969 1 30.73 33 ASN B C 1
ATOM 5273 O O . ASN B 1 33 ? -3.969 -9.164 17.547 1 30.73 33 ASN B O 1
ATOM 5277 N N . HIS B 1 34 ? -3.621 -10.594 16.047 1 31.61 34 HIS B N 1
ATOM 5278 C CA . HIS B 1 34 ? -5.027 -10.93 16.234 1 31.61 34 HIS B CA 1
ATOM 5279 C C . HIS B 1 34 ? -5.188 -12.367 16.719 1 31.61 34 HIS B C 1
ATOM 5281 O O . HIS B 1 34 ? -4.465 -13.258 16.266 1 31.61 34 HIS B O 1
ATOM 5287 N N . ALA B 1 35 ? -5.887 -12.625 17.844 1 29.53 35 ALA B N 1
ATOM 5288 C CA . ALA B 1 35 ? -6.305 -13.914 18.391 1 29.53 35 ALA B CA 1
ATOM 5289 C C . ALA B 1 35 ? -6.797 -14.836 17.281 1 29.53 35 ALA B C 1
ATOM 5291 O O . ALA B 1 35 ? -7.094 -14.383 16.172 1 29.53 35 ALA B O 1
ATOM 5292 N N . ARG B 1 36 ? -7.352 -16.219 17.562 1 28.22 36 ARG B N 1
ATOM 5293 C CA . ARG B 1 36 ? -7.77 -17.438 16.891 1 28.22 36 ARG B CA 1
ATOM 5294 C C . ARG B 1 36 ? -8.898 -17.172 15.914 1 28.22 36 ARG B C 1
ATOM 5296 O O . ARG B 1 36 ? -9.836 -16.438 16.219 1 28.22 36 ARG B O 1
ATOM 5303 N N . MET B 1 37 ? -8.625 -17.312 14.641 1 31.14 37 MET B N 1
ATOM 5304 C CA . MET B 1 37 ? -9.664 -17.188 13.625 1 31.14 37 MET B CA 1
ATOM 5305 C C . MET B 1 37 ? -10.852 -18.094 13.945 1 31.14 37 MET B C 1
ATOM 5307 O O . MET B 1 37 ? -11.789 -18.203 13.156 1 31.14 37 MET B O 1
ATOM 5311 N N . GLY B 1 38 ? -10.766 -19.109 14.891 1 29.53 38 GLY B N 1
ATOM 5312 C CA . GLY B 1 38 ? -11.922 -19.984 15.047 1 29.53 38 GLY B CA 1
ATOM 5313 C C . GLY B 1 38 ? -13.102 -19.297 15.688 1 29.53 38 GLY B C 1
ATOM 5314 O O . GLY B 1 38 ? -12.938 -18.344 16.453 1 29.53 38 GLY B O 1
ATOM 5315 N N . ILE B 1 39 ? -14.125 -19.328 15.031 1 29.39 39 ILE B N 1
ATOM 5316 C CA . ILE B 1 39 ? -15.383 -18.859 15.609 1 29.39 39 ILE B CA 1
ATOM 5317 C C . ILE B 1 39 ? -15.688 -19.625 16.891 1 29.39 39 ILE B C 1
ATOM 5319 O O . ILE B 1 39 ? -15.656 -20.859 16.906 1 29.39 39 ILE B O 1
ATOM 5323 N N . ASP B 1 40 ? -15.414 -18.984 17.922 1 29.3 40 ASP B N 1
ATOM 5324 C CA . ASP B 1 40 ? -16.141 -19.531 19.062 1 29.3 40 ASP B CA 1
ATOM 5325 C C . ASP B 1 40 ? -17.641 -19.594 18.781 1 29.3 40 ASP B C 1
ATOM 5327 O O . ASP B 1 40 ? -18.266 -18.562 18.531 1 29.3 40 ASP B O 1
ATOM 5331 N N . LEU B 1 41 ? -18.234 -20.688 18.531 1 31.11 41 LEU B N 1
ATOM 5332 C CA . LEU B 1 41 ? -19.594 -21.031 18.141 1 31.11 41 LEU B CA 1
ATOM 5333 C C . LEU B 1 41 ? -20.594 -20.438 19.141 1 31.11 41 LEU B C 1
ATOM 5335 O O . LEU B 1 41 ? -21.797 -20.438 18.891 1 31.11 41 LEU B O 1
ATOM 5339 N N . ASP B 1 42 ? -20.156 -20.141 20.328 1 28.86 42 ASP B N 1
ATOM 5340 C CA . ASP B 1 42 ? -21.312 -19.938 21.203 1 28.86 42 ASP B CA 1
ATOM 5341 C C . ASP B 1 42 ? -22.031 -18.625 20.844 1 28.86 42 ASP B C 1
ATOM 5343 O O . ASP B 1 42 ? -23.234 -18.5 21.094 1 28.86 42 ASP B O 1
ATOM 5347 N N . ILE B 1 43 ? -21.312 -17.484 20.672 1 29.36 43 ILE B N 1
ATOM 5348 C CA . ILE B 1 43 ? -22.141 -16.281 20.688 1 29.36 43 ILE B CA 1
ATOM 5349 C C . ILE B 1 43 ? -22.5 -15.883 19.266 1 29.36 43 ILE B C 1
ATOM 5351 O O . ILE B 1 43 ? -21.859 -15.008 18.672 1 29.36 43 ILE B O 1
ATOM 5355 N N . VAL B 1 44 ? -22.562 -16.75 18.328 1 33.72 44 VAL B N 1
ATOM 5356 C CA . VAL B 1 44 ? -23.141 -16.328 17.047 1 33.72 44 VAL B CA 1
ATOM 5357 C C . VAL B 1 44 ? -24.562 -15.805 17.281 1 33.72 44 VAL B C 1
ATOM 5359 O O . VAL B 1 44 ? -25.484 -16.578 17.562 1 33.72 44 VAL B O 1
ATOM 5362 N N . GLN B 1 45 ? -24.703 -14.703 17.938 1 27.05 45 GLN B N 1
ATOM 5363 C CA . GLN B 1 45 ? -26.031 -14.109 17.875 1 27.05 45 GLN B CA 1
ATOM 5364 C C . GLN B 1 45 ? -26.375 -13.672 16.469 1 27.05 45 GLN B C 1
ATOM 5366 O O . GLN B 1 45 ? -25.562 -13.047 15.781 1 27.05 45 GLN B O 1
ATOM 5371 N N . ARG B 1 46 ? -27.516 -14.07 15.75 1 30.53 46 ARG B N 1
ATOM 5372 C CA . ARG B 1 46 ? -28.188 -14.047 14.461 1 30.53 46 ARG B CA 1
ATOM 5373 C C . ARG B 1 46 ? -28.391 -12.609 13.977 1 30.53 46 ARG B C 1
ATOM 5375 O O . ARG B 1 46 ? -29.359 -11.953 14.359 1 30.53 46 ARG B O 1
ATOM 5382 N N . ARG B 1 47 ? -27.609 -11.719 13.945 1 34.69 47 ARG B N 1
ATOM 5383 C CA . ARG B 1 47 ? -28.172 -10.672 13.094 1 34.69 47 ARG B CA 1
ATOM 5384 C C . ARG B 1 47 ? -28.25 -11.133 11.641 1 34.69 47 ARG B C 1
ATOM 5386 O O . ARG B 1 47 ? -27.234 -11.406 11.016 1 34.69 47 ARG B O 1
ATOM 5393 N N . SER B 1 48 ? -29.297 -11.789 11.188 1 35.81 48 SER B N 1
ATOM 5394 C CA . SER B 1 48 ? -29.656 -12.531 9.977 1 35.81 48 SER B CA 1
ATOM 5395 C C . SER B 1 48 ? -29.516 -11.656 8.734 1 35.81 48 SER B C 1
ATOM 5397 O O . SER B 1 48 ? -30.062 -10.555 8.68 1 35.81 48 SER B O 1
ATOM 5399 N N . LEU B 1 49 ? -28.312 -11.625 8.055 1 46.38 49 LEU B N 1
ATOM 5400 C CA . LEU B 1 49 ? -28.578 -11.32 6.652 1 46.38 49 LEU B CA 1
ATOM 5401 C C . LEU B 1 49 ? -29.891 -11.945 6.195 1 46.38 49 LEU B C 1
ATOM 5403 O O . LEU B 1 49 ? -30.297 -12.992 6.703 1 46.38 49 LEU B O 1
ATOM 5407 N N . SER B 1 50 ? -30.922 -11.156 5.754 1 43.78 50 SER B N 1
ATOM 5408 C CA . SER B 1 50 ? -32.188 -11.75 5.352 1 43.78 50 SER B CA 1
ATOM 5409 C C . SER B 1 50 ? -32.031 -13.211 4.953 1 43.78 50 SER B C 1
ATOM 5411 O O . SER B 1 50 ? -31.188 -13.531 4.098 1 43.78 50 SER B O 1
ATOM 5413 N N . LYS B 1 51 ? -32.438 -14.008 5.863 1 46.44 51 LYS B N 1
ATOM 5414 C CA . LYS B 1 51 ? -32.5 -15.453 5.641 1 46.44 51 LYS B CA 1
ATOM 5415 C C . LYS B 1 51 ? -32.969 -15.773 4.234 1 46.44 51 LYS B C 1
ATOM 5417 O O . LYS B 1 51 ? -34.094 -15.406 3.867 1 46.44 51 LYS B O 1
ATOM 5422 N N . ARG B 1 52 ? -32.125 -16.016 3.336 1 50.38 52 ARG B N 1
ATOM 5423 C CA . ARG B 1 52 ? -32.5 -16.516 2.012 1 50.38 52 ARG B CA 1
ATOM 5424 C C . ARG B 1 52 ? -33.219 -17.844 2.105 1 50.38 52 ARG B C 1
ATOM 5426 O O . ARG B 1 52 ? -32.812 -18.734 2.842 1 50.38 52 ARG B O 1
ATOM 5433 N N . ASP B 1 53 ? -34.5 -17.953 1.944 1 49.09 53 ASP B N 1
ATOM 5434 C CA . ASP B 1 53 ? -35.406 -19.094 1.945 1 49.09 53 ASP B CA 1
ATOM 5435 C C . ASP B 1 53 ? -34.875 -20.219 1.08 1 49.09 53 ASP B C 1
ATOM 5437 O O . ASP B 1 53 ? -35.406 -20.5 0.001 1 49.09 53 ASP B O 1
ATOM 5441 N N . GLU B 1 54 ? -33.594 -20.562 1.301 1 64.06 54 GLU B N 1
ATOM 5442 C CA . GLU B 1 54 ? -33.156 -21.641 0.435 1 64.06 54 GLU B CA 1
ATOM 5443 C C . GLU B 1 54 ? -33.438 -23 1.056 1 64.06 54 GLU B C 1
ATOM 5445 O O . GLU B 1 54 ? -33.375 -23.156 2.277 1 64.06 54 GLU B O 1
ATOM 5450 N N . THR B 1 55 ? -34.125 -23.812 0.412 1 74.88 55 THR B N 1
ATOM 5451 C CA . THR B 1 55 ? -34.312 -25.203 0.82 1 74.88 55 THR B CA 1
ATOM 5452 C C . THR B 1 55 ? -32.969 -25.875 1.091 1 74.88 55 THR B C 1
ATOM 5454 O O . THR B 1 55 ? -32.031 -25.719 0.312 1 74.88 55 THR B O 1
ATOM 5457 N N . PRO B 1 56 ? -32.938 -26.5 2.258 1 85.12 56 PRO B N 1
ATOM 5458 C CA . PRO B 1 56 ? -31.688 -27.219 2.561 1 85.12 56 PRO B CA 1
ATOM 5459 C C . PRO B 1 56 ? -31.375 -28.297 1.536 1 85.12 56 PRO B C 1
ATOM 5461 O O . PRO B 1 56 ? -32.281 -28.953 1.02 1 85.12 56 PRO B O 1
ATOM 5464 N N . PHE B 1 57 ? -30.141 -28.453 1.301 1 91.44 57 PHE B N 1
ATOM 5465 C CA . PHE B 1 57 ? -29.703 -29.516 0.417 1 91.44 57 PHE B CA 1
ATOM 5466 C C . PHE B 1 57 ? -29.609 -30.844 1.174 1 91.44 57 PHE B C 1
ATOM 5468 O O . PHE B 1 57 ? -29.188 -30.875 2.33 1 91.44 57 PHE B O 1
ATOM 5475 N N . SER B 1 58 ? -29.969 -31.875 0.494 1 93.88 58 SER B N 1
ATOM 5476 C CA . SER B 1 58 ? -29.609 -33.219 0.978 1 93.88 58 SER B CA 1
ATOM 5477 C C . SER B 1 58 ? -28.172 -33.562 0.591 1 93.88 58 SER B C 1
ATOM 5479 O O . SER B 1 58 ? -27.656 -33.062 -0.419 1 93.88 58 SER B O 1
ATOM 5481 N N . PRO B 1 59 ? -27.547 -34.344 1.403 1 94.75 59 PRO B N 1
ATOM 5482 C CA . PRO B 1 59 ? -26.188 -34.75 1.047 1 94.75 59 PRO B CA 1
ATOM 5483 C C . PRO B 1 59 ? -26.094 -35.312 -0.369 1 94.75 59 PRO B C 1
ATOM 5485 O O . PRO B 1 59 ? -25.094 -35.062 -1.062 1 94.75 59 PRO B O 1
ATOM 5488 N N . SER B 1 60 ? -27.078 -36 -0.778 1 94.31 60 SER B N 1
ATOM 5489 C CA . SER B 1 60 ? -27.062 -36.625 -2.094 1 94.31 60 SER B CA 1
ATOM 5490 C C . SER B 1 60 ? -27.109 -35.594 -3.207 1 94.31 60 SER B C 1
ATOM 5492 O O . SER B 1 60 ? -26.797 -35.906 -4.359 1 94.31 60 SER B O 1
ATOM 5494 N N . ASP B 1 61 ? -27.453 -34.438 -2.875 1 94.62 61 ASP B N 1
ATOM 5495 C CA . ASP B 1 61 ? -27.516 -33.344 -3.846 1 94.62 61 ASP B CA 1
ATOM 5496 C C . ASP B 1 61 ? -26.141 -32.719 -4.09 1 94.62 61 ASP B C 1
ATOM 5498 O O . ASP B 1 61 ? -25.953 -31.984 -5.051 1 94.62 61 ASP B O 1
ATOM 5502 N N . LEU B 1 62 ? -25.25 -33.062 -3.242 1 97.25 62 LEU B N 1
ATOM 5503 C CA . LEU B 1 62 ? -23.969 -32.375 -3.209 1 97.25 62 LEU B CA 1
ATOM 5504 C C . LEU B 1 62 ? -22.859 -33.25 -3.791 1 97.25 62 LEU B C 1
ATOM 5506 O O . LEU B 1 62 ? -22.922 -34.469 -3.684 1 97.25 62 LEU B O 1
ATOM 5510 N N . LYS B 1 63 ? -21.891 -32.594 -4.383 1 97.56 63 LYS B N 1
ATOM 5511 C CA . LYS B 1 63 ? -20.719 -33.25 -4.918 1 97.56 63 LYS B CA 1
ATOM 5512 C C . LYS B 1 63 ? -19.453 -32.438 -4.633 1 97.56 63 LYS B C 1
ATOM 5514 O O . LYS B 1 63 ? -19.484 -31.219 -4.652 1 97.56 63 LYS B O 1
ATOM 5519 N N . PHE B 1 64 ? -18.422 -33.156 -4.332 1 98.38 64 PHE B N 1
ATOM 5520 C CA . PHE B 1 64 ? -17.109 -32.531 -4.324 1 98.38 64 PHE B CA 1
ATOM 5521 C C . PHE B 1 64 ? -16.625 -32.281 -5.75 1 98.38 64 PHE B C 1
ATOM 5523 O O . PHE B 1 64 ? -15.828 -33.062 -6.285 1 98.38 64 PHE B O 1
ATOM 5530 N N . THR B 1 65 ? -16.938 -31.141 -6.27 1 97.69 65 THR B N 1
ATOM 5531 C CA . THR B 1 65 ? -16.891 -30.891 -7.707 1 97.69 65 THR B CA 1
ATOM 5532 C C . THR B 1 65 ? -15.453 -30.688 -8.18 1 97.69 65 THR B C 1
ATOM 5534 O O . THR B 1 65 ? -15.156 -30.891 -9.359 1 97.69 65 THR B O 1
ATOM 5537 N N . HIS B 1 66 ? -14.547 -30.281 -7.344 1 98.19 66 HIS B N 1
ATOM 5538 C CA . HIS B 1 66 ? -13.203 -29.922 -7.77 1 98.19 66 HIS B CA 1
ATOM 5539 C C . HIS B 1 66 ? -12.148 -30.625 -6.914 1 98.19 66 HIS B C 1
ATOM 5541 O O . HIS B 1 66 ? -11.094 -30.062 -6.637 1 98.19 66 HIS B O 1
ATOM 5547 N N . SER B 1 67 ? -12.461 -31.812 -6.5 1 98.25 67 SER B N 1
ATOM 5548 C CA . SER B 1 67 ? -11.539 -32.625 -5.711 1 98.25 67 SER B CA 1
ATOM 5549 C C . SER B 1 67 ? -11.062 -31.875 -4.473 1 98.25 67 SER B C 1
ATOM 5551 O O . SER B 1 67 ? -11.852 -31.219 -3.795 1 98.25 67 SER B O 1
ATOM 5553 N N . VAL B 1 68 ? -9.781 -32.094 -4.105 1 98.81 68 VAL B N 1
ATOM 5554 C CA . VAL B 1 68 ? -9.203 -31.453 -2.924 1 98.81 68 VAL B CA 1
ATOM 5555 C C . VAL B 1 68 ? -7.863 -30.812 -3.283 1 98.81 68 VAL B C 1
ATOM 5557 O O . VAL B 1 68 ? -7.305 -31.094 -4.348 1 98.81 68 VAL B O 1
ATOM 5560 N N . ALA B 1 69 ? -7.457 -29.922 -2.459 1 98.94 69 ALA B N 1
ATOM 5561 C CA . ALA B 1 69 ? -6.156 -29.266 -2.605 1 98.94 69 ALA B CA 1
ATOM 5562 C C . ALA B 1 69 ? -5.562 -28.922 -1.245 1 98.94 69 ALA B C 1
ATOM 5564 O O . ALA B 1 69 ? -6.277 -28.875 -0.242 1 98.94 69 ALA B O 1
ATOM 5565 N N . SER B 1 70 ? -4.301 -28.781 -1.192 1 98.94 70 SER B N 1
ATOM 5566 C CA . SER B 1 70 ? -3.596 -28.281 -0.014 1 98.94 70 SER B CA 1
ATOM 5567 C C . SER B 1 70 ? -2.518 -27.281 -0.398 1 98.94 70 SER B C 1
ATOM 5569 O O . SER B 1 70 ? -2.121 -27.203 -1.562 1 98.94 70 SER B O 1
ATOM 5571 N N . GLY B 1 71 ? -2.139 -26.438 0.559 1 98.75 71 GLY B N 1
ATOM 5572 C CA . GLY B 1 71 ? -1.128 -25.438 0.254 1 98.75 71 GLY B CA 1
ATOM 5573 C C . GLY B 1 71 ? -0.539 -24.797 1.491 1 98.75 71 GLY B C 1
ATOM 5574 O O . GLY B 1 71 ? -0.969 -25.078 2.611 1 98.75 71 GLY B O 1
ATOM 5575 N N . ASP B 1 72 ? 0.513 -24.062 1.282 1 98.56 72 ASP B N 1
ATOM 5576 C CA . ASP B 1 72 ? 1.207 -23.25 2.27 1 98.56 72 ASP B CA 1
ATOM 5577 C C . ASP B 1 72 ? 1.641 -24.078 3.473 1 98.56 72 ASP B C 1
ATOM 5579 O O . ASP B 1 72 ? 1.282 -23.766 4.609 1 98.56 72 ASP B O 1
ATOM 5583 N N . PRO B 1 73 ? 2.477 -25.016 3.174 1 98.75 73 PRO B N 1
ATOM 5584 C CA . PRO B 1 73 ? 2.922 -25.906 4.25 1 98.75 73 PRO B CA 1
ATOM 5585 C C . PRO B 1 73 ? 3.836 -25.203 5.254 1 98.75 73 PRO B C 1
ATOM 5587 O O . PRO B 1 73 ? 4.801 -24.547 4.859 1 98.75 73 PRO B O 1
ATOM 5590 N N . TYR B 1 74 ? 3.529 -25.281 6.469 1 98.31 74 TYR B N 1
ATOM 5591 C CA . TYR B 1 74 ? 4.395 -25 7.605 1 98.31 74 TYR B CA 1
ATOM 5592 C C . TYR B 1 74 ? 4.844 -26.281 8.289 1 98.31 74 TYR B C 1
ATOM 5594 O O . TYR B 1 74 ? 4.371 -27.375 7.953 1 98.31 74 TYR B O 1
ATOM 5602 N N . PRO B 1 75 ? 5.812 -26.188 9.164 1 98.62 75 PRO B N 1
ATOM 5603 C CA . PRO B 1 75 ? 6.289 -27.422 9.797 1 98.62 75 PRO B CA 1
ATOM 5604 C C . PRO B 1 75 ? 5.203 -28.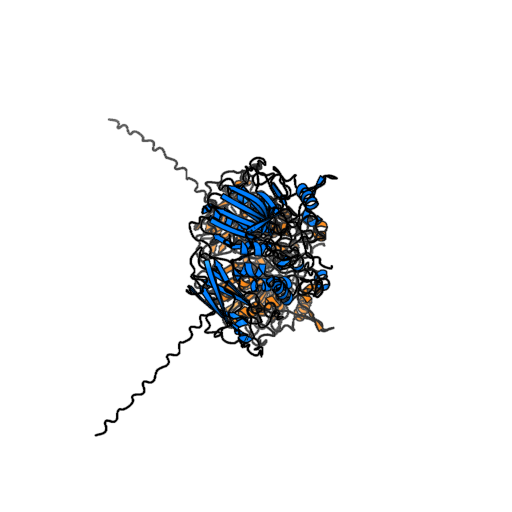125 10.602 1 98.62 75 PRO B C 1
ATOM 5606 O O . PRO B 1 75 ? 5.242 -29.344 10.758 1 98.62 75 PRO B O 1
ATOM 5609 N N . ASP B 1 76 ? 4.168 -27.359 11 1 98.5 76 ASP B N 1
ATOM 5610 C CA . ASP B 1 76 ? 3.217 -27.984 11.922 1 98.5 76 ASP B CA 1
ATOM 5611 C C . ASP B 1 76 ? 1.785 -27.844 11.406 1 98.5 76 ASP B C 1
ATOM 5613 O O . ASP B 1 76 ? 0.83 -28.109 12.141 1 98.5 76 ASP B O 1
ATOM 5617 N N . SER B 1 77 ? 1.639 -27.359 10.203 1 98.44 77 SER B N 1
ATOM 5618 C CA . SER B 1 77 ? 0.286 -27.172 9.688 1 98.44 77 SER B CA 1
ATOM 5619 C C . SER B 1 77 ? 0.287 -27.031 8.172 1 98.44 77 SER B C 1
ATOM 5621 O O . SER B 1 77 ? 1.33 -26.766 7.57 1 98.44 77 SER B O 1
ATOM 5623 N N . VAL B 1 78 ? -0.847 -27.234 7.582 1 98.69 78 VAL B N 1
ATOM 5624 C CA . VAL B 1 78 ? -1.077 -27.078 6.152 1 98.69 78 VAL B CA 1
ATOM 5625 C C . VAL B 1 78 ? -2.486 -26.531 5.914 1 98.69 78 VAL B C 1
ATOM 5627 O O . VAL B 1 78 ? -3.371 -26.703 6.758 1 98.69 78 VAL B O 1
ATOM 5630 N N . ILE B 1 79 ? -2.686 -25.844 4.84 1 98.75 79 ILE B N 1
ATOM 5631 C CA . ILE B 1 79 ? -4.016 -25.406 4.422 1 98.75 79 ILE B CA 1
ATOM 5632 C C . ILE B 1 79 ? -4.668 -26.5 3.578 1 98.75 79 ILE B C 1
ATOM 5634 O O . ILE B 1 79 ? -4.059 -27.031 2.643 1 98.75 79 ILE B O 1
ATOM 5638 N N . LEU B 1 80 ? -5.875 -26.844 3.906 1 98.88 80 LEU B N 1
ATOM 5639 C CA . LEU B 1 80 ? -6.68 -27.766 3.121 1 98.88 80 LEU B CA 1
ATOM 5640 C C . LEU B 1 80 ? -7.84 -27.047 2.445 1 98.88 80 LEU B C 1
ATOM 5642 O O . LEU B 1 80 ? -8.43 -26.141 3.021 1 98.88 80 LEU B O 1
ATOM 5646 N N . TRP B 1 81 ? -8.172 -27.469 1.284 1 98.81 81 TRP B N 1
ATOM 5647 C CA . TRP B 1 81 ? -9.195 -26.812 0.472 1 98.81 81 TRP B CA 1
ATOM 5648 C C . TRP B 1 81 ? -10.078 -27.844 -0.232 1 98.81 81 TRP B C 1
ATOM 5650 O O . TRP B 1 81 ? -9.602 -28.906 -0.642 1 98.81 81 TRP B O 1
ATOM 5660 N N . THR B 1 82 ? -11.344 -27.531 -0.387 1 98.88 82 THR B N 1
ATOM 5661 C CA . THR B 1 82 ? -12.242 -28.25 -1.289 1 98.88 82 THR B CA 1
ATOM 5662 C C . THR B 1 82 ? -13.43 -27.359 -1.683 1 98.88 82 THR B C 1
ATOM 5664 O O . THR B 1 82 ? -13.508 -26.203 -1.268 1 98.88 82 THR B O 1
ATOM 5667 N N . ARG B 1 83 ? -14.211 -27.828 -2.596 1 98.69 83 ARG B N 1
ATOM 5668 C CA . ARG B 1 83 ? -15.492 -27.234 -2.973 1 98.69 83 ARG B CA 1
ATOM 5669 C C . ARG B 1 83 ? -16.594 -28.281 -3 1 98.69 83 ARG B C 1
ATOM 5671 O O . ARG B 1 83 ? -16.453 -29.328 -3.639 1 98.69 83 ARG B O 1
ATOM 5678 N N . ILE B 1 84 ? -17.656 -28.125 -2.275 1 98.31 84 ILE B N 1
ATOM 5679 C CA . ILE B 1 84 ? -18.812 -29.016 -2.217 1 98.31 84 ILE B CA 1
ATOM 5680 C C . ILE B 1 84 ? -20.062 -28.25 -2.652 1 98.31 84 ILE B C 1
ATOM 5682 O O . ILE B 1 84 ? -20.516 -27.344 -1.96 1 98.31 84 ILE B O 1
ATOM 5686 N N . ALA B 1 85 ? -20.609 -28.641 -3.758 1 97.25 85 ALA B N 1
ATOM 5687 C CA . ALA B 1 85 ? -21.672 -27.828 -4.359 1 97.25 85 ALA B CA 1
ATOM 5688 C C . ALA B 1 85 ? -22.719 -28.719 -5.023 1 97.25 85 ALA B C 1
ATOM 5690 O O . ALA B 1 85 ? -22.453 -29.875 -5.348 1 97.25 85 ALA B O 1
ATOM 5691 N N . PRO B 1 86 ? -23.938 -28.156 -5.188 1 96.38 86 PRO B N 1
ATOM 5692 C CA . PRO B 1 86 ? -24.984 -28.906 -5.875 1 96.38 86 PRO B CA 1
ATOM 5693 C C . PRO B 1 86 ? -24.766 -29 -7.383 1 96.38 86 PRO B C 1
ATOM 5695 O O . PRO B 1 86 ? -25.359 -29.844 -8.055 1 96.38 86 PRO B O 1
ATOM 5698 N N . SER B 1 87 ? -23.953 -28.094 -7.895 1 95.56 87 SER B N 1
ATOM 5699 C CA . SER B 1 87 ? -23.609 -28.094 -9.312 1 95.56 87 SER B CA 1
ATOM 5700 C C . SER B 1 87 ? -22.219 -27.484 -9.539 1 95.56 87 SER B C 1
ATOM 5702 O O . SER B 1 87 ? -21.594 -26.969 -8.602 1 95.56 87 SER B O 1
ATOM 5704 N N . MET B 1 88 ? -21.875 -27.469 -10.781 1 95.38 88 MET B N 1
ATOM 5705 C CA . MET B 1 88 ? -20.594 -26.891 -11.141 1 95.38 88 MET B CA 1
ATOM 5706 C C . MET B 1 88 ? -20.672 -25.375 -11.25 1 95.38 88 MET B C 1
ATOM 5708 O O . MET B 1 88 ? -19.656 -24.688 -11.25 1 95.38 88 MET B O 1
ATOM 5712 N N . GLU B 1 89 ? -21.812 -24.828 -11.25 1 95.69 89 GLU B N 1
ATOM 5713 C CA . GLU B 1 89 ? -22.016 -23.406 -11.5 1 95.69 89 GLU B CA 1
ATOM 5714 C C . GLU B 1 89 ? -21.516 -22.562 -10.336 1 95.69 89 GLU B C 1
ATOM 5716 O O . GLU B 1 89 ? -21.703 -22.922 -9.172 1 95.69 89 GLU B O 1
ATOM 5721 N N . ALA B 1 90 ? -20.859 -21.438 -10.68 1 97.06 90 ALA B N 1
ATOM 5722 C CA . ALA B 1 90 ? -20.438 -20.484 -9.664 1 97.06 90 ALA B CA 1
ATOM 5723 C C . ALA B 1 90 ? -21.641 -19.719 -9.109 1 97.06 90 ALA B C 1
ATOM 5725 O O . ALA B 1 90 ? -22.656 -19.562 -9.797 1 97.06 90 ALA B O 1
ATOM 5726 N N . ASP B 1 91 ? -21.469 -19.312 -7.855 1 95.5 91 ASP B N 1
ATOM 5727 C CA . ASP B 1 91 ? -22.5 -18.453 -7.281 1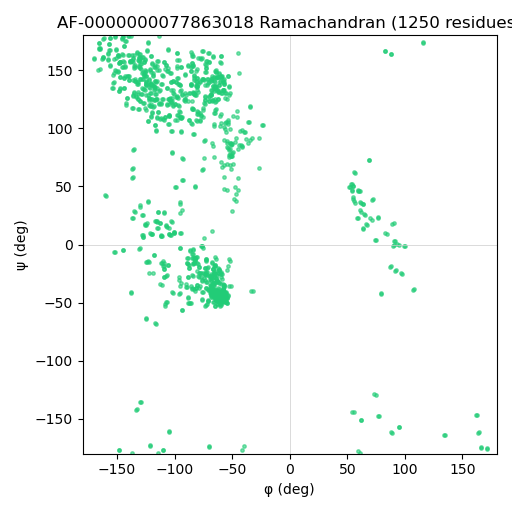 95.5 91 ASP B CA 1
ATOM 5728 C C . ASP B 1 91 ? -22.406 -17.031 -7.84 1 95.5 91 ASP B C 1
ATOM 5730 O O . ASP B 1 91 ? -21.312 -16.5 -8.008 1 95.5 91 ASP B O 1
ATOM 5734 N N . ASN B 1 92 ? -23.547 -16.438 -8.07 1 95.19 92 ASN B N 1
ATOM 5735 C CA . ASN B 1 92 ? -23.562 -15.117 -8.703 1 95.19 92 ASN B CA 1
ATOM 5736 C C . ASN B 1 92 ? -23.766 -14 -7.676 1 95.19 92 ASN B C 1
ATOM 5738 O O . ASN B 1 92 ? -23.938 -12.836 -8.039 1 95.19 92 ASN B O 1
ATOM 5742 N N . SER B 1 93 ? -23.688 -14.328 -6.434 1 93.56 93 SER B N 1
ATOM 5743 C CA . SER B 1 93 ? -23.859 -13.312 -5.398 1 93.56 93 SER B CA 1
ATOM 5744 C C . SER B 1 93 ? -22.625 -12.43 -5.277 1 93.56 93 SER B C 1
ATOM 5746 O O . SER B 1 93 ? -21.484 -12.914 -5.352 1 93.56 93 SER B O 1
ATOM 5748 N N . ASN B 1 94 ? -22.875 -11.109 -5.031 1 96.19 94 ASN B N 1
ATOM 5749 C CA . ASN B 1 94 ? -21.797 -10.156 -4.801 1 96.19 94 ASN B CA 1
ATOM 5750 C C . ASN B 1 94 ? -21.719 -9.734 -3.336 1 96.19 94 ASN B C 1
ATOM 5752 O O . ASN B 1 94 ? -21.047 -8.758 -2.998 1 96.19 94 ASN B O 1
ATOM 5756 N N . VAL B 1 95 ? -22.297 -10.43 -2.467 1 95.38 95 VAL B N 1
ATOM 5757 C CA . VAL B 1 95 ? -22.484 -10 -1.084 1 95.38 95 VAL B CA 1
ATOM 5758 C C . VAL B 1 95 ? -21.141 -9.867 -0.395 1 95.38 95 VAL B C 1
ATOM 5760 O O . VAL B 1 95 ? -20.969 -9.055 0.518 1 95.38 95 VAL B O 1
ATOM 5763 N N . THR B 1 96 ? -20.156 -10.594 -0.882 1 97.06 96 THR B N 1
ATOM 5764 C CA . THR B 1 96 ? -18.844 -10.586 -0.245 1 97.06 96 THR B CA 1
ATOM 5765 C C . THR B 1 96 ? -18.016 -9.414 -0.751 1 97.06 96 THR B C 1
ATOM 5767 O O . THR B 1 96 ? -16.938 -9.133 -0.215 1 97.06 96 THR B O 1
ATOM 5770 N N . VAL B 1 97 ? -18.5 -8.648 -1.826 1 97.75 97 VAL B N 1
ATOM 5771 C CA . VAL B 1 97 ? -17.688 -7.578 -2.408 1 97.75 97 VAL B CA 1
ATOM 5772 C C . VAL B 1 97 ? -18.562 -6.344 -2.65 1 97.75 97 VAL B C 1
ATOM 5774 O O . VAL B 1 97 ? -18.266 -5.531 -3.529 1 97.75 97 VAL B O 1
ATOM 5777 N N . SER B 1 98 ? -19.656 -6.164 -1.983 1 96.31 98 SER B N 1
ATOM 5778 C CA . SER B 1 98 ? -20.562 -5.031 -2.176 1 96.31 98 SER B CA 1
ATOM 5779 C C . SER B 1 98 ? -20.922 -4.371 -0.848 1 96.31 98 SER B C 1
ATOM 5781 O O . SER B 1 98 ? -20.703 -4.957 0.217 1 96.31 98 SER B O 1
ATOM 5783 N N . GLY B 1 99 ? -21.328 -3.17 -0.923 1 94.44 99 GLY B N 1
ATOM 5784 C CA . GLY B 1 99 ? -21.781 -2.449 0.259 1 94.44 99 GLY B CA 1
ATOM 5785 C C . GLY B 1 99 ? -20.641 -2.014 1.16 1 94.44 99 GLY B C 1
ATOM 5786 O O . GLY B 1 99 ? -19.672 -1.418 0.694 1 94.44 99 GLY B O 1
ATOM 5787 N N . ASP B 1 100 ? -20.812 -2.348 2.395 1 92.88 100 ASP B N 1
ATOM 5788 C CA . ASP B 1 100 ? -19.859 -1.856 3.387 1 92.88 100 ASP B CA 1
ATOM 5789 C C . ASP B 1 100 ? -18.969 -2.986 3.902 1 92.88 100 ASP B C 1
ATOM 5791 O O . ASP B 1 100 ? -18.562 -2.977 5.062 1 92.88 100 ASP B O 1
ATOM 5795 N N . VAL B 1 101 ? -18.781 -4.012 3.027 1 95.12 101 VAL B N 1
ATOM 5796 C CA . VAL B 1 101 ? -17.875 -5.082 3.434 1 95.12 101 VAL B CA 1
ATOM 5797 C C . VAL B 1 101 ? -16.453 -4.531 3.594 1 95.12 101 VAL B C 1
ATOM 5799 O O . VAL B 1 101 ? -16.062 -3.586 2.904 1 95.12 101 VAL B O 1
ATOM 5802 N N . PRO B 1 102 ? -15.711 -5.109 4.504 1 94.31 102 PRO B N 1
ATOM 5803 C CA . PRO B 1 102 ? -14.328 -4.652 4.617 1 94.31 102 PRO B CA 1
ATOM 5804 C C . PRO B 1 102 ? -13.523 -4.875 3.334 1 94.31 102 PRO B C 1
ATOM 5806 O O . PRO B 1 102 ? -13.711 -5.883 2.652 1 94.31 102 PRO B O 1
ATOM 5809 N N . LEU B 1 103 ? -12.656 -3.938 3.074 1 95.44 103 LEU B N 1
ATOM 5810 C CA . LEU B 1 103 ? -11.836 -3.973 1.865 1 95.44 103 LEU B CA 1
ATOM 5811 C C . LEU B 1 103 ? -10.938 -5.203 1.855 1 95.44 103 LEU B C 1
ATOM 5813 O O . LEU B 1 103 ? -10.203 -5.449 2.818 1 95.44 103 LEU B O 1
ATOM 5817 N N . TYR B 1 104 ? -10.992 -6.039 0.772 1 95.81 104 TYR B N 1
ATOM 5818 C CA . TYR B 1 104 ? -10.203 -7.25 0.565 1 95.81 104 TYR B CA 1
ATOM 5819 C C . TYR B 1 104 ? -10.359 -8.211 1.738 1 95.81 104 TYR B C 1
ATOM 5821 O O . TYR B 1 104 ? -9.391 -8.82 2.188 1 95.81 104 TYR B O 1
ATOM 5829 N N . ASN B 1 105 ? -11.508 -8.328 2.209 1 90 105 ASN B N 1
ATOM 5830 C CA . ASN B 1 105 ? -11.812 -9.203 3.334 1 90 105 ASN B CA 1
ATOM 5831 C C . ASN B 1 105 ? -11.992 -10.648 2.883 1 90 105 ASN B C 1
ATOM 5833 O O . ASN B 1 105 ? -12.648 -10.914 1.871 1 90 105 ASN B O 1
ATOM 5837 N N . HIS B 1 106 ? -11.406 -11.57 3.686 1 91.75 106 HIS B N 1
ATOM 5838 C CA . HIS B 1 106 ? -11.516 -12.977 3.311 1 91.75 106 HIS B CA 1
ATOM 5839 C C . HIS B 1 106 ? -12.227 -13.781 4.395 1 91.75 106 HIS B C 1
ATOM 5841 O O . HIS B 1 106 ? -12.289 -15.008 4.32 1 91.75 106 HIS B O 1
ATOM 5847 N N . GLU B 1 107 ? -12.766 -13.078 5.348 1 87.31 107 GLU B N 1
ATOM 5848 C CA . GLU B 1 107 ? -13.508 -13.773 6.391 1 87.31 107 GLU B CA 1
ATOM 5849 C C . GLU B 1 107 ? -14.75 -14.461 5.816 1 87.31 107 GLU B C 1
ATOM 5851 O O . GLU B 1 107 ? -15.328 -13.984 4.836 1 87.31 107 GLU B O 1
ATOM 5856 N N . THR B 1 108 ? -15.133 -15.562 6.445 1 92.81 108 THR B N 1
ATOM 5857 C CA . THR B 1 108 ? -16.266 -16.328 5.926 1 92.81 108 THR B CA 1
ATOM 5858 C C . THR B 1 108 ? -17.344 -16.484 6.984 1 92.81 108 THR B C 1
ATOM 5860 O O . THR B 1 108 ? -18.484 -16.859 6.668 1 92.81 108 THR B O 1
ATOM 5863 N N . GLU B 1 109 ? -17.047 -16.219 8.18 1 91.5 109 GLU B N 1
ATOM 5864 C CA . GLU B 1 109 ? -17.938 -16.484 9.305 1 91.5 109 GLU B CA 1
ATOM 5865 C C . GLU B 1 109 ? -19.266 -15.758 9.133 1 91.5 109 GLU B C 1
ATOM 5867 O O . GLU B 1 109 ? -20.328 -16.328 9.391 1 91.5 109 GLU B O 1
ATOM 5872 N N . ARG B 1 110 ? -19.172 -14.547 8.789 1 89.56 110 ARG B N 1
ATOM 5873 C CA . ARG B 1 110 ? -20.391 -13.742 8.641 1 89.56 110 ARG B CA 1
ATOM 5874 C C . ARG B 1 110 ? -21.344 -14.367 7.629 1 89.56 110 ARG B C 1
ATOM 5876 O O . ARG B 1 110 ? -22.562 -14.312 7.797 1 89.56 110 ARG B O 1
ATOM 5883 N N . TYR B 1 111 ? -20.844 -14.938 6.633 1 93.38 111 TYR B N 1
ATOM 5884 C CA . TYR B 1 111 ? -21.656 -15.508 5.566 1 93.38 111 TYR B CA 1
ATOM 5885 C C . TYR B 1 111 ? -22.188 -16.875 5.965 1 93.38 111 TYR B C 1
ATOM 5887 O O . TYR B 1 111 ? -23.297 -17.266 5.566 1 93.38 111 TYR B O 1
ATOM 5895 N N . ILE B 1 112 ? -21.375 -17.609 6.723 1 94.44 112 ILE B N 1
ATOM 5896 C CA . ILE B 1 112 ? -21.812 -18.891 7.262 1 94.44 112 ILE B CA 1
ATOM 5897 C C . ILE B 1 112 ? -22.969 -18.672 8.234 1 94.44 112 ILE B C 1
ATOM 5899 O O . ILE B 1 112 ? -24 -19.359 8.156 1 94.44 112 ILE B O 1
ATOM 5903 N N . LYS B 1 113 ? -22.812 -17.656 9.07 1 92.69 113 LYS B N 1
ATOM 5904 C CA . LYS B 1 113 ? -23.828 -17.359 10.078 1 92.69 113 LYS B CA 1
ATOM 5905 C C . LYS B 1 113 ? -25.109 -16.844 9.43 1 92.69 113 LYS B C 1
ATOM 5907 O O . LYS B 1 113 ? -26.203 -17.047 9.961 1 92.69 113 LYS B O 1
ATOM 5912 N N . ALA B 1 114 ? -24.953 -16.234 8.352 1 91.81 114 ALA B N 1
ATOM 5913 C CA . ALA B 1 114 ? -26.094 -15.602 7.68 1 91.81 114 ALA B CA 1
ATOM 5914 C C . ALA B 1 114 ? -26.922 -16.641 6.926 1 91.81 114 ALA B C 1
ATOM 5916 O O . ALA B 1 114 ? -28.062 -16.375 6.559 1 91.81 114 ALA B O 1
ATOM 5917 N N . SER B 1 115 ? -26.391 -17.766 6.633 1 91.12 115 SER B N 1
ATOM 5918 C CA . SER B 1 115 ? -27.094 -18.797 5.883 1 91.12 115 SER B CA 1
ATOM 5919 C C . SER B 1 115 ? -27.969 -19.656 6.801 1 91.12 115 SER B C 1
ATOM 5921 O O . SER B 1 115 ? -27.5 -20.125 7.836 1 91.12 115 SER B O 1
ATOM 5923 N N . PRO B 1 116 ? -29.234 -19.891 6.496 1 90.38 116 PRO B N 1
ATOM 5924 C CA . PRO B 1 116 ? -30.078 -20.766 7.316 1 90.38 116 PRO B CA 1
ATOM 5925 C C . PRO B 1 116 ? -29.672 -22.234 7.254 1 90.38 116 PRO B C 1
ATOM 5927 O O . PRO B 1 116 ? -29.938 -23 8.18 1 90.38 116 PRO B O 1
ATOM 5930 N N . HIS B 1 117 ? -29.016 -22.594 6.137 1 91.56 117 HIS B N 1
ATOM 5931 C CA . HIS B 1 117 ? -28.656 -23.984 5.965 1 91.56 117 HIS B CA 1
ATOM 5932 C C . HIS B 1 117 ? -27.234 -24.141 5.434 1 91.56 117 HIS B C 1
ATOM 5934 O O . HIS B 1 117 ? -27.031 -24.641 4.328 1 91.56 117 HIS B O 1
ATOM 5940 N N . PRO B 1 118 ? -26.281 -23.75 6.195 1 95.56 118 PRO B N 1
ATOM 5941 C CA . PRO B 1 118 ? -24.906 -23.969 5.738 1 95.56 118 PRO B CA 1
ATOM 5942 C C . PRO B 1 118 ? -24.578 -25.438 5.551 1 95.56 118 PRO B C 1
ATOM 5944 O O . PRO B 1 118 ? -25.125 -26.297 6.242 1 95.56 118 PRO B O 1
ATOM 5947 N N . ILE B 1 119 ? -23.75 -25.703 4.617 1 97.25 119 ILE B N 1
ATOM 5948 C CA . ILE B 1 119 ? -23.312 -27.078 4.383 1 97.25 119 ILE B CA 1
ATOM 5949 C C . ILE B 1 119 ? -22.172 -27.422 5.348 1 97.25 119 ILE B C 1
ATOM 5951 O O . ILE B 1 119 ? -21.188 -26.703 5.438 1 97.25 119 ILE B O 1
ATOM 5955 N N . CYS B 1 120 ? -22.344 -28.531 5.988 1 97.06 120 CYS B N 1
ATOM 5956 C CA . CYS B 1 120 ? -21.406 -28.953 7.016 1 97.06 120 CYS B CA 1
ATOM 5957 C C . CYS B 1 120 ? -20.453 -30.016 6.484 1 97.06 120 CYS B C 1
ATOM 5959 O O . CYS B 1 120 ? -20.906 -31.016 5.895 1 97.06 120 CYS B O 1
ATOM 5961 N N . LEU B 1 121 ? -19.141 -29.797 6.707 1 98.44 121 LEU B N 1
ATOM 5962 C CA . LEU B 1 121 ? -18.125 -30.766 6.332 1 98.44 121 LEU B CA 1
ATOM 5963 C C . LEU B 1 121 ? -17.25 -31.141 7.531 1 98.44 121 LEU B C 1
ATOM 5965 O O . LEU B 1 121 ? -16.891 -30.266 8.328 1 98.44 121 LEU B O 1
ATOM 5969 N N . ASP B 1 122 ? -16.969 -32.438 7.613 1 98.25 122 ASP B N 1
ATOM 5970 C CA . ASP B 1 122 ? -15.875 -32.906 8.453 1 98.25 122 ASP B CA 1
ATOM 5971 C C . ASP B 1 122 ? -14.617 -33.156 7.625 1 98.25 122 ASP B C 1
ATOM 5973 O O . ASP B 1 122 ? -14.703 -33.625 6.488 1 98.25 122 ASP B O 1
ATOM 5977 N N . TYR B 1 123 ? -13.5 -32.781 8.172 1 98.56 123 TYR B N 1
ATOM 5978 C CA . TYR B 1 123 ? -12.258 -33.188 7.531 1 98.56 123 TYR B CA 1
ATOM 5979 C C . TYR B 1 123 ? -11.398 -34 8.477 1 98.56 123 TYR B C 1
ATOM 5981 O O . TYR B 1 123 ? -11.469 -33.844 9.695 1 98.56 123 TYR B O 1
ATOM 5989 N N . ARG B 1 124 ? -10.625 -34.875 7.902 1 98.62 124 ARG B N 1
ATOM 5990 C CA . ARG B 1 124 ? -9.68 -35.719 8.625 1 98.62 124 ARG B CA 1
ATOM 5991 C C . ARG B 1 124 ? -8.328 -35.781 7.914 1 98.62 124 ARG B C 1
ATOM 5993 O O . ARG B 1 124 ? -8.266 -35.781 6.684 1 98.62 124 ARG B O 1
ATOM 6000 N N . VAL B 1 125 ? -7.305 -35.781 8.703 1 98.88 125 VAL B N 1
ATOM 6001 C CA . VAL B 1 125 ? -5.941 -35.969 8.227 1 98.88 125 VAL B CA 1
ATOM 6002 C C . VAL B 1 125 ? -5.383 -37.312 8.742 1 98.88 125 VAL B C 1
ATOM 6004 O O . VAL B 1 125 ? -5.484 -37.594 9.938 1 98.88 125 VAL B O 1
ATOM 6007 N N . TYR B 1 126 ? -4.789 -38.031 7.852 1 98.75 126 TYR B N 1
ATOM 6008 C CA . TYR B 1 126 ? -4.34 -39.375 8.172 1 98.75 126 TYR B CA 1
ATOM 6009 C C . TYR B 1 126 ? -2.824 -39.469 8.062 1 98.75 126 TYR B C 1
ATOM 6011 O O . TYR B 1 126 ? -2.205 -38.812 7.238 1 98.75 126 TYR B O 1
ATOM 6019 N N . ALA B 1 127 ? -2.256 -40.406 8.797 1 98.25 127 ALA B N 1
ATOM 6020 C CA . ALA B 1 127 ? -0.826 -40.688 8.742 1 98.25 127 ALA B CA 1
ATOM 6021 C C . ALA B 1 127 ? -0.504 -41.656 7.59 1 98.25 127 ALA B C 1
ATOM 6023 O O . ALA B 1 127 ? 0.661 -41.812 7.219 1 98.25 127 ALA B O 1
ATOM 6024 N N . ASP B 1 128 ? -1.635 -42.219 7.043 1 96.69 128 ASP B N 1
ATOM 6025 C CA . ASP B 1 128 ? -1.415 -43.25 6.016 1 96.69 128 ASP B CA 1
ATOM 6026 C C . ASP B 1 128 ? -2.436 -43.094 4.887 1 96.69 128 ASP B C 1
ATOM 6028 O O . ASP B 1 128 ? -3.525 -42.562 5.09 1 96.69 128 ASP B O 1
ATOM 6032 N N . GLN B 1 129 ? -2.164 -43.688 3.781 1 96.25 129 GLN B N 1
ATOM 6033 C CA . GLN B 1 129 ? -2.947 -43.531 2.559 1 96.25 129 GLN B CA 1
ATOM 6034 C C . GLN B 1 129 ? -4.285 -44.25 2.674 1 96.25 129 GLN B C 1
ATOM 6036 O O . GLN B 1 129 ? -5.266 -43.875 2.037 1 96.25 129 GLN B O 1
ATOM 6041 N N . ASN B 1 130 ? -4.324 -45.25 3.555 1 95.56 130 ASN B N 1
ATOM 6042 C CA . ASN B 1 130 ? -5.539 -46.031 3.688 1 95.56 130 ASN B CA 1
ATOM 6043 C C . ASN B 1 130 ? -6.52 -45.406 4.668 1 95.56 130 ASN B C 1
ATOM 6045 O O . ASN B 1 130 ? -7.645 -45.875 4.832 1 95.56 130 ASN B O 1
ATOM 6049 N N . GLY B 1 131 ? -6.129 -44.375 5.281 1 95.19 131 GLY B N 1
ATOM 6050 C CA . GLY B 1 131 ? -7.023 -43.656 6.168 1 95.19 131 GLY B CA 1
ATOM 6051 C C . GLY B 1 131 ? -7.305 -44.406 7.461 1 95.19 131 GLY B C 1
ATOM 6052 O O . GLY B 1 131 ? -8.43 -44.375 7.961 1 95.19 131 GLY B O 1
ATOM 6053 N N . THR B 1 132 ? -6.305 -45.031 7.957 1 95.31 132 THR B N 1
ATOM 6054 C CA . THR B 1 132 ? -6.543 -45.844 9.133 1 95.31 132 THR B CA 1
ATOM 6055 C C . THR B 1 132 ? -6.211 -45.094 10.414 1 95.31 132 THR B C 1
ATOM 6057 O O . THR B 1 132 ? -6.766 -45.375 11.477 1 95.31 132 THR B O 1
ATOM 6060 N N . LYS B 1 133 ? -5.309 -44.188 10.32 1 97.38 133 LYS B N 1
ATOM 6061 C CA . LYS B 1 133 ? -4.871 -43.469 11.516 1 97.38 133 LYS B CA 1
ATOM 6062 C C . LYS B 1 133 ? -5.109 -41.969 11.375 1 97.38 133 LYS B C 1
ATOM 6064 O O . LYS B 1 133 ? -4.32 -41.281 10.742 1 97.38 133 LYS B O 1
ATOM 6069 N N . VAL B 1 134 ? -6.027 -41.5 12.117 1 98.19 134 VAL B N 1
ATOM 6070 C CA . VAL B 1 134 ? -6.34 -40.062 12.109 1 98.19 134 VAL B CA 1
ATOM 6071 C C . VAL B 1 134 ? -5.367 -39.312 13.016 1 98.19 134 VAL B C 1
ATOM 6073 O O . VAL B 1 134 ? -5.172 -39.688 14.172 1 98.19 134 VAL B O 1
ATOM 6076 N N . VAL B 1 135 ? -4.797 -38.312 12.469 1 98.25 135 VAL B N 1
ATOM 6077 C CA . VAL B 1 135 ? -3.84 -37.5 13.234 1 98.25 135 VAL B CA 1
ATOM 6078 C C . VAL B 1 135 ? -4.5 -36.219 13.703 1 98.25 135 VAL B C 1
ATOM 6080 O O . VAL B 1 135 ? -4.164 -35.688 14.773 1 98.25 135 VAL B O 1
ATOM 6083 N N . THR B 1 136 ? -5.289 -35.562 12.906 1 97.88 136 THR B N 1
ATOM 6084 C CA . THR B 1 136 ? -6.082 -34.406 13.266 1 97.88 136 THR B CA 1
ATOM 6085 C C . THR B 1 136 ? -7.391 -34.375 12.484 1 97.88 136 THR B C 1
ATOM 6087 O O . THR B 1 136 ? -7.543 -35.094 11.492 1 97.88 136 THR B O 1
ATOM 6090 N N . LYS B 1 137 ? -8.328 -33.75 12.945 1 98.19 137 LYS B N 1
ATOM 6091 C CA . LYS B 1 137 ? -9.648 -33.625 12.328 1 98.19 137 LYS B CA 1
ATOM 6092 C C . LYS B 1 137 ? -10.328 -32.312 12.703 1 98.19 137 LYS B C 1
ATOM 6094 O O . LYS B 1 137 ? -9.891 -31.625 13.625 1 98.19 137 LYS B O 1
ATOM 6099 N N . GLY B 1 138 ? -11.242 -31.922 12 1 98.06 138 GLY B N 1
ATOM 6100 C CA . GLY B 1 138 ? -12.008 -30.719 12.281 1 98.06 138 GLY B CA 1
ATOM 6101 C C . GLY B 1 138 ? -13.289 -30.625 11.469 1 98.06 138 GLY B C 1
ATOM 6102 O O . GLY B 1 138 ? -13.602 -31.531 10.695 1 98.06 138 GLY B O 1
ATOM 6103 N N . ARG B 1 139 ? -14.172 -29.672 11.82 1 96.75 139 ARG B N 1
ATOM 6104 C CA . ARG B 1 139 ? -15.438 -29.391 11.156 1 96.75 139 ARG B CA 1
ATOM 6105 C C . ARG B 1 139 ? -15.438 -27.984 10.555 1 96.75 139 ARG B C 1
ATOM 6107 O O . ARG B 1 139 ? -14.875 -27.047 11.141 1 96.75 139 ARG B O 1
ATOM 6114 N N . ALA B 1 140 ? -15.914 -27.828 9.344 1 97.56 140 ALA B N 1
ATOM 6115 C CA . ALA B 1 140 ? -16.031 -26.547 8.656 1 97.56 140 ALA B CA 1
ATOM 6116 C C . ALA B 1 140 ? -17.375 -26.438 7.938 1 97.56 140 ALA B C 1
ATOM 6118 O O . ALA B 1 140 ? -18.078 -27.438 7.77 1 97.56 140 ALA B O 1
ATOM 6119 N N . TYR B 1 141 ? -17.75 -25.219 7.582 1 97.19 141 TYR B N 1
ATOM 6120 C CA . TYR B 1 141 ? -19.016 -24.953 6.906 1 97.19 141 TYR B CA 1
ATOM 6121 C C . TYR B 1 141 ? -18.797 -24.094 5.664 1 97.19 141 TYR B C 1
ATOM 6123 O O . TYR B 1 141 ? -17.797 -23.359 5.566 1 97.19 141 TYR B O 1
ATOM 6131 N N . THR B 1 142 ? -19.656 -24.188 4.766 1 97.44 142 THR B N 1
ATOM 6132 C CA . THR B 1 142 ? -19.641 -23.328 3.588 1 97.44 142 THR B CA 1
ATOM 6133 C C . THR B 1 142 ? -21.062 -23 3.141 1 97.44 142 THR B C 1
ATOM 6135 O O . THR B 1 142 ? -22.031 -23.531 3.68 1 97.44 142 THR B O 1
ATOM 6138 N N . THR B 1 143 ? -21.219 -21.984 2.324 1 96.25 143 THR B N 1
ATOM 6139 C CA . THR B 1 143 ? -22.469 -21.547 1.732 1 96.25 143 THR B CA 1
ATOM 6140 C C . THR B 1 143 ? -22.25 -21.078 0.293 1 96.25 143 THR B C 1
ATOM 6142 O O . THR B 1 143 ? -21.125 -21.016 -0.184 1 96.25 143 THR B O 1
ATOM 6145 N N . SER B 1 144 ? -23.312 -20.75 -0.374 1 95.62 144 SER B N 1
ATOM 6146 C CA . SER B 1 144 ? -23.234 -20.234 -1.736 1 95.62 144 SER B CA 1
ATOM 6147 C C . SER B 1 144 ? -22.531 -18.875 -1.773 1 95.62 144 SER B C 1
ATOM 6149 O O . SER B 1 144 ? -21.859 -18.547 -2.756 1 95.62 144 SER B O 1
ATOM 6151 N N . ASP B 1 145 ? -22.516 -18.094 -0.652 1 95.5 145 ASP B N 1
ATOM 6152 C CA . ASP B 1 145 ? -21.953 -16.75 -0.592 1 95.5 145 ASP B CA 1
ATOM 6153 C C . ASP B 1 145 ? -20.453 -16.781 -0.836 1 95.5 145 ASP B C 1
ATOM 6155 O O . ASP B 1 145 ? -19.875 -15.805 -1.313 1 95.5 145 ASP B O 1
ATOM 6159 N N . ILE B 1 146 ? -19.891 -17.859 -0.475 1 97.12 146 ILE B N 1
ATOM 6160 C CA . ILE B 1 146 ? -18.453 -17.984 -0.655 1 97.12 146 ILE B CA 1
ATOM 6161 C C . ILE B 1 146 ? -18.141 -19.062 -1.682 1 97.12 146 ILE B C 1
ATOM 6163 O O . ILE B 1 146 ? -17.125 -19.766 -1.57 1 97.12 146 ILE B O 1
ATOM 6167 N N . ASP B 1 147 ? -19.031 -19.281 -2.578 1 97.88 147 ASP B N 1
ATOM 6168 C CA . ASP B 1 147 ? -18.938 -20.141 -3.754 1 97.88 147 ASP B CA 1
ATOM 6169 C C . ASP B 1 147 ? -18.703 -21.594 -3.35 1 97.88 147 ASP B C 1
ATOM 6171 O O . ASP B 1 147 ? -17.984 -22.328 -4.027 1 97.88 147 ASP B O 1
ATOM 6175 N N . TYR B 1 148 ? -19.188 -21.984 -2.201 1 97.81 148 TYR B N 1
ATOM 6176 C CA . TYR B 1 148 ? -19.188 -23.359 -1.706 1 97.81 148 TYR B CA 1
ATOM 6177 C C . TYR B 1 148 ? -17.766 -23.844 -1.443 1 97.81 148 TYR B C 1
ATOM 6179 O O . TYR B 1 148 ? -17.516 -25.047 -1.436 1 97.81 148 TYR B O 1
ATOM 6187 N N . THR B 1 149 ? -16.812 -22.906 -1.334 1 98.19 149 THR B N 1
ATOM 6188 C CA . THR B 1 149 ? -15.438 -23.281 -1.045 1 98.19 149 THR B CA 1
ATOM 6189 C C . THR B 1 149 ? -15.219 -23.422 0.459 1 98.19 149 THR B C 1
ATOM 6191 O O . THR B 1 149 ? -15.914 -22.781 1.253 1 98.19 149 THR B O 1
ATOM 6194 N N . VAL B 1 150 ? -14.336 -24.297 0.792 1 97.62 150 VAL B N 1
ATOM 6195 C CA . VAL B 1 150 ? -13.891 -24.5 2.168 1 97.62 150 VAL B CA 1
ATOM 6196 C C . VAL B 1 150 ? -12.367 -24.469 2.229 1 97.62 150 VAL B C 1
ATOM 6198 O O . VAL B 1 150 ? -11.688 -25.078 1.401 1 97.62 150 VAL B O 1
ATOM 6201 N N . LYS B 1 151 ? -11.891 -23.703 3.104 1 97.06 151 LYS B N 1
ATOM 6202 C CA . LYS B 1 151 ? -10.461 -23.656 3.41 1 97.06 151 LYS B CA 1
ATOM 6203 C C . LYS B 1 151 ? -10.219 -23.719 4.914 1 97.06 151 LYS B C 1
ATOM 6205 O O . LYS B 1 151 ? -10.773 -22.922 5.672 1 97.06 151 LYS B O 1
ATOM 6210 N N . VAL B 1 152 ? -9.398 -24.688 5.348 1 97.44 152 VAL B N 1
ATOM 6211 C CA . VAL B 1 152 ? -9.125 -24.844 6.77 1 97.44 152 VAL B CA 1
ATOM 6212 C C . VAL B 1 152 ? -7.625 -25.031 6.984 1 97.44 152 VAL B C 1
ATOM 6214 O O . VAL B 1 152 ? -6.906 -25.453 6.07 1 97.44 152 VAL B O 1
ATOM 6217 N N . GLU B 1 153 ? -7.164 -24.688 8.102 1 97.12 153 GLU B N 1
ATOM 6218 C CA . GLU B 1 153 ? -5.805 -25.016 8.516 1 97.12 153 GLU B CA 1
ATOM 6219 C C . GLU B 1 153 ? -5.781 -26.281 9.367 1 97.12 153 GLU B C 1
ATOM 6221 O O . GLU B 1 153 ? -6.395 -26.328 10.438 1 97.12 153 GLU B O 1
ATOM 6226 N N . ALA B 1 154 ? -5.184 -27.281 8.875 1 98.5 154 ALA B N 1
ATOM 6227 C CA . ALA B 1 154 ? -4.93 -28.484 9.664 1 98.5 154 ALA B CA 1
ATOM 6228 C C . ALA B 1 154 ? -3.652 -28.328 10.484 1 98.5 154 ALA B C 1
ATOM 6230 O O . ALA B 1 154 ? -2.555 -28.25 9.93 1 98.5 154 ALA B O 1
ATOM 6231 N N . ASP B 1 155 ? -3.744 -28.344 11.766 1 97.69 155 ASP B N 1
ATOM 6232 C CA . ASP B 1 155 ? -2.604 -28.125 12.648 1 97.69 155 ASP B CA 1
ATOM 6233 C C . ASP B 1 155 ? -2.277 -29.391 13.445 1 97.69 155 ASP B C 1
ATOM 6235 O O . ASP B 1 155 ? -2.826 -30.453 13.172 1 97.69 155 ASP B O 1
ATOM 6239 N N . GLY B 1 156 ? -1.255 -29.266 14.273 1 97.94 156 GLY B N 1
ATOM 6240 C CA . GLY B 1 156 ? -0.853 -30.406 15.078 1 97.94 156 GLY B CA 1
ATOM 6241 C C . GLY B 1 156 ? -0.077 -31.438 14.297 1 97.94 156 GLY B C 1
ATOM 6242 O O . GLY B 1 156 ? -0.097 -32.625 14.633 1 97.94 156 GLY B O 1
ATOM 6243 N N . LEU B 1 157 ? 0.52 -31.109 13.258 1 98.75 157 LEU B N 1
ATOM 6244 C CA . LEU B 1 157 ? 1.246 -32.031 12.383 1 98.75 157 LEU B CA 1
ATOM 6245 C C . LEU B 1 157 ? 2.74 -32 12.688 1 98.75 157 LEU B C 1
ATOM 6247 O O . LEU B 1 157 ? 3.213 -31.125 13.414 1 98.75 157 LEU B O 1
ATOM 6251 N N . LYS B 1 158 ? 3.459 -33 12.188 1 98.62 158 LYS B N 1
ATOM 6252 C CA . LYS B 1 158 ? 4.906 -33.062 12.359 1 98.62 158 LYS B CA 1
ATOM 6253 C C . LYS B 1 158 ? 5.637 -32.531 11.125 1 98.62 158 LYS B C 1
ATOM 6255 O O . LYS B 1 158 ? 5.121 -32.625 10.008 1 98.62 158 LYS B O 1
ATOM 6260 N N . PRO B 1 159 ? 6.852 -32.031 11.344 1 98.75 159 PRO B N 1
ATOM 6261 C CA . PRO B 1 159 ? 7.59 -31.438 10.219 1 98.75 159 PRO B CA 1
ATOM 6262 C C . PRO B 1 159 ? 8 -32.469 9.18 1 98.75 159 PRO B C 1
ATOM 6264 O O . PRO B 1 159 ? 8.32 -33.625 9.531 1 98.75 159 PRO B O 1
ATOM 6267 N N . PHE B 1 160 ? 7.973 -32.031 7.98 1 98.81 160 PHE B N 1
ATOM 6268 C CA . PHE B 1 160 ? 8.469 -32.75 6.816 1 98.81 160 PHE B CA 1
ATOM 6269 C C . PHE B 1 160 ? 7.875 -34.156 6.762 1 98.81 160 PHE B C 1
ATOM 6271 O O . PHE B 1 160 ? 8.594 -35.156 6.555 1 98.81 160 PHE B O 1
ATOM 6278 N N . THR B 1 161 ? 6.633 -34.188 6.891 1 98.81 161 THR B N 1
ATOM 6279 C CA . THR B 1 161 ? 5.918 -35.469 6.961 1 98.81 161 THR B CA 1
ATOM 6280 C C . THR B 1 161 ? 4.773 -35.5 5.949 1 98.81 161 THR B C 1
ATOM 6282 O O . THR B 1 161 ? 4.047 -34.5 5.793 1 98.81 161 THR B O 1
ATOM 6285 N N . THR B 1 162 ? 4.664 -36.594 5.246 1 98.75 162 THR B N 1
ATOM 6286 C CA . THR B 1 162 ? 3.564 -36.812 4.309 1 98.75 162 THR B CA 1
ATOM 6287 C C . THR B 1 162 ? 2.305 -37.25 5.043 1 98.75 162 THR B C 1
ATOM 6289 O O . THR B 1 162 ? 2.363 -38.125 5.914 1 98.75 162 THR B O 1
ATOM 6292 N N . TYR B 1 163 ? 1.203 -36.594 4.719 1 98.94 163 TYR B N 1
ATOM 6293 C CA . TYR B 1 163 ? -0.113 -36.938 5.25 1 98.94 163 TYR B CA 1
ATOM 6294 C C . TYR B 1 163 ? -1.121 -37.125 4.121 1 98.94 163 TYR B C 1
ATOM 6296 O O . TYR B 1 163 ? -0.869 -36.75 2.98 1 98.94 163 TYR B O 1
ATOM 6304 N N . TRP B 1 164 ? -2.178 -37.781 4.469 1 98.88 164 TRP B N 1
ATOM 6305 C CA . TRP B 1 164 ? -3.346 -37.875 3.598 1 98.88 164 TRP B CA 1
ATOM 6306 C C . TRP B 1 164 ? -4.562 -37.219 4.25 1 98.88 164 TRP B C 1
ATOM 6308 O O . TRP B 1 164 ? -4.629 -37.125 5.477 1 98.88 164 TRP B O 1
ATOM 6318 N N . TYR B 1 165 ? -5.527 -36.719 3.465 1 98.88 165 TYR B N 1
ATOM 6319 C CA . TYR B 1 165 ? -6.672 -36.031 4.047 1 98.88 165 TYR B CA 1
ATOM 6320 C C . TYR B 1 165 ? -7.922 -36.25 3.197 1 98.88 165 TYR B C 1
ATOM 6322 O O . TYR B 1 165 ? -7.828 -36.562 2.006 1 98.88 165 TYR B O 1
ATOM 6330 N N . GLN B 1 166 ? -9.031 -36.094 3.877 1 98.56 166 GLN B N 1
ATOM 6331 C CA . GLN B 1 166 ? -10.32 -36.281 3.223 1 98.56 166 GLN B CA 1
ATOM 6332 C C . GLN B 1 166 ? -11.406 -35.438 3.906 1 98.56 166 GLN B C 1
ATOM 6334 O O . GLN B 1 166 ? -11.328 -35.188 5.105 1 98.56 166 GLN B O 1
ATOM 6339 N N . PHE B 1 167 ? -12.352 -35 3.039 1 98.69 167 PHE B N 1
ATOM 6340 C CA . PHE B 1 167 ? -13.547 -34.312 3.535 1 98.69 167 PHE B CA 1
ATOM 6341 C C . PHE B 1 167 ? -14.773 -35.188 3.41 1 98.69 167 PHE B C 1
ATOM 6343 O O . PHE B 1 167 ? -14.852 -36.031 2.51 1 98.69 167 PHE B O 1
ATOM 6350 N N . ASN B 1 168 ? -15.742 -35.062 4.207 1 97.69 168 ASN B N 1
ATOM 6351 C CA . ASN B 1 168 ? -17.047 -35.688 4.059 1 97.69 168 ASN B CA 1
ATOM 6352 C C . ASN B 1 168 ? -18.172 -34.781 4.539 1 97.69 168 ASN B C 1
ATOM 6354 O O . ASN B 1 168 ? -17.984 -34 5.477 1 97.69 168 ASN B O 1
ATOM 6358 N N . VAL B 1 169 ? -19.281 -34.844 3.826 1 98.25 169 VAL B N 1
ATOM 6359 C CA . VAL B 1 169 ? -20.469 -34.156 4.301 1 98.25 169 VAL B CA 1
ATOM 6360 C C . VAL B 1 169 ? -20.906 -34.75 5.645 1 98.25 169 VAL B C 1
ATOM 6362 O O . VAL B 1 169 ? -20.984 -35.969 5.801 1 98.25 169 VAL B O 1
ATOM 6365 N N . CYS B 1 170 ? -21.188 -33.844 6.617 1 97 170 CYS B N 1
ATOM 6366 C CA . CYS B 1 170 ? -21.516 -34.312 7.965 1 97 170 CYS B CA 1
ATOM 6367 C C . CYS B 1 170 ? -22.641 -35.344 7.934 1 97 170 CYS B C 1
ATOM 6369 O O . CYS B 1 170 ? -23.625 -35.156 7.191 1 97 170 CYS B O 1
ATOM 6371 N N . ASN B 1 171 ? -22.406 -36.375 8.719 1 95.25 171 ASN B N 1
ATOM 6372 C CA . ASN B 1 171 ? -23.406 -37.406 8.945 1 95.25 171 ASN B CA 1
ATOM 6373 C C . ASN B 1 171 ? -23.859 -38.031 7.633 1 95.25 171 ASN B C 1
ATOM 6375 O O . ASN B 1 171 ? -25.062 -38.25 7.422 1 95.25 171 ASN B O 1
ATOM 6379 N N . SER B 1 172 ? -22.938 -38.156 6.746 1 96.69 172 SER B N 1
ATOM 6380 C CA . SER B 1 172 ? -23.281 -38.781 5.469 1 96.69 172 SER B CA 1
ATOM 6381 C C . SER B 1 172 ? -22.141 -39.594 4.91 1 96.69 172 SER B C 1
ATOM 6383 O O . SER B 1 172 ? -21.062 -39.688 5.516 1 96.69 172 SER B O 1
ATOM 6385 N N . HIS B 1 173 ? -22.422 -40.25 3.725 1 95.06 173 HIS B N 1
ATOM 6386 C CA . HIS B 1 173 ? -21.406 -41.062 3.07 1 95.06 173 HIS B CA 1
ATOM 6387 C C . HIS B 1 173 ? -20.828 -40.375 1.852 1 95.06 173 HIS B C 1
ATOM 6389 O O . HIS B 1 173 ? -20.109 -40.969 1.055 1 95.06 173 HIS B O 1
ATOM 6395 N N . VAL B 1 174 ? -21.156 -39.156 1.688 1 97.75 174 VAL B N 1
ATOM 6396 C CA . VAL B 1 174 ? -20.578 -38.375 0.608 1 97.75 174 VAL B CA 1
ATOM 6397 C C . VAL B 1 174 ? -19.188 -37.875 1.008 1 97.75 174 VAL B C 1
ATOM 6399 O O . VAL B 1 174 ? -19.047 -37.031 1.882 1 97.75 174 VAL B O 1
ATOM 6402 N N . VAL B 1 175 ? -18.188 -38.406 0.333 1 97.62 175 VAL B N 1
ATOM 6403 C CA . VAL B 1 175 ? -16.797 -38.188 0.724 1 97.62 175 VAL B CA 1
ATOM 6404 C C . VAL B 1 175 ? -16 -37.656 -0.476 1 97.62 175 VAL B C 1
ATOM 6406 O O . VAL B 1 175 ? -16.312 -38 -1.622 1 97.62 175 VAL B O 1
ATOM 6409 N N . SER B 1 176 ? -15.062 -36.844 -0.186 1 98.5 176 SER B N 1
ATOM 6410 C CA . SER B 1 176 ? -14.164 -36.375 -1.236 1 98.5 176 SER B CA 1
ATOM 6411 C C . SER B 1 176 ? -13.148 -37.438 -1.604 1 98.5 176 SER B C 1
ATOM 6413 O O . SER B 1 176 ? -12.984 -38.438 -0.88 1 98.5 176 SER B O 1
ATOM 6415 N N . PRO B 1 177 ? -12.438 -37.25 -2.76 1 98.12 177 PRO B N 1
ATOM 6416 C CA . PRO B 1 177 ? -11.25 -38.094 -2.969 1 98.12 177 PRO B CA 1
ATOM 6417 C C . PRO B 1 177 ? -10.203 -37.906 -1.874 1 98.12 177 PRO B C 1
ATOM 6419 O O . PRO B 1 177 ? -10.188 -36.875 -1.19 1 98.12 177 PRO B O 1
ATOM 6422 N N . MET B 1 178 ? -9.383 -38.938 -1.739 1 98.56 178 MET B N 1
ATOM 6423 C CA . MET B 1 178 ? -8.266 -38.844 -0.805 1 98.56 178 MET B CA 1
ATOM 6424 C C . MET B 1 178 ? -7.172 -37.938 -1.36 1 98.56 178 MET B C 1
ATOM 6426 O O . MET B 1 178 ? -6.711 -38.125 -2.486 1 98.56 178 MET B O 1
ATOM 6430 N N . GLY B 1 179 ? -6.859 -36.875 -0.629 1 98.88 179 GLY B N 1
ATOM 6431 C CA . GLY B 1 179 ? -5.738 -36.031 -0.994 1 98.88 179 GLY B CA 1
ATOM 6432 C C . GLY B 1 179 ? -4.461 -36.375 -0.248 1 98.88 179 GLY B C 1
ATOM 6433 O O . GLY B 1 179 ? -4.504 -37.031 0.801 1 98.88 179 GLY B O 1
ATOM 6434 N N . ARG B 1 180 ? -3.369 -36 -0.787 1 98.88 180 ARG B N 1
ATOM 6435 C CA . ARG B 1 180 ? -2.057 -36.094 -0.157 1 98.88 180 ARG B CA 1
ATOM 6436 C C . ARG B 1 180 ? -1.441 -34.719 0.06 1 98.88 180 ARG B C 1
ATOM 6438 O O . ARG B 1 180 ? -1.608 -33.844 -0.768 1 98.88 180 ARG B O 1
ATOM 6445 N N . THR B 1 181 ? -0.77 -34.531 1.198 1 98.88 181 THR B N 1
ATOM 6446 C CA . THR B 1 181 ? -0.077 -33.281 1.503 1 98.88 181 THR B CA 1
ATOM 6447 C C . THR B 1 181 ? 1.212 -33.562 2.273 1 98.88 181 THR B C 1
ATOM 6449 O O . THR B 1 181 ? 1.557 -34.719 2.531 1 98.88 181 THR B O 1
ATOM 6452 N N . LYS B 1 182 ? 1.996 -32.5 2.426 1 98.94 182 LYS B N 1
ATOM 6453 C CA . LYS B 1 182 ? 3.27 -32.625 3.129 1 98.94 182 LYS B CA 1
ATOM 6454 C C . LYS B 1 182 ? 3.619 -31.328 3.861 1 98.94 182 LYS B C 1
ATOM 6456 O O . LYS B 1 182 ? 3.508 -30.234 3.297 1 98.94 182 LYS B O 1
ATOM 6461 N N . THR B 1 183 ? 4.004 -31.422 5.137 1 98.88 183 THR B N 1
ATOM 6462 C CA . THR B 1 183 ? 4.41 -30.266 5.926 1 98.88 183 THR B CA 1
ATOM 6463 C C . THR B 1 183 ? 5.836 -29.844 5.578 1 98.88 183 THR B C 1
ATOM 6465 O O . THR B 1 183 ? 6.602 -30.641 5.02 1 98.88 183 THR B O 1
ATOM 6468 N N . ALA B 1 184 ? 6.211 -28.656 5.883 1 98.88 184 ALA B N 1
ATOM 6469 C CA . ALA B 1 184 ? 7.562 -28.156 5.684 1 98.88 184 ALA B CA 1
ATOM 6470 C C . ALA B 1 184 ? 8.531 -28.75 6.707 1 98.88 184 ALA B C 1
ATOM 6472 O O . ALA B 1 184 ? 8.117 -29.141 7.801 1 98.88 184 ALA B O 1
ATOM 6473 N N . PRO B 1 185 ? 9.789 -28.781 6.352 1 98.81 185 PRO B N 1
ATOM 6474 C CA . PRO B 1 185 ? 10.766 -29.266 7.328 1 98.81 185 PRO B CA 1
ATOM 6475 C C . PRO B 1 185 ? 11.094 -28.234 8.398 1 98.81 185 PRO B C 1
ATOM 6477 O O . PRO B 1 185 ? 10.836 -27.047 8.211 1 98.81 185 PRO B O 1
ATOM 6480 N N . LYS B 1 186 ? 11.586 -28.672 9.453 1 98.12 186 LYS B N 1
ATOM 6481 C CA . LYS B 1 186 ? 12.141 -27.875 10.555 1 98.12 186 LYS B CA 1
ATOM 6482 C C . LYS B 1 186 ? 13.5 -28.406 10.984 1 98.12 186 LYS B C 1
ATOM 6484 O O . LYS B 1 186 ? 13.719 -29.625 11.031 1 98.12 186 LYS B O 1
ATOM 6489 N N . GLY B 1 187 ? 14.438 -27.5 11.25 1 97.38 187 GLY B N 1
ATOM 6490 C CA . GLY B 1 187 ? 15.766 -27.906 11.672 1 97.38 187 GLY B CA 1
ATOM 6491 C C . GLY B 1 187 ? 16.641 -28.391 10.523 1 97.38 187 GLY B C 1
ATOM 6492 O O . GLY B 1 187 ? 16.562 -27.859 9.414 1 97.38 187 GLY B O 1
ATOM 6493 N N . ARG B 1 188 ? 17.5 -29.328 10.797 1 97.75 188 ARG B N 1
ATOM 6494 C CA . ARG B 1 188 ? 18.438 -29.812 9.781 1 97.75 188 ARG B CA 1
ATOM 6495 C C . ARG B 1 188 ? 17.688 -30.531 8.664 1 97.75 188 ARG B C 1
ATOM 6497 O O . ARG B 1 188 ? 16.938 -31.469 8.922 1 97.75 188 ARG B O 1
ATOM 6504 N N . THR B 1 189 ? 17.844 -30.141 7.516 1 98.5 189 THR B N 1
ATOM 6505 C CA . THR B 1 189 ? 17.172 -30.656 6.328 1 98.5 189 THR B CA 1
ATOM 6506 C C . THR B 1 189 ? 18.188 -30.938 5.215 1 98.5 189 THR B C 1
ATOM 6508 O O . THR B 1 189 ? 18.969 -30.062 4.848 1 98.5 189 THR B O 1
ATOM 6511 N N . ASP B 1 190 ? 18.094 -32.125 4.637 1 98.44 190 ASP B N 1
ATOM 6512 C CA . ASP B 1 190 ? 19.141 -32.562 3.703 1 98.44 190 ASP B CA 1
ATOM 6513 C C . ASP B 1 190 ? 18.734 -32.25 2.262 1 98.44 190 ASP B C 1
ATOM 6515 O O . ASP B 1 190 ? 19.578 -31.984 1.415 1 98.44 190 ASP B O 1
ATOM 6519 N N . GLU B 1 191 ? 17.469 -32.375 2.035 1 98.75 191 GLU B N 1
ATOM 6520 C CA . GLU B 1 191 ? 17.031 -32.188 0.655 1 98.75 191 GLU B CA 1
ATOM 6521 C C . GLU B 1 191 ? 15.586 -31.688 0.595 1 98.75 191 GLU B C 1
ATOM 6523 O O . GLU B 1 191 ? 14.75 -32.094 1.401 1 98.75 191 GLU B O 1
ATOM 6528 N N . VAL B 1 192 ? 15.289 -30.781 -0.286 1 98.88 192 VAL B N 1
ATOM 6529 C CA . VAL B 1 192 ? 13.945 -30.328 -0.644 1 98.88 192 VAL B CA 1
ATOM 6530 C C . VAL B 1 192 ? 13.82 -30.219 -2.162 1 98.88 192 VAL B C 1
ATOM 6532 O O . VAL B 1 192 ? 14.727 -29.703 -2.824 1 98.88 192 VAL B O 1
ATOM 6535 N N . LYS B 1 193 ? 12.758 -30.781 -2.713 1 98.88 193 LYS B N 1
ATOM 6536 C CA . LYS B 1 193 ? 12.531 -30.766 -4.156 1 98.88 193 LYS B CA 1
ATOM 6537 C C . LYS B 1 193 ? 11.258 -30 -4.5 1 98.88 193 LYS B C 1
ATOM 6539 O O . LYS B 1 193 ? 10.195 -30.25 -3.916 1 98.88 193 LYS B O 1
ATOM 6544 N N . LEU B 1 194 ? 11.391 -29.062 -5.457 1 98.94 194 LEU B N 1
ATOM 6545 C CA . LEU B 1 194 ? 10.289 -28.203 -5.887 1 98.94 194 LEU B CA 1
ATOM 6546 C C . LEU B 1 194 ? 9.992 -28.406 -7.367 1 98.94 194 LEU B C 1
ATOM 6548 O O . LEU B 1 194 ? 10.906 -28.547 -8.18 1 98.94 194 LEU B O 1
ATOM 6552 N N . ALA B 1 195 ? 8.742 -28.484 -7.75 1 98.94 195 ALA B N 1
ATOM 6553 C CA . ALA B 1 195 ? 8.328 -28.281 -9.133 1 98.94 195 ALA B CA 1
ATOM 6554 C C . ALA B 1 195 ? 7.828 -26.844 -9.344 1 98.94 195 ALA B C 1
ATOM 6556 O O . ALA B 1 195 ? 6.953 -26.375 -8.617 1 98.94 195 ALA B O 1
ATOM 6557 N N . VAL B 1 196 ? 8.375 -26.125 -10.328 1 98.94 196 VAL B N 1
ATOM 6558 C CA . VAL B 1 196 ? 8.062 -24.719 -10.531 1 98.94 196 VAL B CA 1
ATOM 6559 C C . VAL B 1 196 ? 7.285 -24.547 -11.836 1 98.94 196 VAL B C 1
ATOM 6561 O O . VAL B 1 196 ? 7.746 -24.953 -12.898 1 98.94 196 VAL B O 1
ATOM 6564 N N . HIS B 1 197 ? 6.098 -23.984 -11.695 1 98.88 197 HIS B N 1
ATOM 6565 C CA . HIS B 1 197 ? 5.203 -23.766 -12.828 1 98.88 197 HIS B CA 1
ATOM 6566 C C . HIS B 1 197 ? 4.77 -22.297 -12.922 1 98.88 197 HIS B C 1
ATOM 6568 O O . HIS B 1 197 ? 4.875 -21.562 -11.945 1 98.88 197 HIS B O 1
ATOM 6574 N N . SER B 1 198 ? 4.301 -21.859 -14.117 1 98.62 198 SER B N 1
ATOM 6575 C CA . SER B 1 198 ? 3.58 -20.609 -14.32 1 98.62 198 SER B CA 1
ATOM 6576 C C . SER B 1 198 ? 2.84 -20.594 -15.648 1 98.62 198 SER B C 1
ATOM 6578 O O . SER B 1 198 ? 3.086 -21.453 -16.5 1 98.62 198 SER B O 1
ATOM 6580 N N . CYS B 1 199 ? 1.86 -19.766 -15.828 1 98.62 199 CYS B N 1
ATOM 6581 C CA . CYS B 1 199 ? 1.278 -19.359 -17.109 1 98.62 199 CYS B CA 1
ATOM 6582 C C . CYS B 1 199 ? 0.527 -20.516 -17.75 1 98.62 199 CYS B C 1
ATOM 6584 O O . CYS B 1 199 ? 0.885 -20.969 -18.844 1 98.62 199 CYS B O 1
ATOM 6586 N N . SER B 1 200 ? -0.57 -20.812 -17.203 1 98.38 200 SER B N 1
ATOM 6587 C CA . SER B 1 200 ? -1.467 -21.859 -17.672 1 98.38 200 SER B CA 1
ATOM 6588 C C . SER B 1 200 ? -2.656 -21.281 -18.422 1 98.38 200 SER B C 1
ATOM 6590 O O . SER B 1 200 ? -3.678 -20.953 -17.828 1 98.38 200 SER B O 1
ATOM 6592 N N . ASN B 1 201 ? -2.58 -21.266 -19.719 1 98.19 201 ASN B N 1
ATOM 6593 C CA . ASN B 1 201 ? -3.686 -20.781 -20.547 1 98.19 201 ASN B CA 1
ATOM 6594 C C . ASN B 1 201 ? -4.594 -21.922 -21 1 98.19 201 ASN B C 1
ATOM 6596 O O . ASN B 1 201 ? -4.25 -22.672 -21.906 1 98.19 201 ASN B O 1
ATOM 6600 N N . TYR B 1 202 ? -5.773 -21.969 -20.438 1 98.31 202 TYR B N 1
ATOM 6601 C CA . TYR B 1 202 ? -6.691 -23.094 -20.594 1 98.31 202 TYR B CA 1
ATOM 6602 C C . TYR B 1 202 ? -7.086 -23.297 -22.047 1 98.31 202 TYR B C 1
ATOM 6604 O O . TYR B 1 202 ? -6.977 -24.406 -22.578 1 98.31 202 TYR B O 1
ATOM 6612 N N . PRO B 1 203 ? -7.496 -22.281 -22.781 1 97.5 203 PRO B N 1
ATOM 6613 C CA . PRO B 1 203 ? -7.926 -22.484 -24.172 1 97.5 203 PRO B CA 1
ATOM 6614 C C . PRO B 1 203 ? -6.781 -22.906 -25.094 1 97.5 203 PRO B C 1
ATOM 6616 O O . PRO B 1 203 ? -7.016 -23.5 -26.141 1 97.5 203 PRO B O 1
ATOM 6619 N N . ASN B 1 204 ? -5.547 -22.625 -24.703 1 96.62 204 ASN B N 1
ATOM 6620 C CA . ASN B 1 204 ? -4.395 -22.875 -25.562 1 96.62 204 ASN B CA 1
ATOM 6621 C C . ASN B 1 204 ? -4.016 -24.359 -25.578 1 96.62 204 ASN B C 1
ATOM 6623 O O . ASN B 1 204 ? -3.342 -24.828 -26.5 1 96.62 204 ASN B O 1
ATOM 6627 N N . GLY B 1 205 ? -4.328 -25.094 -24.438 1 97.62 205 GLY B N 1
ATOM 6628 C CA . GLY B 1 205 ? -3.947 -26.5 -24.438 1 97.62 205 GLY B CA 1
ATOM 6629 C C . GLY B 1 205 ? -4.129 -27.172 -23.094 1 97.62 205 GLY B C 1
ATOM 6630 O O . GLY B 1 205 ? -4.664 -26.562 -22.156 1 97.62 205 GLY B O 1
ATOM 6631 N N . TYR B 1 206 ? -3.682 -28.406 -23.125 1 98.31 206 TYR B N 1
ATOM 6632 C CA . TYR B 1 206 ? -3.805 -29.234 -21.922 1 98.31 206 TYR B CA 1
ATOM 6633 C C . TYR B 1 206 ? -2.629 -29.016 -20.984 1 98.31 206 TYR B C 1
ATOM 6635 O O . TYR B 1 206 ? -1.539 -28.641 -21.422 1 98.31 206 TYR B O 1
ATOM 6643 N N . PHE B 1 207 ? -2.904 -29.25 -19.703 1 98.81 207 PHE B N 1
ATOM 6644 C CA . PHE B 1 207 ? -1.916 -28.953 -18.672 1 98.81 207 PHE B CA 1
ATOM 6645 C C . PHE B 1 207 ? -1.073 -30.172 -18.359 1 98.81 207 PHE B C 1
ATOM 6647 O O . PHE B 1 207 ? -0.917 -30.547 -17.188 1 98.81 207 PHE B O 1
ATOM 6654 N N . ASN B 1 208 ? -0.429 -30.75 -19.375 1 98.81 208 ASN B N 1
ATOM 6655 C CA . ASN B 1 208 ? 0.361 -31.984 -19.266 1 98.81 208 ASN B CA 1
ATOM 6656 C C . ASN B 1 208 ? 1.5 -31.828 -18.266 1 98.81 208 ASN B C 1
ATOM 6658 O O . ASN B 1 208 ? 1.883 -32.781 -17.609 1 98.81 208 ASN B O 1
ATOM 6662 N N . ALA B 1 209 ? 2.029 -30.625 -18.219 1 98.88 209 ALA B N 1
ATOM 6663 C CA . ALA B 1 209 ? 3.152 -30.344 -17.328 1 98.88 209 ALA B CA 1
ATOM 6664 C C . ALA B 1 209 ? 2.801 -30.672 -15.875 1 98.88 209 ALA B C 1
ATOM 6666 O O . ALA B 1 209 ? 3.633 -31.203 -15.133 1 98.88 209 ALA B O 1
ATOM 6667 N N . TYR B 1 210 ? 1.581 -30.359 -15.43 1 98.88 210 TYR B N 1
ATOM 6668 C CA . TYR B 1 210 ? 1.145 -30.688 -14.078 1 98.88 210 TYR B CA 1
ATOM 6669 C C . TYR B 1 210 ? 1.08 -32.219 -13.891 1 98.88 210 TYR B C 1
ATOM 6671 O O . TYR B 1 210 ? 1.509 -32.719 -12.859 1 98.88 210 TYR B O 1
ATOM 6679 N N . GLY B 1 211 ? 0.54 -32.906 -14.859 1 98.88 211 GLY B N 1
ATOM 6680 C CA . GLY B 1 211 ? 0.382 -34.344 -14.781 1 98.88 211 GLY B CA 1
ATOM 6681 C C . GLY B 1 211 ? 1.704 -35.094 -14.727 1 98.88 211 GLY B C 1
ATOM 6682 O O . GLY B 1 211 ? 1.818 -36.094 -14.039 1 98.88 211 GLY B O 1
ATOM 6683 N N . ASN B 1 212 ? 2.648 -34.594 -15.523 1 98.88 212 ASN B N 1
ATOM 6684 C CA . ASN B 1 212 ? 3.963 -35.219 -15.531 1 98.88 212 ASN B CA 1
ATOM 6685 C C . ASN B 1 212 ? 4.594 -35.219 -14.141 1 98.88 212 ASN B C 1
ATOM 6687 O O . ASN B 1 212 ? 5.199 -36.219 -13.727 1 98.88 212 ASN B O 1
ATOM 6691 N N . VAL B 1 213 ? 4.418 -34.188 -13.414 1 98.88 213 VAL B N 1
ATOM 6692 C CA . VAL B 1 213 ? 4.949 -34.094 -12.062 1 98.88 213 VAL B CA 1
ATOM 6693 C C . VAL B 1 213 ? 4.266 -35.125 -11.172 1 98.88 213 VAL B C 1
ATOM 6695 O O . VAL B 1 213 ? 4.922 -35.781 -10.359 1 98.88 213 VAL B O 1
ATOM 6698 N N . VAL B 1 214 ? 2.957 -35.25 -11.289 1 98.81 214 VAL B N 1
ATOM 6699 C CA . VAL B 1 214 ? 2.184 -36.188 -10.484 1 98.81 214 VAL B CA 1
ATOM 6700 C C . VAL B 1 214 ? 2.643 -37.625 -10.773 1 98.81 214 VAL B C 1
ATOM 6702 O O . VAL B 1 214 ? 2.887 -38.406 -9.852 1 98.81 214 VAL B O 1
ATOM 6705 N N . ARG B 1 215 ? 2.811 -37.969 -11.969 1 98.69 215 ARG B N 1
ATOM 6706 C CA . ARG B 1 215 ? 3.145 -39.344 -12.383 1 98.69 215 ARG B CA 1
ATOM 6707 C C . ARG B 1 215 ? 4.574 -39.688 -11.984 1 98.69 215 ARG B C 1
ATOM 6709 O O . ARG B 1 215 ? 4.855 -40.812 -11.609 1 98.69 215 ARG B O 1
ATOM 6716 N N . LYS B 1 216 ? 5.5 -38.688 -12.133 1 98.25 216 LYS B N 1
ATOM 6717 C CA . LYS B 1 216 ? 6.871 -38.938 -11.695 1 98.25 216 LYS B CA 1
ATOM 6718 C C . LYS B 1 216 ? 6.957 -39.031 -10.18 1 98.25 216 LYS B C 1
ATOM 6720 O O . LYS B 1 216 ? 7.75 -39.812 -9.648 1 98.25 216 LYS B O 1
ATOM 6725 N N . ASP B 1 217 ? 6.219 -38.219 -9.484 1 98.25 217 ASP B N 1
ATOM 6726 C CA . ASP B 1 217 ? 6.102 -38.219 -8.023 1 98.25 217 ASP B CA 1
ATOM 6727 C C . ASP B 1 217 ? 7.477 -38.125 -7.367 1 98.25 217 ASP B C 1
ATOM 6729 O O . ASP B 1 217 ? 7.809 -38.906 -6.492 1 98.25 217 ASP B O 1
ATOM 6733 N N . ASN B 1 218 ? 8.234 -37.156 -7.777 1 97 218 ASN B N 1
ATOM 6734 C CA . ASN B 1 218 ? 9.602 -37.094 -7.281 1 97 218 ASN B CA 1
ATOM 6735 C C . ASN B 1 218 ? 9.898 -35.719 -6.656 1 97 218 ASN B C 1
ATOM 6737 O O . ASN B 1 218 ? 11.062 -35.312 -6.562 1 97 218 ASN B O 1
ATOM 6741 N N . VAL B 1 219 ? 8.867 -34.938 -6.332 1 98.81 219 VAL B N 1
ATOM 6742 C CA . VAL B 1 219 ? 9.07 -33.625 -5.688 1 98.81 219 VAL B CA 1
ATOM 6743 C C . VAL B 1 219 ? 8.281 -33.594 -4.383 1 98.81 219 VAL B C 1
ATOM 6745 O O . VAL B 1 219 ? 7.441 -34.438 -4.121 1 98.81 219 VAL B O 1
ATOM 6748 N N . ASP B 1 220 ? 8.617 -32.531 -3.57 1 98.81 220 ASP B N 1
ATOM 6749 C CA . ASP B 1 220 ? 7.941 -32.344 -2.289 1 98.81 220 ASP B CA 1
ATOM 6750 C C . ASP B 1 220 ? 6.793 -31.359 -2.414 1 98.81 220 ASP B C 1
ATOM 6752 O O . ASP B 1 220 ? 5.73 -31.547 -1.823 1 98.81 220 ASP B O 1
ATOM 6756 N N . TYR B 1 221 ? 7.031 -30.281 -3.137 1 98.88 221 TYR B N 1
ATOM 6757 C CA . TYR B 1 221 ? 6.086 -29.172 -3.221 1 98.88 221 TYR B CA 1
ATOM 6758 C C . TYR B 1 221 ? 5.984 -28.656 -4.648 1 98.88 221 TYR B C 1
ATOM 6760 O O . TYR B 1 221 ? 6.887 -28.859 -5.461 1 98.88 221 TYR B O 1
ATOM 6768 N N . VAL B 1 222 ? 4.895 -28.016 -4.926 1 98.94 222 VAL B N 1
ATOM 6769 C CA . VAL B 1 222 ? 4.715 -27.312 -6.188 1 98.94 222 VAL B CA 1
ATOM 6770 C C . VAL B 1 222 ? 4.695 -25.797 -5.941 1 98.94 222 VAL B C 1
ATOM 6772 O O . VAL B 1 222 ? 3.951 -25.312 -5.082 1 98.94 222 VAL B O 1
ATOM 6775 N N . VAL B 1 223 ? 5.562 -25.094 -6.633 1 98.88 223 VAL B N 1
ATOM 6776 C CA . VAL B 1 223 ? 5.594 -23.641 -6.613 1 98.88 223 VAL B CA 1
ATOM 6777 C C . VAL B 1 223 ? 4.969 -23.078 -7.895 1 98.88 223 VAL B C 1
ATOM 6779 O O . VAL B 1 223 ? 5.359 -23.484 -9 1 98.88 223 VAL B O 1
ATOM 6782 N N . HIS B 1 224 ? 3.988 -22.281 -7.734 1 98.81 224 HIS B N 1
ATOM 6783 C CA . HIS B 1 224 ? 3.369 -21.641 -8.891 1 98.81 224 HIS B CA 1
ATOM 6784 C C . HIS B 1 224 ? 3.561 -20.125 -8.859 1 98.81 224 HIS B C 1
ATOM 6786 O O . HIS B 1 224 ? 3.148 -19.469 -7.91 1 98.81 224 HIS B O 1
ATOM 6792 N N . LEU B 1 225 ? 4.125 -19.547 -9.93 1 98.81 225 LEU B N 1
ATOM 6793 C CA . LEU B 1 225 ? 4.598 -18.172 -9.906 1 98.81 225 LEU B CA 1
ATOM 6794 C C . LEU B 1 225 ? 3.594 -17.234 -10.578 1 98.81 225 LEU B C 1
ATOM 6796 O O . LEU B 1 225 ? 3.896 -16.062 -10.836 1 98.81 225 LEU B O 1
ATOM 6800 N N . GLY B 1 226 ? 2.391 -17.75 -10.859 1 98.56 226 GLY B N 1
ATOM 6801 C CA . GLY B 1 226 ? 1.31 -16.891 -11.32 1 98.56 226 GLY B CA 1
ATOM 6802 C C . GLY B 1 226 ? 0.859 -17.203 -12.734 1 98.56 226 GLY B C 1
ATOM 6803 O O . GLY B 1 226 ? 1.455 -18.047 -13.406 1 98.56 226 GLY B O 1
ATOM 6804 N N . ASP B 1 227 ? -0.281 -16.469 -13.18 1 98.69 227 ASP B N 1
ATOM 6805 C CA . ASP B 1 227 ? -1.026 -16.75 -14.398 1 98.69 227 ASP B CA 1
ATOM 6806 C C . ASP B 1 227 ? -1.617 -18.156 -14.383 1 98.69 227 ASP B C 1
ATOM 6808 O O . ASP B 1 227 ? -1.41 -18.938 -15.32 1 98.69 227 ASP B O 1
ATOM 6812 N N . TYR B 1 228 ? -2.184 -18.344 -13.219 1 98.69 228 TYR B N 1
ATOM 6813 C CA . TYR B 1 228 ? -2.951 -19.562 -13 1 98.69 228 TYR B CA 1
ATOM 6814 C C . TYR B 1 228 ? -4.195 -19.594 -13.883 1 98.69 228 TYR B C 1
ATOM 6816 O O . TYR B 1 228 ? -4.609 -20.656 -14.344 1 98.69 228 TYR B O 1
ATOM 6824 N N . ILE B 1 229 ? -4.723 -18.422 -14.078 1 98.75 229 ILE B N 1
ATOM 6825 C CA . ILE B 1 229 ? -5.793 -18.203 -15.039 1 98.75 229 ILE B CA 1
ATOM 6826 C C . ILE B 1 229 ? -5.445 -17.016 -15.938 1 98.75 229 ILE B C 1
ATOM 6828 O O . ILE B 1 229 ? -4.527 -16.25 -15.633 1 98.75 229 ILE B O 1
ATOM 6832 N N . TYR B 1 230 ? -6.172 -16.953 -17.016 1 98.62 230 TYR B N 1
ATOM 6833 C CA . TYR B 1 230 ? -6.129 -15.773 -17.875 1 98.62 230 TYR B CA 1
ATOM 6834 C C . TYR B 1 230 ? -7.496 -15.094 -17.938 1 98.62 230 TYR B C 1
ATOM 6836 O O . TYR B 1 230 ? -8.516 -15.758 -18.125 1 98.62 230 TYR B O 1
ATOM 6844 N N . GLU B 1 231 ? -7.57 -13.805 -17.781 1 98.44 231 GLU B N 1
ATOM 6845 C CA . GLU B 1 231 ? -8.812 -13.062 -17.641 1 98.44 231 GLU B CA 1
ATOM 6846 C C . GLU B 1 231 ? -9.508 -12.852 -18.984 1 98.44 231 GLU B C 1
ATOM 6848 O O . GLU B 1 231 ? -10.703 -12.562 -19.031 1 98.44 231 GLU B O 1
ATOM 6853 N N . TYR B 1 232 ? -8.836 -12.867 -20.125 1 96.75 232 TYR B N 1
ATOM 6854 C CA . TYR B 1 232 ? -9.414 -12.555 -21.422 1 96.75 232 TYR B CA 1
ATOM 6855 C C . TYR B 1 232 ? -10.094 -13.781 -22.031 1 96.75 232 TYR B C 1
ATOM 6857 O O . TYR B 1 232 ? -9.875 -14.906 -21.578 1 96.75 232 TYR B O 1
ATOM 6865 N N . GLU B 1 233 ? -10.93 -13.508 -22.984 1 94.81 233 GLU B N 1
ATOM 6866 C CA . GLU B 1 233 ? -11.648 -14.57 -23.688 1 94.81 233 GLU B CA 1
ATOM 6867 C C . GLU B 1 233 ? -10.797 -15.172 -24.797 1 94.81 233 GLU B C 1
ATOM 6869 O O . GLU B 1 233 ? -9.953 -14.484 -25.375 1 94.81 233 GLU B O 1
ATOM 6874 N N . ASN B 1 234 ? -11.008 -16.422 -24.953 1 93.69 234 ASN B N 1
ATOM 6875 C CA . ASN B 1 234 ? -10.445 -17.141 -26.094 1 93.69 234 ASN B CA 1
ATOM 6876 C C . ASN B 1 234 ? -11.273 -18.375 -26.453 1 93.69 234 ASN B C 1
ATOM 6878 O O . ASN B 1 234 ? -11.75 -19.094 -25.562 1 93.69 234 ASN B O 1
ATOM 6882 N N . GLY B 1 235 ? -11.484 -18.484 -27.781 1 94.19 235 GLY B N 1
ATOM 6883 C CA . GLY B 1 235 ? -12.266 -19.625 -28.266 1 94.19 235 GLY B CA 1
ATOM 6884 C C . GLY B 1 235 ? -13.75 -19.344 -28.297 1 94.19 235 GLY B C 1
ATOM 6885 O O . GLY B 1 235 ? -14.234 -18.391 -27.672 1 94.19 235 GLY B O 1
ATOM 6886 N N . VAL B 1 236 ? -14.477 -20.188 -29.016 1 94.06 236 VAL B N 1
ATOM 6887 C CA . VAL B 1 236 ? -15.922 -20.078 -29.172 1 94.06 236 VAL B CA 1
ATOM 6888 C C . VAL B 1 236 ? -16.609 -21.266 -28.5 1 94.06 236 VAL B C 1
ATOM 6890 O O . VAL B 1 236 ? -16.391 -22.422 -28.891 1 94.06 236 VAL B O 1
ATOM 6893 N N . PRO B 1 237 ? -17.469 -20.953 -27.547 1 93.19 237 PRO B N 1
ATOM 6894 C CA . PRO B 1 237 ? -18.188 -22.047 -26.891 1 93.19 237 PRO B CA 1
ATOM 6895 C C . PRO B 1 237 ? -18.969 -22.906 -27.891 1 93.19 237 PRO B C 1
ATOM 6897 O O . PRO B 1 237 ? -19.594 -22.391 -28.812 1 93.19 237 PRO B O 1
ATOM 6900 N N . GLY B 1 238 ? -18.938 -24.172 -27.719 1 91.88 238 GLY B N 1
ATOM 6901 C CA . GLY B 1 238 ? -19.625 -25.094 -28.609 1 91.88 238 GLY B CA 1
ATOM 6902 C C . GLY B 1 238 ? -18.812 -25.5 -29.812 1 91.88 238 GLY B C 1
ATOM 6903 O O . GLY B 1 238 ? -19.109 -26.5 -30.469 1 91.88 238 GLY B O 1
ATOM 6904 N N . VAL B 1 239 ? -17.828 -24.734 -30.109 1 92.81 239 VAL B N 1
ATOM 6905 C CA . VAL B 1 239 ? -16.953 -25.016 -31.234 1 92.81 239 VAL B CA 1
ATOM 6906 C C . VAL B 1 239 ? -15.578 -25.484 -30.734 1 92.81 239 VAL B C 1
ATOM 6908 O O . VAL B 1 239 ? -15.102 -26.547 -31.109 1 92.81 239 VAL B O 1
ATOM 6911 N N . ASP B 1 240 ? -15.078 -24.688 -29.875 1 94.06 240 ASP B N 1
ATOM 6912 C CA . ASP B 1 240 ? -13.758 -25 -29.328 1 94.06 240 ASP B CA 1
ATOM 6913 C C . ASP B 1 240 ? -13.883 -25.766 -28 1 94.06 240 ASP B C 1
ATOM 6915 O O . ASP B 1 240 ? -14.586 -25.328 -27.094 1 94.06 240 ASP B O 1
ATOM 6919 N N . GLU B 1 241 ? -13.172 -26.781 -27.891 1 91.94 241 GLU B N 1
ATOM 6920 C CA . GLU B 1 241 ? -13.297 -27.719 -26.766 1 91.94 241 GLU B CA 1
ATOM 6921 C C . GLU B 1 241 ? -12.953 -27.047 -25.453 1 91.94 241 GLU B C 1
ATOM 6923 O O . GLU B 1 241 ? -13.539 -27.359 -24.406 1 91.94 241 GLU B O 1
ATOM 6928 N N . ARG B 1 242 ? -12.039 -26.109 -25.484 1 96.75 242 ARG B N 1
ATOM 6929 C CA . ARG B 1 242 ? -11.57 -25.484 -24.234 1 96.75 242 ARG B CA 1
ATOM 6930 C C . ARG B 1 242 ? -11.766 -23.984 -24.266 1 96.75 242 ARG B C 1
ATOM 6932 O O . ARG B 1 242 ? -10.922 -23.234 -23.781 1 96.75 242 ARG B O 1
ATOM 6939 N N . ALA B 1 243 ? -12.906 -23.609 -24.891 1 97.12 243 ALA B N 1
ATOM 6940 C CA . ALA B 1 243 ? -13.25 -22.188 -24.938 1 97.12 243 ALA B CA 1
ATOM 6941 C C . ALA B 1 243 ? -13.391 -21.609 -23.531 1 97.12 243 ALA B C 1
ATOM 6943 O O . ALA B 1 243 ? -13.93 -22.281 -22.641 1 97.12 243 ALA B O 1
A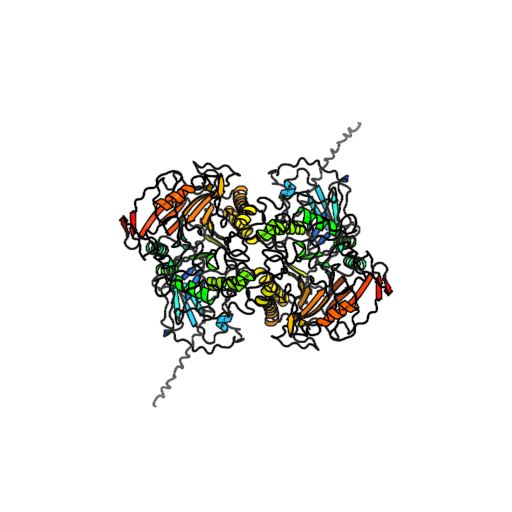TOM 6944 N N . ALA B 1 244 ? -12.984 -20.406 -23.391 1 97.25 244 ALA B N 1
ATOM 6945 C CA . ALA B 1 244 ? -13.031 -19.734 -22.094 1 97.25 244 ALA B CA 1
ATOM 6946 C C . ALA B 1 244 ? -14.469 -19.625 -21.578 1 97.25 244 ALA B C 1
ATOM 6948 O O . ALA B 1 244 ? -15.383 -19.359 -22.359 1 97.25 244 ALA B O 1
ATOM 6949 N N . GLN B 1 245 ? -14.578 -19.891 -20.297 1 97.38 245 GLN B N 1
ATOM 6950 C CA . GLN B 1 245 ? -15.844 -19.656 -19.609 1 97.38 245 GLN B CA 1
ATOM 6951 C C . GLN B 1 245 ? -15.664 -18.688 -18.438 1 97.38 245 GLN B C 1
ATOM 6953 O O . GLN B 1 245 ? -14.773 -18.875 -17.609 1 97.38 245 GLN B O 1
ATOM 6958 N N . PRO B 1 246 ? -16.547 -17.656 -18.219 1 97.62 246 PRO B N 1
ATOM 6959 C CA . PRO B 1 246 ? -17.516 -17.25 -19.25 1 97.62 246 PRO B CA 1
ATOM 6960 C C . PRO B 1 246 ? -16.844 -16.812 -20.547 1 97.62 246 PRO B C 1
ATOM 6962 O O . PRO B 1 246 ? -15.625 -16.594 -20.578 1 97.62 246 PRO B O 1
ATOM 6965 N N . PRO B 1 247 ? -17.578 -16.781 -21.625 1 96.88 247 PRO B N 1
ATOM 6966 C CA . PRO B 1 247 ? -16.953 -16.516 -22.922 1 96.88 247 PRO B CA 1
ATOM 6967 C C . PRO B 1 247 ? -16.734 -15.023 -23.188 1 96.88 247 PRO B C 1
ATOM 6969 O O . PRO B 1 247 ? -17.109 -14.516 -24.234 1 96.88 247 PRO B O 1
ATOM 6972 N N . HIS B 1 248 ? -16.156 -14.312 -22.281 1 97.75 248 HIS B N 1
ATOM 6973 C CA . HIS B 1 248 ? -15.781 -12.906 -22.375 1 97.75 248 HIS B CA 1
ATOM 6974 C C . HIS B 1 248 ? -14.672 -12.57 -21.375 1 97.75 248 HIS B C 1
ATOM 6976 O O . HIS B 1 248 ? -14.336 -13.383 -20.516 1 97.75 248 HIS B O 1
ATOM 6982 N N . GLU B 1 249 ? -14.062 -11.477 -21.578 1 98.25 249 GLU B N 1
ATOM 6983 C CA . GLU B 1 249 ? -13.133 -10.984 -20.562 1 98.25 249 GLU B CA 1
ATOM 6984 C C . GLU B 1 249 ? -13.828 -10.812 -19.219 1 98.25 249 GLU B C 1
ATOM 6986 O O . GLU B 1 249 ? -14.969 -10.344 -19.156 1 98.25 249 GLU B O 1
ATOM 6991 N N . ILE B 1 250 ? -13.164 -11.117 -18.156 1 98.81 250 ILE B N 1
ATOM 6992 C CA . ILE B 1 250 ? -13.852 -11.234 -16.875 1 98.81 250 ILE B CA 1
ATOM 6993 C C . ILE B 1 250 ? -13.625 -9.977 -16.031 1 98.81 250 ILE B C 1
ATOM 6995 O O . ILE B 1 250 ? -12.539 -9.383 -16.078 1 98.81 250 ILE B O 1
ATOM 6999 N N . PHE B 1 251 ? -14.703 -9.531 -15.312 1 98.62 251 PHE B N 1
ATOM 7000 C CA . PHE B 1 251 ? -14.703 -8.32 -14.516 1 98.62 251 PHE B CA 1
ATOM 7001 C C . PHE B 1 251 ? -15.406 -8.547 -13.18 1 98.62 251 PHE B C 1
ATOM 7003 O O . PHE B 1 251 ? -14.953 -8.062 -12.141 1 98.62 251 PHE B O 1
ATOM 7010 N N . THR B 1 252 ? -16.5 -9.25 -13.102 1 98.56 252 THR B N 1
ATOM 7011 C CA . THR B 1 252 ? -17.312 -9.43 -11.914 1 98.56 252 THR B CA 1
ATOM 7012 C C . THR B 1 252 ? -16.797 -10.578 -11.062 1 98.56 252 THR B C 1
ATOM 7014 O O . THR B 1 252 ? -16 -11.398 -11.539 1 98.56 252 THR B O 1
ATOM 7017 N N . LEU B 1 253 ? -17.266 -10.648 -9.82 1 98.69 253 LEU B N 1
ATOM 7018 C CA . LEU B 1 253 ? -16.922 -11.781 -8.969 1 98.69 253 LEU B CA 1
ATOM 7019 C C . LEU B 1 253 ? -17.375 -13.094 -9.586 1 98.69 253 LEU B C 1
ATOM 7021 O O . LEU B 1 253 ? -16.641 -14.086 -9.578 1 98.69 253 LEU B O 1
ATOM 7025 N N . TYR B 1 254 ? -18.547 -13.07 -10.164 1 98.69 254 TYR B N 1
ATOM 7026 C CA . TYR B 1 254 ? -19.078 -14.25 -10.852 1 98.69 254 TYR B CA 1
ATOM 7027 C C . TYR B 1 254 ? -18.141 -14.688 -11.977 1 98.69 254 TYR B C 1
ATOM 7029 O O . TYR B 1 254 ? -17.891 -15.883 -12.148 1 98.69 254 TYR B O 1
ATOM 7037 N N . ASP B 1 255 ? -17.703 -13.711 -12.75 1 98.81 255 ASP B N 1
ATOM 7038 C CA . ASP B 1 255 ? -16.797 -14.008 -13.859 1 98.81 255 ASP B CA 1
ATOM 7039 C C . ASP B 1 255 ? -15.547 -14.727 -13.383 1 98.81 255 ASP B C 1
ATOM 7041 O O . ASP B 1 255 ? -15.164 -15.758 -13.93 1 98.81 255 ASP B O 1
ATOM 7045 N N . TYR B 1 256 ? -14.938 -14.164 -12.359 1 98.88 256 TYR B N 1
ATOM 7046 C CA . TYR B 1 256 ? -13.695 -14.727 -11.859 1 98.88 256 TYR B CA 1
ATOM 7047 C C . TYR B 1 256 ? -13.914 -16.109 -11.266 1 98.88 256 TYR B C 1
ATOM 7049 O O . TYR B 1 256 ? -13.133 -17.031 -11.516 1 98.88 256 TYR B O 1
ATOM 7057 N N . ARG B 1 257 ? -14.969 -16.297 -10.461 1 98.81 257 ARG B N 1
ATOM 7058 C CA . ARG B 1 257 ? -15.312 -17.609 -9.922 1 98.81 257 ARG B CA 1
ATOM 7059 C C . ARG B 1 257 ? -15.492 -18.625 -11.031 1 98.81 257 ARG B C 1
ATOM 7061 O O . ARG B 1 257 ? -15.008 -19.75 -10.93 1 98.81 257 ARG B O 1
ATOM 7068 N N . THR B 1 258 ? -16.141 -18.188 -12.078 1 98.75 258 THR B N 1
ATOM 7069 C CA . THR B 1 258 ? -16.422 -19.078 -13.195 1 98.75 258 THR B CA 1
ATOM 7070 C C . THR B 1 258 ? -15.141 -19.469 -13.914 1 98.75 258 THR B C 1
ATOM 7072 O O . THR B 1 258 ? -14.992 -20.609 -14.344 1 98.75 258 THR B O 1
ATOM 7075 N N . ARG B 1 259 ? -14.266 -18.562 -14.086 1 98.81 259 ARG B N 1
ATOM 7076 C CA . ARG B 1 259 ? -12.992 -18.844 -14.742 1 98.81 259 ARG B CA 1
ATOM 7077 C C . ARG B 1 259 ? -12.164 -19.828 -13.93 1 98.81 259 ARG B C 1
ATOM 7079 O O . ARG B 1 259 ? -11.609 -20.781 -14.469 1 98.81 259 ARG B O 1
ATOM 7086 N N . PHE B 1 260 ? -12.047 -19.625 -12.625 1 98.69 260 PHE B N 1
ATOM 7087 C CA . PHE B 1 260 ? -11.352 -20.578 -11.758 1 98.69 260 PHE B CA 1
ATOM 7088 C C . PHE B 1 260 ? -12 -21.953 -11.836 1 98.69 260 PHE B C 1
ATOM 7090 O O . PHE B 1 260 ? -11.297 -22.969 -11.891 1 98.69 260 PHE B O 1
ATOM 7097 N N . ASN B 1 261 ? -13.305 -21.938 -11.82 1 98.38 261 ASN B N 1
ATOM 7098 C CA . ASN B 1 261 ? -14.07 -23.172 -11.93 1 98.38 261 ASN B CA 1
ATOM 7099 C C . ASN B 1 261 ? -13.68 -23.969 -13.172 1 98.38 261 ASN B C 1
ATOM 7101 O O . ASN B 1 261 ? -13.422 -25.172 -13.086 1 98.38 261 ASN B O 1
ATOM 7105 N N . GLN B 1 262 ? -13.594 -23.297 -14.195 1 98.19 262 GLN B N 1
ATOM 7106 C CA . GLN B 1 262 ? -13.242 -23.969 -15.445 1 98.19 262 GLN B CA 1
ATOM 7107 C C . GLN B 1 262 ? -11.828 -24.547 -15.391 1 98.19 262 GLN B C 1
ATOM 7109 O O . GLN B 1 262 ? -11.609 -25.703 -15.734 1 98.19 262 GLN B O 1
ATOM 7114 N N . TYR B 1 263 ? -10.898 -23.719 -15.047 1 98.62 263 TYR B N 1
ATOM 7115 C CA . TYR B 1 263 ? -9.5 -24.141 -15.047 1 98.62 263 TYR B CA 1
ATOM 7116 C C . TYR B 1 263 ? -9.297 -25.359 -14.156 1 98.62 263 TYR B C 1
ATOM 7118 O O . TYR B 1 263 ? -8.562 -26.281 -14.516 1 98.62 263 TYR B O 1
ATOM 7126 N N . ARG B 1 264 ? -10.031 -25.438 -13.07 1 98.12 264 ARG B N 1
ATOM 7127 C CA . ARG B 1 264 ? -9.875 -26.5 -12.078 1 98.12 264 ARG B CA 1
ATOM 7128 C C . ARG B 1 264 ? -10.492 -27.812 -12.57 1 98.12 264 ARG B C 1
ATOM 7130 O O . ARG B 1 264 ? -10.328 -28.859 -11.938 1 98.12 264 ARG B O 1
ATOM 7137 N N . THR B 1 265 ? -11.055 -27.797 -13.719 1 97.5 265 THR B N 1
ATOM 7138 C CA . THR B 1 265 ? -11.602 -29.016 -14.289 1 97.5 265 THR B CA 1
ATOM 7139 C C . THR B 1 265 ? -10.539 -29.766 -15.078 1 97.5 265 THR B C 1
ATOM 7141 O O . THR B 1 265 ? -10.734 -30.938 -15.43 1 97.5 265 THR B O 1
ATOM 7144 N N . ASP B 1 266 ? -9.43 -29.141 -15.445 1 98.56 266 ASP B N 1
ATOM 7145 C CA . ASP B 1 266 ? -8.344 -29.875 -16.078 1 98.56 266 ASP B CA 1
ATOM 7146 C C . ASP B 1 266 ? -7.883 -31.031 -15.195 1 98.56 266 ASP B C 1
ATOM 7148 O O . ASP B 1 266 ? -7.496 -30.828 -14.047 1 98.56 266 ASP B O 1
ATOM 7152 N N . PRO B 1 267 ? -7.859 -32.25 -15.742 1 98.25 267 PRO B N 1
ATOM 7153 C CA . PRO B 1 267 ? -7.594 -33.406 -14.883 1 98.25 267 PRO B CA 1
ATOM 7154 C C . PRO B 1 267 ? -6.176 -33.406 -14.312 1 98.25 267 PRO B C 1
ATOM 7156 O O . PRO B 1 267 ? -5.953 -33.875 -13.203 1 98.25 267 PRO B O 1
ATOM 7159 N N . ASP B 1 268 ? -5.23 -32.938 -15.078 1 98.81 268 ASP B N 1
ATOM 7160 C CA . ASP B 1 268 ? -3.852 -32.938 -14.594 1 98.81 268 ASP B CA 1
ATOM 7161 C C . ASP B 1 268 ? -3.648 -31.875 -13.523 1 98.81 268 ASP B C 1
ATOM 7163 O O . ASP B 1 268 ? -2.908 -32.094 -12.562 1 98.81 268 ASP B O 1
ATOM 7167 N N . LEU B 1 269 ? -4.305 -30.703 -13.703 1 98.88 269 LEU B N 1
ATOM 7168 C CA . LEU B 1 269 ? -4.262 -29.703 -12.656 1 98.88 269 LEU B CA 1
ATOM 7169 C C . LEU B 1 269 ? -4.922 -30.203 -11.375 1 98.88 269 LEU B C 1
ATOM 7171 O O . LEU B 1 269 ? -4.391 -30.031 -10.281 1 98.88 269 LEU B O 1
ATOM 7175 N N . SER B 1 270 ? -6.07 -30.797 -11.516 1 98.69 270 SER B N 1
ATOM 7176 C CA . SER B 1 270 ? -6.77 -31.375 -10.375 1 98.69 270 SER B CA 1
ATOM 7177 C C . SER B 1 270 ? -5.895 -32.406 -9.648 1 98.69 270 SER B C 1
ATOM 7179 O O . SER B 1 270 ? -5.82 -32.406 -8.414 1 98.69 270 SER B O 1
ATOM 7181 N N . ALA B 1 271 ? -5.238 -33.219 -10.43 1 98.88 271 ALA B N 1
ATOM 7182 C CA . ALA B 1 271 ? -4.363 -34.25 -9.852 1 98.88 271 ALA B CA 1
ATOM 7183 C C . ALA B 1 271 ? -3.195 -33.625 -9.109 1 98.88 271 ALA B C 1
ATOM 7185 O O . ALA B 1 271 ? -2.789 -34.094 -8.047 1 98.88 271 ALA B O 1
ATOM 7186 N N . SER B 1 272 ? -2.623 -32.625 -9.688 1 98.94 272 SER B N 1
ATOM 7187 C CA . SER B 1 272 ? -1.5 -31.953 -9.039 1 98.94 272 SER B CA 1
ATOM 7188 C C . SER B 1 272 ? -1.904 -31.375 -7.684 1 98.94 272 SER B C 1
ATOM 7190 O O . SER B 1 272 ? -1.188 -31.547 -6.695 1 98.94 272 SER B O 1
ATOM 7192 N N . HIS B 1 273 ? -3.051 -30.719 -7.621 1 98.88 273 HIS B N 1
ATOM 7193 C CA . HIS B 1 273 ? -3.555 -30.172 -6.367 1 98.88 273 HIS B CA 1
ATOM 7194 C C . HIS B 1 273 ? -3.834 -31.266 -5.352 1 98.88 273 HIS B C 1
ATOM 7196 O O . HIS B 1 273 ? -3.613 -31.094 -4.152 1 98.88 273 HIS B O 1
ATOM 7202 N N . GLN B 1 274 ? -4.355 -32.344 -5.809 1 98.81 274 GLN B N 1
ATOM 7203 C CA . GLN B 1 274 ? -4.734 -33.469 -4.945 1 98.81 274 GLN B CA 1
ATOM 7204 C C . GLN B 1 274 ? -3.504 -34.094 -4.305 1 98.81 274 GLN B C 1
ATOM 7206 O O . GLN B 1 274 ? -3.572 -34.594 -3.178 1 98.81 274 GLN B O 1
ATOM 7211 N N . ASN B 1 275 ? -2.35 -34 -4.977 1 98.81 275 ASN B N 1
ATOM 7212 C CA . ASN B 1 275 ? -1.233 -34.875 -4.582 1 98.81 275 ASN B CA 1
ATOM 7213 C C . ASN B 1 275 ? -0.125 -34.062 -3.912 1 98.81 275 ASN B C 1
ATOM 7215 O O . ASN B 1 275 ? 0.725 -34.625 -3.217 1 98.81 275 ASN B O 1
ATOM 7219 N N . PHE B 1 276 ? -0.082 -32.719 -4.164 1 98.88 276 PHE B N 1
ATOM 7220 C CA . PHE B 1 276 ? 1.02 -31.922 -3.639 1 98.88 276 PHE B CA 1
ATOM 7221 C C . PHE B 1 276 ? 0.499 -30.656 -2.967 1 98.88 276 PHE B C 1
ATOM 7223 O O . PHE B 1 276 ? -0.455 -30.047 -3.445 1 98.88 276 PHE B O 1
ATOM 7230 N N . PRO B 1 277 ? 1.091 -30.234 -1.799 1 98.88 277 PRO B N 1
ATOM 7231 C CA . PRO B 1 277 ? 0.821 -28.875 -1.337 1 98.88 277 PRO B CA 1
ATOM 7232 C C . PRO B 1 277 ? 1.432 -27.797 -2.248 1 98.88 277 PRO B C 1
ATOM 7234 O O . PRO B 1 277 ? 2.604 -27.906 -2.619 1 98.88 277 PRO B O 1
ATOM 7237 N N . TRP B 1 278 ? 0.67 -26.812 -2.578 1 98.88 278 TRP B N 1
ATOM 7238 C CA . TRP B 1 278 ? 1.103 -25.75 -3.467 1 98.88 278 TRP B CA 1
ATOM 7239 C C . TRP B 1 278 ? 1.554 -24.531 -2.67 1 98.88 278 TRP B C 1
ATOM 7241 O O . TRP B 1 278 ? 1.01 -24.234 -1.6 1 98.88 278 TRP B O 1
ATOM 7251 N N . ILE B 1 279 ? 2.555 -23.875 -3.146 1 98.75 279 ILE B N 1
ATOM 7252 C CA . ILE B 1 279 ? 2.967 -22.531 -2.742 1 98.75 279 ILE B CA 1
ATOM 7253 C C . ILE B 1 279 ? 2.807 -21.578 -3.914 1 98.75 279 ILE B C 1
ATOM 7255 O O . ILE B 1 279 ? 3.566 -21.625 -4.883 1 98.75 279 ILE B O 1
ATOM 7259 N N . ASN B 1 280 ? 1.817 -20.672 -3.807 1 97.31 280 ASN B N 1
ATOM 7260 C CA . ASN B 1 280 ? 1.449 -19.922 -5 1 97.31 280 ASN B CA 1
ATOM 7261 C C . ASN B 1 280 ? 1.47 -18.422 -4.738 1 97.31 280 ASN B C 1
ATOM 7263 O O . ASN B 1 280 ? 1.25 -17.969 -3.607 1 97.31 280 ASN B O 1
ATOM 7267 N N . VAL B 1 281 ? 1.79 -17.609 -5.727 1 98 281 VAL B N 1
ATOM 7268 C CA . VAL B 1 281 ? 1.552 -16.188 -5.844 1 98 281 VAL B CA 1
ATOM 7269 C C . VAL B 1 281 ? 0.835 -15.883 -7.16 1 98 281 VAL B C 1
ATOM 7271 O O . VAL B 1 281 ? 0.852 -16.703 -8.078 1 98 281 VAL B O 1
ATOM 7274 N N . TRP B 1 282 ? 0.129 -14.734 -7.234 1 98.44 282 TRP B N 1
ATOM 7275 C CA . TRP B 1 282 ? -0.502 -14.367 -8.5 1 98.44 282 TRP B CA 1
ATOM 7276 C C . TRP B 1 282 ? 0.485 -13.641 -9.406 1 98.44 282 TRP B C 1
ATOM 7278 O O . TRP B 1 282 ? 1.573 -13.258 -8.977 1 98.44 282 TRP B O 1
ATOM 7288 N N . ASP B 1 283 ? 0.284 -13.656 -10.688 1 98.56 283 ASP B N 1
ATOM 7289 C CA . ASP B 1 283 ? 0.792 -12.719 -11.68 1 98.56 283 ASP B CA 1
ATOM 7290 C C . ASP B 1 283 ? -0.307 -11.766 -12.148 1 98.56 283 ASP B C 1
ATOM 7292 O O . ASP B 1 283 ? -1.278 -11.531 -11.422 1 98.56 283 ASP B O 1
ATOM 7296 N N . ASP B 1 284 ? -0.188 -11.086 -13.273 1 98.25 284 ASP B N 1
ATOM 7297 C CA . ASP B 1 284 ? -1.146 -10.039 -13.625 1 98.25 284 ASP B CA 1
ATOM 7298 C C . ASP B 1 284 ? -2.482 -10.641 -14.055 1 98.25 284 ASP B C 1
ATOM 7300 O O . ASP B 1 284 ? -3.543 -10.133 -13.695 1 98.25 284 ASP B O 1
ATOM 7304 N N . HIS B 1 285 ? -2.57 -11.836 -14.648 1 98.62 285 HIS B N 1
ATOM 7305 C CA . HIS B 1 285 ? -3.777 -12.328 -15.297 1 98.62 285 HIS B CA 1
ATOM 7306 C C . HIS B 1 285 ? -4.766 -12.891 -14.281 1 98.62 285 HIS B C 1
ATOM 7308 O O . HIS B 1 285 ? -5.93 -13.125 -14.609 1 98.62 285 HIS B O 1
ATOM 7314 N N . GLU B 1 286 ? -4.332 -13.062 -13.016 1 98.69 286 GLU B N 1
ATOM 7315 C CA . GLU B 1 286 ? -5.316 -13.336 -11.969 1 98.69 286 GLU B CA 1
ATOM 7316 C C . GLU B 1 286 ? -6.297 -12.18 -11.812 1 98.69 286 GLU B C 1
ATOM 7318 O O . GLU B 1 286 ? -7.398 -12.359 -11.289 1 98.69 286 GLU B O 1
ATOM 7323 N N . ILE B 1 287 ? -5.875 -10.938 -12.211 1 98.56 287 ILE B N 1
ATOM 7324 C CA . ILE B 1 287 ? -6.766 -9.789 -12.234 1 98.56 287 ILE B CA 1
ATOM 7325 C C . ILE B 1 287 ? -6.922 -9.281 -13.664 1 98.56 287 ILE B C 1
ATOM 7327 O O . ILE B 1 287 ? -7.988 -9.43 -14.266 1 98.56 287 ILE B O 1
ATOM 7331 N N . ALA B 1 288 ? -5.84 -8.75 -14.203 1 98.62 288 ALA B N 1
ATOM 7332 C CA . ALA B 1 288 ? -5.871 -8.312 -15.594 1 98.62 288 ALA B CA 1
ATOM 7333 C C . ALA B 1 288 ? -4.473 -7.965 -16.094 1 98.62 288 ALA B C 1
ATOM 7335 O O . ALA B 1 288 ? -3.58 -7.668 -15.297 1 98.62 288 ALA B O 1
ATOM 7336 N N . ASN B 1 289 ? -4.363 -7.969 -17.406 1 98.25 289 ASN B N 1
ATOM 7337 C CA . ASN B 1 289 ? -3.084 -7.82 -18.094 1 98.25 289 ASN B CA 1
ATOM 7338 C C . ASN B 1 289 ? -2.369 -6.539 -17.672 1 98.25 289 ASN B C 1
ATOM 7340 O O . ASN B 1 289 ? -2.963 -5.457 -17.672 1 98.25 289 ASN B O 1
ATOM 7344 N N . ASN B 1 290 ? -1.079 -6.73 -17.328 1 98.19 290 ASN B N 1
ATOM 7345 C CA . ASN B 1 290 ? -0.146 -5.66 -16.984 1 98.19 290 ASN B CA 1
ATOM 7346 C C . ASN B 1 290 ? -0.684 -4.781 -15.859 1 98.19 290 ASN B C 1
ATOM 7348 O O . ASN B 1 290 ? -0.708 -3.555 -15.984 1 98.19 290 ASN B O 1
ATOM 7352 N N . GLY B 1 291 ? -1.104 -5.438 -14.828 1 97.75 291 GLY B N 1
ATOM 7353 C CA . GLY B 1 291 ? -1.634 -4.754 -13.664 1 97.75 291 GLY B CA 1
ATOM 7354 C C . GLY B 1 291 ? -0.583 -3.965 -12.906 1 97.75 291 GLY B C 1
ATOM 7355 O O . GLY B 1 291 ? 0.582 -4.363 -12.852 1 97.75 291 GLY B O 1
ATOM 7356 N N . TYR B 1 292 ? -0.902 -2.801 -12.359 1 97.38 292 TYR B N 1
ATOM 7357 C CA . TYR B 1 292 ? -0.187 -1.958 -11.406 1 97.38 292 TYR B CA 1
ATOM 7358 C C . TYR B 1 292 ? -1.136 -1.401 -10.352 1 97.38 292 TYR B C 1
ATOM 7360 O O . TYR B 1 292 ? -2.305 -1.791 -10.289 1 97.38 292 TYR B O 1
ATOM 7368 N N . ARG B 1 293 ? -0.646 -0.629 -9.414 1 96.5 293 ARG B N 1
ATOM 7369 C CA . ARG B 1 293 ? -1.406 -0.321 -8.211 1 96.5 293 ARG B CA 1
ATOM 7370 C C . ARG B 1 293 ? -2.729 0.356 -8.555 1 96.5 293 ARG B C 1
ATOM 7372 O O . ARG B 1 293 ? -3.703 0.24 -7.809 1 96.5 293 ARG B O 1
ATOM 7379 N N . ASP B 1 294 ? -2.844 1.068 -9.742 1 96.5 294 ASP B N 1
ATOM 7380 C CA . ASP B 1 294 ? -4.043 1.867 -9.969 1 96.5 294 ASP B CA 1
ATOM 7381 C C . ASP B 1 294 ? -4.59 1.652 -11.383 1 96.5 294 ASP B C 1
ATOM 7383 O O . ASP B 1 294 ? -5.211 2.549 -11.961 1 96.5 294 ASP B O 1
ATOM 7387 N N . GLY B 1 295 ? -4.309 0.401 -11.945 1 97.5 295 GLY B N 1
ATOM 7388 C CA . GLY B 1 295 ? -4.887 0.147 -13.25 1 97.5 295 GLY B CA 1
ATOM 7389 C C . GLY B 1 295 ? -4.285 -1.06 -13.945 1 97.5 295 GLY B C 1
ATOM 7390 O O . GLY B 1 295 ? -3.502 -1.801 -13.352 1 97.5 295 GLY B O 1
ATOM 7391 N N . PHE B 1 296 ? -4.727 -1.238 -15.234 1 98.06 296 PHE B N 1
ATOM 7392 C CA . PHE B 1 296 ? -4.34 -2.326 -16.125 1 98.06 296 PHE B CA 1
ATOM 7393 C C . PHE B 1 296 ? -4.152 -1.821 -17.547 1 98.06 296 PHE B C 1
ATOM 7395 O O . PHE B 1 296 ? -4.332 -0.632 -17.812 1 98.06 296 PHE B O 1
ATOM 7402 N N . SER B 1 297 ? -3.775 -2.701 -18.484 1 97.44 297 SER B N 1
ATOM 7403 C CA . SER B 1 297 ? -3.576 -2.311 -19.875 1 97.44 297 SER B CA 1
ATOM 7404 C C . SER B 1 297 ? -4.859 -1.756 -20.484 1 97.44 297 SER B C 1
ATOM 7406 O O . SER B 1 297 ? -4.824 -0.777 -21.234 1 97.44 297 SER B O 1
ATOM 7408 N N . GLY B 1 298 ? -6 -2.402 -20.188 1 97.06 298 GLY B N 1
ATOM 7409 C CA . GLY B 1 298 ? -7.27 -1.984 -20.766 1 97.06 298 GLY B CA 1
ATOM 7410 C C . GLY B 1 298 ? -8.031 -1.014 -19.875 1 97.06 298 GLY B C 1
ATOM 7411 O O . GLY B 1 298 ? -8.383 0.084 -20.312 1 97.06 298 GLY B O 1
ATOM 7412 N N . LEU B 1 299 ? -8.305 -1.376 -18.672 1 97.88 299 LEU B N 1
ATOM 7413 C CA . LEU B 1 299 ? -9 -0.559 -17.688 1 97.88 299 LEU B CA 1
ATOM 7414 C C . LEU B 1 299 ? -8.023 0.316 -16.906 1 97.88 299 LEU B C 1
ATOM 7416 O O . LEU B 1 299 ? -7.402 -0.14 -15.945 1 97.88 299 LEU B O 1
ATOM 7420 N N . ARG B 1 300 ? -7.992 1.627 -17.156 1 95.69 300 ARG B N 1
ATOM 7421 C CA . ARG B 1 300 ? -6.863 2.475 -16.781 1 95.69 300 ARG B CA 1
ATOM 7422 C C . ARG B 1 300 ? -7.293 3.537 -15.773 1 95.69 300 ARG B C 1
ATOM 7424 O O . ARG B 1 300 ? -6.652 4.586 -15.664 1 95.69 300 ARG B O 1
ATOM 7431 N N . ASN B 1 301 ? -8.312 3.406 -15.094 1 96.69 301 ASN B N 1
ATOM 7432 C CA . ASN B 1 301 ? -8.844 4.27 -14.047 1 96.69 301 ASN B CA 1
ATOM 7433 C C . ASN B 1 301 ? -9.219 5.645 -14.594 1 96.69 301 ASN B C 1
ATOM 7435 O O . ASN B 1 301 ? -8.961 6.664 -13.953 1 96.69 301 ASN B O 1
ATOM 7439 N N . THR B 1 302 ? -9.688 5.742 -15.773 1 96.56 302 THR B N 1
ATOM 7440 C CA . THR B 1 302 ? -10.25 6.93 -16.406 1 96.56 302 THR B CA 1
ATOM 7441 C C . THR B 1 302 ? -11.734 6.742 -16.703 1 96.56 302 THR B C 1
ATOM 7443 O O . THR B 1 302 ? -12.211 5.609 -16.797 1 96.56 302 THR B O 1
ATOM 7446 N N . GLU B 1 303 ? -12.422 7.855 -16.844 1 96.62 303 GLU B N 1
ATOM 7447 C CA . GLU B 1 303 ? -13.828 7.789 -17.234 1 96.62 303 GLU B CA 1
ATOM 7448 C C . GLU B 1 303 ? -14 7.051 -18.562 1 96.62 303 GLU B C 1
ATOM 7450 O O . GLU B 1 303 ? -14.914 6.242 -18.703 1 96.62 303 GLU B O 1
ATOM 7455 N N . ASP B 1 304 ? -13.086 7.348 -19.5 1 96.94 304 ASP B N 1
ATOM 7456 C CA . ASP B 1 304 ? -13.164 6.742 -20.812 1 96.94 304 ASP B CA 1
ATOM 7457 C C . ASP B 1 304 ? -13.086 5.219 -20.734 1 96.94 304 ASP B C 1
ATOM 7459 O O . ASP B 1 304 ? -13.922 4.516 -21.297 1 96.94 304 ASP B O 1
ATOM 7463 N N . SER B 1 305 ? -12.055 4.684 -20.047 1 97.31 305 SER B N 1
ATOM 7464 C CA . SER B 1 305 ? -11.922 3.234 -19.969 1 97.31 305 SER B CA 1
ATOM 7465 C C . SER B 1 305 ? -13.07 2.623 -19.172 1 97.31 305 SER B C 1
ATOM 7467 O O . SER B 1 305 ? -13.516 1.511 -19.469 1 97.31 305 SER B O 1
ATOM 7469 N N . PHE B 1 306 ? -13.578 3.344 -18.156 1 98 306 PHE B N 1
ATOM 7470 C CA . PHE B 1 306 ? -14.711 2.867 -17.375 1 98 306 PHE B CA 1
ATOM 7471 C C . PHE B 1 306 ? -15.953 2.707 -18.25 1 98 306 PHE B C 1
ATOM 7473 O O . PHE B 1 306 ? -16.641 1.688 -18.172 1 98 306 PHE B O 1
ATOM 7480 N N . LEU B 1 307 ? -16.219 3.693 -19.031 1 97.94 307 LEU B N 1
ATOM 7481 C CA . LEU B 1 307 ? -17.438 3.729 -19.828 1 97.94 307 LEU B CA 1
ATOM 7482 C C . LEU B 1 307 ? -17.328 2.791 -21.031 1 97.94 307 LEU B C 1
ATOM 7484 O O . LEU B 1 307 ? -18.328 2.221 -21.469 1 97.94 307 LEU B O 1
ATOM 7488 N N . ASN B 1 308 ? -16.109 2.629 -21.547 1 97.69 308 ASN B N 1
ATOM 7489 C CA . ASN B 1 308 ? -16.016 2.055 -22.891 1 97.69 308 ASN B CA 1
ATOM 7490 C C . ASN B 1 308 ? -15.25 0.73 -22.875 1 97.69 308 ASN B C 1
ATOM 7492 O O . ASN B 1 308 ? -15.211 0.026 -23.891 1 97.69 308 ASN B O 1
ATOM 7496 N N . TYR B 1 309 ? -14.641 0.398 -21.734 1 97.19 309 TYR B N 1
ATOM 7497 C CA . TYR B 1 309 ? -13.922 -0.867 -21.641 1 97.19 309 TYR B CA 1
ATOM 7498 C C . TYR B 1 309 ? -14.562 -1.779 -20.594 1 97.19 309 TYR B C 1
ATOM 7500 O O . TYR B 1 309 ? -14.305 -1.64 -19.391 1 97.19 309 TYR B O 1
ATOM 7508 N N . GLY B 1 310 ? -15.312 -2.775 -21.062 1 96.25 310 GLY B N 1
ATOM 7509 C CA . GLY B 1 310 ? -15.938 -3.727 -20.156 1 96.25 310 GLY B CA 1
ATOM 7510 C C . GLY B 1 310 ? -17.297 -3.279 -19.672 1 96.25 310 GLY B C 1
ATOM 7511 O O . GLY B 1 310 ? -17.922 -2.393 -20.266 1 96.25 310 GLY B O 1
ATOM 7512 N N . PRO B 1 311 ? -17.828 -3.865 -18.547 1 97.56 311 PRO B N 1
ATOM 7513 C CA . PRO B 1 311 ? -19.203 -3.637 -18.078 1 97.56 311 PRO B CA 1
ATOM 7514 C C . PRO B 1 311 ? -19.297 -2.543 -17.016 1 97.56 311 PRO B C 1
ATOM 7516 O O . PRO B 1 311 ? -20.047 -2.682 -16.047 1 97.56 311 PRO B O 1
ATOM 7519 N N . GLN B 1 312 ? -18.516 -1.515 -17.078 1 97.5 312 GLN B N 1
ATOM 7520 C CA . GLN B 1 312 ? -18.562 -0.352 -16.188 1 97.5 312 GLN B CA 1
ATOM 7521 C C . GLN B 1 312 ? -18.344 -0.757 -14.734 1 97.5 312 GLN B C 1
ATOM 7523 O O . GLN B 1 312 ? -19.125 -0.391 -13.859 1 97.5 312 GLN B O 1
ATOM 7528 N N . ILE B 1 313 ? -17.375 -1.556 -14.469 1 98.19 313 ILE B N 1
ATOM 7529 C CA . ILE B 1 313 ? -16.797 -1.881 -13.172 1 98.19 313 ILE B CA 1
ATOM 7530 C C . ILE B 1 313 ? -15.461 -1.153 -13.008 1 98.19 313 ILE B C 1
ATOM 7532 O O . ILE B 1 313 ? -14.602 -1.22 -13.891 1 98.19 313 ILE B O 1
ATOM 7536 N N . SER B 1 314 ? -15.312 -0.424 -11.961 1 98.5 314 SER B N 1
ATOM 7537 C CA . SER B 1 314 ? -14.125 0.406 -11.773 1 98.5 314 SER B CA 1
ATOM 7538 C C . SER B 1 314 ? -12.891 -0.447 -11.5 1 98.5 314 SER B C 1
ATOM 7540 O O . SER B 1 314 ? -13.008 -1.641 -11.211 1 98.5 314 SER B O 1
ATOM 7542 N N . VAL B 1 315 ? -11.727 0.162 -11.617 1 98.44 315 VAL B N 1
ATOM 7543 C CA . VAL B 1 315 ? -10.438 -0.484 -11.391 1 98.44 315 VAL B CA 1
ATOM 7544 C C . VAL B 1 315 ? -10.406 -1.112 -10 1 98.44 315 VAL B C 1
ATOM 7546 O O . VAL B 1 315 ? -10.07 -2.289 -9.852 1 98.44 315 VAL B O 1
ATOM 7549 N N . ASP B 1 316 ? -10.781 -0.377 -9 1 98.31 316 ASP B N 1
ATOM 7550 C CA . ASP B 1 316 ? -10.711 -0.851 -7.621 1 98.31 316 ASP B CA 1
ATOM 7551 C C . ASP B 1 316 ? -11.719 -1.974 -7.371 1 98.31 316 ASP B C 1
ATOM 7553 O O . ASP B 1 316 ? -11.414 -2.936 -6.66 1 98.31 316 ASP B O 1
ATOM 7557 N N . GLN B 1 317 ? -12.875 -1.825 -7.91 1 98.56 317 GLN B N 1
ATOM 7558 C CA . GLN B 1 317 ? -13.891 -2.855 -7.723 1 98.56 317 GLN B CA 1
ATOM 7559 C C . GLN B 1 317 ? -13.508 -4.145 -8.445 1 98.56 317 GLN B C 1
ATOM 7561 O O . GLN B 1 317 ? -13.711 -5.242 -7.914 1 98.56 317 GLN B O 1
ATOM 7566 N N . ARG B 1 318 ? -13.023 -4.062 -9.664 1 98.75 318 ARG B N 1
ATOM 7567 C CA . ARG B 1 318 ? -12.555 -5.246 -10.375 1 98.75 318 ARG B CA 1
ATOM 7568 C C . ARG B 1 318 ? -11.484 -5.98 -9.586 1 98.75 318 ARG B C 1
ATOM 7570 O O . ARG B 1 318 ? -11.508 -7.211 -9.484 1 98.75 318 ARG B O 1
ATOM 7577 N N . LYS B 1 319 ? -10.523 -5.215 -9.125 1 98.44 319 LYS B N 1
ATOM 7578 C CA . LYS B 1 319 ? -9.461 -5.793 -8.305 1 98.44 319 LYS B CA 1
ATOM 7579 C C . LYS B 1 319 ? -10.039 -6.523 -7.094 1 98.44 319 LYS B C 1
ATOM 7581 O O . LYS B 1 319 ? -9.602 -7.629 -6.766 1 98.44 319 LYS B O 1
ATOM 7586 N N . MET B 1 320 ? -10.977 -5.918 -6.398 1 98.44 320 MET B N 1
ATOM 7587 C CA . MET B 1 320 ? -11.602 -6.535 -5.23 1 98.44 320 MET B CA 1
ATOM 7588 C C . MET B 1 320 ? -12.297 -7.84 -5.609 1 98.44 320 MET B C 1
ATOM 7590 O O . MET B 1 320 ? -12.211 -8.828 -4.875 1 98.44 320 MET B O 1
ATOM 7594 N N . ASN B 1 321 ? -12.977 -7.852 -6.73 1 98.75 321 ASN B N 1
ATOM 7595 C CA . ASN B 1 321 ? -13.633 -9.055 -7.219 1 98.75 321 ASN B CA 1
ATOM 7596 C C . ASN B 1 321 ? -12.641 -10.18 -7.473 1 98.75 321 ASN B C 1
ATOM 7598 O O . ASN B 1 321 ? -12.859 -11.32 -7.059 1 98.75 321 ASN B O 1
ATOM 7602 N N . ALA B 1 322 ? -11.594 -9.859 -8.125 1 98.88 322 ALA B N 1
ATOM 7603 C CA . ALA B 1 322 ? -10.57 -10.836 -8.484 1 98.88 322 ALA B CA 1
ATOM 7604 C C . ALA B 1 322 ? -9.898 -11.406 -7.238 1 98.88 322 ALA B C 1
ATOM 7606 O O . ALA B 1 322 ? -9.664 -12.617 -7.148 1 98.88 322 ALA B O 1
ATOM 7607 N N . VAL B 1 323 ? -9.562 -10.516 -6.336 1 98.19 323 VAL B N 1
ATOM 7608 C CA . VAL B 1 323 ? -8.867 -10.906 -5.113 1 98.19 323 VAL B CA 1
ATOM 7609 C C . VAL B 1 323 ? -9.758 -11.844 -4.293 1 98.19 323 VAL B C 1
ATOM 7611 O O . VAL B 1 323 ? -9.281 -12.844 -3.752 1 98.19 323 VAL B O 1
ATOM 7614 N N . ARG B 1 324 ? -11.023 -11.547 -4.223 1 97.81 324 ARG B N 1
ATOM 7615 C CA . ARG B 1 324 ? -11.969 -12.406 -3.51 1 97.81 324 ARG B CA 1
ATOM 7616 C C . ARG B 1 324 ? -12 -13.805 -4.113 1 97.81 324 ARG B C 1
ATOM 7618 O O . ARG B 1 324 ? -11.891 -14.797 -3.395 1 97.81 324 ARG B O 1
ATOM 7625 N N . ALA B 1 325 ? -12.102 -13.859 -5.395 1 98.56 325 ALA B N 1
ATOM 7626 C CA . ALA B 1 325 ? -12.156 -15.156 -6.066 1 98.56 325 ALA B CA 1
ATOM 7627 C C . ALA B 1 325 ? -10.859 -15.93 -5.875 1 98.56 325 ALA B C 1
ATOM 7629 O O . ALA B 1 325 ? -10.883 -17.141 -5.648 1 98.56 325 ALA B O 1
ATOM 7630 N N . TYR B 1 326 ? -9.766 -15.25 -6.02 1 98.44 326 TYR B N 1
ATOM 7631 C CA . TYR B 1 326 ? -8.469 -15.891 -5.848 1 98.44 326 TYR B CA 1
ATOM 7632 C C . TYR B 1 326 ? -8.367 -16.547 -4.48 1 98.44 326 TYR B C 1
ATOM 7634 O O . TYR B 1 326 ? -7.949 -17.703 -4.371 1 98.44 326 TYR B O 1
ATOM 7642 N N . PHE B 1 327 ? -8.758 -15.875 -3.422 1 97.5 327 PHE B N 1
ATOM 7643 C CA . PHE B 1 327 ? -8.641 -16.406 -2.066 1 97.5 327 PHE B CA 1
ATOM 7644 C C . PHE B 1 327 ? -9.664 -17.5 -1.817 1 97.5 327 PHE B C 1
ATOM 7646 O O . PHE B 1 327 ? -9.453 -18.375 -0.969 1 97.5 327 PHE B O 1
ATOM 7653 N N . GLU B 1 328 ? -10.734 -17.484 -2.504 1 97.69 328 GLU B N 1
ATOM 7654 C CA . GLU B 1 328 ? -11.711 -18.562 -2.385 1 97.69 328 GLU B CA 1
ATOM 7655 C C . GLU B 1 328 ? -11.211 -19.844 -3.047 1 97.69 328 GLU B C 1
ATOM 7657 O O . GLU B 1 328 ? -11.43 -20.938 -2.535 1 97.69 328 GLU B O 1
ATOM 7662 N N . TRP B 1 329 ? -10.461 -19.703 -4.078 1 98.5 329 TRP B N 1
ATOM 7663 C CA . TRP B 1 329 ? -10.234 -20.844 -4.941 1 98.5 329 TRP B CA 1
ATOM 7664 C C . TRP B 1 329 ? -8.828 -21.406 -4.746 1 98.5 329 TRP B C 1
ATOM 7666 O O . TRP B 1 329 ? -8.539 -22.531 -5.172 1 98.5 329 TRP B O 1
ATOM 7676 N N . MET B 1 330 ? -7.906 -20.641 -4.152 1 98.25 330 MET B N 1
ATOM 7677 C CA . MET B 1 330 ? -6.539 -21.109 -3.971 1 98.25 330 MET B CA 1
ATOM 7678 C C . MET B 1 330 ? -6.297 -21.547 -2.527 1 98.25 330 MET B C 1
ATOM 7680 O O . MET B 1 330 ? -6.785 -20.906 -1.595 1 98.25 330 MET B O 1
ATOM 7684 N N . PRO B 1 331 ? -5.562 -22.656 -2.309 1 98 331 PRO B N 1
ATOM 7685 C CA . PRO B 1 331 ? -5.207 -23.062 -0.949 1 98 331 PRO B CA 1
ATOM 7686 C C . PRO B 1 331 ? -4.098 -22.203 -0.344 1 98 331 PRO B C 1
ATOM 7688 O O . PRO B 1 331 ? -3.031 -22.734 -0.001 1 98 331 PRO B O 1
ATOM 7691 N N . LEU B 1 332 ? -4.402 -21 -0.159 1 95.56 332 LEU B N 1
ATOM 7692 C CA . LEU B 1 332 ? -3.467 -19.969 0.278 1 95.56 332 LEU B CA 1
ATOM 7693 C C . LEU B 1 332 ? -3.799 -19.5 1.69 1 95.56 332 LEU B C 1
ATOM 7695 O O . LEU B 1 332 ? -4.973 -19.344 2.035 1 95.56 332 LEU B O 1
ATOM 7699 N N . ARG B 1 333 ? -2.699 -19.344 2.404 1 93.5 333 ARG B N 1
ATOM 7700 C CA . ARG B 1 333 ? -2.848 -18.797 3.75 1 93.5 333 ARG B CA 1
ATOM 7701 C C . ARG B 1 333 ? -3.053 -17.297 3.707 1 93.5 333 ARG B C 1
ATOM 7703 O O . ARG B 1 333 ? -2.41 -16.594 2.918 1 93.5 333 ARG B O 1
ATOM 7710 N N . GLN B 1 334 ? -3.926 -16.812 4.566 1 87.44 334 GLN B N 1
ATOM 7711 C CA . GLN B 1 334 ? -3.959 -15.367 4.797 1 87.44 334 GLN B CA 1
ATOM 7712 C C . GLN B 1 334 ? -2.803 -14.93 5.691 1 87.44 334 GLN B C 1
ATOM 7714 O O . GLN B 1 334 ? -2.814 -15.172 6.898 1 87.44 334 GLN B O 1
ATOM 7719 N N . VAL B 1 335 ? -1.9 -14.242 5.168 1 84.69 335 VAL B N 1
ATOM 7720 C CA . VAL B 1 335 ? -0.622 -13.938 5.801 1 84.69 335 VAL B CA 1
ATOM 7721 C C . VAL B 1 335 ? -0.814 -12.852 6.859 1 84.69 335 VAL B C 1
ATOM 7723 O O . VAL B 1 335 ? -0.155 -12.867 7.902 1 84.69 335 VAL B O 1
ATOM 7726 N N . ASP B 1 336 ? -1.614 -11.891 6.527 1 87.44 336 ASP B N 1
ATOM 7727 C CA . ASP B 1 336 ? -1.911 -10.75 7.387 1 87.44 336 ASP B CA 1
ATOM 7728 C C . ASP B 1 336 ? -3.402 -10.422 7.367 1 87.44 336 ASP B C 1
ATOM 7730 O O . ASP B 1 336 ? -3.936 -10.008 6.336 1 87.44 336 ASP B O 1
ATOM 7734 N N . MET B 1 337 ? -4.004 -10.547 8.5 1 83.69 337 MET B N 1
ATOM 7735 C CA . MET B 1 337 ? -5.449 -10.352 8.562 1 83.69 337 MET B CA 1
ATOM 7736 C C . MET B 1 337 ? -5.812 -8.883 8.383 1 83.69 337 MET B C 1
ATOM 7738 O O . MET B 1 337 ? -6.945 -8.555 8.031 1 83.69 337 MET B O 1
ATOM 7742 N N . ASP B 1 338 ? -4.852 -8.016 8.602 1 89.56 338 ASP B N 1
ATOM 7743 C CA . ASP B 1 338 ? -5.117 -6.582 8.477 1 89.56 338 ASP B CA 1
ATOM 7744 C C . ASP B 1 338 ? -4.727 -6.074 7.094 1 89.56 338 ASP B C 1
ATOM 7746 O O . ASP B 1 338 ? -4.938 -4.902 6.773 1 89.56 338 ASP B O 1
ATOM 7750 N N . ASP B 1 339 ? -4.211 -6.914 6.344 1 93.06 339 ASP B N 1
ATOM 7751 C CA . ASP B 1 339 ? -3.777 -6.57 4.992 1 93.06 339 ASP B CA 1
ATOM 7752 C C . ASP B 1 339 ? -4.199 -7.645 3.99 1 93.06 339 ASP B C 1
ATOM 7754 O O . ASP B 1 339 ? -3.375 -8.453 3.557 1 93.06 339 ASP B O 1
ATOM 7758 N N . GLY B 1 340 ? -5.441 -7.57 3.572 1 93.25 340 GLY B N 1
ATOM 7759 C CA . GLY B 1 340 ? -6.078 -8.633 2.811 1 93.25 340 GLY B CA 1
ATOM 7760 C C . GLY B 1 340 ? -5.57 -8.727 1.384 1 93.25 340 GLY B C 1
ATOM 7761 O O . GLY B 1 340 ? -5.801 -9.734 0.704 1 93.25 340 GLY B O 1
ATOM 7762 N N . LEU B 1 341 ? -4.828 -7.727 0.911 1 96.56 341 LEU B N 1
ATOM 7763 C CA . LEU B 1 341 ? -4.277 -7.75 -0.44 1 96.56 341 LEU B CA 1
ATOM 7764 C C . LEU B 1 341 ? -2.928 -8.461 -0.465 1 96.56 341 LEU B C 1
ATOM 7766 O O . LEU B 1 341 ? -2.471 -8.898 -1.523 1 96.56 341 LEU B O 1
ATOM 7770 N N . ARG B 1 342 ? -2.268 -8.586 0.649 1 96.5 342 ARG B N 1
ATOM 7771 C CA . ARG B 1 342 ? -0.902 -9.094 0.742 1 96.5 342 ARG B CA 1
ATOM 7772 C C . ARG B 1 342 ? -0.859 -10.602 0.522 1 96.5 342 ARG B C 1
ATOM 7774 O O . ARG B 1 342 ? -1.552 -11.352 1.21 1 96.5 342 ARG B O 1
ATOM 7781 N N . ILE B 1 343 ? 0.007 -11.023 -0.419 1 97.44 343 ILE B N 1
ATOM 7782 C CA . ILE B 1 343 ? 0.205 -12.453 -0.619 1 97.44 343 ILE B CA 1
ATOM 7783 C C . ILE B 1 343 ? 1.687 -12.797 -0.479 1 97.44 343 ILE B C 1
ATOM 7785 O O . ILE B 1 343 ? 2.062 -13.969 -0.47 1 97.44 343 ILE B O 1
ATOM 7789 N N . TRP B 1 344 ? 2.574 -11.758 -0.514 1 97.69 344 TRP B N 1
ATOM 7790 C CA . TRP B 1 344 ? 4 -12.016 -0.358 1 97.69 344 TRP B CA 1
ATOM 7791 C C . TRP B 1 344 ? 4.312 -12.523 1.046 1 97.69 344 TRP B C 1
ATOM 7793 O O . TRP B 1 344 ? 3.68 -12.109 2.018 1 97.69 344 TRP B O 1
ATOM 7803 N N . ARG B 1 345 ? 5.133 -13.531 1.158 1 97.94 345 ARG B N 1
ATOM 7804 C CA . ARG B 1 345 ? 5.48 -14.227 2.393 1 97.94 345 ARG B CA 1
ATOM 7805 C C . ARG B 1 345 ? 6.711 -15.109 2.197 1 97.94 345 ARG B C 1
ATOM 7807 O O . ARG B 1 345 ? 7.238 -15.211 1.088 1 97.94 345 ARG B O 1
ATOM 7814 N N . SER B 1 346 ? 7.195 -15.688 3.293 1 97.81 346 SER B N 1
ATOM 7815 C CA . SER B 1 346 ? 8.375 -16.547 3.209 1 97.81 346 SER B CA 1
ATOM 7816 C C . SER B 1 346 ? 8.148 -17.875 3.924 1 97.81 346 SER B C 1
ATOM 7818 O O . SER B 1 346 ? 7.262 -17.984 4.773 1 97.81 346 SER B O 1
ATOM 7820 N N . PHE B 1 347 ? 8.844 -18.891 3.51 1 98.38 347 PHE B N 1
ATOM 7821 C CA . PHE B 1 347 ? 8.852 -20.234 4.09 1 98.38 347 PHE B CA 1
ATOM 7822 C C . PHE B 1 347 ? 10.258 -20.625 4.512 1 98.38 347 PHE B C 1
ATOM 7824 O O . PHE B 1 347 ? 11.172 -20.672 3.684 1 98.38 347 PHE B O 1
ATOM 7831 N N . LYS B 1 348 ? 10.422 -20.891 5.758 1 97.94 348 LYS B N 1
ATOM 7832 C CA . LYS B 1 348 ? 11.664 -21.484 6.246 1 97.94 348 LYS B CA 1
ATOM 7833 C C . LYS B 1 348 ? 11.633 -23 6.117 1 97.94 348 LYS B C 1
ATOM 7835 O O . LYS B 1 348 ? 10.953 -23.688 6.891 1 97.94 348 LYS B O 1
ATOM 7840 N N . MET B 1 349 ? 12.297 -23.516 5.184 1 98.5 349 MET B N 1
ATOM 7841 C CA . MET B 1 349 ? 12.359 -24.953 4.965 1 98.5 349 MET B CA 1
ATOM 7842 C C . MET B 1 349 ? 13.578 -25.562 5.664 1 98.5 349 MET B C 1
ATOM 7844 O O . MET B 1 349 ? 14.531 -25.969 5.008 1 98.5 349 MET B O 1
ATOM 7848 N N . GLY B 1 350 ? 13.398 -25.625 6.984 1 98.25 350 GLY B N 1
ATOM 7849 C CA . GLY B 1 350 ? 14.555 -26 7.793 1 98.25 350 GLY B CA 1
ATOM 7850 C C . GLY B 1 350 ? 15.711 -25.016 7.668 1 98.25 350 GLY B C 1
ATOM 7851 O O . GLY B 1 350 ? 15.492 -23.797 7.594 1 98.25 350 GLY B O 1
ATOM 7852 N N . ASP B 1 351 ? 16.859 -25.578 7.844 1 98.31 351 ASP B N 1
ATOM 7853 C CA . ASP B 1 351 ? 18.047 -24.75 7.695 1 98.31 351 ASP B CA 1
ATOM 7854 C C . ASP B 1 351 ? 18.625 -24.859 6.285 1 98.31 351 ASP B C 1
ATOM 7856 O O . ASP B 1 351 ? 19.719 -24.359 6.016 1 98.31 351 ASP B O 1
ATOM 7860 N N . LEU B 1 352 ? 17.859 -25.516 5.371 1 98.75 352 LEU B N 1
ATOM 7861 C CA . LEU B 1 352 ? 18.344 -25.766 4.023 1 98.75 352 LEU B CA 1
ATOM 7862 C C . LEU B 1 352 ? 18.016 -24.594 3.102 1 98.75 352 LEU B C 1
ATOM 7864 O O . LEU B 1 352 ? 18.875 -24.141 2.342 1 98.75 352 LEU B O 1
ATOM 7868 N N . LEU B 1 353 ? 16.75 -24.172 3.117 1 98.06 353 LEU B N 1
ATOM 7869 C CA . LEU B 1 353 ? 16.422 -23.062 2.221 1 98.06 353 LEU B CA 1
ATOM 7870 C C . LEU B 1 353 ? 15.336 -22.172 2.82 1 98.06 353 LEU B C 1
ATOM 7872 O O . LEU B 1 353 ? 14.492 -22.656 3.59 1 98.06 353 LEU B O 1
ATOM 7876 N N . ASP B 1 354 ? 15.453 -20.891 2.564 1 98.75 354 ASP B N 1
ATOM 7877 C CA . ASP B 1 354 ? 14.336 -19.953 2.691 1 98.75 354 ASP B CA 1
ATOM 7878 C C . ASP B 1 354 ? 13.711 -19.656 1.329 1 98.75 354 ASP B C 1
ATOM 7880 O O . ASP B 1 354 ? 14.406 -19.25 0.395 1 98.75 354 ASP B O 1
ATOM 7884 N N . LEU B 1 355 ? 12.422 -19.953 1.214 1 98.88 355 LEU B N 1
ATOM 7885 C CA . LEU B 1 355 ? 11.648 -19.609 0.026 1 98.88 355 LEU B CA 1
ATOM 7886 C C . LEU B 1 355 ? 10.906 -18.281 0.229 1 98.88 355 LEU B C 1
ATOM 7888 O O . LEU B 1 355 ? 9.984 -18.203 1.041 1 98.88 355 LEU B O 1
ATOM 7892 N N . ILE B 1 356 ? 11.367 -17.25 -0.483 1 98.81 356 ILE B N 1
ATOM 7893 C CA . ILE B 1 356 ? 10.82 -15.898 -0.364 1 98.81 356 ILE B CA 1
ATOM 7894 C C . ILE B 1 356 ? 9.953 -15.586 -1.584 1 98.81 356 ILE B C 1
ATOM 7896 O O . ILE B 1 356 ? 10.469 -15.398 -2.688 1 98.81 356 ILE B O 1
ATOM 7900 N N . MET B 1 357 ? 8.602 -15.484 -1.374 1 98.75 357 MET B N 1
ATOM 7901 C CA . MET B 1 357 ? 7.652 -15.312 -2.469 1 98.75 357 MET B CA 1
ATOM 7902 C C . MET B 1 357 ? 7.172 -13.867 -2.549 1 98.75 357 MET B C 1
ATOM 7904 O O . MET B 1 357 ? 6.59 -13.352 -1.594 1 98.75 357 MET B O 1
ATOM 7908 N N . LEU B 1 358 ? 7.352 -13.203 -3.713 1 98.75 358 LEU B N 1
ATOM 7909 C CA . LEU B 1 358 ? 7.102 -11.773 -3.859 1 98.75 358 LEU B CA 1
ATOM 7910 C C . LEU B 1 358 ? 5.836 -11.531 -4.672 1 98.75 358 LEU B C 1
ATOM 7912 O O . LEU B 1 358 ? 5.406 -12.391 -5.441 1 98.75 358 LEU B O 1
ATOM 7916 N N . ASP B 1 359 ? 5.188 -10.391 -4.469 1 98.38 359 ASP B N 1
ATOM 7917 C CA . ASP B 1 359 ? 4.203 -9.789 -5.359 1 98.38 359 ASP B CA 1
ATOM 7918 C C . ASP B 1 359 ? 4.789 -8.586 -6.102 1 98.38 359 ASP B C 1
ATOM 7920 O O . ASP B 1 359 ? 4.883 -7.492 -5.547 1 98.38 359 ASP B O 1
ATOM 7924 N N . THR B 1 360 ? 5.094 -8.773 -7.328 1 98.5 360 THR B N 1
ATOM 7925 C CA . THR B 1 360 ? 5.672 -7.703 -8.133 1 98.5 360 THR B CA 1
ATOM 7926 C C . THR B 1 360 ? 4.621 -7.102 -9.062 1 98.5 360 THR B C 1
ATOM 7928 O O . THR B 1 360 ? 4.965 -6.492 -10.078 1 98.5 360 THR B O 1
ATOM 7931 N N . ARG B 1 361 ? 3.342 -7.316 -8.719 1 98.19 361 ARG B N 1
ATOM 7932 C CA . ARG B 1 361 ? 2.295 -6.906 -9.648 1 98.19 361 ARG B CA 1
ATOM 7933 C C . ARG B 1 361 ? 1.297 -5.973 -8.969 1 98.19 361 ARG B C 1
ATOM 7935 O O . ARG B 1 361 ? 1.229 -4.785 -9.297 1 98.19 361 ARG B O 1
ATOM 7942 N N . HIS B 1 362 ? 0.596 -6.414 -7.98 1 97.25 362 HIS B N 1
ATOM 7943 C CA . HIS B 1 362 ? -0.673 -5.77 -7.656 1 97.25 362 HIS B CA 1
ATOM 7944 C C . HIS B 1 362 ? -0.596 -5.039 -6.32 1 97.25 362 HIS B C 1
ATOM 7946 O O . HIS B 1 362 ? -1.455 -4.207 -6.012 1 97.25 362 HIS B O 1
ATOM 7952 N N . TYR B 1 363 ? 0.376 -5.297 -5.484 1 96.75 363 TYR B N 1
ATOM 7953 C CA . TYR B 1 363 ? 0.374 -4.746 -4.133 1 96.75 363 TYR B CA 1
ATOM 7954 C C . TYR B 1 363 ? 0.675 -3.252 -4.152 1 96.75 363 TYR B C 1
ATOM 7956 O O . TYR B 1 363 ? -0.072 -2.453 -3.582 1 96.75 363 TYR B O 1
ATOM 7964 N N . ASP B 1 364 ? 1.759 -2.861 -4.797 1 97.12 364 ASP B N 1
ATOM 7965 C CA . ASP B 1 364 ? 2.15 -1.455 -4.824 1 97.12 364 ASP B CA 1
ATOM 7966 C C . ASP B 1 364 ? 3.104 -1.172 -5.984 1 97.12 364 ASP B C 1
ATOM 7968 O O . ASP B 1 364 ? 4.094 -0.454 -5.82 1 97.12 364 ASP B O 1
ATOM 7972 N N . ARG B 1 365 ? 2.842 -1.694 -7.113 1 98.06 365 ARG B N 1
ATOM 7973 C CA . ARG B 1 365 ? 3.68 -1.566 -8.297 1 98.06 365 ARG B CA 1
ATOM 7974 C C . ARG B 1 365 ? 3.428 -0.239 -9.008 1 98.06 365 ARG B C 1
ATOM 7976 O O . ARG B 1 365 ? 2.277 0.14 -9.234 1 98.06 365 ARG B O 1
ATOM 7983 N N . SER B 1 366 ? 4.492 0.431 -9.438 1 98.38 366 SER B N 1
ATOM 7984 C CA . SER B 1 366 ? 4.41 1.601 -10.305 1 98.38 366 SER B CA 1
ATOM 7985 C C . SER B 1 366 ? 3.881 1.228 -11.688 1 98.38 366 SER B C 1
ATOM 7987 O O . SER B 1 366 ? 3.953 0.065 -12.094 1 98.38 366 SER B O 1
ATOM 7989 N N . ILE B 1 367 ? 3.434 2.23 -12.383 1 98.06 367 ILE B N 1
ATOM 7990 C CA . ILE B 1 367 ? 2.891 2.014 -13.719 1 98.06 367 ILE B CA 1
ATOM 7991 C C . ILE B 1 367 ? 3.91 1.267 -14.57 1 98.06 367 ILE B C 1
ATOM 7993 O O . ILE B 1 367 ? 5.121 1.447 -14.414 1 98.06 367 ILE B O 1
ATOM 7997 N N . THR B 1 368 ? 3.412 0.402 -15.445 1 97.88 368 THR B N 1
ATOM 7998 C CA . THR B 1 368 ? 4.207 -0.391 -16.375 1 97.88 368 THR B CA 1
ATOM 7999 C C . THR B 1 368 ? 3.793 -0.106 -17.812 1 97.88 368 THR B C 1
ATOM 8001 O O . THR B 1 368 ? 3.09 0.871 -18.078 1 97.88 368 THR B O 1
ATOM 8004 N N . ASP B 1 369 ? 4.375 -0.9 -18.75 1 97.25 369 ASP B N 1
ATOM 8005 C CA . ASP B 1 369 ? 3.932 -0.852 -20.141 1 97.25 369 ASP B CA 1
ATOM 8006 C C . ASP B 1 369 ? 2.482 -1.314 -20.266 1 97.25 369 ASP B C 1
ATOM 8008 O O . ASP B 1 369 ? 2.164 -2.469 -19.984 1 97.25 369 ASP B O 1
ATOM 8012 N N . ILE B 1 370 ? 1.654 -0.405 -20.688 1 96.38 370 ILE B N 1
ATOM 8013 C CA . ILE B 1 370 ? 0.244 -0.762 -20.812 1 96.38 370 ILE B CA 1
ATOM 8014 C C . ILE B 1 370 ? -0.169 -0.764 -22.281 1 96.38 370 ILE B C 1
ATOM 8016 O O . ILE B 1 370 ? -1.355 -0.651 -22.594 1 96.38 370 ILE B O 1
ATOM 8020 N N . GLY B 1 371 ? 0.795 -0.833 -23.188 1 94.81 371 GLY B N 1
ATOM 8021 C CA . GLY B 1 371 ? 0.545 -1.028 -24.609 1 94.81 371 GLY B CA 1
ATOM 8022 C C . GLY B 1 371 ? 0.791 0.22 -25.438 1 94.81 371 GLY B C 1
ATOM 8023 O O . GLY B 1 371 ? 1.322 0.141 -26.547 1 94.81 371 GLY B O 1
ATOM 8024 N N . ASP B 1 372 ? 0.431 1.417 -24.922 1 95.62 372 ASP B N 1
ATOM 8025 C CA . ASP B 1 372 ? 0.568 2.629 -25.734 1 95.62 372 ASP B CA 1
ATOM 8026 C C . ASP B 1 372 ? 1.403 3.68 -25 1 95.62 372 ASP B C 1
ATOM 8028 O O . ASP B 1 372 ? 1.317 4.871 -25.297 1 95.62 372 ASP B O 1
ATOM 8032 N N . ASN B 1 373 ? 2.152 3.275 -24 1 97.44 373 ASN B N 1
ATOM 8033 C CA . ASN B 1 373 ? 2.953 4.227 -23.234 1 97.44 373 ASN B CA 1
ATOM 8034 C C . ASN B 1 373 ? 4.41 3.791 -23.156 1 97.44 373 ASN B C 1
ATOM 8036 O O . ASN B 1 373 ? 5.094 4.078 -22.172 1 97.44 373 ASN B O 1
ATOM 8040 N N . GLU B 1 374 ? 4.914 3.018 -24.078 1 96.56 374 GLU B N 1
ATOM 8041 C CA . GLU B 1 374 ? 6.277 2.488 -24.047 1 96.56 374 GLU B CA 1
ATOM 8042 C C . GLU B 1 374 ? 7.305 3.613 -23.969 1 96.56 374 GLU B C 1
ATOM 8044 O O . GLU B 1 374 ? 8.273 3.514 -23.203 1 96.56 374 GLU B O 1
ATOM 8049 N N . ASP B 1 375 ? 7.148 4.656 -24.781 1 96.5 375 ASP B N 1
ATOM 8050 C CA . ASP B 1 375 ? 8.078 5.781 -24.75 1 96.5 375 ASP B CA 1
ATOM 8051 C C . ASP B 1 375 ? 8.172 6.383 -23.344 1 96.5 375 ASP B C 1
ATOM 8053 O O . ASP B 1 375 ? 9.266 6.723 -22.891 1 96.5 375 ASP B O 1
ATOM 8057 N N . TYR B 1 376 ? 6.996 6.473 -22.75 1 97.75 376 TYR B N 1
ATOM 8058 C CA . TYR B 1 376 ? 6.945 7.02 -21.391 1 97.75 376 TYR B CA 1
ATOM 8059 C C . TYR B 1 376 ? 7.73 6.145 -20.422 1 97.75 376 TYR B C 1
ATOM 8061 O O . TYR B 1 376 ? 8.531 6.652 -19.641 1 97.75 376 TYR B O 1
ATOM 8069 N N . ILE B 1 377 ? 7.551 4.855 -20.484 1 98.06 377 ILE B N 1
ATOM 8070 C CA . ILE B 1 377 ? 8.211 3.939 -19.547 1 98.06 377 ILE B CA 1
ATOM 8071 C C . ILE B 1 377 ? 9.711 3.941 -19.797 1 98.06 377 ILE B C 1
ATOM 8073 O O . ILE B 1 377 ? 10.508 3.85 -18.859 1 98.06 377 ILE B O 1
ATOM 8077 N N . TYR B 1 378 ? 10.133 4.023 -21.078 1 96.69 378 TYR B N 1
ATOM 8078 C CA . TYR B 1 378 ? 11.555 4.145 -21.375 1 96.69 378 TYR B CA 1
ATOM 8079 C C . TYR B 1 378 ? 12.148 5.383 -20.703 1 96.69 378 TYR B C 1
ATOM 8081 O O . TYR B 1 378 ? 13.258 5.332 -20.172 1 96.69 378 TYR B O 1
ATOM 8089 N N . LEU B 1 379 ? 11.414 6.465 -20.688 1 97.06 379 LEU B N 1
ATOM 8090 C CA . LEU B 1 379 ? 11.898 7.73 -20.156 1 97.06 379 LEU B CA 1
ATOM 8091 C C . LEU B 1 379 ? 12.07 7.648 -18.641 1 97.06 379 LEU B C 1
ATOM 8093 O O . LEU B 1 379 ? 12.969 8.273 -18.078 1 97.06 379 LEU B O 1
ATOM 8097 N N . ILE B 1 380 ? 11.211 6.809 -17.969 1 97.94 380 ILE B N 1
ATOM 8098 C CA . ILE B 1 380 ? 11.227 6.871 -16.516 1 97.94 380 ILE B CA 1
ATOM 8099 C C . ILE B 1 380 ? 11.797 5.57 -15.953 1 97.94 380 ILE B C 1
ATOM 8101 O O . ILE B 1 380 ? 11.805 5.367 -14.734 1 97.94 380 ILE B O 1
ATOM 8105 N N . HIS B 1 381 ? 12.336 4.641 -16.734 1 97.56 381 HIS B N 1
ATOM 8106 C CA . HIS B 1 381 ? 12.672 3.277 -16.344 1 97.56 381 HIS B CA 1
ATOM 8107 C C . HIS B 1 381 ? 13.719 3.27 -15.234 1 97.56 381 HIS B C 1
ATOM 8109 O O . HIS B 1 381 ? 13.812 2.311 -14.461 1 97.56 381 HIS B O 1
ATOM 8115 N N . ASN B 1 382 ? 14.484 4.34 -15.07 1 97.25 382 ASN B N 1
ATOM 8116 C CA . ASN B 1 382 ? 15.586 4.367 -14.102 1 97.25 382 ASN B CA 1
ATOM 8117 C C . ASN B 1 382 ? 15.32 5.371 -12.984 1 97.25 382 ASN B C 1
ATOM 8119 O O . ASN B 1 382 ? 16.25 5.793 -12.297 1 97.25 382 ASN B O 1
ATOM 8123 N N . ASP B 1 383 ? 14.062 5.855 -12.852 1 97.88 383 ASP B N 1
ATOM 8124 C CA . ASP B 1 383 ? 13.703 6.758 -11.766 1 97.88 383 ASP B CA 1
ATOM 8125 C C . ASP B 1 383 ? 13.828 6.059 -10.414 1 97.88 383 ASP B C 1
ATOM 8127 O O . ASP B 1 383 ? 13.383 4.922 -10.25 1 97.88 383 ASP B O 1
ATOM 8131 N N . ALA B 1 384 ? 14.406 6.785 -9.438 1 97.81 384 ALA B N 1
ATOM 8132 C CA . ALA B 1 384 ? 14.625 6.23 -8.102 1 97.81 384 ALA B CA 1
ATOM 8133 C C . ALA B 1 384 ? 13.305 5.969 -7.391 1 97.81 384 ALA B C 1
ATOM 8135 O O . ALA B 1 384 ? 13.203 5.055 -6.57 1 97.81 384 ALA B O 1
ATOM 8136 N N . GLY B 1 385 ? 12.312 6.68 -7.766 1 97.69 385 GLY B N 1
ATOM 8137 C CA . GLY B 1 385 ? 11.039 6.602 -7.074 1 97.69 385 GLY B CA 1
ATOM 8138 C C . GLY B 1 385 ? 10.164 5.457 -7.559 1 97.69 385 GLY B C 1
ATOM 8139 O O . GLY B 1 385 ? 9.133 5.164 -6.961 1 97.69 385 GLY B O 1
ATOM 8140 N N . ARG B 1 386 ? 10.594 4.727 -8.578 1 97.75 386 ARG B N 1
ATOM 8141 C CA . ARG B 1 386 ? 9.789 3.648 -9.148 1 97.75 386 ARG B CA 1
ATOM 8142 C C . ARG B 1 386 ? 10.094 2.318 -8.469 1 97.75 386 ARG B C 1
ATOM 8144 O O . ARG B 1 386 ? 11.234 2.07 -8.07 1 97.75 386 ARG B O 1
ATOM 8151 N N . SER B 1 387 ? 9.039 1.491 -8.352 1 98.06 387 SER B N 1
ATOM 8152 C CA . SER B 1 387 ? 9.195 0.2 -7.691 1 98.06 387 SER B CA 1
ATOM 8153 C C . SER B 1 387 ? 8.211 -0.827 -8.234 1 98.06 387 SER B C 1
ATOM 8155 O O . SER B 1 387 ? 7.09 -0.479 -8.609 1 98.06 387 SER B O 1
ATOM 8157 N N . LEU B 1 388 ? 8.641 -2.098 -8.203 1 98.25 388 LEU B N 1
ATOM 8158 C CA . LEU B 1 388 ? 7.793 -3.221 -8.586 1 98.25 388 LEU B CA 1
ATOM 8159 C C . LEU B 1 388 ? 6.898 -3.645 -7.426 1 98.25 388 LEU B C 1
ATOM 8161 O O . LEU B 1 388 ? 5.93 -4.383 -7.621 1 98.25 388 LEU B O 1
ATOM 8165 N N . MET B 1 389 ? 7.223 -3.209 -6.234 1 97.88 389 MET B N 1
ATOM 8166 C CA . MET B 1 389 ? 6.531 -3.855 -5.125 1 97.88 389 MET B CA 1
ATOM 8167 C C . MET B 1 389 ? 6.25 -2.857 -4.004 1 97.88 389 MET B C 1
ATOM 8169 O O . MET B 1 389 ? 5.531 -3.17 -3.055 1 97.88 389 MET B O 1
ATOM 8173 N N . GLY B 1 390 ? 6.723 -1.591 -4.105 1 96.56 390 GLY B N 1
ATOM 8174 C CA . GLY B 1 390 ? 6.539 -0.604 -3.053 1 96.56 390 GLY B CA 1
ATOM 8175 C C . GLY B 1 390 ? 7.566 -0.714 -1.944 1 96.56 390 GLY B C 1
ATOM 8176 O O . GLY B 1 390 ? 8.227 -1.747 -1.802 1 96.56 390 GLY B O 1
ATOM 8177 N N . ALA B 1 391 ? 7.648 0.268 -1.122 1 95.19 391 ALA B N 1
ATOM 8178 C CA . ALA B 1 391 ? 8.711 0.395 -0.124 1 95.19 391 ALA B CA 1
ATOM 8179 C C . ALA B 1 391 ? 8.57 -0.667 0.962 1 95.19 391 ALA B C 1
ATOM 8181 O O . ALA B 1 391 ? 9.57 -1.224 1.427 1 95.19 391 ALA B O 1
ATOM 8182 N N . ARG B 1 392 ? 7.387 -0.9 1.393 1 95.19 392 ARG B N 1
ATOM 8183 C CA . ARG B 1 392 ? 7.168 -1.847 2.48 1 95.19 392 ARG B CA 1
ATOM 8184 C C . ARG B 1 392 ? 7.648 -3.242 2.1 1 95.19 392 ARG B C 1
ATOM 8186 O O . ARG B 1 392 ? 8.375 -3.883 2.859 1 95.19 392 ARG B O 1
ATOM 8193 N N . GLN B 1 393 ? 7.25 -3.719 0.991 1 97.5 393 GLN B N 1
ATOM 8194 C CA . GLN B 1 393 ? 7.66 -5.055 0.564 1 97.5 393 GLN B CA 1
ATOM 8195 C C . GLN B 1 393 ? 9.148 -5.094 0.235 1 97.5 393 GLN B C 1
ATOM 8197 O O . GLN B 1 393 ? 9.82 -6.09 0.503 1 97.5 393 GLN B O 1
ATOM 8202 N N . GLU B 1 394 ? 9.719 -4.031 -0.403 1 97.75 394 GLU B N 1
ATOM 8203 C CA . GLU B 1 394 ? 11.148 -3.994 -0.672 1 97.75 394 GLU B CA 1
ATOM 8204 C C . GLU B 1 394 ? 11.953 -4.207 0.606 1 97.75 394 GLU B C 1
ATOM 8206 O O . GLU B 1 394 ? 12.883 -5.023 0.635 1 97.75 394 GLU B O 1
ATOM 8211 N N . ASN B 1 395 ? 11.609 -3.443 1.607 1 97.06 395 ASN B N 1
ATOM 8212 C CA . ASN B 1 395 ? 12.344 -3.531 2.861 1 97.06 395 ASN B CA 1
ATOM 8213 C C . ASN B 1 395 ? 12.172 -4.895 3.523 1 97.06 395 ASN B C 1
ATOM 8215 O O . ASN B 1 395 ? 13.117 -5.441 4.094 1 97.06 395 ASN B O 1
ATOM 8219 N N . TRP B 1 396 ? 10.945 -5.398 3.5 1 97.56 396 TRP B N 1
ATOM 8220 C CA . TRP B 1 396 ? 10.688 -6.746 4.004 1 97.56 396 TRP B CA 1
ATOM 8221 C C . TRP B 1 396 ? 11.562 -7.77 3.285 1 97.56 396 TRP B C 1
ATOM 8223 O O . TRP B 1 396 ? 12.18 -8.625 3.924 1 97.56 396 TRP B O 1
ATOM 8233 N N . PHE B 1 397 ? 11.609 -7.629 1.98 1 98.56 397 PHE B N 1
ATOM 8234 C CA . PHE B 1 397 ? 12.398 -8.523 1.136 1 98.56 397 PHE B CA 1
ATOM 8235 C C . PHE B 1 397 ? 13.867 -8.484 1.53 1 98.56 397 PHE B C 1
ATOM 8237 O O . PHE B 1 397 ? 14.477 -9.531 1.776 1 98.56 397 PHE B O 1
ATOM 8244 N N . TYR B 1 398 ? 14.422 -7.336 1.64 1 98.31 398 TYR B N 1
ATOM 8245 C CA . TYR B 1 398 ? 15.836 -7.18 1.975 1 98.31 398 TYR B CA 1
ATOM 8246 C C . TYR B 1 398 ? 16.125 -7.723 3.367 1 98.31 398 TYR B C 1
ATOM 8248 O O . TYR B 1 398 ? 17.156 -8.367 3.586 1 98.31 398 TYR B O 1
ATOM 8256 N N . ARG B 1 399 ? 15.242 -7.484 4.234 1 97.88 399 ARG B N 1
ATOM 8257 C CA . ARG B 1 399 ? 15.414 -8.023 5.578 1 97.88 399 ARG B CA 1
ATOM 8258 C C . ARG B 1 399 ? 15.406 -9.547 5.566 1 97.88 399 ARG B C 1
ATOM 8260 O O . ARG B 1 399 ? 16.203 -10.18 6.266 1 97.88 399 ARG B O 1
ATOM 8267 N N . GLN B 1 400 ? 14.461 -10.133 4.785 1 98.44 400 GLN B N 1
ATOM 8268 C CA . GLN B 1 400 ? 14.422 -11.586 4.664 1 98.44 400 GLN B CA 1
ATOM 8269 C C . GLN B 1 400 ? 15.766 -12.133 4.172 1 98.44 400 GLN B C 1
ATOM 8271 O O . GLN B 1 400 ? 16.25 -13.141 4.684 1 98.44 400 GLN B O 1
ATOM 8276 N N . MET B 1 401 ? 16.312 -11.453 3.223 1 98.62 401 MET B N 1
ATOM 8277 C CA . MET B 1 401 ? 17.594 -11.891 2.666 1 98.62 401 MET B CA 1
ATOM 8278 C C . MET B 1 401 ? 18.703 -11.82 3.715 1 98.62 401 MET B C 1
ATOM 8280 O O . MET B 1 401 ? 19.484 -12.766 3.869 1 98.62 401 MET B O 1
ATOM 8284 N N . SER B 1 402 ? 18.766 -10.734 4.402 1 98.44 402 SER B N 1
ATOM 8285 C CA . SER B 1 402 ? 19.797 -10.531 5.414 1 98.44 402 SER B CA 1
ATOM 8286 C C . SER B 1 402 ? 19.656 -11.523 6.562 1 98.44 402 SER B C 1
ATOM 8288 O O . SER B 1 402 ? 20.641 -12.086 7.031 1 98.44 402 SER B O 1
ATOM 8290 N N . GLU B 1 403 ? 18.422 -11.688 7.016 1 98.25 403 GLU B N 1
ATOM 8291 C CA . GLU B 1 403 ? 18.172 -12.609 8.125 1 98.25 403 GLU B CA 1
ATOM 8292 C C . GLU B 1 403 ? 18.5 -14.047 7.727 1 98.25 403 GLU B C 1
ATOM 8294 O O . GLU B 1 403 ? 19.031 -14.805 8.531 1 98.25 403 GLU B O 1
ATOM 8299 N N . SER B 1 404 ? 18.125 -14.414 6.547 1 98.44 404 SER B N 1
ATOM 8300 C CA . SER B 1 404 ? 18.438 -15.742 6.039 1 98.44 404 SER B CA 1
ATOM 8301 C C . SER B 1 404 ? 19.953 -15.992 6.039 1 98.44 404 SER B C 1
ATOM 8303 O O . SER B 1 404 ? 20.406 -17.047 6.477 1 98.44 404 SER B O 1
ATOM 8305 N N . ALA B 1 405 ? 20.672 -15.07 5.523 1 98.19 405 ALA B N 1
ATOM 8306 C CA . ALA B 1 405 ? 22.125 -15.18 5.488 1 98.19 405 ALA B CA 1
ATOM 8307 C C . ALA B 1 405 ? 22.703 -15.258 6.898 1 98.19 405 ALA B C 1
ATOM 8309 O O . ALA B 1 405 ? 23.594 -16.078 7.16 1 98.19 405 ALA B O 1
ATOM 8310 N N . ALA B 1 406 ? 22.234 -14.43 7.781 1 98 406 ALA B N 1
ATOM 8311 C CA . ALA B 1 406 ? 22.734 -14.359 9.148 1 98 406 ALA B CA 1
ATOM 8312 C C . ALA B 1 406 ? 22.516 -15.68 9.883 1 98 406 ALA B C 1
ATOM 8314 O O . ALA B 1 406 ? 23.328 -16.078 10.719 1 98 406 ALA B O 1
ATOM 8315 N N . ARG B 1 407 ? 21.438 -16.344 9.531 1 97.12 407 ARG B N 1
ATOM 8316 C CA . ARG B 1 407 ? 21.094 -17.609 10.18 1 97.12 407 ARG B CA 1
ATOM 8317 C C . ARG B 1 407 ? 21.906 -18.75 9.594 1 97.12 407 ARG B C 1
ATOM 8319 O O . ARG B 1 407 ? 21.969 -19.844 10.172 1 97.12 407 ARG B O 1
ATOM 8326 N N . GLY B 1 408 ? 22.469 -18.547 8.516 1 97.31 408 GLY B N 1
ATOM 8327 C CA . GLY B 1 408 ? 23.297 -19.578 7.906 1 97.31 408 GLY B CA 1
ATOM 8328 C C . GLY B 1 408 ? 22.531 -20.516 7 1 97.31 408 GLY B C 1
ATOM 8329 O O . GLY B 1 408 ? 23 -21.625 6.715 1 97.31 408 GLY B O 1
ATOM 8330 N N . THR B 1 409 ? 21.391 -20.141 6.582 1 98.12 409 THR B N 1
ATOM 8331 C CA . THR B 1 409 ? 20.625 -20.938 5.633 1 98.12 409 THR B CA 1
ATOM 8332 C C . THR B 1 409 ? 21.422 -21.188 4.355 1 98.12 409 THR B C 1
ATOM 8334 O O . THR B 1 409 ? 22.094 -20.281 3.861 1 98.12 409 THR B O 1
ATOM 8337 N N . LYS B 1 410 ? 21.312 -22.391 3.832 1 98.44 410 LYS B N 1
ATOM 8338 C CA . LYS B 1 410 ? 22.172 -22.781 2.713 1 98.44 410 LYS B CA 1
ATOM 8339 C C . LYS B 1 410 ? 21.766 -22.047 1.435 1 98.44 410 LYS B C 1
ATOM 8341 O O . LYS B 1 410 ? 22.609 -21.531 0.713 1 98.44 410 LYS B O 1
ATOM 8346 N N . TRP B 1 411 ? 20.469 -22.062 1.133 1 98.81 411 TRP B N 1
ATOM 8347 C CA . TRP B 1 411 ? 19.969 -21.5 -0.118 1 98.81 411 TRP B CA 1
ATOM 8348 C C . TRP B 1 411 ? 18.891 -20.453 0.146 1 98.81 411 TRP B C 1
ATOM 8350 O O . TRP B 1 411 ? 18.094 -20.594 1.077 1 98.81 411 TRP B O 1
ATOM 8360 N N . ARG B 1 412 ? 18.891 -19.375 -0.583 1 98.75 412 ARG B N 1
ATOM 8361 C CA . ARG B 1 412 ? 17.797 -18.406 -0.639 1 98.75 412 ARG B CA 1
ATOM 8362 C C . ARG B 1 412 ? 17.125 -18.422 -2.006 1 98.75 412 ARG B C 1
ATOM 8364 O O . ARG B 1 412 ? 17.703 -17.969 -2.994 1 98.75 412 ARG B O 1
ATOM 8371 N N . VAL B 1 413 ? 15.922 -18.938 -2.068 1 98.94 413 VAL B N 1
ATOM 8372 C CA . VAL B 1 413 ? 15.148 -19 -3.301 1 98.94 413 VAL B CA 1
ATOM 8373 C C . VAL B 1 413 ? 14.102 -17.875 -3.305 1 98.94 413 VAL B C 1
ATOM 8375 O O . VAL B 1 413 ? 13.258 -17.812 -2.41 1 98.94 413 VAL B O 1
ATOM 8378 N N . VAL B 1 414 ? 14.188 -17.016 -4.258 1 98.88 414 VAL B N 1
ATOM 8379 C CA . VAL B 1 414 ? 13.273 -15.891 -4.355 1 98.88 414 VAL B CA 1
ATOM 8380 C C . VAL B 1 414 ? 12.312 -16.094 -5.52 1 98.88 414 VAL B C 1
ATOM 8382 O O . VAL B 1 414 ? 12.711 -16.031 -6.684 1 98.88 414 VAL B O 1
ATOM 8385 N N . GLY B 1 415 ? 11.039 -16.344 -5.164 1 98.75 415 GLY B N 1
ATOM 8386 C CA . GLY B 1 415 ? 10.008 -16.5 -6.18 1 98.75 415 GLY B CA 1
ATOM 8387 C C . GLY B 1 415 ? 9.32 -15.188 -6.531 1 98.75 415 GLY B C 1
ATOM 8388 O O . GLY B 1 415 ? 8.867 -14.461 -5.645 1 98.75 415 GLY B O 1
ATOM 8389 N N . ASN B 1 416 ? 9.305 -14.812 -7.82 1 95 416 ASN B N 1
ATOM 8390 C CA . ASN B 1 416 ? 8.578 -13.656 -8.312 1 95 416 ASN B CA 1
ATOM 8391 C C . ASN B 1 416 ? 8.008 -13.898 -9.711 1 95 416 ASN B C 1
ATOM 8393 O O . ASN B 1 416 ? 8.102 -15.008 -10.234 1 95 416 ASN B O 1
ATOM 8397 N N . GLN B 1 417 ? 7.316 -12.969 -10.297 1 97.94 417 GLN B N 1
ATOM 8398 C CA . GLN B 1 417 ? 6.613 -13.125 -11.562 1 97.94 417 GLN B CA 1
ATOM 8399 C C . GLN B 1 417 ? 7.52 -12.789 -12.742 1 97.94 417 GLN B C 1
ATOM 8401 O O . GLN B 1 417 ? 7.402 -13.391 -13.812 1 97.94 417 GLN B O 1
ATOM 8406 N N . LEU B 1 418 ? 8.477 -11.914 -12.484 1 98.06 418 LEU B N 1
ATOM 8407 C CA . LEU B 1 418 ? 9.188 -11.273 -13.586 1 98.06 418 LEU B CA 1
ATOM 8408 C C . LEU B 1 418 ? 10.656 -11.664 -13.594 1 98.06 418 LEU B C 1
ATOM 8410 O O . LEU B 1 418 ? 11.281 -11.758 -12.531 1 98.06 418 LEU B O 1
ATOM 8414 N N . ARG B 1 419 ? 11.18 -11.875 -14.797 1 97.44 419 ARG B N 1
ATOM 8415 C CA . ARG B 1 419 ? 12.617 -12.125 -14.914 1 97.44 419 ARG B CA 1
ATOM 8416 C C . ARG B 1 419 ? 13.422 -10.969 -14.336 1 97.44 419 ARG B C 1
ATOM 8418 O O . ARG B 1 419 ? 13.164 -9.805 -14.648 1 97.44 419 ARG B O 1
ATOM 8425 N N . PHE B 1 420 ? 14.359 -11.266 -13.562 1 98 420 PHE B N 1
ATOM 8426 C CA . PHE B 1 420 ? 15.125 -10.281 -12.812 1 98 420 PHE B CA 1
ATOM 8427 C C . PHE B 1 420 ? 16.312 -9.781 -13.625 1 98 420 PHE B C 1
ATOM 8429 O O . PHE B 1 420 ? 16.578 -8.578 -13.672 1 98 420 PHE B O 1
ATOM 8436 N N . THR B 1 421 ? 17.047 -10.688 -14.258 1 96.75 421 THR B N 1
ATOM 8437 C CA . THR B 1 421 ? 18.297 -10.375 -14.945 1 96.75 421 THR B CA 1
ATOM 8438 C C . THR B 1 421 ? 18.047 -9.422 -16.109 1 96.75 421 THR B C 1
ATOM 8440 O O . THR B 1 421 ? 17.031 -9.547 -16.812 1 96.75 421 THR B O 1
ATOM 8443 N N . ARG B 1 422 ? 19.016 -8.547 -16.281 1 94.5 422 ARG B N 1
ATOM 8444 C CA . ARG B 1 422 ? 18.953 -7.605 -17.406 1 94.5 422 ARG B CA 1
ATOM 8445 C C . ARG B 1 422 ? 19.109 -8.328 -18.734 1 94.5 422 ARG B C 1
ATOM 8447 O O . ARG B 1 422 ? 20.031 -9.117 -18.922 1 94.5 422 ARG B O 1
ATOM 8454 N N . VAL B 1 423 ? 18.172 -8.141 -19.562 1 94.81 423 VAL B N 1
ATOM 8455 C CA . VAL B 1 423 ? 18.234 -8.695 -20.906 1 94.81 423 VAL B CA 1
ATOM 8456 C C . VAL B 1 423 ? 17.891 -7.602 -21.922 1 94.81 423 VAL B C 1
ATOM 8458 O O . VAL B 1 423 ? 16.781 -7.059 -21.922 1 94.81 423 VAL B O 1
ATOM 8461 N N . GLU B 1 424 ? 18.859 -7.305 -22.719 1 93.31 424 GLU B N 1
ATOM 8462 C CA . GLU B 1 424 ? 18.703 -6.238 -23.703 1 93.31 424 GLU B CA 1
ATOM 8463 C C . GLU B 1 424 ? 19.016 -6.75 -25.109 1 93.31 424 GLU B C 1
ATOM 8465 O O . GLU B 1 424 ? 19.688 -7.77 -25.281 1 93.31 424 GLU B O 1
ATOM 8470 N N . THR B 1 425 ? 18.375 -6.164 -26.031 1 91.69 425 THR B N 1
ATOM 8471 C CA . THR B 1 425 ? 18.703 -6.391 -27.438 1 91.69 425 THR B CA 1
ATOM 8472 C C . THR B 1 425 ? 19.141 -5.09 -28.109 1 91.69 425 THR B C 1
ATOM 8474 O O . THR B 1 425 ? 18.688 -4.008 -27.734 1 91.69 425 THR B O 1
ATOM 8477 N N . THR B 1 426 ? 20.031 -5.211 -29 1 87.88 426 THR B N 1
ATOM 8478 C CA . THR B 1 426 ? 20.516 -4.055 -29.75 1 87.88 426 THR B CA 1
ATOM 8479 C C . THR B 1 426 ? 20.188 -4.199 -31.234 1 87.88 426 THR B C 1
ATOM 8481 O O . THR B 1 426 ? 20.547 -5.203 -31.859 1 87.88 426 THR B O 1
ATOM 8484 N N . SER B 1 427 ? 19.5 -3.191 -31.719 1 87.31 427 SER B N 1
ATOM 8485 C CA . SER B 1 427 ? 19.219 -3.186 -33.156 1 87.31 427 SER B CA 1
ATOM 8486 C C . SER B 1 427 ? 20.484 -3.074 -33.969 1 87.31 427 SER B C 1
ATOM 8488 O O . SER B 1 427 ? 21.312 -2.188 -33.75 1 87.31 427 SER B O 1
ATOM 8490 N N . ALA B 1 428 ? 20.578 -3.953 -35 1 83.12 428 ALA B N 1
ATOM 8491 C CA . ALA B 1 428 ? 21.734 -3.926 -35.875 1 83.12 428 ALA B CA 1
ATOM 8492 C C . ALA B 1 428 ? 21.688 -2.721 -36.812 1 83.12 428 ALA B C 1
ATOM 8494 O O . ALA B 1 428 ? 22.719 -2.24 -37.281 1 83.12 428 ALA B O 1
ATOM 8495 N N . ASP B 1 429 ? 20.484 -2.268 -37.031 1 86.75 429 ASP B N 1
ATOM 8496 C CA . ASP B 1 429 ? 20.281 -1.21 -38 1 86.75 429 ASP B CA 1
ATOM 8497 C C . ASP B 1 429 ? 20.703 0.148 -37.438 1 86.75 429 ASP B C 1
ATOM 8499 O O . ASP B 1 429 ? 21.422 0.9 -38.125 1 86.75 429 ASP B O 1
ATOM 8503 N N . ASP B 1 430 ? 20.281 0.504 -36.156 1 88.56 430 ASP B N 1
ATOM 8504 C CA . ASP B 1 430 ? 20.5 1.865 -35.688 1 88.56 430 ASP B CA 1
ATOM 8505 C C . ASP B 1 430 ? 21.141 1.861 -34.281 1 88.56 430 ASP B C 1
ATOM 8507 O O . ASP B 1 430 ? 21.359 2.92 -33.688 1 88.56 430 ASP B O 1
ATOM 8511 N N . GLY B 1 431 ? 21.312 0.676 -33.719 1 86.5 431 GLY B N 1
ATOM 8512 C CA . GLY B 1 431 ? 21.984 0.571 -32.438 1 86.5 431 GLY B CA 1
ATOM 8513 C C . GLY B 1 431 ? 21.078 0.823 -31.25 1 86.5 431 GLY B C 1
ATOM 8514 O O . GLY B 1 431 ? 21.531 0.861 -30.109 1 86.5 431 GLY B O 1
ATOM 8515 N N . THR B 1 432 ? 19.859 0.895 -31.484 1 88.94 432 THR B N 1
ATOM 8516 C CA . THR B 1 432 ? 18.906 1.144 -30.406 1 88.94 432 THR B CA 1
ATOM 8517 C C . THR B 1 432 ? 18.828 -0.057 -29.469 1 88.94 432 THR B C 1
ATOM 8519 O O . THR B 1 432 ? 18.703 -1.197 -29.922 1 88.94 432 THR B O 1
ATOM 8522 N N . VAL B 1 433 ? 18.969 0.272 -28.203 1 87.81 433 VAL B N 1
ATOM 8523 C CA . VAL B 1 433 ? 18.875 -0.761 -27.172 1 87.81 433 VAL B CA 1
ATOM 8524 C C . VAL B 1 433 ? 17.438 -0.893 -26.703 1 87.81 433 VAL B C 1
ATOM 8526 O O . VAL B 1 433 ? 16.781 0.106 -26.391 1 87.81 433 VAL B O 1
ATOM 8529 N N . SER B 1 434 ? 16.969 -2.084 -26.703 1 92.69 434 SER B N 1
ATOM 8530 C CA . SER B 1 434 ? 15.602 -2.361 -26.266 1 92.69 434 SER B CA 1
ATOM 8531 C C . SER B 1 434 ? 15.57 -3.428 -25.188 1 92.69 434 SER B C 1
ATOM 8533 O O . SER B 1 434 ? 16.453 -4.293 -25.125 1 92.69 434 SER B O 1
ATOM 8535 N N . PHE B 1 435 ? 14.688 -3.279 -24.328 1 93.75 435 PHE B N 1
ATOM 8536 C CA . PHE B 1 435 ? 14.453 -4.262 -23.281 1 93.75 435 PHE B CA 1
ATOM 8537 C C . PHE B 1 435 ? 12.977 -4.293 -22.891 1 93.75 435 PHE B C 1
ATOM 8539 O O . PHE B 1 435 ? 12.211 -3.408 -23.281 1 93.75 435 PHE B O 1
ATOM 8546 N N . SER B 1 436 ? 12.594 -5.359 -22.234 1 94.19 436 SER B N 1
ATOM 8547 C CA . SER B 1 436 ? 11.203 -5.488 -21.812 1 94.19 436 SER B CA 1
ATOM 8548 C C . SER B 1 436 ? 10.867 -4.477 -20.719 1 94.19 436 SER B C 1
ATOM 8550 O O . SER B 1 436 ? 11.531 -4.434 -19.672 1 94.19 436 SER B O 1
ATOM 8552 N N . LEU B 1 437 ? 9.789 -3.742 -20.938 1 96.38 437 LEU B N 1
ATOM 8553 C CA . LEU B 1 437 ? 9.406 -2.686 -20 1 96.38 437 LEU B CA 1
ATOM 8554 C C . LEU B 1 437 ? 8.492 -3.227 -18.922 1 96.38 437 LEU B C 1
ATOM 8556 O O . LEU B 1 437 ? 8.281 -2.572 -17.891 1 96.38 437 LEU B O 1
ATOM 8560 N N . ASP B 1 438 ? 7.918 -4.398 -19.109 1 96.5 438 ASP B N 1
ATOM 8561 C CA . ASP B 1 438 ? 7.145 -5.105 -18.094 1 96.5 438 ASP B CA 1
ATOM 8562 C C . ASP B 1 438 ? 7.988 -6.176 -17.406 1 96.5 438 ASP B C 1
ATOM 8564 O O . ASP B 1 438 ? 7.605 -7.348 -17.359 1 96.5 438 ASP B O 1
ATOM 8568 N N . SER B 1 439 ? 9.125 -5.879 -16.969 1 96.06 439 SER B N 1
ATOM 8569 C CA . SER B 1 439 ? 10.109 -6.664 -16.234 1 96.06 439 SER B CA 1
ATOM 8570 C C . SER B 1 439 ? 10.922 -5.789 -15.281 1 96.06 439 SER B C 1
ATOM 8572 O O . SER B 1 439 ? 10.672 -4.586 -15.172 1 96.06 439 SER B O 1
ATOM 8574 N N . TRP B 1 440 ? 11.867 -6.336 -14.609 1 97.81 440 TRP B N 1
ATOM 8575 C CA . TRP B 1 440 ? 12.734 -5.559 -13.727 1 97.81 440 TRP B CA 1
ATOM 8576 C C . TRP B 1 440 ? 13.484 -4.488 -14.508 1 97.81 440 TRP B C 1
ATOM 8578 O O . TRP B 1 440 ? 13.859 -3.451 -13.953 1 97.81 440 TRP B O 1
ATOM 8588 N N . ASP B 1 441 ? 13.672 -4.684 -15.828 1 96.88 441 ASP B N 1
ATOM 8589 C CA . ASP B 1 441 ? 14.359 -3.719 -16.672 1 96.88 441 ASP B CA 1
ATOM 8590 C C . ASP B 1 441 ? 13.602 -2.391 -16.719 1 96.88 441 ASP B C 1
ATOM 8592 O O . ASP B 1 441 ? 14.211 -1.332 -16.891 1 96.88 441 ASP B O 1
ATOM 8596 N N . GLY B 1 442 ? 12.32 -2.438 -16.609 1 97.75 442 GLY B N 1
ATOM 8597 C CA . GLY B 1 442 ? 11.508 -1.229 -16.562 1 97.75 442 GLY B CA 1
ATOM 8598 C C . GLY B 1 442 ? 11.57 -0.512 -15.234 1 97.75 442 GLY B C 1
ATOM 8599 O O . GLY B 1 442 ? 10.961 0.547 -15.062 1 97.75 442 GLY B O 1
ATOM 8600 N N . TYR B 1 443 ? 12.266 -1.062 -14.305 1 98.12 443 TYR B N 1
ATOM 8601 C CA . TYR B 1 443 ? 12.453 -0.562 -12.953 1 98.12 443 TYR B CA 1
ATOM 8602 C C . TYR B 1 443 ? 13.914 -0.668 -12.523 1 98.12 443 TYR B C 1
ATOM 8604 O O . TYR B 1 443 ? 14.227 -1.233 -11.477 1 98.12 443 TYR B O 1
ATOM 8612 N N . ARG B 1 444 ? 14.758 -0.053 -13.273 1 97.25 444 ARG B N 1
ATOM 8613 C CA . ARG B 1 444 ? 16.203 -0.255 -13.195 1 97.25 444 ARG B CA 1
ATOM 8614 C C . ARG B 1 444 ? 16.75 0.176 -11.836 1 97.25 444 ARG B C 1
ATOM 8616 O O . ARG B 1 444 ? 17.594 -0.505 -11.258 1 97.25 444 ARG B O 1
ATOM 8623 N N . ALA B 1 445 ? 16.328 1.316 -11.328 1 97.69 445 ALA B N 1
ATOM 8624 C CA . ALA B 1 445 ? 16.781 1.753 -10.008 1 97.69 445 ALA B CA 1
ATOM 8625 C C . ALA B 1 445 ? 16.453 0.719 -8.938 1 97.69 445 ALA B C 1
ATOM 8627 O O . ALA B 1 445 ? 17.25 0.461 -8.039 1 97.69 445 ALA B O 1
ATOM 8628 N N . HIS B 1 446 ? 15.266 0.176 -9.023 1 98.12 446 HIS B N 1
ATOM 8629 C CA . HIS B 1 446 ? 14.852 -0.867 -8.086 1 98.12 446 HIS B CA 1
ATOM 8630 C C . HIS B 1 446 ? 15.719 -2.113 -8.234 1 98.12 446 HIS B C 1
ATOM 8632 O O . HIS B 1 446 ? 16.109 -2.717 -7.234 1 98.12 446 HIS B O 1
ATOM 8638 N N . GLN B 1 447 ? 15.953 -2.555 -9.43 1 98.06 447 GLN B N 1
ATOM 8639 C CA . GLN B 1 447 ? 16.844 -3.682 -9.695 1 98.06 447 GLN B CA 1
ATOM 8640 C C . GLN B 1 447 ? 18.219 -3.457 -9.07 1 98.06 447 GLN B C 1
ATOM 8642 O O . GLN B 1 447 ? 18.75 -4.348 -8.414 1 98.06 447 GLN B O 1
ATOM 8647 N N . ASN B 1 448 ? 18.703 -2.275 -9.227 1 97.75 448 ASN B N 1
ATOM 8648 C CA . ASN B 1 448 ? 20.016 -1.917 -8.688 1 97.75 448 ASN B CA 1
ATOM 8649 C C . ASN B 1 448 ? 20.016 -1.928 -7.16 1 97.75 448 ASN B C 1
ATOM 8651 O O . ASN B 1 448 ? 20.969 -2.365 -6.535 1 97.75 448 ASN B O 1
ATOM 8655 N N . ARG B 1 449 ? 18.922 -1.462 -6.523 1 97.19 449 ARG B N 1
ATOM 8656 C CA . ARG B 1 449 ? 18.828 -1.489 -5.066 1 97.19 449 ARG B CA 1
ATOM 8657 C C . ARG B 1 449 ? 18.875 -2.92 -4.543 1 97.19 449 ARG B C 1
ATOM 8659 O O . ARG B 1 449 ? 19.484 -3.18 -3.496 1 97.19 449 ARG B O 1
ATOM 8666 N N . THR B 1 450 ? 18.266 -3.752 -5.27 1 98.44 450 THR B N 1
ATOM 8667 C CA . THR B 1 450 ? 18.266 -5.152 -4.871 1 98.44 450 THR B CA 1
ATOM 8668 C C . THR B 1 450 ? 19.672 -5.742 -4.949 1 98.44 450 THR B C 1
ATOM 8670 O O . THR B 1 450 ? 20.141 -6.363 -3.996 1 98.44 450 THR B O 1
ATOM 8673 N N . LEU B 1 451 ? 20.312 -5.535 -6.059 1 98.38 451 LEU B N 1
ATOM 8674 C CA . LEU B 1 451 ? 21.672 -6.027 -6.238 1 98.38 451 LEU B CA 1
ATOM 8675 C C . LEU B 1 451 ? 22.625 -5.383 -5.234 1 98.38 451 LEU B C 1
ATOM 8677 O O . LEU B 1 451 ? 23.484 -6.059 -4.664 1 98.38 451 LEU B O 1
ATOM 8681 N N . LYS B 1 452 ? 22.438 -4.098 -5.074 1 97.62 452 LYS B N 1
ATOM 8682 C CA . LYS B 1 452 ? 23.281 -3.389 -4.109 1 97.62 452 LYS B CA 1
ATOM 8683 C C . LYS B 1 452 ? 23.172 -4.027 -2.727 1 97.62 452 LYS B C 1
ATOM 8685 O O . LYS B 1 452 ? 24.188 -4.188 -2.039 1 97.62 452 LYS B O 1
ATOM 8690 N N . HIS B 1 453 ? 21.984 -4.32 -2.307 1 98.12 453 HIS B N 1
ATOM 8691 C CA . HIS B 1 453 ? 21.797 -4.949 -1.004 1 98.12 453 HIS B CA 1
ATOM 8692 C C . HIS B 1 453 ? 22.547 -6.273 -0.92 1 98.12 453 HIS B C 1
ATOM 8694 O O . HIS B 1 453 ? 23.219 -6.555 0.079 1 98.12 453 HIS B O 1
ATOM 8700 N N . LEU B 1 454 ? 22.422 -7.074 -1.909 1 98.62 454 LEU B N 1
ATOM 8701 C CA . LEU B 1 454 ? 23.078 -8.383 -1.911 1 98.62 454 LEU B CA 1
ATOM 8702 C C . LEU B 1 454 ? 24.594 -8.242 -1.896 1 98.62 454 LEU B C 1
ATOM 8704 O O . LEU B 1 454 ? 25.266 -8.914 -1.117 1 98.62 454 LEU B O 1
ATOM 8708 N N . PHE B 1 455 ? 25.156 -7.406 -2.73 1 98.06 455 PHE B N 1
ATOM 8709 C CA . PHE B 1 455 ? 26.594 -7.227 -2.842 1 98.06 455 PHE B CA 1
ATOM 8710 C C . PHE B 1 455 ? 27.156 -6.578 -1.583 1 98.06 455 PHE B C 1
ATOM 8712 O O . PHE B 1 455 ? 28.156 -7.043 -1.038 1 98.06 455 PHE B O 1
ATOM 8719 N N . ASP B 1 456 ? 26.469 -5.531 -1.096 1 96.75 456 ASP B N 1
ATOM 8720 C CA . ASP B 1 456 ? 26.969 -4.801 0.066 1 96.75 456 ASP B CA 1
ATOM 8721 C C . ASP B 1 456 ? 26.984 -5.688 1.307 1 96.75 456 ASP B C 1
ATOM 8723 O O . ASP B 1 456 ? 27.812 -5.496 2.199 1 96.75 456 ASP B O 1
ATOM 8727 N N . ASN B 1 457 ? 26.078 -6.605 1.34 1 97.81 457 ASN B N 1
ATOM 8728 C CA . ASN B 1 457 ? 25.984 -7.445 2.527 1 97.81 457 ASN B CA 1
ATOM 8729 C C . ASN B 1 457 ? 26.562 -8.828 2.283 1 97.81 457 ASN B C 1
ATOM 8731 O O . ASN B 1 457 ? 26.406 -9.734 3.104 1 97.81 457 ASN B O 1
ATOM 8735 N N . ASN B 1 458 ? 27.188 -9.07 1.191 1 97.44 458 ASN B N 1
ATOM 8736 C CA . ASN B 1 458 ? 27.844 -10.32 0.822 1 97.44 458 ASN B CA 1
ATOM 8737 C C . ASN B 1 458 ? 26.891 -11.5 0.929 1 97.44 458 ASN B C 1
ATOM 8739 O O . ASN B 1 458 ? 27.203 -12.5 1.578 1 97.44 458 ASN B O 1
ATOM 8743 N N . ILE B 1 459 ? 25.75 -11.336 0.413 1 98.62 459 ILE B N 1
ATOM 8744 C CA . ILE B 1 459 ? 24.75 -12.391 0.436 1 98.62 459 ILE B CA 1
ATOM 8745 C C . ILE B 1 459 ? 24.812 -13.195 -0.86 1 98.62 459 ILE B C 1
ATOM 8747 O O . ILE B 1 459 ? 24.422 -12.711 -1.921 1 98.62 459 ILE B O 1
ATOM 8751 N N . GLY B 1 460 ? 25.281 -14.453 -0.758 1 97.88 460 GLY B N 1
ATOM 8752 C CA . GLY B 1 460 ? 25.406 -15.344 -1.896 1 97.88 460 GLY B CA 1
ATOM 8753 C C . GLY B 1 460 ? 24.406 -16.484 -1.865 1 97.88 460 GLY B C 1
ATOM 8754 O O . GLY B 1 460 ? 23.484 -16.484 -1.049 1 97.88 460 GLY B O 1
ATOM 8755 N N . ASP B 1 461 ? 24.547 -17.375 -2.889 1 97.75 461 ASP B N 1
ATOM 8756 C CA . ASP B 1 461 ? 23.75 -18.594 -3.01 1 97.75 461 ASP B CA 1
ATOM 8757 C C . ASP B 1 461 ? 22.266 -18.266 -3.139 1 97.75 461 ASP B C 1
ATOM 8759 O O . ASP B 1 461 ? 21.422 -18.922 -2.512 1 97.75 461 ASP B O 1
ATOM 8763 N N . ASN B 1 462 ? 22.062 -17.156 -3.857 1 98.81 462 ASN B N 1
ATOM 8764 C CA . ASN B 1 462 ? 20.703 -16.75 -4.188 1 98.81 462 ASN B CA 1
ATOM 8765 C C . ASN B 1 462 ? 20.203 -17.438 -5.457 1 98.81 462 ASN B C 1
ATOM 8767 O O . ASN B 1 462 ? 20.953 -17.594 -6.418 1 98.81 462 ASN B O 1
ATOM 8771 N N . ILE B 1 463 ? 18.984 -17.891 -5.445 1 98.88 463 ILE B N 1
ATOM 8772 C CA . ILE B 1 463 ? 18.328 -18.438 -6.629 1 98.88 463 ILE B CA 1
ATOM 8773 C C . ILE B 1 463 ? 17.047 -17.672 -6.91 1 98.88 463 ILE B C 1
ATOM 8775 O O . ILE B 1 463 ? 16.047 -17.844 -6.203 1 98.88 463 ILE B O 1
ATOM 8779 N N . MET B 1 464 ? 17.078 -16.875 -7.91 1 98.81 464 MET B N 1
ATOM 8780 C CA . MET B 1 464 ? 15.867 -16.203 -8.375 1 98.81 464 MET B CA 1
ATOM 8781 C C . MET B 1 464 ? 15.062 -17.109 -9.305 1 98.81 464 MET B C 1
ATOM 8783 O O . MET B 1 464 ? 15.617 -17.672 -10.25 1 98.81 464 MET B O 1
ATOM 8787 N N . ILE B 1 465 ? 13.758 -17.234 -9.023 1 98.88 465 ILE B N 1
ATOM 8788 C CA . ILE B 1 465 ? 12.906 -17.984 -9.945 1 98.88 465 ILE B CA 1
ATOM 8789 C C . ILE B 1 465 ? 11.773 -17.078 -10.438 1 98.88 465 ILE B C 1
ATOM 8791 O O . ILE B 1 465 ? 11.258 -16.25 -9.688 1 98.88 465 ILE B O 1
ATOM 8795 N N . ALA B 1 466 ? 11.414 -17.219 -11.727 1 98.06 466 ALA B N 1
ATOM 8796 C CA . ALA B 1 466 ? 10.422 -16.344 -12.336 1 98.06 466 ALA B CA 1
ATOM 8797 C C . ALA B 1 466 ? 9.648 -17.062 -13.43 1 98.06 466 ALA B C 1
ATOM 8799 O O . ALA B 1 466 ? 10.062 -18.141 -13.891 1 98.06 466 ALA B O 1
ATOM 8800 N N . GLY B 1 467 ? 8.484 -16.484 -13.812 1 97.25 467 GLY B N 1
ATOM 8801 C CA . GLY B 1 467 ? 7.656 -16.906 -14.938 1 97.25 467 GLY B CA 1
ATOM 8802 C C . GLY B 1 467 ? 7.277 -15.75 -15.852 1 97.25 467 GLY B C 1
ATOM 8803 O O . GLY B 1 467 ? 8.141 -14.977 -16.266 1 97.25 467 GLY B O 1
ATOM 8804 N N . ASP B 1 468 ? 6.109 -15.641 -16.266 1 96.69 468 ASP B N 1
ATOM 8805 C CA . ASP B 1 468 ? 5.449 -14.531 -16.953 1 96.69 468 ASP B CA 1
ATOM 8806 C C . ASP B 1 468 ? 5.82 -14.5 -18.438 1 96.69 468 ASP B C 1
ATOM 8808 O O . ASP B 1 468 ? 4.957 -14.281 -19.281 1 96.69 468 ASP B O 1
ATOM 8812 N N . THR B 1 469 ? 7.102 -14.719 -18.828 1 96.94 469 THR B N 1
ATOM 8813 C CA . THR B 1 469 ? 7.598 -14.461 -20.172 1 96.94 469 THR B CA 1
ATOM 8814 C C . THR B 1 469 ? 7.309 -15.641 -21.094 1 96.94 469 THR B C 1
ATOM 8816 O O . THR B 1 469 ? 7.441 -15.531 -22.312 1 96.94 469 THR B O 1
ATOM 8819 N N . HIS B 1 470 ? 7 -16.75 -20.609 1 98.06 470 HIS B N 1
ATOM 8820 C CA . HIS B 1 470 ? 6.707 -17.984 -21.344 1 98.06 470 HIS B CA 1
ATOM 8821 C C . HIS B 1 470 ? 7.969 -18.547 -21.984 1 98.06 470 HIS B C 1
ATOM 8823 O O . HIS B 1 470 ? 7.895 -19.234 -23.016 1 98.06 470 HIS B O 1
ATOM 8829 N N . VAL B 1 471 ? 9.109 -18.188 -21.453 1 98.06 471 VAL B N 1
ATOM 8830 C CA . VAL B 1 471 ? 10.406 -18.578 -22 1 98.06 471 VAL B CA 1
ATOM 8831 C C . VAL B 1 471 ? 11.32 -19.047 -20.875 1 98.06 471 VAL B C 1
ATOM 8833 O O . VAL B 1 471 ? 11.273 -18.5 -19.766 1 98.06 471 VAL B O 1
ATOM 8836 N N . ASN B 1 472 ? 12.094 -20.094 -21.141 1 98.56 472 ASN B N 1
ATOM 8837 C CA . ASN B 1 472 ? 13.164 -20.469 -20.219 1 98.56 472 ASN B CA 1
ATOM 8838 C C . ASN B 1 472 ? 14.359 -19.531 -20.328 1 98.56 472 ASN B C 1
ATOM 8840 O O . ASN B 1 472 ? 14.93 -19.375 -21.422 1 98.56 472 ASN B O 1
ATOM 8844 N N . TRP B 1 473 ? 14.672 -18.797 -19.266 1 98.31 473 TRP B N 1
ATOM 8845 C CA . TRP B 1 473 ? 15.859 -17.953 -19.141 1 98.31 473 TRP B CA 1
ATOM 8846 C C . TRP B 1 473 ? 16.75 -18.438 -18 1 98.31 473 TRP B C 1
ATOM 8848 O O . TRP B 1 473 ? 16.312 -18.484 -16.844 1 98.31 473 TRP B O 1
ATOM 8858 N N . VAL B 1 474 ? 17.984 -18.828 -18.266 1 98.81 474 VAL B N 1
ATOM 8859 C CA . VAL B 1 474 ? 18.922 -19.234 -17.219 1 98.81 474 VAL B CA 1
ATOM 8860 C C . VAL B 1 474 ? 20.141 -18.312 -17.234 1 98.81 474 VAL B C 1
ATOM 8862 O O . VAL B 1 474 ? 20.797 -18.141 -18.266 1 98.81 474 VAL B O 1
ATOM 8865 N N . SER B 1 475 ? 20.422 -17.703 -16.047 1 98.62 475 SER B N 1
ATOM 8866 C CA . SER B 1 475 ? 21.469 -16.703 -15.961 1 98.62 475 SER B CA 1
ATOM 8867 C C . SER B 1 475 ? 22.234 -16.797 -14.641 1 98.62 475 SER B C 1
ATOM 8869 O O . SER B 1 475 ? 21.719 -17.344 -13.664 1 98.62 475 SER B O 1
ATOM 8871 N N . ASP B 1 476 ? 23.5 -16.344 -14.703 1 98.5 476 ASP B N 1
ATOM 8872 C CA . ASP B 1 476 ? 24.141 -15.891 -13.469 1 98.5 476 ASP B CA 1
ATOM 8873 C C . ASP B 1 476 ? 23.578 -14.539 -13.023 1 98.5 476 ASP B C 1
ATOM 8875 O O . ASP B 1 476 ? 23.125 -13.75 -13.852 1 98.5 476 ASP B O 1
ATOM 8879 N N . LEU B 1 477 ? 23.547 -14.328 -11.727 1 98.19 477 LEU B N 1
ATOM 8880 C CA . LEU B 1 477 ? 23.125 -13.031 -11.188 1 98.19 477 LEU B CA 1
ATOM 8881 C C . LEU B 1 477 ? 24.344 -12.141 -10.93 1 98.19 477 LEU B C 1
ATOM 8883 O O . LEU B 1 477 ? 24.953 -12.203 -9.859 1 98.19 477 LEU B O 1
ATOM 8887 N N . ALA B 1 478 ? 24.625 -11.281 -11.852 1 97.38 478 ALA B N 1
ATOM 8888 C CA . ALA B 1 478 ? 25.75 -10.344 -11.758 1 97.38 478 ALA B CA 1
ATOM 8889 C C . ALA B 1 478 ? 25.266 -8.898 -11.812 1 97.38 478 ALA B C 1
ATOM 8891 O O . ALA B 1 478 ? 24.125 -8.633 -12.227 1 97.38 478 ALA B O 1
ATOM 8892 N N . TRP B 1 479 ? 26.031 -8.008 -11.258 1 96.69 479 TRP B N 1
ATOM 8893 C CA . TRP B 1 479 ? 25.75 -6.578 -11.328 1 96.69 479 TRP B CA 1
ATOM 8894 C C . TRP B 1 479 ? 26.641 -5.898 -12.359 1 96.69 479 TRP B C 1
ATOM 8896 O O . TRP B 1 479 ? 27.562 -5.156 -12.008 1 96.69 479 TRP B O 1
ATOM 8906 N N . ILE B 1 480 ? 26.219 -6.062 -13.578 1 92.81 480 ILE B N 1
ATOM 8907 C CA . ILE B 1 480 ? 27.016 -5.633 -14.719 1 92.81 480 ILE B CA 1
ATOM 8908 C C . ILE B 1 480 ? 27.141 -4.109 -14.711 1 92.81 480 ILE B C 1
ATOM 8910 O O . ILE B 1 480 ? 26.156 -3.395 -14.547 1 92.81 480 ILE B O 1
ATOM 8914 N N . GLY B 1 481 ? 28.344 -3.648 -14.945 1 91.56 481 GLY B N 1
ATOM 8915 C CA . GLY B 1 481 ? 28.609 -2.219 -14.953 1 91.56 481 GLY B CA 1
ATOM 8916 C C . GLY B 1 481 ? 29.047 -1.688 -13.602 1 91.56 481 GLY B C 1
ATOM 8917 O O . GLY B 1 481 ? 29.672 -0.631 -13.516 1 91.56 481 GLY B O 1
ATOM 8918 N N . GLU B 1 482 ? 28.719 -2.4 -12.516 1 94.12 482 GLU B N 1
ATOM 8919 C CA . GLU B 1 482 ? 29.031 -1.928 -11.172 1 94.12 482 GLU B CA 1
ATOM 8920 C C . GLU B 1 482 ? 30.078 -2.816 -10.508 1 94.12 482 GLU B C 1
ATOM 8922 O O . GLU B 1 482 ? 30.859 -2.352 -9.664 1 94.12 482 GLU B O 1
ATOM 8927 N N . HIS B 1 483 ? 30.031 -4.121 -10.812 1 96 483 HIS B N 1
ATOM 8928 C CA . HIS B 1 483 ? 30.984 -5.082 -10.289 1 96 483 HIS B CA 1
ATOM 8929 C C . HIS B 1 483 ? 31.562 -5.957 -11.398 1 96 483 HIS B C 1
ATOM 8931 O O . HIS B 1 483 ? 30.922 -6.137 -12.445 1 96 483 HIS B O 1
ATOM 8937 N N . ASP B 1 484 ? 32.719 -6.539 -11.125 1 96.06 484 ASP B N 1
ATOM 8938 C CA . ASP B 1 484 ? 33.344 -7.43 -12.109 1 96.06 484 ASP B CA 1
ATOM 8939 C C . ASP B 1 484 ? 32.594 -8.742 -12.219 1 96.06 484 ASP B C 1
ATOM 8941 O O . ASP B 1 484 ? 32.062 -9.25 -11.227 1 96.06 484 ASP B O 1
ATOM 8945 N N . TYR B 1 485 ? 32.531 -9.211 -13.422 1 97.25 485 TYR B N 1
ATOM 8946 C CA . TYR B 1 485 ? 31.906 -10.5 -13.734 1 97.25 485 TYR B CA 1
ATOM 8947 C C . TYR B 1 485 ? 32.719 -11.227 -14.812 1 97.25 485 TYR B C 1
ATOM 8949 O O . TYR B 1 485 ? 33 -10.656 -15.859 1 97.25 485 TYR B O 1
ATOM 8957 N N . ASP B 1 486 ? 33.094 -12.461 -14.508 1 97.12 486 ASP B N 1
ATOM 8958 C CA . ASP B 1 486 ? 33.812 -13.297 -15.477 1 97.12 486 ASP B CA 1
ATOM 8959 C C . ASP B 1 486 ? 32.844 -14.266 -16.156 1 97.12 486 ASP B C 1
ATOM 8961 O O . ASP B 1 486 ? 32.438 -15.273 -15.578 1 97.12 486 ASP B O 1
ATOM 8965 N N . GLU B 1 487 ? 32.531 -14.016 -17.391 1 93.06 487 GLU B N 1
ATOM 8966 C CA . GLU B 1 487 ? 31.547 -14.812 -18.125 1 93.06 487 GLU B CA 1
ATOM 8967 C C . GLU B 1 487 ? 32.031 -16.25 -18.312 1 93.06 487 GLU B C 1
ATOM 8969 O O . GLU B 1 487 ? 31.234 -17.156 -18.516 1 93.06 487 GLU B O 1
ATOM 8974 N N . ARG B 1 488 ? 33.406 -16.562 -18.266 1 93.69 488 ARG B N 1
ATOM 8975 C CA . ARG B 1 488 ? 33.969 -17.891 -18.484 1 93.69 488 ARG B CA 1
ATOM 8976 C C . ARG B 1 488 ? 33.844 -18.75 -17.234 1 93.69 488 ARG B C 1
ATOM 8978 O O . ARG B 1 488 ? 33.625 -19.953 -17.312 1 93.69 488 ARG B O 1
ATOM 8985 N N . THR B 1 489 ? 33.812 -18.062 -16.078 1 96.44 489 THR B N 1
ATOM 8986 C CA . THR B 1 489 ? 33.844 -18.828 -14.836 1 96.44 489 THR B CA 1
ATOM 8987 C C . THR B 1 489 ? 32.594 -18.594 -14.016 1 96.44 489 THR B C 1
ATOM 8989 O O . THR B 1 489 ? 32.219 -19.406 -13.164 1 96.44 489 THR B O 1
ATOM 8992 N N . GLY B 1 490 ? 32 -17.5 -14.227 1 97.31 490 GLY B N 1
ATOM 8993 C CA . GLY B 1 490 ? 30.859 -17.109 -13.422 1 97.31 490 GLY B CA 1
ATOM 8994 C C . GLY B 1 490 ? 31.234 -16.312 -12.188 1 97.31 490 GLY B C 1
ATOM 8995 O O . GLY B 1 490 ? 30.375 -15.867 -11.445 1 97.31 490 GLY B O 1
ATOM 8996 N N . ALA B 1 491 ? 32.5 -16.078 -11.961 1 97.25 491 ALA B N 1
ATOM 8997 C CA . ALA B 1 491 ? 32.969 -15.336 -10.789 1 97.25 491 ALA B CA 1
ATOM 8998 C C . ALA B 1 491 ? 32.406 -13.914 -10.773 1 97.25 491 ALA B C 1
ATOM 9000 O O . ALA B 1 491 ? 32.312 -13.266 -11.82 1 97.25 491 ALA B O 1
ATOM 9001 N N . GLY B 1 492 ? 32.062 -13.477 -9.609 1 97.31 492 GLY B N 1
ATOM 9002 C CA . GLY B 1 492 ? 31.469 -12.148 -9.469 1 97.31 492 GLY B CA 1
ATOM 9003 C C . GLY B 1 492 ? 29.969 -12.172 -9.359 1 97.31 492 GLY B C 1
ATOM 9004 O O . GLY B 1 492 ? 29.328 -11.125 -9.195 1 97.31 492 GLY B O 1
ATOM 9005 N N . SER B 1 493 ? 29.391 -13.328 -9.422 1 98.12 493 SER B N 1
ATOM 9006 C CA . SER B 1 493 ? 27.953 -13.492 -9.281 1 98.12 493 SER B CA 1
ATOM 9007 C C . SER B 1 493 ? 27.547 -13.68 -7.82 1 98.12 493 SER B C 1
ATOM 9009 O O . SER B 1 493 ? 28.359 -14.141 -7.008 1 98.12 493 SER B O 1
ATOM 9011 N N . VAL B 1 494 ? 26.328 -13.297 -7.539 1 98.5 494 VAL B N 1
ATOM 9012 C CA . VAL B 1 494 ? 25.828 -13.5 -6.188 1 98.5 494 VAL B CA 1
ATOM 9013 C C . VAL B 1 494 ? 24.734 -14.57 -6.191 1 98.5 494 VAL B C 1
ATOM 9015 O O . VAL B 1 494 ? 24.078 -14.797 -5.18 1 98.5 494 VAL B O 1
ATOM 9018 N N . GLY B 1 495 ? 24.531 -15.219 -7.301 1 98.69 495 GLY B N 1
ATOM 9019 C CA . GLY B 1 495 ? 23.531 -16.266 -7.453 1 98.69 495 GLY B CA 1
ATOM 9020 C C . GLY B 1 495 ? 23.219 -16.578 -8.898 1 98.69 495 GLY B C 1
ATOM 9021 O O . GLY B 1 495 ? 24.047 -16.375 -9.781 1 98.69 495 GLY B O 1
ATOM 9022 N N . VAL B 1 496 ? 22.062 -17.234 -9.086 1 98.88 496 VAL B N 1
ATOM 9023 C CA . VAL B 1 496 ? 21.609 -17.625 -10.414 1 98.88 496 VAL B CA 1
ATOM 9024 C C . VAL B 1 496 ? 20.125 -17.312 -10.562 1 98.88 496 VAL B C 1
ATOM 9026 O O . VAL B 1 496 ? 19.422 -17.062 -9.578 1 98.88 496 VAL B O 1
ATOM 9029 N N . GLU B 1 497 ? 19.672 -17.234 -11.75 1 98.81 497 GLU B N 1
ATOM 9030 C CA . GLU B 1 497 ? 18.234 -17.125 -12.039 1 98.81 497 GLU B CA 1
ATOM 9031 C C . GLU B 1 497 ? 17.766 -18.281 -12.93 1 98.81 497 GLU B C 1
ATOM 9033 O O . GLU B 1 497 ? 18.406 -18.594 -13.938 1 98.81 497 GLU B O 1
ATOM 9038 N N . PHE B 1 498 ? 16.719 -18.891 -12.5 1 98.88 498 PHE B N 1
ATOM 9039 C CA . PHE B 1 498 ? 15.977 -19.875 -13.289 1 98.88 498 PHE B CA 1
ATOM 9040 C C . PHE B 1 498 ? 14.562 -19.375 -13.578 1 98.88 498 PHE B C 1
ATOM 9042 O O . PHE B 1 498 ? 13.672 -19.531 -12.742 1 98.88 498 PHE B O 1
ATOM 9049 N N . ALA B 1 499 ? 14.32 -18.828 -14.727 1 98.56 499 ALA B N 1
ATOM 9050 C CA . ALA B 1 499 ? 12.977 -18.5 -15.188 1 98.56 499 ALA B CA 1
ATOM 9051 C C . ALA B 1 499 ? 12.422 -19.594 -16.094 1 98.56 499 ALA B C 1
ATOM 9053 O O . ALA B 1 499 ? 13.156 -20.156 -16.922 1 98.56 499 ALA B O 1
ATOM 9054 N N . GLY B 1 500 ? 11.203 -19.891 -15.898 1 98.12 500 GLY B N 1
ATOM 9055 C CA . GLY B 1 500 ? 10.648 -21.031 -16.609 1 98.12 500 GLY B CA 1
ATOM 9056 C C . GLY B 1 500 ? 9.656 -20.641 -17.688 1 98.12 500 GLY B C 1
ATOM 9057 O O . GLY B 1 500 ? 9.102 -19.531 -17.656 1 98.12 500 GLY B O 1
ATOM 9058 N N . THR B 1 501 ? 9.492 -21.547 -18.641 1 98.25 501 THR B N 1
ATOM 9059 C CA . THR B 1 501 ? 8.492 -21.391 -19.688 1 98.25 501 THR B CA 1
ATOM 9060 C C . THR B 1 501 ? 7.082 -21.547 -19.109 1 98.25 501 THR B C 1
ATOM 9062 O O . THR B 1 501 ? 6.895 -21.547 -17.891 1 98.25 501 THR B O 1
ATOM 9065 N N . ALA B 1 502 ? 6.086 -21.562 -20.031 1 98.69 502 ALA B N 1
ATOM 9066 C CA . ALA B 1 502 ? 4.676 -21.641 -19.656 1 98.69 502 ALA B CA 1
ATOM 9067 C C . ALA B 1 502 ? 4.18 -23.078 -19.672 1 98.69 502 ALA B C 1
ATOM 9069 O O . ALA B 1 502 ? 4.664 -23.906 -20.453 1 98.69 502 ALA B O 1
ATOM 9070 N N . VAL B 1 503 ? 3.189 -23.328 -18.859 1 98.81 503 VAL B N 1
ATOM 9071 C CA . VAL B 1 503 ? 2.484 -24.609 -18.891 1 98.81 503 VAL B CA 1
ATOM 9072 C C . VAL B 1 503 ? 1.823 -24.812 -20.25 1 98.81 503 VAL B C 1
ATOM 9074 O O . VAL B 1 503 ? 1.911 -25.891 -20.844 1 98.81 503 VAL B O 1
ATOM 9077 N N . SER B 1 504 ? 1.179 -23.703 -20.734 1 98.31 504 SER B N 1
ATOM 9078 C CA . SER B 1 504 ? 0.481 -23.891 -22 1 98.31 504 SER B CA 1
ATOM 9079 C C . SER B 1 504 ? 0.394 -22.594 -22.781 1 98.31 504 SER B C 1
ATOM 9081 O O . SER B 1 504 ? -0.092 -22.578 -23.922 1 98.31 504 SER B O 1
ATOM 9083 N N . SER B 1 505 ? 0.829 -21.438 -22.203 1 97.06 505 SER B N 1
ATOM 9084 C CA . SER B 1 505 ? 0.803 -20.172 -22.922 1 97.06 505 SER B CA 1
ATOM 9085 C C . SER B 1 505 ? 1.839 -20.141 -24.047 1 97.06 505 SER B C 1
ATOM 9087 O O . SER B 1 505 ? 2.865 -20.828 -23.969 1 97.06 505 SER B O 1
ATOM 9089 N N . THR B 1 506 ? 1.67 -19.328 -25.047 1 94.25 506 THR B N 1
ATOM 9090 C CA . THR B 1 506 ? 2.525 -19.312 -26.219 1 94.25 506 THR B CA 1
ATOM 9091 C C . THR B 1 506 ? 3.896 -18.734 -25.891 1 94.25 506 THR B C 1
ATOM 9093 O O . THR B 1 506 ? 4.062 -18.047 -24.875 1 94.25 506 THR B O 1
ATOM 9096 N N . GLY B 1 507 ? 4.848 -19.094 -26.719 1 93.56 507 GLY B N 1
ATOM 9097 C CA . GLY B 1 507 ? 6.215 -18.625 -26.547 1 93.56 507 GLY B CA 1
ATOM 9098 C C . GLY B 1 507 ? 6.836 -18.125 -27.844 1 93.56 507 GLY B C 1
ATOM 9099 O O . GLY B 1 507 ? 6.172 -17.469 -28.641 1 93.56 507 GLY B O 1
ATOM 9100 N N . PHE B 1 508 ? 8.117 -18.453 -27.938 1 91.81 508 PHE B N 1
ATOM 9101 C CA . PHE B 1 508 ? 8.859 -18 -29.109 1 91.81 508 PHE B CA 1
ATOM 9102 C C . PHE B 1 508 ? 8.445 -18.766 -30.359 1 91.81 508 PHE B C 1
ATOM 9104 O O . PHE B 1 508 ? 8.344 -20 -30.328 1 91.81 508 PHE B O 1
ATOM 9111 N N . GLY B 1 509 ? 8.289 -18.062 -31.422 1 85.12 509 GLY B N 1
ATOM 9112 C CA . GLY B 1 509 ? 8.227 -18.625 -32.75 1 85.12 509 GLY B CA 1
ATOM 9113 C C . GLY B 1 509 ? 7.078 -19.594 -32.938 1 85.12 509 GLY B C 1
ATOM 9114 O O . GLY B 1 509 ? 6.254 -19.766 -32.031 1 85.12 509 GLY B O 1
ATOM 9115 N N . GLY B 1 510 ? 7.055 -20.141 -34.25 1 87.75 510 GLY B N 1
ATOM 9116 C CA . GLY B 1 510 ? 6.074 -21.156 -34.625 1 87.75 510 GLY B CA 1
ATOM 9117 C C . GLY B 1 510 ? 6.684 -22.531 -34.812 1 87.75 510 GLY B C 1
ATOM 9118 O O . GLY B 1 510 ? 5.973 -23.531 -34.844 1 87.75 510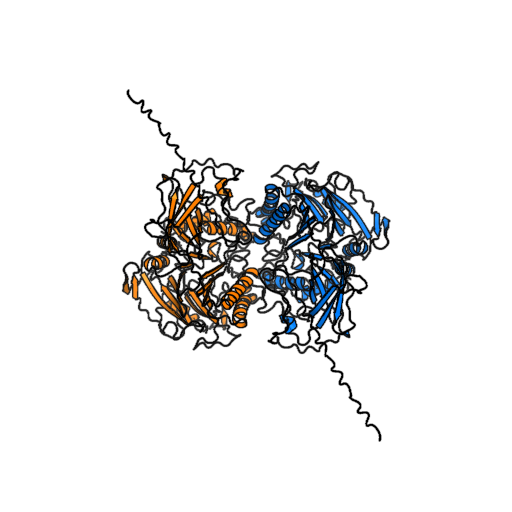 GLY B O 1
ATOM 9119 N N . THR B 1 511 ? 8.031 -22.547 -34.938 1 93.62 511 THR B N 1
ATOM 9120 C CA . THR B 1 511 ? 8.812 -23.781 -35.062 1 93.62 511 THR B CA 1
ATOM 9121 C C . THR B 1 511 ? 10.008 -23.766 -34.125 1 93.62 511 THR B C 1
ATOM 9123 O O . THR B 1 511 ? 10.367 -22.734 -33.594 1 93.62 511 THR B O 1
ATOM 9126 N N . ILE B 1 512 ? 10.547 -24.984 -34 1 95.06 512 ILE B N 1
ATOM 9127 C CA . ILE B 1 512 ? 11.734 -25.094 -33.156 1 95.06 512 ILE B CA 1
ATOM 9128 C C . ILE B 1 512 ? 12.836 -24.188 -33.688 1 95.06 512 ILE B C 1
ATOM 9130 O O . ILE B 1 512 ? 13.477 -23.453 -32.938 1 95.06 512 ILE B O 1
ATOM 9134 N N . SER B 1 513 ? 13.031 -24.203 -35 1 95.25 513 SER B N 1
ATOM 9135 C CA . SER B 1 513 ? 14.094 -23.438 -35.625 1 95.25 513 SER B CA 1
ATOM 9136 C C . SER B 1 513 ? 13.883 -21.938 -35.438 1 95.25 513 SER B C 1
ATOM 9138 O O . SER B 1 513 ? 14.82 -21.203 -35.094 1 95.25 513 SER B O 1
ATOM 9140 N N . SER B 1 514 ? 12.695 -21.422 -35.688 1 96.25 514 SER B N 1
ATOM 9141 C CA . SER B 1 514 ? 12.422 -20 -35.531 1 96.25 514 SER B CA 1
ATOM 9142 C C . SER B 1 514 ? 12.547 -19.562 -34.094 1 96.25 514 SER B C 1
ATOM 9144 O O . SER B 1 514 ? 12.977 -18.453 -33.781 1 96.25 514 SER B O 1
ATOM 9146 N N . ALA B 1 515 ? 12.086 -20.406 -33.188 1 97.31 515 ALA B N 1
ATOM 9147 C CA . ALA B 1 515 ? 12.234 -20.109 -31.781 1 97.31 515 ALA B CA 1
ATOM 9148 C C . ALA B 1 515 ? 13.711 -19.984 -31.391 1 97.31 515 ALA B C 1
ATOM 9150 O O . ALA B 1 515 ? 14.086 -19.141 -30.594 1 97.31 515 ALA B O 1
ATOM 9151 N N . GLU B 1 516 ? 14.523 -20.859 -31.938 1 97.31 516 GLU B N 1
ATOM 9152 C CA . GLU B 1 516 ? 15.961 -20.828 -31.641 1 97.31 516 GLU B CA 1
ATOM 9153 C C . GLU B 1 516 ? 16.625 -19.594 -32.219 1 97.31 516 GLU B C 1
ATOM 9155 O O . GLU B 1 516 ? 17.562 -19.047 -31.656 1 97.31 516 GLU B O 1
ATOM 9160 N N . GLU B 1 517 ? 16.172 -19.172 -33.375 1 96.25 517 GLU B N 1
ATOM 9161 C CA . GLU B 1 517 ? 16.672 -17.922 -33.938 1 96.25 517 GLU B CA 1
ATOM 9162 C C . GLU B 1 517 ? 16.359 -16.75 -33.031 1 96.25 517 GLU B C 1
ATOM 9164 O O . GLU B 1 517 ? 17.203 -15.867 -32.812 1 96.25 517 GLU B O 1
ATOM 9169 N N . GLU B 1 518 ? 15.125 -16.75 -32.562 1 95.5 518 GLU B N 1
ATOM 9170 C CA . GLU B 1 518 ? 14.742 -15.695 -31.609 1 95.5 518 GLU B CA 1
ATOM 9171 C C . GLU B 1 518 ? 15.594 -15.75 -30.344 1 95.5 518 GLU B C 1
ATOM 9173 O O . GLU B 1 518 ? 16.047 -14.711 -29.844 1 95.5 518 GLU B O 1
ATOM 9178 N N . ALA B 1 519 ? 15.781 -16.891 -29.828 1 97.06 519 ALA B N 1
ATOM 9179 C CA . ALA B 1 519 ? 16.609 -17.078 -28.641 1 97.06 519 ALA B CA 1
ATOM 9180 C C . ALA B 1 519 ? 18.031 -16.578 -28.891 1 97.06 519 ALA B C 1
ATOM 9182 O O . ALA B 1 519 ? 18.641 -15.961 -28.016 1 97.06 519 ALA B O 1
ATOM 9183 N N . ALA B 1 520 ? 18.562 -16.844 -30.016 1 95.44 520 ALA B N 1
ATOM 9184 C CA . ALA B 1 520 ? 19.922 -16.453 -30.375 1 95.44 520 ALA B CA 1
ATOM 9185 C C . ALA B 1 520 ? 20.047 -14.938 -30.453 1 95.44 520 ALA B C 1
ATOM 9187 O O . ALA B 1 520 ? 21.156 -14.398 -30.375 1 95.44 520 ALA B O 1
ATOM 9188 N N . GLY B 1 521 ? 18.922 -14.266 -30.578 1 93.44 521 GLY B N 1
ATOM 9189 C CA . GLY B 1 521 ? 18.922 -12.812 -30.609 1 93.44 521 GLY B CA 1
ATOM 9190 C C . GLY B 1 521 ? 19.375 -12.18 -29.312 1 93.44 521 GLY B C 1
ATOM 9191 O O . GLY B 1 521 ? 19.703 -10.992 -29.281 1 93.44 521 GLY B O 1
ATOM 9192 N N . TYR B 1 522 ? 19.5 -12.969 -28.297 1 95.38 522 TYR B N 1
ATOM 9193 C CA . TYR B 1 522 ? 19.875 -12.438 -26.984 1 95.38 522 TYR B CA 1
ATOM 9194 C C . TYR B 1 522 ? 21.312 -12.805 -26.656 1 95.38 522 TYR B C 1
ATOM 9196 O O . TYR B 1 522 ? 21.75 -12.648 -25.516 1 95.38 522 TYR B O 1
ATOM 9204 N N . LYS B 1 523 ? 22.109 -13.227 -27.562 1 93.5 523 LYS B N 1
ATOM 9205 C CA . LYS B 1 523 ? 23.438 -13.805 -27.375 1 93.5 523 LYS B CA 1
ATOM 9206 C C . LYS B 1 523 ? 24.406 -12.773 -26.797 1 93.5 523 LYS B C 1
ATOM 9208 O O . LYS B 1 523 ? 25.422 -13.141 -26.188 1 93.5 523 LYS B O 1
ATOM 9213 N N . GLU B 1 524 ? 24.094 -11.453 -26.875 1 92.94 524 GLU B N 1
ATOM 9214 C CA . GLU B 1 524 ? 25.047 -10.43 -26.453 1 92.94 524 GLU B CA 1
ATOM 9215 C C . GLU B 1 524 ? 24.969 -10.211 -24.938 1 92.94 524 GLU B C 1
ATOM 9217 O O . GLU B 1 524 ? 25.844 -9.555 -24.359 1 92.94 524 GLU B O 1
ATOM 9222 N N . ASN B 1 525 ? 23.969 -10.75 -24.297 1 95.88 525 ASN B N 1
ATOM 9223 C CA . ASN B 1 525 ? 23.844 -10.648 -22.844 1 95.88 525 ASN B CA 1
ATOM 9224 C C . ASN B 1 525 ? 24.781 -11.617 -22.141 1 95.88 525 ASN B C 1
ATOM 9226 O O . ASN B 1 525 ? 24.484 -12.812 -22.031 1 95.88 525 ASN B O 1
ATOM 9230 N N . LYS B 1 526 ? 25.766 -11.133 -21.484 1 91.75 526 LYS B N 1
ATOM 9231 C CA . LYS B 1 526 ? 26.891 -11.93 -20.984 1 91.75 526 LYS B CA 1
ATOM 9232 C C . LYS B 1 526 ? 26.438 -12.875 -19.875 1 91.75 526 LYS B C 1
ATOM 9234 O O . LYS B 1 526 ? 26.984 -13.961 -19.719 1 91.75 526 LYS B O 1
ATOM 9239 N N . GLU B 1 527 ? 25.562 -12.516 -19.094 1 95.56 527 GLU B N 1
ATOM 9240 C CA . GLU B 1 527 ? 25.172 -13.312 -17.922 1 95.56 527 GLU B CA 1
ATOM 9241 C C . GLU B 1 527 ? 24.062 -14.297 -18.281 1 95.56 527 GLU B C 1
ATOM 9243 O O . GLU B 1 527 ? 23.734 -15.18 -17.484 1 95.56 527 GLU B O 1
ATOM 9248 N N . LEU B 1 528 ? 23.453 -14.141 -19.469 1 97.5 528 LEU B N 1
ATOM 9249 C CA . LEU B 1 528 ? 22.422 -15.055 -19.953 1 97.5 528 LEU B CA 1
ATOM 9250 C C . LEU B 1 528 ? 23.031 -16.266 -20.641 1 97.5 528 LEU B C 1
ATOM 9252 O O . LEU B 1 528 ? 23.641 -16.141 -21.703 1 97.5 528 LEU B O 1
ATOM 9256 N N . LEU B 1 529 ? 22.812 -17.438 -20.094 1 98.44 529 LEU B N 1
ATOM 9257 C CA . LEU B 1 529 ? 23.625 -18.578 -20.516 1 98.44 529 LEU B CA 1
ATOM 9258 C C . LEU B 1 529 ? 22.797 -19.562 -21.328 1 98.44 529 LEU B C 1
ATOM 9260 O O . LEU B 1 529 ? 23.328 -20.312 -22.141 1 98.44 529 LEU B O 1
ATOM 9264 N N . TRP B 1 530 ? 21.531 -19.609 -21.094 1 98.62 530 TRP B N 1
ATOM 9265 C CA . TRP B 1 530 ? 20.641 -20.453 -21.875 1 98.62 530 TRP B CA 1
ATOM 9266 C C . TRP B 1 530 ? 19.266 -19.812 -22.016 1 98.62 530 TRP B C 1
ATOM 9268 O O . TRP B 1 530 ? 18.734 -19.266 -21.047 1 98.62 530 TRP B O 1
ATOM 9278 N N . THR B 1 531 ? 18.719 -19.828 -23.266 1 98.38 531 THR B N 1
ATOM 9279 C CA . THR B 1 531 ? 17.391 -19.344 -23.594 1 98.38 531 THR B CA 1
ATOM 9280 C C . THR B 1 531 ? 16.641 -20.344 -24.469 1 98.38 531 THR B C 1
ATOM 9282 O O . THR B 1 531 ? 17.172 -20.797 -25.484 1 98.38 531 THR B O 1
ATOM 9285 N N . GLU B 1 532 ? 15.469 -20.734 -24.094 1 98.38 532 GLU B N 1
ATOM 9286 C CA . GLU B 1 532 ? 14.625 -21.641 -24.859 1 98.38 532 GLU B CA 1
ATOM 9287 C C . GLU B 1 532 ? 13.156 -21.25 -24.766 1 98.38 532 GLU B C 1
ATOM 9289 O O . GLU B 1 532 ? 12.594 -21.172 -23.672 1 98.38 532 GLU B O 1
ATOM 9294 N N . GLY B 1 533 ? 12.469 -20.969 -25.891 1 97.94 533 GLY B N 1
ATOM 9295 C CA . GLY B 1 533 ? 11.133 -20.391 -25.828 1 97.94 533 GLY B CA 1
ATOM 9296 C C . GLY B 1 533 ? 10.109 -21.156 -26.641 1 97.94 533 GLY B C 1
ATOM 9297 O O . GLY B 1 533 ? 8.969 -20.719 -26.781 1 97.94 533 GLY B O 1
ATOM 9298 N N . TYR B 1 534 ? 10.484 -22.312 -27.203 1 97.62 534 TYR B N 1
ATOM 9299 C CA . TYR B 1 534 ? 9.555 -23.047 -28.047 1 97.62 534 TYR B CA 1
ATOM 9300 C C . TYR B 1 534 ? 8.664 -23.969 -27.203 1 97.62 534 TYR B C 1
ATOM 9302 O O . TYR B 1 534 ? 7.441 -23.969 -27.375 1 97.62 534 TYR B O 1
ATOM 9310 N N . TYR B 1 535 ? 9.25 -24.75 -26.359 1 97.75 535 TYR B N 1
ATOM 9311 C CA . TYR B 1 535 ? 8.516 -25.781 -25.656 1 97.75 535 TYR B CA 1
ATOM 9312 C C . TYR B 1 535 ? 7.758 -25.203 -24.469 1 97.75 535 TYR B C 1
ATOM 9314 O O . TYR B 1 535 ? 8.227 -24.25 -23.828 1 97.75 535 TYR B O 1
ATOM 9322 N N . ARG B 1 536 ? 6.574 -25.703 -24.203 1 98.31 536 ARG B N 1
ATOM 9323 C CA . ARG B 1 536 ? 5.84 -25.547 -22.953 1 98.31 536 ARG B CA 1
ATOM 9324 C C . ARG B 1 536 ? 6.285 -26.578 -21.922 1 98.31 536 ARG B C 1
ATOM 9326 O O . ARG B 1 536 ? 6.824 -27.625 -22.281 1 98.31 536 ARG B O 1
ATOM 9333 N N . GLY B 1 537 ? 6.109 -26.234 -20.641 1 98.62 537 GLY B N 1
ATOM 9334 C CA . GLY B 1 537 ? 6.609 -27.172 -19.656 1 98.62 537 GLY B CA 1
ATOM 9335 C C . GLY B 1 537 ? 6.781 -26.562 -18.281 1 98.62 537 GLY B C 1
ATOM 9336 O O . GLY B 1 537 ? 5.926 -25.797 -17.828 1 98.62 537 GLY B O 1
ATOM 9337 N N . TYR B 1 538 ? 7.785 -27.047 -17.562 1 98.81 538 TYR B N 1
ATOM 9338 C CA . TYR B 1 538 ? 8.125 -26.672 -16.188 1 98.81 538 TYR B CA 1
ATOM 9339 C C . TYR B 1 538 ? 9.555 -27.078 -15.852 1 98.81 538 TYR B C 1
ATOM 9341 O O . TYR B 1 538 ? 10.289 -27.562 -16.719 1 98.81 538 TYR B O 1
ATOM 9349 N N . TYR B 1 539 ? 10.023 -26.766 -14.695 1 98.81 539 TYR B N 1
ATOM 9350 C CA . TYR B 1 539 ? 11.297 -27.312 -14.234 1 98.81 539 TYR B CA 1
ATOM 9351 C C . TYR B 1 539 ? 11.219 -27.703 -12.766 1 98.81 539 TYR B C 1
ATOM 9353 O O . TYR B 1 539 ? 10.281 -27.312 -12.055 1 98.81 539 TYR B O 1
ATOM 9361 N N . GLU B 1 540 ? 12.117 -28.609 -12.367 1 98.88 540 GLU B N 1
ATOM 9362 C CA . GLU B 1 540 ? 12.281 -29.031 -10.969 1 98.88 540 GLU B CA 1
ATOM 9363 C C . GLU B 1 540 ? 13.555 -28.438 -10.367 1 98.88 540 GLU B C 1
ATOM 9365 O O . GLU B 1 540 ? 14.578 -28.344 -11.039 1 98.88 540 GLU B O 1
ATOM 9370 N N . LEU B 1 541 ? 13.422 -27.953 -9.211 1 98.88 541 LEU B N 1
ATOM 9371 C CA . LEU B 1 541 ? 14.562 -27.484 -8.438 1 98.88 541 LEU B CA 1
ATOM 9372 C C . LEU B 1 541 ? 14.844 -28.406 -7.258 1 98.88 541 LEU B C 1
ATOM 9374 O O . LEU B 1 541 ? 14.055 -28.469 -6.312 1 98.88 541 LEU B O 1
ATOM 9378 N N . HIS B 1 542 ? 15.945 -29.188 -7.336 1 98.81 542 HIS B N 1
ATOM 9379 C CA . HIS B 1 542 ? 16.391 -30.078 -6.27 1 98.81 542 HIS B CA 1
ATOM 9380 C C . HIS B 1 542 ? 17.484 -29.422 -5.434 1 98.81 542 HIS B C 1
ATOM 9382 O O . HIS B 1 542 ? 18.609 -29.203 -5.918 1 98.81 542 HIS B O 1
ATOM 9388 N N . LEU B 1 543 ? 17.156 -29.109 -4.227 1 98.88 543 LEU B N 1
ATOM 9389 C CA . LEU B 1 543 ? 18.094 -28.422 -3.355 1 98.88 543 LEU B CA 1
ATOM 9390 C C . LEU B 1 543 ? 18.672 -29.375 -2.318 1 98.88 543 LEU B C 1
ATOM 9392 O O . LEU B 1 543 ? 17.938 -30.047 -1.595 1 98.88 543 LEU B O 1
ATOM 9396 N N . ARG B 1 544 ? 19.906 -29.469 -2.244 1 98.75 544 ARG B N 1
ATOM 9397 C CA . ARG B 1 544 ? 20.688 -30.203 -1.249 1 98.75 544 ARG B CA 1
ATOM 9398 C C . ARG B 1 544 ? 21.672 -29.281 -0.547 1 98.75 544 ARG B C 1
ATOM 9400 O O . ARG B 1 544 ? 21.781 -28.094 -0.878 1 98.75 544 ARG B O 1
ATOM 9407 N N . ARG B 1 545 ? 22.328 -29.844 0.452 1 98.38 545 ARG B N 1
ATOM 9408 C CA . ARG B 1 545 ? 23.203 -29.016 1.271 1 98.38 545 ARG B CA 1
ATOM 9409 C C . ARG B 1 545 ? 24.422 -28.578 0.478 1 98.38 545 ARG B C 1
ATOM 9411 O O . ARG B 1 545 ? 24.938 -27.469 0.676 1 98.38 545 ARG B O 1
ATOM 9418 N N . ASP B 1 546 ? 24.828 -29.312 -0.483 1 98.31 546 ASP B N 1
ATOM 9419 C CA . ASP B 1 546 ? 26.094 -29.031 -1.156 1 98.31 546 ASP B CA 1
ATOM 9420 C C . ASP B 1 546 ? 25.859 -28.516 -2.574 1 98.31 546 ASP B C 1
ATOM 9422 O O . ASP B 1 546 ? 26.75 -27.938 -3.188 1 98.31 546 ASP B O 1
ATOM 9426 N N . GLU B 1 547 ? 24.672 -28.75 -3.123 1 98.31 547 GLU B N 1
ATOM 9427 C CA . GLU B 1 547 ? 24.406 -28.281 -4.48 1 98.31 547 GLU B CA 1
ATOM 9428 C C . GLU B 1 547 ? 22.906 -28.141 -4.73 1 98.31 547 GLU B C 1
ATOM 9430 O O . GLU B 1 547 ? 22.094 -28.734 -4.02 1 98.31 547 GLU B O 1
ATOM 9435 N N . ALA B 1 548 ? 22.562 -27.359 -5.711 1 98.81 548 ALA B N 1
ATOM 9436 C CA . ALA B 1 548 ? 21.219 -27.219 -6.254 1 98.81 548 ALA B CA 1
ATOM 9437 C C . ALA B 1 548 ? 21.188 -27.562 -7.738 1 98.81 548 ALA B C 1
ATOM 9439 O O . ALA B 1 548 ? 22.109 -27.234 -8.484 1 98.81 548 ALA B O 1
ATOM 9440 N N . GLU B 1 549 ? 20.141 -28.281 -8.109 1 98.69 549 GLU B N 1
ATOM 9441 C CA . GLU B 1 549 ? 19.969 -28.688 -9.508 1 98.69 549 GLU B CA 1
ATOM 9442 C C . GLU B 1 549 ? 18.641 -28.219 -10.062 1 98.69 549 GLU B C 1
ATOM 9444 O O . GLU B 1 549 ? 17.594 -28.406 -9.438 1 98.69 549 GLU B O 1
ATOM 9449 N N . ALA B 1 550 ? 18.719 -27.562 -11.203 1 98.88 550 ALA B N 1
ATOM 9450 C CA . ALA B 1 550 ? 17.516 -27.234 -11.961 1 98.88 550 ALA B CA 1
ATOM 9451 C C . ALA B 1 550 ? 17.391 -28.109 -13.203 1 98.88 550 ALA B C 1
ATOM 9453 O O . ALA B 1 550 ? 18.281 -28.109 -14.062 1 98.88 550 ALA B O 1
ATOM 9454 N N . ARG B 1 551 ? 16.297 -28.828 -13.273 1 98.81 551 ARG B N 1
ATOM 9455 C CA . ARG B 1 551 ? 16.016 -29.734 -14.391 1 98.81 551 ARG B CA 1
ATOM 9456 C C . ARG B 1 551 ? 14.812 -29.25 -15.188 1 98.81 551 ARG B C 1
ATOM 9458 O O . ARG B 1 551 ? 13.68 -29.312 -14.703 1 98.81 551 ARG B O 1
ATOM 9465 N N . PHE B 1 552 ? 15.086 -28.875 -16.406 1 98.88 552 PHE B N 1
ATOM 9466 C CA . PHE B 1 552 ? 14.031 -28.297 -17.234 1 98.88 552 PHE B CA 1
ATOM 9467 C C . PHE B 1 552 ? 13.398 -29.375 -18.125 1 98.88 552 PHE B C 1
ATOM 9469 O O . PHE B 1 552 ? 14.109 -30.188 -18.719 1 98.88 552 PHE B O 1
ATOM 9476 N N . PHE B 1 553 ? 12.062 -29.344 -18.234 1 98.81 553 PHE B N 1
ATOM 9477 C CA . PHE B 1 553 ? 11.312 -30.312 -19.016 1 98.81 553 PHE B CA 1
ATOM 9478 C C . PHE B 1 553 ? 10.328 -29.625 -19.953 1 98.81 553 PHE B C 1
ATOM 9480 O O . PHE B 1 553 ? 9.719 -28.625 -19.578 1 98.81 553 PHE B O 1
ATOM 9487 N N . GLY B 1 554 ? 10.195 -30.188 -21.141 1 98.44 554 GLY B N 1
ATOM 9488 C CA . GLY B 1 554 ? 9.219 -29.719 -22.109 1 98.44 554 GLY B CA 1
ATOM 9489 C C . GLY B 1 554 ? 8.125 -30.734 -22.391 1 98.44 554 GLY B C 1
ATOM 9490 O O . GLY B 1 554 ? 8.336 -31.938 -22.25 1 98.44 554 GLY B O 1
ATOM 9491 N N . CYS B 1 555 ? 7 -30.219 -22.719 1 98.06 555 CYS B N 1
ATOM 9492 C CA . CYS B 1 555 ? 5.945 -31.031 -23.312 1 98.06 555 CYS B CA 1
ATOM 9493 C C . CYS B 1 555 ? 6.039 -31 -24.844 1 98.06 555 CYS B C 1
ATOM 9495 O O . CYS B 1 555 ? 5.98 -29.922 -25.453 1 98.06 555 CYS B O 1
ATOM 9497 N N . PRO B 1 556 ? 6.133 -32.156 -25.438 1 96.62 556 PRO B N 1
ATOM 9498 C CA . PRO B 1 556 ? 6.23 -32.156 -26.906 1 96.62 556 PRO B CA 1
ATOM 9499 C C . PRO B 1 556 ? 5.023 -31.484 -27.562 1 96.62 556 PRO B C 1
ATOM 9501 O O . PRO B 1 556 ? 5.133 -30.969 -28.688 1 96.62 556 PRO B O 1
ATOM 9504 N N . THR B 1 557 ? 3.908 -31.562 -26.922 1 96.81 557 THR B N 1
ATOM 9505 C CA . THR B 1 557 ? 2.697 -30.875 -27.328 1 96.81 557 THR B CA 1
ATOM 9506 C C . THR B 1 557 ? 1.764 -30.656 -26.141 1 96.81 557 THR B C 1
ATOM 9508 O O . THR B 1 557 ? 1.832 -31.391 -25.156 1 96.81 557 THR B O 1
ATOM 9511 N N . VAL B 1 558 ? 0.936 -29.625 -26.25 1 97.81 558 VAL B N 1
ATOM 9512 C CA . VAL B 1 558 ? -0.137 -29.438 -25.281 1 97.81 558 VAL B CA 1
ATOM 9513 C C . VAL B 1 558 ? -1.486 -29.422 -26 1 97.81 558 VAL B C 1
ATOM 9515 O O . VAL B 1 558 ? -2.514 -29.109 -25.391 1 97.81 558 VAL B O 1
ATOM 9518 N N . ALA B 1 559 ? -1.499 -29.766 -27.25 1 96.94 559 ALA B N 1
ATOM 9519 C CA . ALA B 1 559 ? -2.725 -29.828 -28.047 1 96.94 559 ALA B CA 1
ATOM 9520 C C . ALA B 1 559 ? -3.592 -31.016 -27.625 1 96.94 559 ALA B C 1
ATOM 9522 O O . ALA B 1 559 ? -4.793 -31.031 -27.891 1 96.94 559 ALA B O 1
ATOM 9523 N N . THR B 1 560 ? -2.932 -32.031 -27.078 1 96.75 560 THR B N 1
ATOM 9524 C CA . THR B 1 560 ? -3.617 -33.188 -26.562 1 96.75 560 THR B CA 1
ATOM 9525 C C . THR B 1 560 ? -3.15 -33.531 -25.156 1 96.75 560 THR B C 1
ATOM 9527 O O . THR B 1 560 ? -2.025 -33.188 -24.766 1 96.75 560 THR B O 1
ATOM 9530 N N . ARG B 1 561 ? -4.047 -34.125 -24.422 1 97.62 561 ARG B N 1
ATOM 9531 C CA . ARG B 1 561 ? -3.631 -34.625 -23.109 1 97.62 561 ARG B CA 1
ATOM 9532 C C . ARG B 1 561 ? -2.779 -35.875 -23.281 1 97.62 561 ARG B C 1
ATOM 9534 O O . ARG B 1 561 ? -3.195 -36.844 -23.922 1 97.62 561 ARG B O 1
ATOM 9541 N N . ASN B 1 562 ? -1.602 -35.906 -22.766 1 97.69 562 ASN B N 1
ATOM 9542 C CA . ASN B 1 562 ? -0.679 -37.031 -22.859 1 97.69 562 ASN B CA 1
ATOM 9543 C C . ASN B 1 562 ? 0.341 -37.031 -21.734 1 97.69 562 ASN B C 1
ATOM 9545 O O . ASN B 1 562 ? 0.368 -36.094 -20.922 1 97.69 562 ASN B O 1
ATOM 9549 N N . ALA B 1 563 ? 1.211 -38.062 -21.719 1 98.31 563 ALA B N 1
ATOM 9550 C CA . ALA B 1 563 ? 2.135 -38.219 -20.594 1 98.31 563 ALA B CA 1
ATOM 9551 C C . ALA B 1 563 ? 3.582 -38.062 -21.047 1 98.31 563 ALA B C 1
ATOM 9553 O O . ALA B 1 563 ? 4.508 -38.531 -20.375 1 98.31 563 ALA B O 1
ATOM 9554 N N . TRP B 1 564 ? 3.811 -37.406 -22.219 1 98.12 564 TRP B N 1
ATOM 9555 C CA . TRP B 1 564 ? 5.156 -37.312 -22.766 1 98.12 564 TRP B CA 1
ATOM 9556 C C . TRP B 1 564 ? 5.898 -36.125 -22.172 1 98.12 564 TRP B C 1
ATOM 9558 O O . TRP B 1 564 ? 5.324 -35.031 -22.031 1 98.12 564 TRP B O 1
ATOM 9568 N N . GLU B 1 565 ? 7.102 -36.344 -21.859 1 98.44 565 GLU B N 1
ATOM 9569 C CA . GLU B 1 565 ? 7.973 -35.312 -21.281 1 98.44 565 GLU B CA 1
ATOM 9570 C C . GLU B 1 565 ? 9.352 -35.344 -21.922 1 98.44 565 GLU B C 1
ATOM 9572 O O . GLU B 1 565 ? 10 -36.406 -21.969 1 98.44 565 GLU B O 1
ATOM 9577 N N . LEU B 1 566 ? 9.797 -34.188 -22.391 1 98.25 566 LEU B N 1
ATOM 9578 C CA . LEU B 1 566 ? 11.094 -34.031 -23.031 1 98.25 566 LEU B CA 1
ATOM 9579 C C . LEU B 1 566 ? 12.078 -33.344 -22.109 1 98.25 566 LEU B C 1
ATOM 9581 O O . LEU B 1 566 ? 11.906 -32.156 -21.781 1 98.25 566 LEU B O 1
ATOM 9585 N N . PRO B 1 567 ? 13.125 -34.062 -21.625 1 98.25 567 PRO B N 1
ATOM 9586 C CA . PRO B 1 567 ? 14.172 -33.312 -20.906 1 98.25 567 PRO B CA 1
ATOM 9587 C C . PRO B 1 567 ? 14.867 -32.281 -21.797 1 98.25 567 PRO B C 1
ATOM 9589 O O . PRO B 1 567 ? 15.281 -32.594 -22.906 1 98.25 567 PRO B O 1
ATOM 9592 N N . LEU B 1 568 ? 15 -31.047 -21.312 1 98.56 568 LEU B N 1
ATOM 9593 C CA . LEU B 1 568 ? 15.516 -29.969 -22.141 1 98.56 568 LEU B CA 1
ATOM 9594 C C . LEU B 1 568 ? 16.938 -29.609 -21.734 1 98.56 568 LEU B C 1
ATOM 9596 O O . LEU B 1 568 ? 17.812 -29.422 -22.594 1 98.56 568 LEU B O 1
ATOM 9600 N N . ALA B 1 569 ? 17.172 -29.406 -20.453 1 98.62 569 ALA B N 1
ATOM 9601 C CA . ALA B 1 569 ? 18.484 -28.984 -19.938 1 98.62 569 ALA B CA 1
ATOM 9602 C C . ALA B 1 569 ? 18.562 -29.156 -18.422 1 98.62 569 ALA B C 1
ATOM 9604 O O . ALA B 1 569 ? 17.547 -29.062 -17.734 1 98.62 569 ALA B O 1
ATOM 9605 N N . ASN B 1 570 ? 19.734 -29.406 -17.906 1 98.25 570 ASN B N 1
ATOM 9606 C CA . ASN B 1 570 ? 20.016 -29.516 -16.484 1 98.25 570 ASN B CA 1
ATOM 9607 C C . ASN B 1 570 ? 21.141 -28.594 -16.062 1 98.25 570 ASN B C 1
ATOM 9609 O O . ASN B 1 570 ? 22.172 -28.484 -16.734 1 98.25 570 ASN B O 1
ATOM 9613 N N . PHE B 1 571 ? 20.938 -27.891 -15 1 98.81 571 PHE B N 1
ATOM 9614 C CA . PHE B 1 571 ? 21.922 -26.953 -14.484 1 98.81 571 PHE B CA 1
ATOM 9615 C C . PHE B 1 571 ? 22.266 -27.25 -13.031 1 98.81 571 PHE B C 1
ATOM 9617 O O . PHE B 1 571 ? 21.391 -27.672 -12.258 1 98.81 571 PHE B O 1
ATOM 9624 N N . THR B 1 572 ? 23.484 -27.047 -12.656 1 98.69 572 THR B N 1
ATOM 9625 C CA . THR B 1 572 ? 23.953 -27.281 -11.289 1 98.69 572 THR B CA 1
ATOM 9626 C C . THR B 1 572 ? 24.609 -26.031 -10.719 1 98.69 572 THR B C 1
ATOM 9628 O O . THR B 1 572 ? 25.312 -25.312 -11.43 1 98.69 572 THR B O 1
ATOM 9631 N N . VAL B 1 573 ? 24.328 -25.734 -9.531 1 98.81 573 VAL B N 1
ATOM 9632 C CA . VAL B 1 573 ? 25 -24.703 -8.734 1 98.81 573 VAL B CA 1
ATOM 9633 C C . VAL B 1 573 ? 25.609 -25.328 -7.488 1 98.81 573 VAL B C 1
ATOM 9635 O O . VAL B 1 573 ? 24.906 -25.922 -6.668 1 98.81 573 VAL B O 1
ATOM 9638 N N . LYS B 1 574 ? 26.906 -25.219 -7.316 1 98.56 574 LYS B N 1
ATOM 9639 C CA . LYS B 1 574 ? 27.547 -25.672 -6.094 1 98.56 574 LYS B CA 1
ATOM 9640 C C . LYS B 1 574 ? 27.406 -24.641 -4.977 1 98.56 574 LYS B C 1
ATOM 9642 O O . LYS B 1 574 ? 27.562 -23.438 -5.211 1 98.56 574 LYS B O 1
ATOM 9647 N N . HIS B 1 575 ? 27.078 -25.188 -3.771 1 98.25 575 HIS B N 1
ATOM 9648 C CA . HIS B 1 575 ? 26.938 -24.266 -2.643 1 98.25 575 HIS B CA 1
ATOM 9649 C C . HIS B 1 575 ? 28.219 -23.484 -2.406 1 98.25 575 HIS B C 1
ATOM 9651 O O . HIS B 1 575 ? 29.312 -24.047 -2.418 1 98.25 575 HIS B O 1
ATOM 9657 N N . GLY B 1 576 ? 28.078 -22.172 -2.232 1 97.56 576 GLY B N 1
ATOM 9658 C CA . GLY B 1 576 ? 29.234 -21.328 -1.994 1 97.56 576 GLY B CA 1
ATOM 9659 C C . GLY B 1 576 ? 29.734 -20.641 -3.25 1 97.56 576 GLY B C 1
ATOM 9660 O O . GLY B 1 576 ? 30.391 -19.594 -3.174 1 97.56 576 GLY B O 1
ATOM 9661 N N . ASP B 1 577 ? 29.453 -21.234 -4.422 1 97.5 577 ASP B N 1
ATOM 9662 C CA . ASP B 1 577 ? 29.984 -20.688 -5.664 1 97.5 577 ASP B CA 1
ATOM 9663 C C . ASP B 1 577 ? 29.141 -19.516 -6.152 1 97.5 577 ASP B C 1
ATOM 9665 O O . ASP B 1 577 ? 29.656 -18.562 -6.742 1 97.5 577 ASP B O 1
ATOM 9669 N N . SER B 1 578 ? 27.812 -19.578 -5.996 1 97.94 578 SER B N 1
ATOM 9670 C CA . SER B 1 578 ? 26.844 -18.547 -6.352 1 97.94 578 SER B CA 1
ATOM 9671 C C . SER B 1 578 ? 26.812 -18.312 -7.859 1 97.94 578 SER B C 1
ATOM 9673 O O . SER B 1 578 ? 26.609 -17.188 -8.312 1 97.94 578 SER B O 1
ATOM 9675 N N . HIS B 1 579 ? 27.141 -19.203 -8.648 1 98.56 579 HIS B N 1
ATOM 9676 C CA . HIS B 1 579 ? 27.016 -19.172 -10.102 1 98.56 579 HIS B CA 1
ATOM 9677 C C . HIS B 1 579 ? 26.828 -20.578 -10.664 1 98.56 579 HIS B C 1
ATOM 9679 O O . HIS B 1 579 ? 27 -21.578 -9.945 1 98.56 579 HIS B O 1
ATOM 9685 N N . LEU B 1 580 ? 26.469 -20.688 -11.922 1 98.75 580 LEU B N 1
ATOM 9686 C CA . LEU B 1 580 ? 26.281 -21.984 -12.562 1 98.75 580 LEU B CA 1
ATOM 9687 C C . LEU B 1 580 ? 27.609 -22.703 -12.719 1 98.75 580 LEU B C 1
ATOM 9689 O O . LEU B 1 580 ? 28.625 -22.078 -13.039 1 98.75 580 LEU B O 1
ATOM 9693 N N . MET B 1 581 ? 27.547 -23.969 -12.5 1 98 581 MET B N 1
ATOM 9694 C CA . MET B 1 581 ? 28.703 -24.812 -12.766 1 98 581 MET B CA 1
ATOM 9695 C C . MET B 1 581 ? 29.031 -24.844 -14.258 1 98 581 MET B C 1
ATOM 9697 O O . MET B 1 581 ? 28.125 -24.875 -15.094 1 98 581 MET B O 1
ATOM 9701 N N . ARG B 1 582 ? 30.297 -24.812 -14.609 1 96.94 582 ARG B N 1
ATOM 9702 C CA . ARG B 1 582 ? 30.766 -24.938 -15.984 1 96.94 582 ARG B CA 1
ATOM 9703 C C . ARG B 1 582 ? 31.328 -26.328 -16.25 1 96.94 582 ARG B C 1
ATOM 9705 O O . ARG B 1 582 ? 31.969 -26.922 -15.375 1 96.94 582 ARG B O 1
ATOM 9712 N N . PRO B 1 583 ? 31.234 -26.938 -17.453 1 96.88 583 PRO B N 1
ATOM 9713 C CA . PRO B 1 583 ? 30.469 -26.328 -18.531 1 96.88 583 PRO B CA 1
ATOM 9714 C C . PRO B 1 583 ? 28.984 -26.219 -18.219 1 96.88 583 PRO B C 1
ATOM 9716 O O . PRO B 1 583 ? 28.422 -27.109 -17.578 1 96.88 583 PRO B O 1
ATOM 9719 N N . VAL B 1 584 ? 28.422 -25.188 -18.641 1 97.19 584 VAL B N 1
ATOM 9720 C CA . VAL B 1 584 ? 27.016 -24.891 -18.375 1 97.19 584 VAL B CA 1
ATOM 9721 C C . VAL B 1 584 ? 26.141 -26.016 -18.938 1 97.19 584 VAL B C 1
ATOM 9723 O O . VAL B 1 584 ? 26.344 -26.469 -20.078 1 97.19 584 VAL B O 1
ATOM 9726 N N . ALA B 1 585 ? 25.25 -26.516 -18.125 1 97.69 585 ALA B N 1
ATOM 9727 C CA . ALA B 1 585 ? 24.312 -27.578 -18.484 1 97.69 585 ALA B CA 1
ATOM 9728 C C . ALA B 1 585 ? 25.062 -28.828 -18.922 1 97.69 585 ALA B C 1
ATOM 9730 O O . ALA B 1 585 ? 24.562 -29.625 -19.719 1 97.69 585 ALA B O 1
ATOM 9731 N N . GLY B 1 586 ? 26.328 -29 -18.5 1 95.88 586 GLY B N 1
ATOM 9732 C CA . GLY B 1 586 ? 27.141 -30.125 -18.953 1 95.88 586 GLY B CA 1
ATOM 9733 C C . GLY B 1 586 ? 27.625 -29.984 -20.375 1 95.88 586 GLY B C 1
ATOM 9734 O O . GLY B 1 586 ? 28.156 -30.938 -20.953 1 95.88 586 GLY B O 1
ATOM 9735 N N . GLY B 1 587 ? 27.344 -28.891 -21 1 96.62 587 GLY B N 1
ATOM 9736 C CA . GLY B 1 587 ? 27.812 -28.594 -22.344 1 96.62 587 GLY B CA 1
ATOM 9737 C C . GLY B 1 587 ? 26.812 -28.969 -23.422 1 96.62 587 GLY B C 1
ATOM 9738 O O . GLY B 1 587 ? 27.078 -28.781 -24.609 1 96.62 587 GLY B O 1
ATOM 9739 N N . LYS B 1 588 ? 25.734 -29.484 -23.047 1 96.62 588 LYS B N 1
ATOM 9740 C CA . LYS B 1 588 ? 24.766 -29.938 -24.047 1 96.62 588 LYS B CA 1
ATOM 9741 C C . LYS B 1 588 ? 23.328 -29.688 -23.578 1 96.62 588 LYS B C 1
ATOM 9743 O O . LYS B 1 588 ? 22.984 -29.969 -22.438 1 96.62 588 LYS B O 1
ATOM 9748 N N . VAL B 1 589 ? 22.5 -29.156 -24.469 1 98.38 589 VAL B N 1
ATOM 9749 C CA . VAL B 1 589 ? 21.094 -28.953 -24.203 1 98.38 589 VAL B CA 1
ATOM 9750 C C . VAL B 1 589 ? 20.25 -29.5 -25.344 1 98.38 589 VAL B C 1
ATOM 9752 O O . VAL B 1 589 ? 20.75 -29.688 -26.469 1 98.38 589 VAL B O 1
ATOM 9755 N N . GLU B 1 590 ? 19.016 -29.766 -25.156 1 97.88 590 GLU B N 1
ATOM 9756 C CA . GLU B 1 590 ? 18.109 -30.375 -26.125 1 97.88 590 GLU B CA 1
ATOM 9757 C C . GLU B 1 590 ? 17.641 -29.328 -27.141 1 97.88 590 GLU B C 1
ATOM 9759 O O . GLU B 1 590 ? 17.406 -29.656 -28.312 1 97.88 590 GLU B O 1
ATOM 9764 N N . ALA B 1 591 ? 17.406 -28.109 -26.703 1 97.81 591 ALA B N 1
ATOM 9765 C CA . ALA B 1 591 ? 16.828 -27.062 -27.547 1 97.81 591 ALA B CA 1
ATOM 9766 C C . ALA B 1 591 ? 17.203 -25.672 -27.016 1 97.81 591 ALA B C 1
ATOM 9768 O O . ALA B 1 591 ? 17.75 -25.547 -25.922 1 97.81 591 ALA B O 1
ATOM 9769 N N . GLY B 1 592 ? 16.922 -24.672 -27.906 1 98.12 592 GLY B N 1
ATOM 9770 C CA . GLY B 1 592 ? 17.188 -23.281 -27.531 1 98.12 592 GLY B CA 1
ATOM 9771 C C . GLY B 1 592 ? 18.531 -22.781 -28 1 98.12 592 GLY B C 1
ATOM 9772 O O . GLY B 1 592 ? 19.016 -23.156 -29.062 1 98.12 592 GLY B O 1
ATOM 9773 N N . PHE B 1 593 ? 19.016 -21.766 -27.312 1 98.06 593 PHE B N 1
ATOM 9774 C CA . PHE B 1 593 ? 20.344 -21.188 -27.531 1 98.06 593 PHE B CA 1
ATOM 9775 C C . PHE B 1 593 ? 21.172 -21.234 -26.266 1 98.06 593 PHE B C 1
ATOM 9777 O O . PHE B 1 593 ? 20.719 -20.828 -25.203 1 98.06 593 PHE B O 1
ATOM 9784 N N . ILE B 1 594 ? 22.312 -21.781 -26.344 1 97.81 594 ILE B N 1
ATOM 9785 C CA . ILE B 1 594 ? 23.234 -21.844 -25.219 1 97.81 594 ILE B CA 1
ATOM 9786 C C . ILE B 1 594 ? 24.516 -21.094 -25.562 1 97.81 594 ILE B C 1
ATOM 9788 O O . ILE B 1 594 ? 25 -21.156 -26.703 1 97.81 594 ILE B O 1
ATOM 9792 N N . GLN B 1 595 ? 25.031 -20.312 -24.688 1 95.12 595 GLN B N 1
ATOM 9793 C CA . GLN B 1 595 ? 26.188 -19.453 -24.938 1 95.12 595 GLN B CA 1
ATOM 9794 C C . GLN B 1 595 ? 27.422 -20.281 -25.281 1 95.12 595 GLN B C 1
ATOM 9796 O O . GLN B 1 595 ? 28.188 -19.922 -26.188 1 95.12 595 GLN B O 1
ATOM 9801 N N . GLU B 1 596 ? 27.781 -21.266 -24.5 1 94.25 596 GLU B N 1
ATOM 9802 C CA . GLU B 1 596 ? 28.875 -22.188 -24.75 1 94.25 596 GLU B CA 1
ATOM 9803 C C . GLU B 1 596 ? 28.391 -23.641 -24.656 1 94.25 596 GLU B C 1
ATOM 9805 O O . GLU B 1 596 ? 27.844 -24.062 -23.641 1 94.25 596 GLU B O 1
ATOM 9810 N N . GLY B 1 597 ? 28.547 -24.359 -25.641 1 95.44 597 GLY B N 1
ATOM 9811 C CA . GLY B 1 597 ? 28.062 -25.734 -25.719 1 95.44 597 GLY B CA 1
ATOM 9812 C C . GLY B 1 597 ? 27.359 -26.031 -27.016 1 95.44 597 GLY B C 1
ATOM 9813 O O . GLY B 1 597 ? 27.562 -25.344 -28.031 1 95.44 597 GLY B O 1
ATOM 9814 N N . GLU B 1 598 ? 26.609 -27.172 -26.984 1 96.81 598 GLU B N 1
ATOM 9815 C CA . GLU B 1 598 ? 25.953 -27.625 -28.203 1 96.81 598 GLU B CA 1
ATOM 9816 C C . GLU B 1 598 ? 24.469 -27.875 -27.969 1 96.81 598 GLU B C 1
ATOM 9818 O O . GLU B 1 598 ? 24.078 -28.359 -26.891 1 96.81 598 GLU B O 1
ATOM 9823 N N . VAL B 1 599 ? 23.688 -27.531 -28.984 1 97.81 599 VAL B N 1
ATOM 9824 C CA . VAL B 1 599 ? 22.281 -27.922 -29.016 1 97.81 599 VAL B CA 1
ATOM 9825 C C . VAL B 1 599 ? 22.125 -29.188 -29.859 1 97.81 599 VAL B C 1
ATOM 9827 O O . VAL B 1 599 ? 22.5 -29.219 -31.031 1 97.81 599 VAL B O 1
ATOM 9830 N N . LYS B 1 600 ? 21.641 -30.188 -29.281 1 96.5 600 LYS B N 1
ATOM 9831 C CA . LYS B 1 600 ? 21.375 -31.438 -29.984 1 96.5 600 LYS B CA 1
ATOM 9832 C C . LYS B 1 600 ? 19.922 -31.875 -29.812 1 96.5 600 LYS B C 1
ATOM 9834 O O . LYS B 1 600 ? 19.516 -32.25 -28.719 1 96.5 600 LYS B O 1
ATOM 9839 N N . HIS B 1 601 ? 19.234 -31.906 -30.891 1 96.25 601 HIS B N 1
ATOM 9840 C CA . HIS B 1 601 ? 17.828 -32.312 -30.891 1 96.25 601 HIS B CA 1
ATOM 9841 C C . HIS B 1 601 ? 17.688 -33.812 -30.922 1 96.25 601 HIS B C 1
ATOM 9843 O O . HIS B 1 601 ? 17.578 -34.406 -32 1 96.25 601 HIS B O 1
ATOM 9849 N N . THR B 1 602 ? 17.547 -34.406 -29.812 1 95.12 602 THR B N 1
ATOM 9850 C CA . THR B 1 602 ? 17.391 -35.875 -29.781 1 95.12 602 THR B CA 1
ATOM 9851 C C . THR B 1 602 ? 15.922 -36.25 -29.875 1 95.12 602 THR B C 1
ATOM 9853 O O . THR B 1 602 ? 15.586 -37.312 -30.391 1 95.12 602 THR B O 1
ATOM 9856 N N . ASN B 1 603 ? 15.141 -35.469 -29.266 1 95.19 603 ASN B N 1
ATOM 9857 C CA . ASN B 1 603 ? 13.703 -35.688 -29.141 1 95.19 603 ASN B CA 1
ATOM 9858 C C . ASN B 1 603 ? 13.398 -36.969 -28.344 1 95.19 603 ASN B C 1
ATOM 9860 O O . ASN B 1 603 ? 12.32 -37.562 -28.484 1 95.19 603 ASN B O 1
ATOM 9864 N N . LEU B 1 604 ? 14.375 -37.438 -27.719 1 96.94 604 LEU B N 1
ATOM 9865 C CA . LEU B 1 604 ? 14.133 -38.594 -26.828 1 96.94 604 LEU B CA 1
ATOM 9866 C C . LEU B 1 604 ? 13.234 -38.188 -25.656 1 96.94 604 LEU B C 1
ATOM 9868 O O . LEU B 1 604 ? 13.656 -37.406 -24.797 1 96.94 604 LEU B O 1
ATOM 9872 N N . THR B 1 605 ? 12.039 -38.75 -25.656 1 97.56 605 THR B N 1
ATOM 9873 C CA . THR B 1 605 ? 10.961 -38.312 -24.781 1 97.56 605 THR B CA 1
ATOM 9874 C C . THR B 1 605 ? 10.484 -39.438 -23.875 1 97.56 605 THR B C 1
ATOM 9876 O O . THR B 1 605 ? 10.414 -40.594 -24.297 1 97.56 605 THR B O 1
ATOM 9879 N N . LEU B 1 606 ? 10.25 -39.094 -22.656 1 98.19 606 LEU B N 1
ATOM 9880 C CA . LEU B 1 606 ? 9.797 -40.062 -21.672 1 98.19 606 LEU B CA 1
ATOM 9881 C C . LEU B 1 606 ? 8.273 -40.062 -21.578 1 98.19 606 LEU B C 1
ATOM 9883 O O . LEU B 1 606 ? 7.648 -39 -21.469 1 98.19 606 LEU B O 1
ATOM 9887 N N . ASN B 1 607 ? 7.68 -41.219 -21.656 1 98.31 607 ASN B N 1
ATOM 9888 C CA . ASN B 1 607 ? 6.305 -41.406 -21.188 1 98.31 607 ASN B CA 1
ATOM 9889 C C . ASN B 1 607 ? 6.246 -41.594 -19.672 1 98.31 607 ASN B C 1
ATOM 9891 O O . ASN B 1 607 ? 6.586 -42.656 -19.172 1 98.31 607 ASN B O 1
ATOM 9895 N N . THR B 1 608 ? 5.793 -40.594 -18.969 1 98.38 608 THR B N 1
ATOM 9896 C CA . THR B 1 608 ? 5.871 -40.594 -17.5 1 98.38 608 THR B CA 1
ATOM 9897 C C . THR B 1 608 ? 4.863 -41.562 -16.906 1 98.38 608 THR B C 1
ATOM 9899 O O . THR B 1 608 ? 4.938 -41.906 -15.727 1 98.38 608 THR B O 1
ATOM 9902 N N . GLU B 1 609 ? 3.945 -42.031 -17.641 1 97.62 609 GLU B N 1
ATOM 9903 C CA . GLU B 1 609 ? 2.979 -43 -17.188 1 97.62 609 GLU B CA 1
ATOM 9904 C C . GLU B 1 609 ? 3.562 -44.406 -17.25 1 97.62 609 GLU B C 1
ATOM 9906 O O . GLU B 1 609 ? 3.361 -45.219 -16.344 1 97.62 609 GLU B O 1
ATOM 9911 N N . THR B 1 610 ? 4.336 -44.719 -18.328 1 97.38 610 THR B N 1
ATOM 9912 C CA . THR B 1 610 ? 4.777 -46.094 -18.578 1 97.38 610 THR B CA 1
ATOM 9913 C C . THR B 1 610 ? 6.262 -46.25 -18.266 1 97.38 610 THR B C 1
ATOM 9915 O O . THR B 1 610 ? 6.758 -47.344 -18.109 1 97.38 610 THR B O 1
ATOM 9918 N N . GLY B 1 611 ? 6.973 -45.156 -18.375 1 96.88 611 GLY B N 1
ATOM 9919 C CA . GLY B 1 611 ? 8.414 -45.219 -18.188 1 96.88 611 GLY B CA 1
ATOM 9920 C C . GLY B 1 611 ? 9.172 -45.469 -19.469 1 96.88 611 GLY B C 1
ATOM 9921 O O . GLY B 1 611 ? 10.406 -45.5 -19.484 1 96.88 611 GLY B O 1
ATOM 9922 N N . GLU B 1 612 ? 8.5 -45.531 -20.531 1 97.25 612 GLU B N 1
ATOM 9923 C CA . GLU B 1 612 ? 9.117 -45.812 -21.828 1 97.25 612 GLU B CA 1
ATOM 9924 C C . GLU B 1 612 ? 9.75 -44.562 -22.438 1 97.25 612 GLU B C 1
ATOM 9926 O O . GLU B 1 612 ? 9.18 -43.5 -22.359 1 97.25 612 GLU B O 1
ATOM 9931 N N . TRP B 1 613 ? 10.891 -44.781 -23.031 1 97.44 613 TRP B N 1
ATOM 9932 C CA . TRP B 1 613 ? 11.562 -43.719 -23.797 1 97.44 613 TRP B CA 1
ATOM 9933 C C . TRP B 1 613 ? 11.375 -43.938 -25.297 1 97.44 613 TRP B C 1
ATOM 9935 O O . TRP B 1 613 ? 11.539 -45.062 -25.797 1 97.44 613 TRP B O 1
ATOM 9945 N N . ARG B 1 614 ? 11.008 -42.875 -26.031 1 96.88 614 ARG B N 1
ATOM 9946 C CA . ARG B 1 614 ? 10.828 -42.938 -27.469 1 96.88 614 ARG B CA 1
ATOM 9947 C C . ARG B 1 614 ? 11.164 -41.594 -28.125 1 96.88 614 ARG B C 1
ATOM 9949 O O . ARG B 1 614 ? 11.055 -40.531 -27.484 1 96.88 614 ARG B O 1
ATOM 9956 N N . VAL B 1 615 ? 11.625 -41.688 -29.328 1 96.44 615 VAL B N 1
ATOM 9957 C CA . VAL B 1 615 ? 11.734 -40.5 -30.125 1 96.44 615 VAL B CA 1
ATOM 9958 C C . VAL B 1 615 ? 10.367 -40.156 -30.719 1 96.44 615 VAL B C 1
ATOM 9960 O O . VAL B 1 615 ? 9.836 -40.875 -31.547 1 96.44 615 VAL B O 1
ATOM 9963 N N . ILE B 1 616 ? 9.867 -39.062 -30.297 1 91.06 616 ILE B N 1
ATOM 9964 C CA . ILE B 1 616 ? 8.539 -38.719 -30.781 1 91.06 616 ILE B CA 1
ATOM 9965 C C . ILE B 1 616 ? 8.5 -37.25 -31.188 1 91.06 616 ILE B C 1
ATOM 9967 O O . ILE B 1 616 ? 9.328 -36.469 -30.75 1 91.06 616 ILE B O 1
ATOM 9971 N N . GLY B 1 617 ? 7.613 -36.938 -32.156 1 87.94 617 GLY B N 1
ATOM 9972 C CA . GLY B 1 617 ? 7.359 -35.594 -32.594 1 87.94 617 GLY B CA 1
ATOM 9973 C C . GLY B 1 617 ? 5.895 -35.312 -32.906 1 87.94 617 GLY B C 1
ATOM 9974 O O . GLY B 1 617 ? 5.16 -36.219 -33.281 1 87.94 617 GLY B O 1
ATOM 9975 N N . PHE B 1 618 ? 5.566 -34.125 -32.594 1 90.94 618 PHE B N 1
ATOM 9976 C CA . PHE B 1 618 ? 4.207 -33.719 -32.906 1 90.94 618 PHE B CA 1
ATOM 9977 C C . PHE B 1 618 ? 4.219 -32.531 -33.844 1 90.94 618 PHE B C 1
ATOM 9979 O O . PHE B 1 618 ? 5.113 -31.688 -33.781 1 90.94 618 PHE B O 1
ATOM 9986 N N . GLU B 1 619 ? 3.217 -32.438 -34.688 1 87.62 619 GLU B N 1
ATOM 9987 C CA . GLU B 1 619 ? 3.139 -31.359 -35.656 1 87.62 619 GLU B CA 1
ATOM 9988 C C . GLU B 1 619 ? 2.523 -30.109 -35.062 1 87.62 619 GLU B C 1
ATOM 9990 O O . GLU B 1 619 ? 2.803 -28.984 -35.5 1 87.62 619 GLU B O 1
ATOM 9995 N N . GLN B 1 620 ? 1.71 -30.297 -34.094 1 91.62 620 GLN B N 1
ATOM 9996 C CA . GLN B 1 620 ? 0.957 -29.188 -33.5 1 91.62 620 GLN B CA 1
ATOM 9997 C C . GLN B 1 620 ? 1.255 -29.031 -32 1 91.62 620 GLN B C 1
ATOM 9999 O O . GLN B 1 620 ? 1.109 -29.984 -31.25 1 91.62 620 GLN B O 1
ATOM 10004 N N . MET B 1 621 ? 1.668 -27.828 -31.625 1 94.62 621 MET B N 1
ATOM 10005 C CA . MET B 1 621 ? 2 -27.578 -30.234 1 94.62 621 MET B CA 1
ATOM 10006 C C . MET B 1 621 ? 0.751 -27.219 -29.422 1 94.62 621 MET B C 1
ATOM 10008 O O . MET B 1 621 ? 0.591 -27.656 -28.297 1 94.62 621 MET B O 1
ATOM 10012 N N . PHE B 1 622 ? -0.177 -26.453 -30.047 1 96 622 PHE B N 1
ATOM 10013 C CA . PHE B 1 622 ? -1.315 -25.906 -29.328 1 96 622 PHE B CA 1
ATOM 10014 C C . PHE B 1 622 ? -2.627 -26.391 -29.922 1 96 622 PHE B C 1
ATOM 10016 O O . PHE B 1 622 ? -2.652 -26.891 -31.062 1 96 622 PHE B O 1
ATOM 10023 N N . LEU B 1 623 ? -3.645 -26.25 -29.125 1 94.06 623 LEU B N 1
ATOM 10024 C CA . LEU B 1 623 ? -4.984 -26.453 -29.656 1 94.06 623 LEU B CA 1
ATOM 10025 C C . LEU B 1 623 ? -5.324 -25.391 -30.703 1 94.06 623 LEU B C 1
ATOM 10027 O O . LEU B 1 623 ? -4.98 -24.219 -30.531 1 94.06 623 LEU B O 1
ATOM 10031 N N . LYS B 1 624 ? -5.93 -25.859 -31.828 1 84.94 624 LYS B N 1
ATOM 10032 C CA . LYS B 1 624 ? -6.375 -24.906 -32.844 1 84.94 624 LYS B CA 1
ATOM 10033 C C . LYS B 1 624 ? -7.676 -24.234 -32.438 1 84.94 624 LYS B C 1
ATOM 10035 O O . LYS B 1 624 ? -8.617 -24.891 -31.984 1 84.94 624 LYS B O 1
ATOM 10040 N N . SER B 1 625 ? -7.504 -22.969 -32.062 1 74.31 625 SER B N 1
ATOM 10041 C CA . SER B 1 625 ? -8.727 -22.25 -31.719 1 74.31 625 SER B CA 1
ATOM 10042 C C . SER B 1 625 ? -9.227 -21.406 -32.875 1 74.31 625 SER B C 1
ATOM 10044 O O . SER B 1 625 ? -8.438 -20.891 -33.656 1 74.31 625 SER B O 1
ATOM 10046 N N . GLU B 1 626 ? -10.508 -21.562 -33.25 1 59.75 626 GLU B N 1
ATOM 10047 C CA . GLU B 1 626 ? -11.117 -20.625 -34.156 1 59.75 626 GLU B CA 1
ATOM 10048 C C . GLU B 1 626 ? -11.25 -19.234 -33.562 1 59.75 626 GLU B C 1
ATOM 10050 O O . GLU B 1 626 ? -11.609 -19.094 -32.375 1 59.75 626 GLU B O 1
ATOM 10055 N N . HIS B 1 627 ? -10.336 -18.312 -33.969 1 54.91 627 HIS B N 1
ATOM 10056 C CA . HIS B 1 627 ? -10.469 -16.953 -33.469 1 54.91 627 HIS B CA 1
ATOM 10057 C C . HIS B 1 627 ? -11.742 -16.281 -34 1 54.91 627 HIS B C 1
ATOM 10059 O O . HIS B 1 627 ? -12.195 -16.594 -35.094 1 54.91 627 HIS B O 1
#